Protein AF-X7F6I0-F1 (afdb_monomer)

InterPro domains:
  IPR001343 RTX calcium-binding nonapeptide repeat [PF00353] (698-726)
  IPR001343 RTX calcium-binding nonapeptide repeat [PF00353] (835-868)
  IPR001343 RTX calcium-binding nonapeptide repeat [PF00353] (920-945)
  IPR011049 Serralysin-like metalloprotease, C-terminal [G3DSA:2.150.10.10] (605-791)
  IPR011049 Serralysin-like metalloprotease, C-terminal [G3DSA:2.150.10.10] (809-880)
  IPR011049 Serralysin-like metalloprotease, C-terminal [G3DSA:2.150.10.10] (881-1020)
  IPR011049 Serralysin-like metalloprotease, C-terminal [SSF51120] (670-787)
  IPR011049 Serralysin-like metalloprotease, C-terminal [SSF51120] (826-880)
  IPR011049 Serralysin-like metalloprotease, C-terminal [SSF51120] (887-990)
  IPR013858 Peptidase M10 serralysin, C-terminal [PF08548] (898-983)
  IPR018511 Hemolysin-type calcium-binding conserved site [PS00330] (707-725)

Nearest PDB structures (foldseek):
  3a70-assembly1_A  TM=3.193E-01  e=3.757E-08  Pseudomonas sp. MIS38
  2z8z-assembly1_A  TM=3.116E-01  e=6.584E-08  Pseudomonas sp. MIS38
  2zvd-assembly1_C  TM=3.024E-01  e=1.154E-07  Pseudomonas sp. MIS38
  2ml3-assembly1_A  TM=5.170E-01  e=5.457E-04  Azotobacter vinelandii
  6sus-assembly1_A  TM=3.477E-01  e=3.007E-05  Bordetella pertussis Tohama I

pLDDT: mean 81.26, std 22.6, range [24.02, 98.81]

Radius of gyration: 35.74 Å; Cα contacts (8 Å, |Δi|>4): 2192; chains: 1; bounding box: 120×94×109 Å

Mean predicted aligned error: 19.44 Å

Structure (mmCIF, N/CA/C/O backbone):
data_AF-X7F6I0-F1
#
_entry.id   AF-X7F6I0-F1
#
loop_
_atom_site.group_PDB
_atom_site.id
_atom_site.type_symbol
_atom_site.label_atom_id
_atom_site.label_alt_id
_atom_site.label_comp_id
_atom_site.label_asym_id
_atom_site.label_entity_id
_atom_site.label_seq_id
_atom_site.pdbx_PDB_ins_code
_atom_site.Cartn_x
_atom_site.Cartn_y
_atom_site.Cartn_z
_atom_site.occupancy
_atom_site.B_iso_or_equiv
_atom_site.auth_seq_id
_atom_site.auth_comp_id
_atom_site.auth_asym_id
_atom_site.auth_atom_id
_atom_site.pdbx_PDB_model_num
ATOM 1 N N . MET A 1 1 ? 64.213 34.437 60.802 1.00 32.44 1 MET A N 1
ATOM 2 C CA . MET A 1 1 ? 64.222 35.560 59.837 1.00 32.44 1 MET A CA 1
ATOM 3 C C . MET A 1 1 ? 63.263 35.224 58.701 1.00 32.44 1 MET A C 1
ATOM 5 O O . MET A 1 1 ? 63.213 34.067 58.325 1.00 32.44 1 MET A O 1
ATOM 9 N N . SER A 1 2 ? 62.529 36.223 58.207 1.00 31.77 2 SER A N 1
ATOM 10 C CA . SER A 1 2 ? 62.005 36.369 56.831 1.00 31.77 2 SER A CA 1
ATOM 11 C C . SER A 1 2 ? 61.243 35.231 56.107 1.00 31.77 2 SER A C 1
ATOM 13 O O . SER A 1 2 ? 61.838 34.471 55.359 1.00 31.77 2 SER A O 1
ATOM 15 N N . ARG A 1 3 ? 59.903 35.338 56.196 1.00 33.06 3 ARG A N 1
ATOM 16 C CA . ARG A 1 3 ? 58.857 35.322 55.130 1.00 33.06 3 ARG A CA 1
ATOM 17 C C . ARG A 1 3 ? 58.487 34.040 54.305 1.00 33.06 3 ARG A C 1
ATOM 19 O O . ARG A 1 3 ? 59.362 33.233 54.022 1.00 33.06 3 ARG A O 1
ATOM 26 N N . PRO A 1 4 ? 57.183 33.870 53.926 1.00 53.91 4 PRO A N 1
ATOM 27 C CA . PRO A 1 4 ? 56.587 32.695 53.236 1.00 53.91 4 PRO A CA 1
ATOM 28 C C . PRO A 1 4 ? 56.161 33.050 51.770 1.00 53.91 4 PRO A C 1
ATOM 30 O O . PRO A 1 4 ? 56.668 34.051 51.270 1.00 53.91 4 PRO A O 1
ATOM 33 N N . ALA A 1 5 ? 55.269 32.388 51.001 1.00 33.53 5 ALA A N 1
ATOM 34 C CA . ALA A 1 5 ? 54.343 31.227 51.129 1.00 33.53 5 ALA A CA 1
ATOM 35 C C . ALA A 1 5 ? 53.994 30.680 49.702 1.00 33.53 5 ALA A C 1
ATOM 37 O O . ALA A 1 5 ? 54.429 31.280 48.725 1.00 33.53 5 ALA A O 1
ATOM 38 N N . GLY A 1 6 ? 53.199 29.616 49.476 1.00 29.81 6 GLY A N 1
ATOM 39 C CA . GLY A 1 6 ? 52.638 28.635 50.420 1.00 29.81 6 GLY A CA 1
ATOM 40 C C . GLY A 1 6 ? 51.454 27.778 49.909 1.00 29.81 6 GLY A C 1
ATOM 41 O O . GLY A 1 6 ? 50.373 27.897 50.466 1.00 29.81 6 GLY A O 1
ATOM 42 N N . GLY A 1 7 ? 51.687 26.853 48.966 1.00 27.94 7 GLY A N 1
ATOM 43 C CA . GLY A 1 7 ? 50.978 25.553 48.887 1.00 27.94 7 GLY A CA 1
ATOM 44 C C . GLY A 1 7 ? 49.649 25.427 48.092 1.00 27.94 7 GLY A C 1
ATOM 45 O O . GLY A 1 7 ? 49.034 26.445 47.789 1.00 27.94 7 GLY A O 1
ATOM 46 N N . PRO A 1 8 ? 49.230 24.189 47.713 1.00 50.00 8 PRO A N 1
ATOM 47 C CA . PRO A 1 8 ? 48.227 23.945 46.658 1.00 50.00 8 PRO A CA 1
ATOM 48 C C . PRO A 1 8 ? 47.088 22.956 47.051 1.00 50.00 8 PRO A C 1
ATOM 50 O O . PRO A 1 8 ? 46.967 22.577 48.213 1.00 50.00 8 PRO A O 1
ATOM 53 N N . ALA A 1 9 ? 46.370 22.463 46.025 1.00 28.22 9 ALA A N 1
ATOM 54 C CA . ALA A 1 9 ? 45.489 21.277 45.952 1.00 28.22 9 ALA A CA 1
ATOM 55 C C . ALA A 1 9 ? 43.956 21.489 46.028 1.00 28.22 9 ALA A C 1
ATOM 57 O O . ALA A 1 9 ? 43.405 21.974 47.009 1.00 28.22 9 ALA A O 1
ATOM 58 N N . ALA A 1 10 ? 43.297 21.021 44.961 1.00 29.64 10 ALA A N 1
ATOM 59 C CA . ALA A 1 10 ? 41.886 20.622 44.853 1.00 29.64 10 ALA A CA 1
ATOM 60 C C . ALA A 1 10 ? 41.808 19.071 45.047 1.00 29.64 10 ALA A C 1
ATOM 62 O O . ALA A 1 10 ? 42.888 18.468 45.109 1.00 29.64 10 ALA A O 1
ATOM 63 N N . PRO A 1 11 ? 40.641 18.378 45.113 1.00 42.97 11 PRO A N 1
ATOM 64 C CA . PRO A 1 11 ? 39.318 18.773 44.612 1.00 42.97 11 PRO A CA 1
ATOM 65 C C . PRO A 1 11 ? 38.130 18.533 45.569 1.00 42.97 11 PRO A C 1
ATOM 67 O O . PRO A 1 11 ? 38.259 17.923 46.627 1.00 42.97 11 PRO A O 1
ATOM 70 N N . GLY A 1 12 ? 36.947 18.966 45.127 1.00 24.12 12 GLY A N 1
ATOM 71 C CA . GLY A 1 12 ? 35.655 18.594 45.701 1.00 24.12 12 GLY A CA 1
ATOM 72 C C . GLY A 1 12 ? 34.608 19.679 45.473 1.00 24.12 12 GLY A C 1
ATOM 73 O O . GLY A 1 12 ? 34.785 20.794 45.951 1.00 24.12 12 GLY A O 1
ATOM 74 N N . HIS A 1 13 ? 33.521 19.346 44.780 1.00 31.00 13 HIS A N 1
ATOM 75 C CA . HIS A 1 13 ? 32.284 20.119 44.819 1.00 31.00 13 HIS A CA 1
ATOM 76 C C . HIS A 1 13 ? 31.118 19.165 45.055 1.00 31.00 13 HIS A C 1
ATOM 78 O O . HIS A 1 13 ? 31.003 18.139 44.387 1.00 31.00 13 HIS A O 1
ATOM 84 N N . ALA A 1 14 ? 30.309 19.516 46.046 1.00 27.75 14 ALA A N 1
ATOM 85 C CA . ALA A 1 14 ? 29.072 18.860 46.419 1.00 27.75 14 ALA A CA 1
ATOM 86 C C . ALA A 1 14 ? 27.948 19.904 46.399 1.00 27.75 14 ALA A C 1
ATOM 88 O O . ALA A 1 14 ? 28.215 21.086 46.615 1.00 27.75 14 ALA A O 1
ATOM 89 N N . ASP A 1 15 ? 26.741 19.418 46.129 1.00 25.48 15 ASP A N 1
ATOM 90 C CA . ASP A 1 15 ? 25.447 19.780 46.718 1.00 25.48 15 ASP A CA 1
ATOM 91 C C . ASP A 1 15 ? 25.129 21.247 47.086 1.00 25.48 15 ASP A C 1
ATOM 93 O O . ASP A 1 15 ? 25.693 21.819 48.014 1.00 25.48 15 ASP A O 1
ATOM 97 N N . ALA A 1 16 ? 24.082 21.742 46.412 1.00 26.72 16 ALA A N 1
ATOM 98 C CA . ALA A 1 16 ? 22.804 22.218 46.975 1.00 26.72 16 ALA A CA 1
ATOM 99 C C . ALA A 1 16 ? 22.703 23.440 47.931 1.00 26.72 16 ALA A C 1
ATOM 101 O O . ALA A 1 16 ? 23.538 23.691 48.793 1.00 26.72 16 ALA A O 1
ATOM 102 N N . ASP A 1 17 ? 21.536 24.097 47.806 1.00 26.17 17 ASP A N 1
ATOM 103 C CA . ASP A 1 17 ? 20.857 25.035 48.726 1.00 26.17 17 ASP A CA 1
ATOM 104 C C . ASP A 1 17 ? 21.530 26.410 48.984 1.00 26.17 17 ASP A C 1
ATOM 106 O O . ASP A 1 17 ? 22.634 26.521 49.506 1.00 26.17 17 ASP A O 1
ATOM 110 N N . SER A 1 18 ? 20.879 27.568 48.782 1.00 24.59 18 SER A N 1
ATOM 111 C CA . SER A 1 18 ? 19.651 28.011 49.480 1.00 24.59 18 SER A CA 1
ATOM 112 C C . SER A 1 18 ? 19.321 29.509 49.220 1.00 24.59 18 SER A C 1
ATOM 114 O O . SER A 1 18 ? 20.185 30.241 48.742 1.00 24.59 18 SER A O 1
ATOM 116 N N . PHE A 1 19 ? 18.116 29.936 49.668 1.00 25.41 19 PHE A N 1
ATOM 117 C CA . PHE A 1 19 ? 17.577 31.294 49.991 1.00 25.41 19 PHE A CA 1
ATOM 118 C C . PHE A 1 19 ? 16.423 31.814 49.084 1.00 25.41 19 PHE A C 1
ATOM 120 O O . PHE A 1 19 ? 16.569 31.773 47.869 1.00 25.41 19 PHE A O 1
ATOM 127 N N . PRO A 1 20 ? 15.369 32.480 49.634 1.00 39.75 20 PRO A N 1
ATOM 128 C CA . PRO A 1 20 ? 14.611 32.160 50.864 1.00 39.75 20 PRO A CA 1
ATOM 129 C C . PRO A 1 20 ? 13.059 32.325 50.790 1.00 39.75 20 PRO A C 1
ATOM 131 O O . PRO A 1 20 ? 12.485 32.759 49.801 1.00 39.75 20 PRO A O 1
ATOM 134 N N . GLU A 1 21 ? 12.403 32.001 51.914 1.00 26.83 21 GLU A N 1
ATOM 135 C CA . GLU A 1 21 ? 10.954 32.017 52.220 1.00 26.83 21 GLU A CA 1
ATOM 136 C C . GLU A 1 21 ? 10.230 33.387 52.172 1.00 26.83 21 GLU A C 1
ATOM 138 O O . GLU A 1 21 ? 10.812 34.389 52.585 1.00 26.83 21 GLU A O 1
ATOM 143 N N . VAL A 1 22 ? 8.896 33.368 51.953 1.00 25.27 22 VAL A N 1
ATOM 144 C CA . VAL A 1 22 ? 7.887 34.122 52.752 1.00 25.27 22 VAL A CA 1
ATOM 145 C C . VAL A 1 22 ? 6.570 33.309 52.889 1.00 25.27 22 VAL A C 1
ATOM 147 O O . VAL A 1 22 ? 5.986 32.891 51.901 1.00 25.27 22 VAL A O 1
ATOM 150 N N . PHE A 1 23 ? 6.122 33.103 54.139 1.00 27.45 23 PHE A N 1
ATOM 151 C CA . PHE A 1 23 ? 4.786 32.723 54.676 1.00 27.45 23 PHE A CA 1
ATOM 152 C C . PHE A 1 23 ? 3.554 32.756 53.722 1.00 27.45 23 PHE A C 1
ATOM 154 O O . PHE A 1 23 ? 3.395 33.716 52.986 1.00 27.45 23 PHE A O 1
ATOM 161 N N . GLY A 1 24 ? 2.530 31.882 53.781 1.00 24.34 24 GLY A N 1
ATOM 162 C CA . GLY A 1 24 ? 2.170 30.757 54.669 1.00 24.34 24 GLY A CA 1
ATOM 163 C C . GLY A 1 24 ? 0.643 30.715 54.953 1.00 24.34 24 GLY A C 1
ATOM 164 O O . GLY A 1 24 ? 0.003 31.750 54.853 1.00 24.34 24 GLY A O 1
ATOM 165 N N . VAL A 1 25 ? 0.058 29.564 55.349 1.00 26.41 25 VAL A N 1
ATOM 166 C CA . VAL A 1 25 ? -0.982 29.401 56.415 1.00 26.41 25 VAL A CA 1
ATOM 167 C C . VAL A 1 25 ? -1.374 27.914 56.601 1.00 26.41 25 VAL A C 1
ATOM 169 O O . VAL A 1 25 ? -1.422 27.116 55.678 1.00 26.41 25 VAL A O 1
ATOM 172 N N . ARG A 1 26 ? -1.609 27.553 57.866 1.00 25.61 26 ARG A N 1
ATOM 173 C CA . ARG A 1 26 ? -1.738 26.213 58.478 1.00 25.61 26 ARG A CA 1
ATOM 174 C C . ARG A 1 26 ? -2.988 25.401 58.089 1.00 25.61 26 ARG A C 1
ATOM 176 O O . ARG A 1 26 ? -4.065 25.979 57.972 1.00 25.61 26 ARG A O 1
ATOM 183 N N . PRO A 1 27 ? -2.916 24.072 58.302 1.00 32.28 27 PRO A N 1
ATOM 184 C CA . PRO A 1 27 ? -3.898 23.386 59.157 1.00 32.28 27 PRO A CA 1
ATOM 185 C C . PRO A 1 27 ? -3.274 22.764 60.431 1.00 32.28 27 PRO A C 1
ATOM 187 O O . PRO A 1 27 ? -2.068 22.550 60.527 1.00 32.28 27 PRO A O 1
ATOM 190 N N . ASN A 1 28 ? -4.105 22.498 61.447 1.00 29.30 28 ASN A N 1
ATOM 191 C CA . ASN A 1 28 ? -3.731 21.966 62.775 1.00 29.30 28 ASN A CA 1
ATOM 192 C C . ASN A 1 28 ? -4.463 20.608 63.011 1.00 29.30 28 ASN A C 1
ATOM 194 O O . ASN A 1 28 ? -5.434 20.339 62.306 1.00 29.30 28 ASN A O 1
ATOM 198 N N . PRO A 1 29 ? -4.034 19.708 63.926 1.00 48.22 29 PRO A N 1
ATOM 199 C CA . PRO A 1 29 ? -3.817 18.317 63.521 1.00 48.22 29 PRO A CA 1
ATOM 200 C C . PRO A 1 29 ? -4.423 17.269 64.473 1.00 48.22 29 PRO A C 1
ATOM 202 O O . PRO A 1 29 ? -4.898 17.583 65.563 1.00 48.22 29 PRO A O 1
ATOM 205 N N . SER A 1 30 ? -4.303 15.986 64.119 1.00 28.42 30 SER A N 1
ATOM 206 C CA . SER A 1 30 ? -4.058 14.851 65.039 1.00 28.42 30 SER A CA 1
ATOM 207 C C . SER A 1 30 ? -4.159 13.526 64.273 1.00 28.42 30 SER A C 1
ATOM 209 O O . SER A 1 30 ? -4.972 13.409 63.373 1.00 28.42 30 SER A O 1
ATOM 211 N N . ARG A 1 31 ? -3.450 12.439 64.587 1.00 30.58 31 ARG A N 1
ATOM 212 C CA . ARG A 1 31 ? -2.173 12.177 65.274 1.00 30.58 31 ARG A CA 1
ATOM 213 C C . ARG A 1 31 ? -1.990 10.648 65.213 1.00 30.58 31 ARG A C 1
ATOM 215 O O . ARG A 1 31 ? -2.919 9.917 65.529 1.00 30.58 31 ARG A O 1
ATOM 222 N N . SER A 1 32 ? -0.769 10.195 64.933 1.00 29.80 32 SER A N 1
ATOM 223 C CA . SER A 1 32 ? -0.195 8.914 65.392 1.00 29.80 32 SER A CA 1
ATOM 224 C C . SER A 1 32 ? -0.930 7.581 65.120 1.00 29.80 32 SER A C 1
ATOM 226 O O . SER A 1 32 ? -1.707 7.113 65.947 1.00 29.80 32 SER A O 1
ATOM 228 N N . GLY A 1 33 ? -0.383 6.820 64.170 1.00 27.09 33 GLY A N 1
ATOM 229 C CA . GLY A 1 33 ? 0.546 5.751 64.574 1.00 27.09 33 GLY A CA 1
ATOM 230 C C . GLY A 1 33 ? 0.117 4.298 64.284 1.00 27.09 33 GLY A C 1
ATOM 231 O O . GLY A 1 33 ? -1.068 3.981 64.332 1.00 27.09 33 GLY A O 1
ATOM 232 N N . PRO A 1 34 ? 1.070 3.387 63.989 1.00 36.34 34 PRO A N 1
ATOM 233 C CA . PRO A 1 34 ? 0.778 2.169 63.233 1.00 36.34 34 PRO A CA 1
ATOM 234 C C . PRO A 1 34 ? 0.662 0.900 64.090 1.00 36.34 34 PRO A C 1
ATOM 236 O O . PRO A 1 34 ? 1.333 0.763 65.117 1.00 36.34 34 PRO A O 1
ATOM 239 N N . ARG A 1 35 ? -0.084 -0.100 63.596 1.00 27.75 35 ARG A N 1
ATOM 240 C CA . ARG A 1 35 ? 0.108 -1.519 63.955 1.00 27.75 35 ARG A CA 1
ATOM 241 C C . ARG A 1 35 ? -0.138 -2.448 62.769 1.00 27.75 35 ARG A C 1
ATOM 243 O O . ARG A 1 35 ? -1.162 -2.361 62.103 1.00 27.75 35 ARG A O 1
ATOM 250 N N . SER A 1 36 ? 0.795 -3.374 62.577 1.00 30.58 36 SER A N 1
ATOM 251 C CA . SER A 1 36 ? 0.725 -4.466 61.609 1.00 30.58 36 SER A CA 1
ATOM 252 C C . SER A 1 36 ? -0.457 -5.408 61.856 1.00 30.58 36 SER A C 1
ATOM 254 O O . SER A 1 36 ? -0.824 -5.670 63.007 1.00 30.58 36 SER A O 1
ATOM 256 N N . ARG A 1 37 ? -0.985 -6.018 60.785 1.00 29.59 37 ARG A N 1
ATOM 257 C CA . ARG A 1 37 ? -1.721 -7.287 60.869 1.00 29.59 37 ARG A CA 1
ATOM 258 C C . ARG A 1 37 ? -1.610 -8.110 59.586 1.00 29.59 37 ARG A C 1
ATOM 260 O O . ARG A 1 37 ? -1.571 -7.577 58.489 1.00 29.59 37 ARG A O 1
ATOM 267 N N . ARG A 1 38 ? -1.518 -9.421 59.807 1.00 28.23 38 ARG A N 1
ATOM 268 C CA . ARG A 1 38 ? -1.330 -10.502 58.833 1.00 28.23 38 ARG A CA 1
ATOM 269 C C . ARG A 1 38 ? -2.385 -10.529 57.726 1.00 28.23 38 ARG A C 1
ATOM 271 O O . ARG A 1 38 ? -3.562 -10.311 58.002 1.00 28.23 38 ARG A O 1
ATOM 278 N N . SER A 1 39 ? -1.947 -10.965 56.551 1.00 28.78 39 SER A N 1
ATOM 279 C CA . SER A 1 39 ? -2.766 -11.388 55.417 1.00 28.78 39 SER A CA 1
ATOM 280 C C . SER A 1 39 ? -3.693 -12.563 55.767 1.00 28.78 39 SER A C 1
ATOM 282 O O . SER A 1 39 ? -3.303 -13.482 56.494 1.00 28.78 39 SER A O 1
ATOM 284 N N . LEU A 1 40 ? -4.895 -12.551 55.192 1.00 30.97 40 LEU A N 1
ATOM 285 C CA . LEU A 1 40 ? -5.809 -13.689 55.047 1.00 30.97 40 LEU A CA 1
ATOM 286 C C . LEU A 1 40 ? -6.327 -13.682 53.592 1.00 30.97 40 LEU A C 1
ATOM 288 O O . LEU A 1 40 ? -6.462 -12.594 53.032 1.00 30.97 40 LEU A O 1
ATOM 292 N N . PRO A 1 41 ? -6.566 -14.848 52.965 1.00 33.91 41 PRO A N 1
ATOM 293 C CA . PRO A 1 41 ? -6.870 -14.936 51.535 1.00 33.91 41 PRO A CA 1
ATOM 294 C C . PRO A 1 41 ? -8.326 -14.575 51.199 1.00 33.91 41 PRO A C 1
ATOM 296 O O . PRO A 1 41 ? -9.224 -14.723 52.031 1.00 33.91 41 PRO A O 1
ATOM 299 N N . ALA A 1 42 ? -8.548 -14.138 49.957 1.00 33.81 42 ALA A N 1
ATOM 300 C CA . ALA A 1 42 ? -9.869 -13.849 49.400 1.00 33.81 42 ALA A CA 1
ATOM 301 C C . ALA A 1 42 ? -10.653 -15.141 49.048 1.00 33.81 42 ALA A C 1
ATOM 303 O O . ALA A 1 42 ? -10.033 -16.167 48.757 1.00 33.81 42 ALA A O 1
ATOM 304 N N . PRO A 1 43 ? -12.001 -15.121 49.086 1.00 33.12 43 PRO A N 1
ATOM 305 C CA . PRO A 1 43 ? -12.836 -16.291 48.806 1.00 33.12 43 PRO A CA 1
ATOM 306 C C . PRO A 1 43 ? -13.092 -16.514 47.304 1.00 33.12 43 PRO A C 1
ATOM 308 O O . PRO A 1 43 ? -13.246 -15.566 46.539 1.00 33.12 43 PRO A O 1
ATOM 311 N N . SER A 1 44 ? -13.200 -17.783 46.905 1.00 32.59 44 SER A N 1
ATOM 312 C CA . SER A 1 44 ? -13.528 -18.224 45.539 1.00 32.59 44 SER A CA 1
ATOM 313 C C . SER A 1 44 ? -15.008 -17.997 45.164 1.00 32.59 44 SER A C 1
ATOM 315 O O . SER A 1 44 ? -15.865 -18.019 46.054 1.00 32.59 44 SER A O 1
ATOM 317 N N . PRO A 1 45 ? -15.341 -17.842 43.865 1.00 35.31 45 PRO A N 1
ATOM 318 C CA . PRO A 1 45 ? -16.723 -17.700 43.397 1.00 35.31 45 PRO A CA 1
ATOM 319 C C . PRO A 1 45 ? -17.524 -19.023 43.461 1.00 35.31 45 PRO A C 1
ATOM 321 O O . PRO A 1 45 ? -16.935 -20.107 43.426 1.00 35.31 45 PRO A O 1
ATOM 324 N N . PRO A 1 46 ? -18.870 -18.965 43.551 1.00 35.06 46 PRO A N 1
ATOM 325 C CA . PRO A 1 46 ? -19.738 -20.144 43.521 1.00 35.06 46 PRO A CA 1
ATOM 326 C C . PRO A 1 46 ? -19.927 -20.708 42.092 1.00 35.06 46 PRO A C 1
ATOM 328 O O . PRO A 1 46 ? -19.805 -19.963 41.121 1.00 35.06 46 PRO A O 1
ATOM 331 N N . PRO A 1 47 ? -20.245 -22.011 41.943 1.00 35.50 47 PRO A N 1
ATOM 332 C CA . PRO A 1 47 ? -20.245 -22.695 40.648 1.00 35.50 47 PRO A CA 1
ATOM 333 C C . PRO A 1 47 ? -21.501 -22.466 39.788 1.00 35.50 47 PRO A C 1
ATOM 335 O O . PRO A 1 47 ? -22.600 -22.221 40.287 1.00 35.50 47 PRO A O 1
ATOM 338 N N . VAL A 1 48 ? -21.306 -22.641 38.477 1.00 31.27 48 VAL A N 1
ATOM 339 C CA . VAL A 1 48 ? -22.300 -22.533 37.396 1.00 31.27 48 VAL A CA 1
ATOM 340 C C . VAL A 1 48 ? -23.443 -23.549 37.548 1.00 31.27 48 VAL A C 1
ATOM 342 O O . VAL A 1 48 ? -23.220 -24.717 37.869 1.00 31.27 48 VAL A O 1
ATOM 345 N N . ALA A 1 49 ? -24.678 -23.118 37.271 1.00 29.27 49 ALA A N 1
ATOM 346 C CA . ALA A 1 49 ? -25.855 -23.986 37.241 1.00 29.27 49 ALA A CA 1
ATOM 347 C C . ALA A 1 49 ? -26.048 -24.630 35.855 1.00 29.27 49 ALA A C 1
ATOM 349 O O . ALA A 1 49 ? -26.060 -23.941 34.838 1.00 29.27 49 ALA A O 1
ATOM 350 N N . ALA A 1 50 ? -26.240 -25.951 35.818 1.00 27.72 50 ALA A N 1
ATOM 351 C CA . ALA A 1 50 ? -26.408 -26.703 34.576 1.00 27.72 50 ALA A CA 1
ATOM 352 C C . ALA A 1 50 ? -27.784 -26.481 33.913 1.00 27.72 50 ALA A C 1
ATOM 354 O O . ALA A 1 50 ? -28.825 -26.548 34.572 1.00 27.72 50 ALA A O 1
ATOM 355 N N . VAL A 1 51 ? -27.786 -26.303 32.589 1.00 30.59 51 VAL A N 1
ATOM 356 C CA . VAL A 1 51 ? -28.997 -26.248 31.753 1.00 30.59 51 VAL A CA 1
ATOM 357 C C . VAL A 1 51 ? -29.473 -27.678 31.435 1.00 30.59 51 VAL A C 1
ATOM 359 O O . VAL A 1 51 ? -28.670 -28.490 30.975 1.00 30.59 51 VAL A O 1
ATOM 362 N N . PRO A 1 52 ? -30.756 -28.032 31.652 1.00 30.55 52 PRO A N 1
ATOM 363 C CA . PRO A 1 52 ? -31.266 -29.367 31.345 1.00 30.55 52 PRO A CA 1
ATOM 364 C C . PRO A 1 52 ? -31.624 -29.538 29.858 1.00 30.55 52 PRO A C 1
ATOM 366 O O . PRO A 1 52 ? -32.190 -28.646 29.225 1.00 30.55 52 PRO A O 1
ATOM 369 N N . ALA A 1 53 ? -31.352 -30.730 29.320 1.00 27.05 53 ALA A N 1
ATOM 370 C CA . ALA A 1 53 ? -31.615 -31.089 27.927 1.00 27.05 53 ALA A CA 1
ATOM 371 C C . ALA A 1 53 ? -33.113 -31.075 27.547 1.00 27.05 53 ALA A C 1
ATOM 373 O O . ALA A 1 53 ? -33.981 -31.470 28.331 1.00 27.05 53 ALA A O 1
ATOM 374 N N . ARG A 1 54 ? -33.413 -30.692 26.296 1.00 28.00 54 ARG A N 1
ATOM 375 C CA . ARG A 1 54 ? -34.754 -30.806 25.692 1.00 28.00 54 ARG A CA 1
ATOM 376 C C . ARG A 1 54 ? -35.008 -32.232 25.166 1.00 28.00 54 ARG A C 1
ATOM 378 O O . ARG A 1 54 ? -34.143 -32.766 24.477 1.00 28.00 54 ARG A O 1
ATOM 385 N N . PRO A 1 55 ? -36.194 -32.830 25.387 1.00 28.88 55 PRO A N 1
ATOM 386 C CA . PRO A 1 55 ? -36.616 -34.052 24.702 1.00 28.88 55 PRO A CA 1
ATOM 387 C C . PRO A 1 55 ? -37.335 -33.760 23.369 1.00 28.88 55 PRO A C 1
ATOM 389 O O . PRO A 1 55 ? -38.021 -32.748 23.222 1.00 28.88 55 PRO A O 1
ATOM 392 N N . HIS A 1 56 ? -37.222 -34.681 22.408 1.00 27.98 56 HIS A N 1
ATOM 393 C CA . HIS A 1 56 ? -37.874 -34.600 21.093 1.00 27.98 56 HIS A CA 1
ATOM 394 C C . HIS A 1 56 ? -39.339 -35.096 21.068 1.00 27.98 56 HIS A C 1
ATOM 396 O O . HIS A 1 56 ? -39.732 -35.976 21.832 1.00 27.98 56 HIS A O 1
ATOM 402 N N . SER A 1 57 ? -40.046 -34.661 20.011 1.00 27.95 57 SER A N 1
ATOM 403 C CA . SER A 1 57 ? -41.164 -35.323 19.295 1.00 27.95 57 SER A CA 1
ATOM 404 C C . SER A 1 57 ? -42.623 -35.164 19.784 1.00 27.95 57 SER A C 1
ATOM 406 O O . SER A 1 57 ? -42.942 -35.341 20.954 1.00 27.95 57 SER A O 1
ATOM 408 N N . GLY A 1 58 ? -43.535 -34.911 18.824 1.00 25.00 58 GLY A N 1
ATOM 409 C CA . GLY A 1 58 ? -44.999 -35.060 18.972 1.00 25.00 58 GLY A CA 1
ATOM 410 C C . GLY A 1 58 ? -45.843 -33.923 18.345 1.00 25.00 58 GLY A C 1
ATOM 411 O O . GLY A 1 58 ? -45.745 -32.794 18.816 1.00 25.00 58 GLY A O 1
ATOM 412 N N . PRO A 1 59 ? -46.684 -34.163 17.311 1.00 32.62 59 PRO A N 1
ATOM 413 C CA . PRO A 1 59 ? -47.352 -33.092 16.552 1.00 32.62 59 PRO A CA 1
ATOM 414 C C . PRO A 1 59 ? -48.781 -32.756 17.029 1.00 32.62 59 PRO A C 1
ATOM 416 O O . PRO A 1 59 ? -49.553 -33.647 17.380 1.00 32.62 59 PRO A O 1
ATOM 419 N N . ILE A 1 60 ? -49.187 -31.479 16.928 1.00 28.00 60 ILE A N 1
ATOM 420 C CA . ILE A 1 60 ? -50.584 -31.018 17.103 1.00 28.00 60 ILE A CA 1
ATOM 421 C C . ILE A 1 60 ? -50.995 -30.080 15.946 1.00 28.00 60 ILE A C 1
ATOM 423 O O . ILE A 1 60 ? -50.162 -29.446 15.303 1.00 28.00 60 ILE A O 1
ATOM 427 N N . ALA A 1 61 ? -52.289 -30.081 15.609 1.00 26.52 61 ALA A N 1
ATOM 428 C CA . ALA A 1 61 ? -52.809 -29.724 14.289 1.00 26.52 61 ALA A CA 1
ATOM 429 C C . ALA A 1 61 ? -53.163 -28.238 14.033 1.00 26.52 61 ALA A C 1
ATOM 431 O O . ALA A 1 61 ? -53.476 -27.454 14.924 1.00 26.52 61 ALA A O 1
ATOM 432 N N . ARG A 1 62 ? -53.203 -27.922 12.731 1.00 28.64 62 ARG A N 1
ATOM 433 C CA . ARG A 1 62 ? -53.519 -26.641 12.066 1.00 28.64 62 ARG A CA 1
ATOM 434 C C . ARG A 1 62 ? -54.784 -25.900 12.546 1.00 28.64 62 ARG A C 1
ATOM 436 O O . ARG A 1 62 ? -55.877 -26.451 12.437 1.00 28.64 62 ARG A O 1
ATOM 443 N N . ARG A 1 63 ? -54.648 -24.587 12.786 1.00 25.75 63 ARG A N 1
ATOM 444 C CA . ARG A 1 63 ? -55.532 -23.451 12.385 1.00 25.75 63 ARG A CA 1
ATOM 445 C C . ARG A 1 63 ? -54.656 -22.182 12.440 1.00 25.75 63 ARG A C 1
ATOM 447 O O . ARG A 1 63 ? -53.940 -22.037 13.412 1.00 25.75 63 ARG A O 1
ATOM 454 N N . GLY A 1 64 ? -54.616 -21.237 11.504 1.00 25.19 64 GLY A N 1
ATOM 455 C CA . GLY A 1 64 ? -55.344 -20.971 10.262 1.00 25.19 64 GLY A CA 1
ATOM 456 C C . GLY A 1 64 ? -54.572 -19.902 9.457 1.00 25.19 64 GLY A C 1
ATOM 457 O O . GLY A 1 64 ? -53.636 -19.301 9.977 1.00 25.19 64 GLY A O 1
ATOM 458 N N . ARG A 1 65 ? -54.905 -19.701 8.175 1.00 27.17 65 ARG A N 1
ATOM 459 C CA . ARG A 1 65 ? -54.150 -18.798 7.283 1.00 27.17 65 ARG A CA 1
ATOM 460 C C . ARG A 1 65 ? -54.379 -17.319 7.611 1.00 27.17 65 ARG A C 1
ATOM 462 O O . ARG A 1 65 ? -55.524 -16.879 7.624 1.00 27.17 65 ARG A O 1
ATOM 469 N N . VAL A 1 66 ? -53.289 -16.559 7.673 1.00 26.09 66 VAL A N 1
ATOM 470 C CA . VAL A 1 66 ? -53.239 -15.155 7.243 1.00 26.09 66 VAL A CA 1
ATOM 471 C C . VAL A 1 66 ? -52.165 -15.091 6.161 1.00 26.09 66 VAL A C 1
ATOM 473 O O . VAL A 1 66 ? -51.046 -15.547 6.389 1.00 26.09 66 VAL A O 1
ATOM 476 N N . SER A 1 67 ? -52.506 -14.615 4.964 1.00 28.45 67 SER A N 1
ATOM 477 C CA . SER A 1 67 ? -51.532 -14.489 3.877 1.00 28.45 67 SER A CA 1
ATOM 478 C C . SER A 1 67 ? -50.649 -13.266 4.120 1.00 28.45 67 SER A C 1
ATOM 480 O O . SER A 1 67 ? -51.069 -12.150 3.826 1.00 28.45 67 SER A O 1
ATOM 482 N N . ARG A 1 68 ? -49.427 -13.470 4.621 1.00 26.22 68 ARG A N 1
ATOM 483 C CA . ARG A 1 68 ? -48.311 -12.575 4.283 1.00 26.22 68 ARG A CA 1
ATOM 484 C C . ARG A 1 68 ? -47.761 -13.010 2.927 1.00 26.22 68 ARG A C 1
ATOM 486 O O . ARG A 1 68 ? -47.789 -14.202 2.609 1.00 26.22 68 ARG A O 1
ATOM 493 N N . MET A 1 69 ? -47.320 -12.048 2.123 1.00 26.42 69 MET A N 1
ATOM 494 C CA . MET A 1 69 ? -46.566 -12.353 0.910 1.00 26.42 69 MET A CA 1
ATOM 495 C C . MET A 1 69 ? -45.297 -13.108 1.315 1.00 26.42 69 MET A C 1
ATOM 497 O O . MET A 1 69 ? -44.721 -12.825 2.365 1.00 26.42 69 MET A O 1
ATOM 501 N N . LYS A 1 70 ? -44.904 -14.103 0.516 1.00 24.02 70 LYS A N 1
ATOM 502 C CA . LYS A 1 70 ? -43.557 -14.655 0.616 1.00 24.02 70 LYS A CA 1
ATOM 503 C C . LYS A 1 70 ? -42.616 -13.615 0.020 1.00 24.02 70 LYS A C 1
ATOM 505 O O . LYS A 1 70 ? -42.425 -13.606 -1.191 1.00 24.02 70 LYS A O 1
ATOM 510 N N . GLU A 1 71 ? -42.039 -12.782 0.871 1.00 28.92 71 GLU A N 1
ATOM 511 C CA . GLU A 1 71 ? -40.614 -12.522 0.714 1.00 28.92 71 GLU A CA 1
ATOM 512 C C . GLU A 1 71 ? -39.929 -13.888 0.820 1.00 28.92 71 GLU A C 1
ATOM 514 O O . GLU A 1 71 ? -40.192 -14.670 1.744 1.00 28.92 71 GLU A O 1
ATOM 519 N N . THR A 1 72 ? -39.156 -14.239 -0.201 1.00 26.09 72 THR A N 1
ATOM 520 C CA . THR A 1 72 ? -38.164 -15.301 -0.070 1.00 26.09 72 THR A CA 1
ATOM 521 C C . THR A 1 72 ? -37.193 -14.812 1.006 1.00 26.09 72 THR A C 1
ATOM 523 O O . THR A 1 72 ? -36.747 -13.671 0.889 1.00 26.09 72 THR A O 1
ATOM 526 N N . PRO A 1 73 ? -36.888 -15.586 2.065 1.00 26.67 73 PRO A N 1
ATOM 527 C CA . PRO A 1 73 ? -35.733 -15.237 2.887 1.00 26.67 73 PRO A CA 1
ATOM 528 C C . PRO A 1 73 ? -34.493 -15.193 1.976 1.00 26.67 73 PRO A C 1
ATOM 530 O O . PRO A 1 73 ? -34.497 -15.911 0.964 1.00 26.67 73 PRO A O 1
ATOM 533 N N . PRO A 1 74 ? -33.462 -14.397 2.313 1.00 33.31 74 PRO A N 1
ATOM 534 C CA . PRO A 1 74 ? -32.169 -14.513 1.655 1.00 33.31 74 PRO A CA 1
ATOM 535 C C . PRO A 1 74 ? -31.757 -15.986 1.613 1.00 33.31 74 PRO A C 1
ATOM 537 O O . PRO A 1 74 ? -32.007 -16.739 2.564 1.00 33.31 74 PRO A O 1
ATOM 540 N N . VAL A 1 75 ? -31.194 -16.412 0.485 1.00 32.78 75 VAL A N 1
ATOM 541 C CA . VAL A 1 75 ? -30.468 -17.683 0.455 1.00 32.78 75 VAL A CA 1
ATOM 542 C C . VAL A 1 75 ? -29.299 -17.501 1.424 1.00 32.78 75 VAL A C 1
ATOM 544 O O . VAL A 1 75 ? -28.654 -16.460 1.327 1.00 32.78 75 VAL A O 1
ATOM 547 N N . PRO A 1 76 ? -29.055 -18.423 2.375 1.00 33.47 76 PRO A N 1
ATOM 548 C CA . PRO A 1 76 ? -27.883 -18.329 3.229 1.00 33.47 76 PRO A CA 1
ATOM 549 C C . PRO A 1 76 ? -26.642 -18.243 2.354 1.00 33.47 76 PRO A C 1
ATOM 551 O O . PRO A 1 76 ? -26.390 -19.135 1.539 1.00 33.47 76 PRO A O 1
ATOM 554 N N . THR A 1 77 ? -25.928 -17.143 2.510 1.00 45.16 77 THR A N 1
ATOM 555 C CA . THR A 1 77 ? -24.602 -16.940 1.968 1.00 45.16 77 THR A CA 1
ATOM 556 C C . THR A 1 77 ? -23.684 -17.941 2.666 1.00 45.16 77 THR A C 1
ATOM 558 O O . THR A 1 77 ? -23.514 -17.986 3.877 1.00 45.16 77 THR A O 1
ATOM 561 N N . THR A 1 78 ? -23.248 -18.898 1.861 1.00 47.97 78 THR A N 1
ATOM 562 C CA . THR A 1 78 ? -22.055 -19.723 2.046 1.00 47.97 78 THR A CA 1
ATOM 563 C C . THR A 1 78 ? -20.900 -18.868 2.607 1.00 47.97 78 THR A C 1
ATOM 565 O O . THR A 1 78 ? -20.381 -18.042 1.862 1.00 47.97 78 THR A O 1
ATOM 568 N N . THR A 1 79 ? -20.436 -19.046 3.847 1.00 50.06 79 THR A N 1
ATOM 569 C CA . THR A 1 79 ? -20.231 -20.327 4.547 1.00 50.06 79 THR A CA 1
ATOM 570 C C . THR A 1 79 ? -20.725 -20.358 6.008 1.00 50.06 79 THR A C 1
ATOM 572 O O . THR A 1 79 ? -20.263 -19.611 6.862 1.00 50.06 79 THR A O 1
ATOM 575 N N . ASP A 1 80 ? -21.526 -21.376 6.367 1.00 55.09 80 ASP A N 1
ATOM 576 C CA . ASP A 1 80 ? -21.870 -21.736 7.769 1.00 55.09 80 ASP A CA 1
ATOM 577 C C . ASP A 1 80 ? -20.643 -22.200 8.613 1.00 55.09 80 ASP A C 1
ATOM 579 O O . ASP A 1 80 ? -20.794 -22.709 9.731 1.00 55.09 80 ASP A O 1
ATOM 583 N N . ARG A 1 81 ? -19.422 -22.118 8.068 1.00 70.81 81 ARG A N 1
ATOM 584 C CA . ARG A 1 81 ? -18.172 -22.604 8.668 1.00 70.81 81 ARG A CA 1
ATOM 585 C C . ARG A 1 81 ? -17.036 -21.601 8.439 1.00 70.81 81 ARG A C 1
ATOM 587 O O . ARG A 1 81 ? -16.974 -21.037 7.346 1.00 70.81 81 ARG A O 1
ATOM 594 N N . PRO A 1 82 ? -16.121 -21.441 9.412 1.00 87.50 82 PRO A N 1
ATOM 595 C CA . PRO A 1 82 ? -14.900 -20.674 9.218 1.00 87.50 82 PRO A CA 1
ATOM 596 C C . PRO A 1 82 ? -14.018 -21.269 8.122 1.00 87.50 82 PRO A C 1
ATOM 598 O O . PRO A 1 82 ? -13.804 -22.480 8.099 1.00 87.50 82 PRO A O 1
ATOM 601 N N . GLY A 1 83 ? -13.468 -20.403 7.280 1.00 92.75 83 GLY A N 1
ATOM 602 C CA . GLY A 1 83 ? -12.392 -20.697 6.343 1.00 92.75 83 GLY A CA 1
ATOM 603 C C . GLY A 1 83 ? -11.246 -19.695 6.478 1.00 92.75 83 GLY A C 1
ATOM 604 O O . GLY A 1 83 ? -11.382 -18.642 7.109 1.00 92.75 83 GLY A O 1
ATOM 605 N N . LEU A 1 84 ? -10.115 -20.015 5.855 1.00 95.44 84 LEU A N 1
ATOM 606 C CA . LEU A 1 84 ? -8.947 -19.139 5.770 1.00 95.44 84 LEU A CA 1
ATOM 607 C C . LEU A 1 84 ? -8.548 -18.935 4.307 1.00 95.44 84 LEU A C 1
ATOM 609 O O . LEU A 1 84 ? -8.510 -19.893 3.534 1.00 95.44 84 LEU A O 1
ATOM 613 N N . ALA A 1 85 ? -8.249 -17.690 3.961 1.00 96.69 85 ALA A N 1
ATOM 614 C CA . ALA A 1 85 ? -7.708 -17.262 2.685 1.00 96.69 85 ALA A CA 1
ATOM 615 C C . ALA A 1 85 ? -6.279 -16.723 2.850 1.00 96.69 85 ALA A C 1
ATOM 617 O O . ALA A 1 85 ? -5.870 -16.340 3.952 1.00 96.69 85 ALA A O 1
ATOM 618 N N . PHE A 1 86 ? -5.540 -16.675 1.745 1.00 97.31 86 PHE A N 1
ATOM 619 C CA . PHE A 1 86 ? -4.295 -15.916 1.646 1.00 97.31 86 PHE A CA 1
ATOM 620 C C . PHE A 1 86 ? -4.458 -14.793 0.626 1.00 97.31 86 PHE A C 1
ATOM 622 O O . PHE A 1 86 ? -4.910 -15.044 -0.495 1.00 97.31 86 PHE A O 1
ATOM 629 N N . GLY A 1 87 ? -4.030 -13.580 0.981 1.00 97.12 87 GLY A N 1
ATOM 630 C CA . GLY A 1 87 ? -3.579 -12.643 -0.037 1.00 97.12 87 GLY A CA 1
ATOM 631 C C . GLY A 1 87 ? -2.270 -13.165 -0.617 1.00 97.12 87 GLY A C 1
ATOM 632 O O . GLY A 1 87 ? -1.486 -13.806 0.088 1.00 97.12 87 GLY A O 1
ATOM 633 N N . LEU A 1 88 ? -2.069 -12.969 -1.914 1.00 96.06 88 LEU A N 1
ATOM 634 C CA . LEU A 1 88 ? -0.859 -13.423 -2.591 1.00 96.06 88 LEU A CA 1
ATOM 635 C C . LEU A 1 88 ? 0.123 -12.267 -2.717 1.00 96.06 88 LEU A C 1
ATOM 637 O O . LEU A 1 88 ? -0.194 -11.269 -3.360 1.00 96.06 88 LEU A O 1
ATOM 641 N N . ASN A 1 89 ? 1.314 -12.431 -2.142 1.00 95.00 89 ASN A N 1
ATOM 642 C CA . ASN A 1 89 ? 2.377 -11.432 -2.172 1.00 95.00 89 ASN A CA 1
ATOM 643 C C . ASN A 1 89 ? 2.687 -10.971 -3.610 1.00 95.00 89 ASN A C 1
ATOM 645 O O . ASN A 1 89 ? 2.713 -11.778 -4.550 1.00 95.00 89 ASN A O 1
ATOM 649 N N . GLY A 1 90 ? 2.965 -9.674 -3.759 1.00 93.00 90 GLY A N 1
ATOM 650 C CA . GLY A 1 90 ? 3.249 -9.018 -5.032 1.00 93.00 90 GLY A CA 1
ATOM 651 C C . GLY A 1 90 ? 4.341 -9.693 -5.870 1.00 93.00 90 GLY A C 1
ATOM 652 O O . GLY A 1 90 ? 5.309 -10.282 -5.372 1.00 93.00 90 GLY A O 1
ATOM 653 N N . ILE A 1 91 ? 4.177 -9.602 -7.191 1.00 94.88 91 ILE A N 1
ATOM 654 C CA . ILE A 1 91 ? 5.050 -10.258 -8.166 1.00 94.88 91 ILE A CA 1
ATOM 655 C C . ILE A 1 91 ? 6.300 -9.399 -8.405 1.00 94.88 91 ILE A C 1
ATOM 657 O O . ILE A 1 91 ? 6.267 -8.423 -9.152 1.00 94.88 91 ILE A O 1
ATOM 661 N N . SER A 1 92 ? 7.420 -9.794 -7.796 1.00 93.38 92 SER A N 1
ATOM 662 C CA . SER A 1 92 ? 8.710 -9.106 -7.930 1.00 93.38 92 SER A CA 1
ATOM 663 C C . SER A 1 92 ? 9.902 -10.067 -7.991 1.00 93.38 92 SER A C 1
ATOM 665 O O . SER A 1 92 ? 9.835 -11.211 -7.532 1.00 93.38 92 SER A O 1
ATOM 667 N N . ASP A 1 93 ? 11.029 -9.598 -8.527 1.00 92.81 93 ASP A N 1
ATOM 668 C CA . ASP A 1 93 ? 12.266 -10.375 -8.674 1.00 92.81 93 ASP A CA 1
ATOM 669 C C . ASP A 1 93 ? 13.023 -10.584 -7.352 1.00 92.81 93 ASP A C 1
ATOM 671 O O . ASP A 1 93 ? 13.921 -11.428 -7.288 1.00 92.81 93 ASP A O 1
ATOM 675 N N . TRP A 1 94 ? 12.632 -9.857 -6.300 1.00 89.88 94 TRP A N 1
ATOM 676 C CA . TRP A 1 94 ? 13.094 -10.047 -4.922 1.00 89.88 94 TRP A CA 1
ATOM 677 C C . TRP A 1 94 ? 12.139 -10.887 -4.064 1.00 89.88 94 TRP A C 1
ATOM 679 O O . TRP A 1 94 ? 12.470 -11.210 -2.923 1.00 89.88 94 TRP A O 1
ATOM 689 N N . SER A 1 95 ? 10.967 -11.281 -4.579 1.00 93.69 95 SER A N 1
ATOM 690 C CA . SER A 1 95 ? 9.985 -12.035 -3.793 1.00 93.69 95 SER A CA 1
ATOM 691 C C . SER A 1 95 ? 10.487 -13.453 -3.461 1.00 93.69 95 SER A C 1
ATOM 693 O O . SER A 1 95 ? 10.699 -14.260 -4.377 1.00 93.69 95 SER A O 1
ATOM 695 N N . PRO A 1 96 ? 10.625 -13.819 -2.167 1.00 94.50 96 PRO A N 1
ATOM 696 C CA . PRO A 1 96 ? 11.040 -15.153 -1.738 1.00 94.50 96 PRO A CA 1
ATOM 697 C C . PRO A 1 96 ? 9.888 -16.175 -1.755 1.00 94.50 96 PRO A C 1
ATOM 699 O O . PRO A 1 96 ? 10.060 -17.286 -1.243 1.00 94.50 96 PRO A O 1
ATOM 702 N N . ALA A 1 97 ? 8.730 -15.814 -2.322 1.00 95.19 97 ALA A N 1
ATOM 703 C CA . ALA A 1 97 ? 7.638 -16.732 -2.637 1.00 95.19 97 ALA A CA 1
ATOM 704 C C . ALA A 1 97 ? 7.905 -17.513 -3.939 1.00 95.19 97 ALA A C 1
ATOM 706 O O . ALA A 1 97 ? 7.587 -18.696 -4.017 1.00 95.19 97 ALA A O 1
ATOM 707 N N . GLN A 1 98 ? 8.529 -16.873 -4.943 1.00 94.81 98 GLN A N 1
ATOM 708 C CA . GLN A 1 98 ? 8.860 -17.462 -6.254 1.00 94.81 98 GLN A CA 1
ATOM 709 C C . GLN A 1 98 ? 7.703 -18.314 -6.847 1.00 94.81 98 GLN A C 1
ATOM 711 O O . GLN A 1 98 ? 7.879 -19.519 -7.065 1.00 94.81 98 GLN A O 1
ATOM 716 N N . PRO A 1 99 ? 6.509 -17.730 -7.095 1.00 97.06 99 PRO A N 1
ATOM 717 C CA . PRO A 1 99 ? 5.287 -18.490 -7.391 1.00 97.06 99 PRO A CA 1
ATOM 718 C C . PRO A 1 99 ? 5.289 -19.204 -8.753 1.00 97.06 99 PRO A C 1
ATOM 720 O O . PRO A 1 99 ? 4.550 -20.169 -8.939 1.00 97.06 99 PRO A O 1
ATOM 723 N N . PHE A 1 100 ? 6.122 -18.781 -9.710 1.00 98.00 100 PHE A N 1
ATOM 724 C CA . PHE A 1 100 ? 6.159 -19.322 -11.076 1.00 98.00 100 PHE A CA 1
ATOM 725 C C . PHE A 1 100 ? 7.363 -20.247 -11.319 1.00 98.00 100 PHE A C 1
ATOM 727 O O . PHE A 1 100 ? 8.439 -20.050 -10.763 1.00 98.00 100 PHE A O 1
ATOM 734 N N . LEU A 1 101 ? 7.229 -21.224 -12.224 1.00 97.62 101 LEU A N 1
ATOM 735 C CA . LEU A 1 101 ? 8.370 -22.002 -12.735 1.00 97.62 101 LEU A CA 1
ATOM 736 C C . LEU A 1 101 ? 9.244 -21.187 -13.692 1.00 97.62 101 LEU A C 1
ATOM 738 O O . LEU A 1 101 ? 10.462 -21.364 -13.722 1.00 97.62 101 LEU A O 1
ATOM 742 N N . ASN A 1 102 ? 8.618 -20.315 -14.488 1.00 97.62 102 ASN A N 1
ATOM 743 C CA . ASN A 1 102 ? 9.321 -19.327 -15.293 1.00 97.62 102 ASN A CA 1
ATOM 744 C C . ASN A 1 102 ? 9.526 -18.058 -14.465 1.00 97.62 102 ASN A C 1
ATOM 746 O O . ASN A 1 102 ? 8.645 -17.203 -14.405 1.00 97.62 102 ASN A O 1
ATOM 750 N N . LEU A 1 103 ? 10.716 -17.916 -13.888 1.00 97.06 103 LEU A N 1
ATOM 751 C CA . LEU A 1 103 ? 11.087 -16.751 -13.087 1.00 97.06 103 LEU A CA 1
ATOM 752 C C . LEU A 1 103 ? 11.098 -15.459 -13.904 1.00 97.06 103 LEU A C 1
ATOM 754 O O . LEU A 1 103 ? 10.977 -14.381 -13.346 1.00 97.06 103 LEU A O 1
ATOM 758 N N . PHE A 1 104 ? 11.177 -15.537 -15.236 1.00 97.19 104 PHE A N 1
ATOM 759 C CA . PHE A 1 104 ? 11.089 -14.337 -16.066 1.00 97.19 104 PHE A CA 1
ATOM 760 C C . PHE A 1 104 ? 9.727 -13.626 -15.939 1.00 97.19 104 PHE A C 1
ATOM 762 O O . PHE A 1 104 ? 9.648 -12.426 -16.169 1.00 97.19 104 PHE A O 1
ATOM 769 N N . LYS A 1 105 ? 8.683 -14.325 -15.463 1.00 97.50 105 LYS A N 1
ATOM 770 C CA . LYS A 1 105 ? 7.386 -13.723 -15.124 1.00 97.50 105 LYS A CA 1
ATOM 771 C C . LYS A 1 105 ? 7.407 -12.838 -13.870 1.00 97.50 105 LYS A C 1
ATOM 773 O O . LYS A 1 105 ? 6.476 -12.064 -13.691 1.00 97.50 105 LYS A O 1
ATOM 778 N N . THR A 1 106 ? 8.440 -12.927 -13.027 1.00 96.19 106 THR A N 1
ATOM 779 C CA . THR A 1 106 ? 8.658 -12.019 -11.885 1.00 96.19 106 THR A CA 1
ATOM 780 C C . THR A 1 106 ? 9.680 -10.923 -12.197 1.00 96.19 106 THR A C 1
ATOM 782 O O . THR A 1 106 ? 10.106 -10.216 -11.291 1.00 96.19 106 THR A O 1
ATOM 785 N N . ALA A 1 107 ? 10.151 -10.817 -13.442 1.00 95.38 107 ALA A N 1
ATOM 786 C CA . ALA A 1 107 ? 11.269 -9.949 -13.780 1.00 95.38 107 ALA A CA 1
ATOM 787 C C . ALA A 1 107 ? 10.885 -8.460 -13.747 1.00 95.38 107 ALA A C 1
ATOM 789 O O . ALA A 1 107 ? 9.765 -8.096 -14.108 1.00 95.38 107 ALA A O 1
ATOM 790 N N . ARG A 1 108 ? 11.827 -7.581 -13.386 1.00 92.44 108 ARG A N 1
ATOM 791 C CA . ARG A 1 108 ? 11.617 -6.128 -13.510 1.00 92.44 108 ARG A CA 1
ATOM 792 C C . ARG A 1 108 ? 11.400 -5.733 -14.961 1.00 92.44 108 ARG A C 1
ATOM 794 O O . ARG A 1 108 ? 11.855 -6.403 -15.891 1.00 92.44 108 ARG A O 1
ATOM 801 N N . GLU A 1 109 ? 10.786 -4.578 -15.133 1.00 92.62 109 GLU A N 1
ATOM 802 C CA . GLU A 1 109 ? 10.702 -3.916 -16.422 1.00 92.62 109 GLU A CA 1
ATOM 803 C C . GLU A 1 109 ? 12.084 -3.690 -17.060 1.00 92.62 109 GLU A C 1
ATOM 805 O O . GLU A 1 109 ? 13.117 -3.630 -16.386 1.00 92.62 109 GLU A O 1
ATOM 810 N N . TRP A 1 110 ? 12.105 -3.580 -18.388 1.00 95.00 110 TRP A N 1
ATOM 811 C CA . TRP A 1 110 ? 13.324 -3.319 -19.146 1.00 95.00 110 TRP A CA 1
ATOM 812 C C . TRP A 1 110 ? 13.901 -1.930 -18.857 1.00 95.00 110 TRP A C 1
ATOM 814 O O . TRP A 1 110 ? 13.246 -0.913 -19.067 1.00 95.00 110 TRP A O 1
ATOM 824 N N . ILE A 1 111 ? 15.181 -1.890 -18.491 1.00 92.62 111 ILE A N 1
ATOM 825 C CA . ILE A 1 111 ? 15.947 -0.661 -18.276 1.00 92.62 111 ILE A CA 1
ATOM 826 C C . ILE A 1 111 ? 17.019 -0.554 -19.363 1.00 92.62 111 ILE A C 1
ATOM 828 O O . ILE A 1 111 ? 17.825 -1.463 -19.563 1.00 92.62 111 ILE A O 1
ATOM 832 N N . GLY A 1 112 ? 17.039 0.556 -20.098 1.00 91.06 112 GLY A N 1
ATOM 833 C CA . GLY A 1 112 ? 18.052 0.838 -21.111 1.00 91.06 112 GLY A CA 1
ATOM 834 C C . GLY A 1 112 ? 19.281 1.529 -20.524 1.00 91.06 112 GLY A C 1
ATOM 835 O O . GLY A 1 112 ? 19.182 2.415 -19.678 1.00 91.06 112 GLY A O 1
ATOM 836 N N . HIS A 1 113 ? 20.465 1.161 -21.006 1.00 88.00 113 HIS A N 1
ATOM 837 C CA . HIS A 1 113 ? 21.738 1.750 -20.587 1.00 88.00 113 HIS A CA 1
ATOM 838 C C . HIS A 1 113 ? 22.483 2.339 -21.784 1.00 88.00 113 HIS A C 1
ATOM 840 O O . HIS A 1 113 ? 22.653 1.677 -22.815 1.00 88.00 113 HIS A O 1
ATOM 846 N N . SER A 1 114 ? 22.985 3.564 -21.635 1.00 91.88 114 SER A N 1
ATOM 847 C CA . SER A 1 114 ? 23.910 4.173 -22.593 1.00 91.88 114 SER A CA 1
ATOM 848 C C . SER A 1 114 ? 25.353 3.739 -22.291 1.00 91.88 114 SER A C 1
ATOM 850 O O . SER A 1 114 ? 25.620 2.977 -21.361 1.00 91.88 114 SER A O 1
ATOM 852 N N . ALA A 1 115 ? 26.323 4.220 -23.071 1.00 82.94 115 ALA A N 1
ATOM 853 C CA . ALA A 1 115 ? 27.739 3.938 -22.814 1.00 82.94 115 ALA A CA 1
ATOM 854 C C . ALA A 1 115 ? 28.287 4.570 -21.512 1.00 82.94 115 ALA A C 1
ATOM 856 O O . ALA A 1 115 ? 29.377 4.188 -21.084 1.00 82.94 115 ALA A O 1
ATOM 857 N N . GLY A 1 116 ? 27.572 5.533 -20.913 1.00 82.06 116 GLY A N 1
ATOM 858 C CA . GLY A 1 116 ? 27.991 6.250 -19.700 1.00 82.06 116 GLY A CA 1
ATOM 859 C C . GLY A 1 116 ? 26.922 6.388 -18.611 1.00 82.06 116 GLY A C 1
ATOM 860 O O . GLY A 1 116 ? 27.266 6.787 -17.504 1.00 82.06 116 GLY A O 1
ATOM 861 N N . THR A 1 117 ? 25.666 6.034 -18.897 1.00 84.06 117 THR A N 1
ATOM 862 C CA . THR A 1 117 ? 24.516 6.260 -18.008 1.00 84.06 117 THR A CA 1
ATOM 863 C C . THR A 1 117 ? 23.743 4.957 -17.814 1.00 84.06 117 THR A C 1
ATOM 865 O O . THR A 1 117 ? 23.325 4.319 -18.787 1.00 84.06 117 THR A O 1
ATOM 868 N N . TRP A 1 118 ? 23.558 4.553 -16.558 1.00 83.88 118 TRP A N 1
ATOM 869 C CA . TRP A 1 118 ? 22.625 3.493 -16.173 1.00 83.88 118 TRP A CA 1
ATOM 870 C C . TRP A 1 118 ? 21.217 4.100 -16.049 1.00 83.88 118 TRP A C 1
ATOM 872 O O . TRP A 1 118 ? 21.119 5.243 -15.619 1.00 83.88 118 TRP A O 1
ATOM 882 N N . GLY A 1 119 ? 20.149 3.398 -16.449 1.00 84.12 119 GLY A N 1
ATOM 883 C CA . GLY A 1 119 ? 18.799 3.985 -16.441 1.00 84.12 119 GLY A CA 1
ATOM 884 C C . GLY A 1 119 ? 18.572 5.063 -17.509 1.00 84.12 119 GLY A C 1
ATOM 885 O O . GLY A 1 119 ? 17.742 5.940 -17.333 1.00 84.12 119 GLY A O 1
ATOM 886 N N . ALA A 1 120 ? 19.314 5.016 -18.619 1.00 83.75 120 ALA A N 1
ATOM 887 C CA . ALA A 1 120 ? 19.274 6.020 -19.687 1.00 83.75 120 ALA A CA 1
ATOM 888 C C . ALA A 1 120 ? 18.004 5.987 -20.561 1.00 83.75 120 ALA A C 1
ATOM 890 O O . ALA A 1 120 ? 17.854 6.838 -21.434 1.00 83.75 120 ALA A O 1
ATOM 891 N N . LEU A 1 121 ? 17.160 4.965 -20.404 1.00 83.00 121 LEU A N 1
ATOM 892 C CA . LEU A 1 121 ? 15.866 4.830 -21.072 1.00 83.00 121 LEU A CA 1
ATOM 893 C C . LEU A 1 121 ? 14.963 3.953 -20.191 1.00 83.00 121 LEU A C 1
ATOM 895 O O . LEU A 1 121 ? 15.328 2.805 -19.918 1.00 83.00 121 LEU A O 1
ATOM 899 N N . SER A 1 122 ? 13.826 4.479 -19.738 1.00 87.25 122 SER A N 1
ATOM 900 C CA . SER A 1 122 ? 12.840 3.724 -18.952 1.00 87.25 122 SER A CA 1
ATOM 901 C C . SER A 1 122 ? 12.002 2.791 -19.834 1.00 87.25 122 SER A C 1
ATOM 903 O O . SER A 1 122 ? 11.987 2.920 -21.062 1.00 87.25 122 SER A O 1
ATOM 905 N N . PHE A 1 123 ? 11.284 1.852 -19.216 1.00 85.94 123 PHE A N 1
ATOM 906 C CA . PHE A 1 123 ? 10.355 0.972 -19.926 1.00 85.94 123 PHE A CA 1
ATOM 907 C C . PHE A 1 123 ? 9.238 1.757 -20.617 1.00 85.94 123 PHE A C 1
ATOM 909 O O . PHE A 1 123 ? 8.994 1.574 -21.806 1.00 85.94 123 PHE A O 1
ATOM 916 N N . GLU A 1 124 ? 8.628 2.698 -19.902 1.00 82.50 124 GLU A N 1
ATOM 917 C CA . GLU A 1 124 ? 7.562 3.562 -20.408 1.00 82.50 124 GLU A CA 1
ATOM 918 C C . GLU A 1 124 ? 8.021 4.384 -21.635 1.00 82.50 124 GLU A C 1
ATOM 920 O O . GLU A 1 124 ? 7.307 4.505 -22.630 1.00 82.50 124 GLU A O 1
ATOM 925 N N . GLN A 1 125 ? 9.274 4.862 -21.640 1.00 84.94 125 GLN A N 1
ATOM 926 C CA . GLN A 1 125 ? 9.886 5.498 -22.814 1.00 84.94 125 GLN A CA 1
ATOM 927 C C . GLN A 1 125 ? 10.120 4.510 -23.977 1.00 84.94 125 GLN A C 1
ATOM 929 O O . GLN A 1 125 ? 10.070 4.913 -25.142 1.00 84.94 125 GLN A O 1
ATOM 934 N N . MET A 1 126 ? 10.365 3.221 -23.706 1.00 89.25 126 MET A N 1
ATOM 935 C CA . MET A 1 126 ? 10.429 2.181 -24.747 1.00 89.25 126 MET A CA 1
ATOM 936 C C . MET A 1 126 ? 9.048 1.869 -25.334 1.00 89.25 126 MET A C 1
ATOM 938 O O . MET A 1 126 ? 8.927 1.706 -26.551 1.00 89.25 126 MET A O 1
ATOM 942 N N . GLU A 1 127 ? 8.018 1.823 -24.493 1.00 86.31 127 GLU A N 1
ATOM 943 C CA . GLU A 1 127 ? 6.621 1.609 -24.875 1.00 86.31 127 GLU A CA 1
ATOM 944 C C . GLU A 1 127 ? 6.118 2.773 -25.745 1.00 86.31 127 GLU A C 1
ATOM 946 O O . GLU A 1 127 ? 5.797 2.568 -26.919 1.00 86.31 127 GLU A O 1
ATOM 951 N N . ARG A 1 128 ? 6.229 4.019 -25.255 1.00 83.94 128 ARG A N 1
ATOM 952 C CA . ARG A 1 128 ? 5.936 5.251 -26.017 1.00 83.94 128 ARG A CA 1
ATOM 953 C C . ARG A 1 128 ? 6.772 5.382 -27.298 1.00 83.94 128 ARG A C 1
ATOM 955 O O . ARG A 1 128 ? 6.286 5.878 -28.310 1.00 83.94 128 ARG A O 1
ATOM 962 N N . GLY A 1 129 ? 8.015 4.895 -27.294 1.00 88.56 129 GLY A N 1
ATOM 963 C CA . GLY A 1 129 ? 8.894 4.856 -28.469 1.00 88.56 129 GLY A CA 1
ATOM 964 C C . GLY A 1 129 ? 8.562 3.767 -29.503 1.00 88.56 129 GLY A C 1
ATOM 965 O O . GLY A 1 129 ? 9.281 3.636 -30.506 1.00 88.56 129 GLY A O 1
ATOM 966 N N . GLY A 1 130 ? 7.534 2.942 -29.266 1.00 93.69 130 GLY A N 1
ATOM 967 C CA . GLY A 1 130 ? 7.184 1.801 -30.113 1.00 93.69 130 GLY A CA 1
ATOM 968 C C . GLY A 1 130 ? 8.361 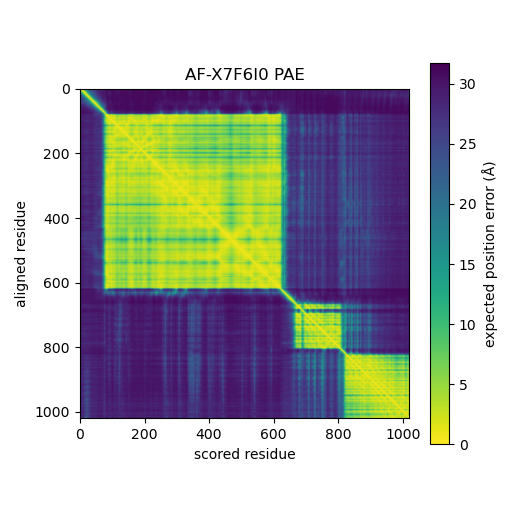0.841 -30.296 1.00 93.69 130 GLY A C 1
ATOM 969 O O . GLY A 1 130 ? 8.636 0.396 -31.415 1.00 93.69 130 GLY A O 1
ATOM 970 N N . LEU A 1 131 ? 9.156 0.632 -29.242 1.00 95.69 131 LEU A N 1
ATOM 971 C CA . LEU A 1 131 ? 10.328 -0.253 -29.225 1.00 95.69 131 LEU A CA 1
ATOM 972 C C . LEU A 1 131 ? 9.974 -1.671 -28.766 1.00 95.69 131 LEU A C 1
ATOM 974 O O . LEU A 1 131 ? 10.735 -2.599 -29.055 1.00 95.69 131 LEU A O 1
ATOM 978 N N . LEU A 1 132 ? 8.826 -1.838 -28.116 1.00 95.75 132 LEU A N 1
ATOM 979 C CA . LEU A 1 132 ? 8.309 -3.105 -27.611 1.00 95.75 132 LEU A CA 1
ATOM 980 C C . LEU A 1 132 ? 7.264 -3.707 -28.569 1.00 95.75 132 LEU A C 1
ATOM 982 O O . LEU A 1 132 ? 6.677 -2.989 -29.381 1.00 95.75 132 LEU A O 1
ATOM 986 N N . ASP A 1 133 ? 7.067 -5.023 -28.508 1.00 94.81 133 ASP A N 1
ATOM 987 C CA . ASP A 1 133 ? 5.891 -5.687 -29.077 1.00 94.81 133 ASP A CA 1
ATOM 988 C C . ASP A 1 133 ? 4.721 -5.699 -28.072 1.00 94.81 133 ASP A C 1
ATOM 990 O O . ASP A 1 133 ? 4.835 -5.174 -26.965 1.00 94.81 133 ASP A O 1
ATOM 994 N N . ALA A 1 134 ? 3.586 -6.293 -28.456 1.00 91.75 134 ALA A N 1
ATOM 995 C CA . ALA A 1 134 ? 2.393 -6.371 -27.604 1.00 91.75 134 ALA A CA 1
ATOM 996 C C . ALA A 1 134 ? 2.594 -7.204 -26.319 1.00 91.75 134 ALA A C 1
ATOM 998 O O . ALA A 1 134 ? 1.807 -7.088 -25.385 1.00 91.75 134 ALA A O 1
ATOM 999 N N . ASP A 1 135 ? 3.651 -8.020 -26.260 1.00 93.50 135 ASP A N 1
ATOM 1000 C CA . ASP A 1 135 ? 4.020 -8.821 -25.095 1.00 93.50 135 ASP A CA 1
ATOM 1001 C C . ASP A 1 135 ? 5.131 -8.150 -24.260 1.00 93.50 135 ASP A C 1
ATOM 1003 O O . ASP A 1 135 ? 5.587 -8.721 -23.269 1.00 93.50 135 ASP A O 1
ATOM 1007 N N . GLY A 1 136 ? 5.569 -6.940 -24.629 1.00 94.62 136 GLY A N 1
ATOM 1008 C CA . GLY A 1 136 ? 6.607 -6.166 -23.943 1.00 94.62 136 GLY A CA 1
ATOM 1009 C C . GLY A 1 136 ? 8.051 -6.584 -24.267 1.00 94.62 136 GLY A C 1
ATOM 1010 O O . GLY A 1 136 ? 8.979 -6.204 -23.548 1.00 94.62 136 GLY A O 1
ATOM 1011 N N . TYR A 1 137 ? 8.289 -7.358 -25.331 1.00 97.19 137 TYR A N 1
ATOM 1012 C CA . TYR A 1 137 ? 9.635 -7.740 -25.772 1.00 97.19 137 TYR A CA 1
ATOM 1013 C C . TYR A 1 137 ? 10.274 -6.698 -26.698 1.00 97.19 137 TYR A C 1
ATOM 1015 O O . TYR A 1 137 ? 9.639 -6.116 -27.574 1.00 97.19 137 TYR A O 1
ATOM 1023 N N . LEU A 1 138 ? 11.585 -6.485 -26.541 1.00 97.25 138 LEU A N 1
ATOM 1024 C CA . LEU A 1 138 ? 12.332 -5.484 -27.304 1.00 97.25 138 LEU A CA 1
ATOM 1025 C C . LEU A 1 138 ? 12.509 -5.885 -28.784 1.00 97.25 138 LEU A C 1
ATOM 1027 O O . LEU A 1 138 ? 13.306 -6.767 -29.127 1.00 97.25 138 LEU A O 1
ATOM 1031 N N . THR A 1 139 ? 11.836 -5.154 -29.676 1.00 97.06 139 THR A N 1
ATOM 1032 C CA . THR A 1 139 ? 11.825 -5.400 -31.132 1.00 97.06 139 THR A CA 1
ATOM 1033 C C . THR A 1 139 ? 13.122 -5.008 -31.840 1.00 97.06 139 THR A C 1
ATOM 1035 O O . THR A 1 139 ? 13.495 -5.620 -32.839 1.00 97.06 139 THR A O 1
ATOM 1038 N N . ARG A 1 140 ? 13.824 -3.979 -31.348 1.00 95.12 140 ARG A N 1
ATOM 1039 C CA . ARG A 1 140 ? 15.078 -3.449 -31.919 1.00 95.12 140 ARG A CA 1
ATOM 1040 C C . ARG A 1 140 ? 15.905 -2.748 -30.844 1.00 95.12 140 ARG A C 1
ATOM 1042 O O . ARG A 1 140 ? 15.345 -2.171 -29.919 1.00 95.12 140 ARG A O 1
ATOM 1049 N N . MET A 1 141 ? 17.231 -2.728 -30.990 1.00 95.94 141 MET A N 1
ATOM 1050 C CA . MET A 1 141 ? 18.077 -1.908 -30.110 1.00 95.94 141 MET A CA 1
ATOM 1051 C C . MET A 1 141 ? 17.822 -0.406 -30.361 1.00 95.94 141 MET A C 1
ATOM 1053 O O . MET A 1 141 ? 17.931 0.021 -31.516 1.00 95.94 141 MET A O 1
ATOM 1057 N N . PRO A 1 142 ? 17.526 0.408 -29.327 1.00 90.81 142 PRO A N 1
ATOM 1058 C CA . PRO A 1 142 ? 17.362 1.854 -29.481 1.00 90.81 142 PRO A CA 1
ATOM 1059 C C . PRO A 1 142 ? 18.683 2.552 -29.848 1.00 90.81 142 PRO A C 1
ATOM 1061 O O . PRO A 1 142 ? 19.774 2.081 -29.519 1.00 90.81 142 PRO A O 1
ATOM 1064 N N . GLN A 1 143 ? 18.606 3.713 -30.503 1.00 88.00 143 GLN A N 1
ATOM 1065 C CA . GLN A 1 143 ? 19.796 4.512 -30.808 1.00 88.00 143 GLN A CA 1
ATOM 1066 C C . GLN A 1 143 ? 20.441 5.040 -29.514 1.00 88.00 143 GLN A C 1
ATOM 1068 O O . GLN A 1 143 ? 19.756 5.538 -28.632 1.00 88.00 143 GLN A O 1
ATOM 1073 N N . GLY A 1 144 ? 21.769 4.934 -29.395 1.00 89.56 144 GLY A N 1
ATOM 1074 C CA . GLY A 1 144 ? 22.523 5.386 -28.212 1.00 89.56 144 GLY A CA 1
ATOM 1075 C C . GLY A 1 144 ? 22.521 4.409 -27.025 1.00 89.56 144 GLY A C 1
ATOM 1076 O O . GLY A 1 144 ? 23.405 4.494 -26.171 1.00 89.56 144 GLY A O 1
ATOM 1077 N N . ILE A 1 145 ? 21.605 3.439 -27.012 1.00 96.19 145 ILE A N 1
ATOM 1078 C CA . ILE A 1 145 ? 21.510 2.394 -25.990 1.00 96.19 145 ILE A CA 1
ATOM 1079 C C . ILE A 1 145 ? 22.419 1.216 -26.358 1.00 96.19 145 ILE A C 1
ATOM 1081 O O . ILE A 1 145 ? 22.331 0.643 -27.444 1.00 96.19 145 ILE A O 1
ATOM 1085 N N . VAL A 1 146 ? 23.327 0.859 -25.447 1.00 93.94 146 VAL A N 1
ATOM 1086 C CA . VAL A 1 146 ? 24.319 -0.217 -25.641 1.00 93.94 146 VAL A CA 1
ATOM 1087 C C . VAL A 1 146 ? 23.870 -1.550 -25.047 1.00 93.94 146 VAL A C 1
ATOM 1089 O O . VAL A 1 146 ? 24.425 -2.595 -25.390 1.00 93.94 146 VAL A O 1
ATOM 1092 N N . ALA A 1 147 ? 22.890 -1.521 -24.144 1.00 93.88 147 ALA A N 1
ATOM 1093 C CA . ALA A 1 147 ? 22.243 -2.697 -23.585 1.00 93.88 147 ALA A CA 1
ATOM 1094 C C . ALA A 1 147 ? 20.871 -2.344 -23.005 1.00 93.88 147 ALA A C 1
ATOM 1096 O O . ALA A 1 147 ? 20.667 -1.216 -22.565 1.00 93.88 147 ALA A O 1
ATOM 1097 N N . VAL A 1 148 ? 19.988 -3.332 -22.951 1.00 96.88 148 VAL A N 1
ATOM 1098 C CA . VAL A 1 148 ? 18.724 -3.289 -22.211 1.00 96.88 148 VAL A CA 1
ATOM 1099 C C . VAL A 1 148 ? 18.725 -4.463 -21.231 1.00 96.88 148 VAL A C 1
ATOM 1101 O O . VAL A 1 148 ? 19.127 -5.565 -21.603 1.00 96.88 148 VAL A O 1
ATOM 1104 N N . GLU A 1 149 ? 18.370 -4.230 -19.974 1.00 94.25 149 GLU A N 1
ATOM 1105 C CA . GLU A 1 149 ? 18.550 -5.175 -18.866 1.00 94.25 149 GLU A CA 1
ATOM 1106 C C . GLU A 1 149 ? 17.267 -5.313 -18.041 1.00 94.25 149 GLU A C 1
ATOM 1108 O O . GLU A 1 149 ? 16.487 -4.372 -17.936 1.00 94.25 149 GLU A O 1
ATOM 1113 N N . SER A 1 150 ? 17.044 -6.498 -17.477 1.00 95.69 150 SER A N 1
ATOM 1114 C CA . SER A 1 150 ? 15.942 -6.792 -16.559 1.00 95.69 150 SER A CA 1
ATOM 1115 C C . SER A 1 150 ? 16.440 -7.732 -15.455 1.00 95.69 150 SER A C 1
ATOM 1117 O O . SER A 1 150 ? 17.203 -8.668 -15.724 1.00 95.69 150 SER A O 1
ATOM 1119 N N . PHE A 1 151 ? 16.053 -7.458 -14.209 1.00 95.19 151 PHE A N 1
ATOM 1120 C CA . PHE A 1 151 ? 16.445 -8.217 -13.015 1.00 95.19 151 PHE A CA 1
ATOM 1121 C C . PHE A 1 151 ? 15.415 -9.311 -12.720 1.00 95.19 151 PHE A C 1
ATOM 1123 O O . PHE A 1 151 ? 14.228 -9.093 -12.939 1.00 95.19 151 PHE A O 1
ATOM 1130 N N . VAL A 1 152 ? 15.864 -10.493 -12.277 1.00 93.94 152 VAL A N 1
ATOM 1131 C CA . VAL A 1 152 ? 14.997 -11.692 -12.177 1.00 93.94 152 VAL A CA 1
ATOM 1132 C C . VAL A 1 152 ? 15.163 -12.488 -10.876 1.00 93.94 152 VAL A C 1
ATOM 1134 O O . VAL A 1 152 ? 14.238 -13.171 -10.453 1.00 93.94 152 VAL A O 1
ATOM 1137 N N . LEU A 1 153 ? 16.332 -12.409 -10.237 1.00 92.12 153 LEU A N 1
ATOM 1138 C CA . LEU A 1 153 ? 16.571 -12.936 -8.890 1.00 92.12 153 LEU A CA 1
ATOM 1139 C C . LEU A 1 153 ? 17.426 -11.917 -8.144 1.00 92.12 153 LEU A C 1
ATOM 1141 O O . LEU A 1 153 ? 18.634 -11.854 -8.386 1.00 92.12 153 LEU A O 1
ATOM 1145 N N . THR A 1 154 ? 16.826 -11.112 -7.276 1.00 90.75 154 THR A N 1
ATOM 1146 C CA . THR A 1 154 ? 17.525 -10.124 -6.444 1.00 90.75 154 THR A CA 1
ATOM 1147 C C . THR A 1 154 ? 17.378 -10.464 -4.966 1.00 90.75 154 THR A C 1
ATOM 1149 O O . THR A 1 154 ? 16.343 -10.940 -4.523 1.00 90.75 154 THR A O 1
ATOM 1152 N N . GLU A 1 155 ? 18.463 -10.296 -4.210 1.00 87.31 155 GLU A N 1
ATOM 1153 C CA . GLU A 1 155 ? 18.482 -10.275 -2.735 1.00 87.31 155 GLU A CA 1
ATOM 1154 C C . GLU A 1 155 ? 17.891 -11.502 -2.006 1.00 87.31 155 GLU A C 1
ATOM 1156 O O . GLU A 1 155 ? 17.677 -11.463 -0.797 1.00 87.31 155 GLU A O 1
ATOM 1161 N N . MET A 1 156 ? 17.735 -12.637 -2.704 1.00 92.75 156 MET A N 1
ATOM 1162 C CA . MET A 1 156 ? 17.251 -13.900 -2.129 1.00 92.75 156 MET A CA 1
ATOM 1163 C C . MET A 1 156 ? 17.984 -14.246 -0.815 1.00 92.75 156 MET A C 1
ATOM 1165 O O . MET A 1 156 ? 19.230 -14.240 -0.809 1.00 92.75 156 MET A O 1
ATOM 1169 N N . PRO A 1 157 ? 17.253 -14.586 0.271 1.00 93.56 157 PRO A N 1
ATOM 1170 C CA . PRO A 1 157 ? 17.839 -14.911 1.570 1.00 93.56 157 PRO A CA 1
ATOM 1171 C C . PRO A 1 157 ? 18.929 -15.979 1.464 1.00 93.56 157 PRO A C 1
ATOM 1173 O O . PRO A 1 157 ? 18.795 -16.949 0.720 1.00 93.56 157 PRO A O 1
ATOM 1176 N N . ALA A 1 158 ? 20.031 -15.806 2.196 1.00 93.50 158 ALA A N 1
ATOM 1177 C CA . ALA A 1 158 ? 21.197 -16.691 2.095 1.00 93.50 158 ALA A CA 1
ATOM 1178 C C . ALA A 1 158 ? 20.918 -18.146 2.537 1.00 93.50 158 ALA A C 1
ATOM 1180 O O . ALA A 1 158 ? 21.697 -19.040 2.216 1.00 93.50 158 ALA A O 1
ATOM 1181 N N . ASP A 1 159 ? 19.825 -18.356 3.268 1.00 93.25 159 ASP A N 1
ATOM 1182 C CA . ASP A 1 159 ? 19.252 -19.612 3.754 1.00 93.25 159 ASP A CA 1
ATOM 1183 C C . ASP A 1 159 ? 18.055 -20.118 2.918 1.00 93.25 159 ASP A C 1
ATOM 1185 O O . ASP A 1 159 ? 17.516 -21.188 3.198 1.00 93.25 159 ASP A O 1
ATOM 1189 N N . ALA A 1 160 ? 17.676 -19.423 1.838 1.00 93.50 160 ALA A N 1
ATOM 1190 C CA . ALA A 1 160 ? 16.706 -19.901 0.850 1.00 93.50 160 ALA A CA 1
ATOM 1191 C C . ALA A 1 160 ? 17.342 -20.924 -0.118 1.00 93.50 160 ALA A C 1
ATOM 1193 O O . ALA A 1 160 ? 17.413 -20.701 -1.334 1.00 93.50 160 ALA A O 1
ATOM 1194 N N . ASP A 1 161 ? 17.817 -22.051 0.425 1.00 92.31 161 ASP A N 1
ATOM 1195 C CA . ASP A 1 161 ? 18.509 -23.139 -0.286 1.00 92.31 161 ASP A CA 1
ATOM 1196 C C . ASP A 1 161 ? 17.743 -23.631 -1.531 1.00 92.31 161 ASP A C 1
ATOM 1198 O O . ASP A 1 161 ? 18.359 -24.008 -2.532 1.00 92.31 161 ASP A O 1
ATOM 1202 N N . TYR A 1 162 ? 16.406 -23.571 -1.532 1.00 93.75 162 TYR A N 1
ATOM 1203 C CA . TYR A 1 162 ? 15.567 -23.927 -2.683 1.00 93.75 162 TYR A CA 1
ATOM 1204 C C . TYR A 1 162 ? 15.872 -23.122 -3.961 1.00 93.75 162 TYR A C 1
ATOM 1206 O O . TYR A 1 162 ? 15.689 -23.645 -5.069 1.00 93.75 162 TYR A O 1
ATOM 1214 N N . THR A 1 163 ? 16.363 -21.884 -3.822 1.00 94.25 163 THR A N 1
ATOM 1215 C CA . THR A 1 163 ? 16.782 -21.011 -4.936 1.00 94.25 163 THR A CA 1
ATOM 1216 C C . THR A 1 163 ? 18.156 -21.395 -5.491 1.00 94.25 163 THR A C 1
ATOM 1218 O O . THR A 1 163 ? 18.482 -21.085 -6.635 1.00 94.25 163 THR A O 1
ATOM 1221 N N . ALA A 1 164 ? 18.988 -22.108 -4.728 1.00 95.38 164 ALA A N 1
ATOM 1222 C CA . ALA A 1 164 ? 20.308 -22.511 -5.188 1.00 95.38 164 ALA A CA 1
ATOM 1223 C C . ALA A 1 164 ? 20.211 -23.596 -6.274 1.00 95.38 164 ALA A C 1
ATOM 1225 O O . ALA A 1 164 ? 19.419 -24.542 -6.194 1.00 95.38 164 ALA A O 1
ATOM 1226 N N . GLY A 1 165 ? 21.062 -23.505 -7.298 1.00 96.31 165 GLY A N 1
ATOM 1227 C CA . GLY A 1 165 ? 21.178 -24.555 -8.307 1.00 96.31 165 GLY A CA 1
ATOM 1228 C C . GLY A 1 165 ? 21.523 -24.060 -9.704 1.00 96.31 165 GLY A C 1
ATOM 1229 O O . GLY A 1 165 ? 22.067 -22.975 -9.900 1.00 96.31 165 GLY A O 1
ATOM 1230 N N . ARG A 1 166 ? 21.224 -24.907 -10.693 1.00 98.00 166 ARG A N 1
ATOM 1231 C CA . ARG A 1 166 ? 21.465 -24.625 -12.108 1.00 98.00 166 ARG A CA 1
ATOM 1232 C C . ARG A 1 166 ? 20.189 -24.141 -12.780 1.00 98.00 166 ARG A C 1
ATOM 1234 O O . ARG A 1 166 ? 19.146 -24.773 -12.651 1.00 98.00 166 ARG A O 1
ATOM 1241 N N . TYR A 1 167 ? 20.311 -23.069 -13.546 1.00 98.25 167 TYR A N 1
ATOM 1242 C CA . TYR A 1 167 ? 19.229 -22.426 -14.275 1.00 98.25 167 TYR A CA 1
ATOM 1243 C C . TYR A 1 167 ? 19.410 -22.559 -15.784 1.00 98.25 167 TYR A C 1
ATOM 1245 O O . TYR A 1 167 ? 20.532 -22.621 -16.300 1.00 98.25 167 TYR A O 1
ATOM 1253 N N . ARG A 1 168 ? 18.279 -22.579 -16.489 1.00 97.81 168 ARG A N 1
ATOM 1254 C CA . ARG A 1 168 ? 18.140 -22.711 -17.936 1.00 97.81 168 ARG A CA 1
ATOM 1255 C C . ARG A 1 168 ? 17.294 -21.551 -18.454 1.00 97.81 168 ARG A C 1
ATOM 1257 O O . ARG A 1 168 ? 16.084 -21.540 -18.254 1.00 97.81 168 ARG A O 1
ATOM 1264 N N . LEU A 1 169 ? 17.931 -20.623 -19.163 1.00 98.38 169 LEU A N 1
ATOM 1265 C CA . LEU A 1 169 ? 17.240 -19.612 -19.956 1.00 98.38 169 LEU A CA 1
ATOM 1266 C C . LEU A 1 169 ? 17.042 -20.134 -21.388 1.00 98.38 169 LEU A C 1
ATOM 1268 O O . LEU A 1 169 ? 17.994 -20.610 -22.014 1.00 98.38 169 LEU A O 1
ATOM 1272 N N . THR A 1 170 ? 15.826 -20.027 -21.911 1.00 98.00 170 THR A N 1
ATOM 1273 C CA . THR A 1 170 ? 15.472 -20.249 -23.324 1.00 98.00 170 THR A CA 1
ATOM 1274 C C . THR A 1 170 ? 14.857 -18.995 -23.928 1.00 98.00 170 THR A C 1
ATOM 1276 O O . THR A 1 170 ? 14.272 -18.204 -23.197 1.00 98.00 170 THR A O 1
ATOM 1279 N N . TYR A 1 171 ? 15.017 -18.812 -25.237 1.00 97.81 171 TYR A N 1
ATOM 1280 C CA . TYR A 1 171 ? 14.466 -17.684 -25.988 1.00 97.81 171 TYR A CA 1
ATOM 1281 C C . TYR A 1 171 ? 14.309 -18.045 -27.468 1.00 97.81 171 TYR A C 1
ATOM 1283 O O . TYR A 1 171 ? 15.071 -18.866 -27.990 1.00 97.81 171 TYR A O 1
ATOM 1291 N N . ASP A 1 172 ? 13.376 -17.373 -28.136 1.00 97.56 172 ASP A N 1
ATOM 1292 C CA . ASP A 1 172 ? 13.256 -17.343 -29.592 1.00 97.56 172 ASP A CA 1
ATOM 1293 C C . ASP A 1 172 ? 13.894 -16.066 -30.164 1.00 97.56 172 ASP A C 1
ATOM 1295 O O . ASP A 1 172 ? 14.080 -15.072 -29.460 1.00 97.56 172 ASP A O 1
ATOM 1299 N N . GLY A 1 173 ? 14.192 -16.083 -31.464 1.00 96.56 173 GLY A N 1
ATOM 1300 C CA . GLY A 1 173 ? 14.636 -14.913 -32.223 1.00 96.56 173 GLY A CA 1
ATOM 1301 C C . GLY A 1 173 ? 16.149 -14.684 -32.294 1.00 96.56 173 GLY A C 1
ATOM 1302 O O . GLY A 1 173 ? 16.961 -15.311 -31.606 1.00 96.56 173 GLY A O 1
ATOM 1303 N N . ALA A 1 174 ? 16.542 -13.762 -33.171 1.00 95.62 174 ALA A N 1
ATOM 1304 C CA . ALA A 1 174 ? 17.927 -13.427 -33.459 1.00 95.62 174 ALA A CA 1
ATOM 1305 C C . ALA A 1 174 ? 18.422 -12.274 -32.572 1.00 95.62 174 ALA A C 1
ATOM 1307 O O . ALA A 1 174 ? 17.957 -11.139 -32.662 1.00 95.62 174 ALA A O 1
ATOM 1308 N N . GLY A 1 175 ? 19.445 -12.532 -31.756 1.00 95.06 175 GLY A N 1
ATOM 1309 C CA . GLY A 1 175 ? 20.016 -11.506 -30.888 1.00 95.06 175 GLY A CA 1
ATOM 1310 C C . GLY A 1 175 ? 21.184 -11.987 -30.033 1.00 95.06 175 GLY A C 1
ATOM 1311 O O . GLY A 1 175 ? 21.821 -13.003 -30.323 1.00 95.06 175 GLY A O 1
ATOM 1312 N N . ARG A 1 176 ? 21.486 -11.236 -28.971 1.00 95.81 176 ARG A N 1
ATOM 1313 C CA . ARG A 1 176 ? 22.475 -11.593 -27.951 1.00 95.81 176 ARG A CA 1
ATOM 1314 C C . ARG A 1 176 ? 21.943 -11.277 -26.561 1.00 95.81 176 ARG A C 1
ATOM 1316 O O . ARG A 1 176 ? 21.732 -10.111 -26.235 1.00 95.81 176 ARG A O 1
ATOM 1323 N N . ILE A 1 177 ? 21.834 -12.331 -25.757 1.00 97.50 177 ILE A N 1
ATOM 1324 C CA . ILE A 1 177 ? 21.551 -12.275 -24.325 1.00 97.50 177 ILE A CA 1
ATOM 1325 C C . ILE A 1 177 ? 22.825 -12.633 -23.550 1.00 97.50 177 ILE A C 1
ATOM 1327 O O . ILE A 1 177 ? 23.508 -13.622 -23.844 1.00 97.50 177 ILE A O 1
ATOM 1331 N N . ASP A 1 178 ? 23.120 -11.831 -22.537 1.00 95.50 178 ASP A N 1
ATOM 1332 C CA . ASP A 1 178 ? 24.122 -12.078 -21.514 1.00 95.50 178 ASP A CA 1
ATOM 1333 C C . ASP A 1 178 ? 23.444 -12.223 -20.142 1.00 95.50 178 ASP A C 1
ATOM 1335 O O . ASP A 1 178 ? 22.410 -11.616 -19.881 1.00 95.50 178 ASP A O 1
ATOM 1339 N N . ILE A 1 179 ? 24.019 -13.062 -19.277 1.00 97.06 179 ILE A N 1
ATOM 1340 C CA . ILE A 1 179 ? 23.568 -13.248 -17.891 1.00 97.06 179 ILE A CA 1
ATOM 1341 C C . ILE A 1 179 ? 24.574 -12.565 -16.973 1.00 97.06 179 ILE A C 1
ATOM 1343 O O . ILE A 1 179 ? 25.771 -12.864 -17.057 1.00 97.06 179 ILE A O 1
ATOM 1347 N N . LEU A 1 180 ? 24.089 -11.689 -16.097 1.00 94.38 180 LEU A N 1
ATOM 1348 C CA . LEU A 1 180 ? 24.859 -11.118 -14.992 1.00 94.38 180 LEU A CA 1
ATOM 1349 C C . LEU A 1 180 ? 24.584 -11.896 -13.696 1.00 94.38 180 LEU A C 1
ATOM 1351 O O . LEU A 1 180 ? 23.556 -12.557 -13.574 1.00 94.38 180 LEU A O 1
ATOM 1355 N N . GLY A 1 181 ? 25.527 -11.872 -12.750 1.00 92.69 181 GLY A N 1
ATOM 1356 C CA . GLY A 1 181 ? 25.436 -12.588 -11.465 1.00 92.69 181 GLY A CA 1
ATOM 1357 C C . GLY A 1 181 ? 25.635 -14.108 -11.529 1.00 92.69 181 GLY A C 1
ATOM 1358 O O . GLY A 1 181 ? 26.279 -14.688 -10.657 1.00 92.69 181 GLY A O 1
ATOM 1359 N N . GLY A 1 182 ? 25.148 -14.761 -12.586 1.00 93.19 182 GLY A N 1
ATOM 1360 C CA . GLY A 1 182 ? 25.283 -16.204 -12.788 1.00 93.19 182 GLY A CA 1
ATOM 1361 C C . GLY A 1 182 ? 26.727 -16.678 -13.011 1.00 93.19 182 GLY A C 1
ATOM 1362 O O . GLY A 1 182 ? 27.517 -16.053 -13.721 1.00 93.19 182 GLY A O 1
ATOM 1363 N N . THR A 1 183 ? 27.063 -17.844 -12.458 1.00 96.25 183 THR A N 1
ATOM 1364 C CA . THR A 1 183 ? 28.375 -18.498 -12.622 1.00 96.25 183 THR A CA 1
ATOM 1365 C C . THR A 1 183 ? 28.309 -19.676 -13.606 1.00 96.25 183 THR A C 1
ATOM 1367 O O . THR A 1 183 ? 27.236 -20.058 -14.067 1.00 96.25 183 THR A O 1
ATOM 1370 N N . ASN A 1 184 ? 29.462 -20.247 -13.992 1.00 96.69 184 ASN A N 1
ATOM 1371 C CA . ASN A 1 184 ? 29.559 -21.424 -14.881 1.00 96.69 184 ASN A CA 1
ATOM 1372 C C . ASN A 1 184 ? 28.724 -21.330 -16.181 1.00 96.69 184 ASN A C 1
ATOM 1374 O O . ASN A 1 184 ? 28.175 -22.330 -16.665 1.00 96.69 184 ASN A O 1
ATOM 1378 N N . VAL A 1 185 ? 28.632 -20.116 -16.739 1.00 97.31 185 VAL A N 1
ATOM 1379 C CA . VAL A 1 185 ? 27.718 -19.791 -17.839 1.00 97.31 185 VAL A CA 1
ATOM 1380 C C . VAL A 1 185 ? 28.100 -20.534 -19.122 1.00 97.31 185 VAL A C 1
ATOM 1382 O O . VAL A 1 185 ? 29.185 -20.341 -19.674 1.00 97.31 185 VAL A O 1
ATOM 1385 N N . THR A 1 186 ? 27.184 -21.346 -19.647 1.00 97.06 186 THR A N 1
ATOM 1386 C CA . THR A 1 186 ? 27.309 -22.033 -20.938 1.00 97.06 186 THR A CA 1
ATOM 1387 C C . THR A 1 186 ? 26.220 -21.568 -21.899 1.00 97.06 186 THR A C 1
ATOM 1389 O O . THR A 1 186 ? 25.079 -21.345 -21.504 1.00 97.06 186 THR A O 1
ATOM 1392 N N . ARG A 1 187 ? 26.577 -21.387 -23.176 1.00 95.69 187 ARG A N 1
ATOM 1393 C CA . ARG A 1 187 ? 25.675 -20.892 -24.227 1.00 95.69 187 ARG A CA 1
ATOM 1394 C C . ARG A 1 187 ? 25.606 -21.886 -25.385 1.00 95.69 187 ARG A C 1
ATOM 1396 O O . ARG A 1 187 ? 26.621 -22.463 -25.778 1.00 95.69 187 ARG A O 1
ATOM 1403 N N . SER A 1 188 ? 24.413 -22.048 -25.930 1.00 93.44 188 SER A N 1
ATOM 1404 C CA . SER A 1 188 ? 24.087 -22.762 -27.165 1.00 93.44 188 SER A CA 1
ATOM 1405 C C . SER A 1 188 ? 22.984 -21.991 -27.895 1.00 93.44 188 SER A C 1
ATOM 1407 O O . SER A 1 188 ? 22.441 -21.035 -27.347 1.00 93.44 188 SER A O 1
ATOM 1409 N N . ASP A 1 189 ? 22.654 -22.392 -29.118 1.00 88.25 189 ASP A N 1
ATOM 1410 C CA . ASP A 1 189 ? 21.597 -21.737 -29.894 1.00 88.25 189 ASP A CA 1
ATOM 1411 C C . ASP A 1 189 ? 20.255 -21.745 -29.129 1.00 88.25 189 ASP A C 1
ATOM 1413 O O . ASP A 1 189 ? 19.887 -22.776 -28.554 1.00 88.25 189 ASP A O 1
ATOM 1417 N N . GLY A 1 190 ? 19.595 -20.584 -29.032 1.00 92.75 190 GLY A N 1
ATOM 1418 C CA . GLY A 1 190 ? 18.355 -20.364 -28.262 1.00 92.75 190 GLY A CA 1
ATOM 1419 C C . GLY A 1 190 ? 18.403 -20.692 -26.757 1.00 92.75 190 GLY A C 1
ATOM 1420 O O . GLY A 1 190 ? 17.351 -20.844 -26.132 1.00 92.75 190 GLY A O 1
ATOM 1421 N N . LYS A 1 191 ? 19.587 -20.906 -26.150 1.00 96.31 191 LYS A N 1
ATOM 1422 C CA . LYS A 1 191 ? 19.680 -21.445 -24.777 1.00 96.31 191 LYS A CA 1
ATOM 1423 C C . LYS A 1 191 ? 20.947 -21.056 -24.018 1.00 96.31 191 LYS A C 1
ATOM 1425 O O . LYS A 1 191 ? 22.066 -21.320 -24.465 1.00 96.31 191 LYS A O 1
ATOM 1430 N N . ILE A 1 192 ? 20.770 -20.550 -22.801 1.00 98.19 192 ILE A N 1
ATOM 1431 C CA . ILE A 1 192 ? 21.841 -20.241 -21.846 1.00 98.19 192 ILE A CA 1
ATOM 1432 C C . ILE A 1 192 ? 21.621 -21.056 -20.569 1.00 98.19 192 ILE A C 1
ATOM 1434 O O . ILE A 1 192 ? 20.488 -21.302 -20.166 1.00 98.19 192 ILE A O 1
ATOM 1438 N N . ARG A 1 193 ? 22.700 -21.493 -19.921 1.00 98.38 193 ARG A N 1
ATOM 1439 C CA . ARG A 1 193 ? 22.656 -22.082 -18.579 1.00 98.38 193 ARG A CA 1
ATOM 1440 C C . ARG A 1 193 ? 23.701 -21.460 -17.678 1.00 98.38 193 ARG A C 1
ATOM 1442 O O . ARG A 1 193 ? 24.807 -21.206 -18.144 1.00 98.38 193 ARG A O 1
ATOM 1449 N N . PHE A 1 194 ? 23.386 -21.301 -16.404 1.00 98.31 194 PHE A N 1
ATOM 1450 C CA . PHE A 1 194 ? 24.289 -20.781 -15.377 1.00 98.31 194 PHE A CA 1
ATOM 1451 C C . PHE A 1 194 ? 23.961 -21.408 -14.021 1.00 98.31 194 PHE A C 1
ATOM 1453 O O . PHE A 1 194 ? 22.878 -21.961 -13.849 1.00 98.31 194 PHE A O 1
ATOM 1460 N N . ASP A 1 195 ? 24.891 -21.327 -13.075 1.00 97.94 195 ASP A N 1
ATOM 1461 C CA . ASP A 1 195 ? 24.676 -21.746 -11.690 1.00 97.94 195 ASP A CA 1
ATOM 1462 C C . ASP A 1 195 ? 24.519 -20.500 -10.799 1.00 97.94 195 ASP A C 1
ATOM 1464 O O . ASP A 1 195 ? 25.278 -19.532 -10.943 1.00 97.94 195 ASP A O 1
ATOM 1468 N N . TYR A 1 196 ? 23.544 -20.533 -9.891 1.00 96.44 196 TYR A N 1
ATOM 1469 C CA . TYR A 1 196 ? 23.220 -19.489 -8.915 1.00 96.44 196 TYR A CA 1
ATOM 1470 C C . TYR A 1 196 ? 23.265 -20.051 -7.488 1.00 96.44 196 TYR A C 1
ATOM 1472 O O . TYR A 1 196 ? 23.032 -21.239 -7.244 1.00 96.44 196 TYR A O 1
ATOM 1480 N N . THR A 1 197 ? 23.589 -19.186 -6.536 1.00 95.12 197 THR A N 1
ATOM 1481 C CA . THR A 1 197 ? 23.566 -19.461 -5.099 1.00 95.12 197 THR A CA 1
ATOM 1482 C C . THR A 1 197 ? 23.167 -18.157 -4.412 1.00 95.12 197 THR A C 1
ATOM 1484 O O . THR A 1 197 ? 23.789 -17.135 -4.721 1.00 95.12 197 THR A O 1
ATOM 1487 N N . PRO A 1 198 ? 22.150 -18.156 -3.534 1.00 94.25 198 PRO A N 1
ATOM 1488 C CA . PRO A 1 198 ? 21.725 -16.949 -2.843 1.00 94.25 198 PRO A CA 1
ATOM 1489 C C . PRO A 1 198 ? 22.811 -16.465 -1.876 1.00 94.25 198 PRO A C 1
ATOM 1491 O O . PRO A 1 198 ? 23.630 -17.241 -1.380 1.00 94.25 198 PRO A O 1
ATOM 1494 N N . THR A 1 199 ? 22.831 -15.159 -1.614 1.00 91.38 199 THR A N 1
ATOM 1495 C CA . THR A 1 199 ? 23.800 -14.533 -0.694 1.00 91.38 199 THR A CA 1
ATOM 1496 C C . THR A 1 199 ? 23.179 -13.467 0.210 1.00 91.38 199 THR A C 1
ATOM 1498 O O . THR A 1 199 ? 23.923 -12.785 0.912 1.00 91.38 199 THR A O 1
ATOM 1501 N N . GLY A 1 200 ? 21.856 -13.262 0.156 1.00 87.81 200 GLY A N 1
ATOM 1502 C CA . GLY A 1 200 ? 21.162 -12.128 0.784 1.00 87.81 200 GLY A CA 1
ATOM 1503 C C . GLY A 1 200 ? 21.413 -10.764 0.124 1.00 87.81 200 GLY A C 1
ATOM 1504 O O . GLY A 1 200 ? 20.972 -9.753 0.644 1.00 87.81 200 GLY A O 1
ATOM 1505 N N . SER A 1 201 ? 22.175 -10.710 -0.975 1.00 86.19 201 SER A N 1
ATOM 1506 C CA . SER A 1 201 ? 22.538 -9.462 -1.685 1.00 86.19 201 SER A CA 1
ATOM 1507 C C . SER A 1 201 ? 22.963 -9.680 -3.146 1.00 86.19 201 SER A C 1
ATOM 1509 O O . SER A 1 201 ? 23.469 -8.781 -3.817 1.00 86.19 201 SER A O 1
ATOM 1511 N N . GLY A 1 202 ? 22.823 -10.910 -3.646 1.00 81.94 202 GLY A N 1
ATOM 1512 C CA . GLY A 1 202 ? 23.194 -11.279 -5.005 1.00 81.94 202 GLY A CA 1
ATOM 1513 C C . GLY A 1 202 ? 22.064 -10.963 -5.976 1.00 81.94 202 GLY A C 1
ATOM 1514 O O . GLY A 1 202 ? 20.910 -11.269 -5.690 1.00 81.94 202 GLY A O 1
ATOM 1515 N N . LEU A 1 203 ? 22.410 -10.410 -7.139 1.00 91.56 203 LEU A N 1
ATOM 1516 C CA . LEU A 1 203 ? 21.474 -10.146 -8.231 1.00 91.56 203 LEU A CA 1
ATOM 1517 C C . LEU A 1 203 ? 21.773 -11.018 -9.452 1.00 91.56 203 LEU A C 1
ATOM 1519 O O . LEU A 1 203 ? 22.936 -11.290 -9.753 1.00 91.56 203 LEU A O 1
ATOM 1523 N N . VAL A 1 204 ? 20.732 -11.412 -10.180 1.00 93.88 204 VAL A N 1
ATOM 1524 C CA . VAL A 1 204 ? 20.797 -11.994 -11.526 1.00 93.88 204 VAL A CA 1
ATOM 1525 C C . VAL A 1 204 ? 19.980 -11.119 -12.463 1.00 93.88 204 VAL A C 1
ATOM 1527 O O . VAL A 1 204 ? 18.805 -10.854 -12.206 1.00 93.88 204 VAL A O 1
ATOM 1530 N N . ALA A 1 205 ? 20.599 -10.725 -13.573 1.00 95.75 205 ALA A N 1
ATOM 1531 C CA . ALA A 1 205 ? 19.955 -9.933 -14.610 1.00 95.75 205 ALA A CA 1
ATOM 1532 C C . ALA A 1 205 ? 20.153 -10.550 -16.000 1.00 95.75 205 ALA A C 1
ATOM 1534 O O . ALA A 1 205 ? 21.203 -11.132 -16.309 1.00 95.75 205 ALA A O 1
ATOM 1535 N N . VAL A 1 206 ? 19.128 -10.407 -16.836 1.00 97.06 206 VAL A N 1
ATOM 1536 C CA . VAL A 1 206 ? 19.098 -10.789 -18.249 1.00 97.06 206 VAL A CA 1
ATOM 1537 C C . VAL A 1 206 ? 19.354 -9.532 -19.069 1.00 97.06 206 VAL A C 1
ATOM 1539 O O . VAL A 1 206 ? 18.560 -8.595 -19.054 1.00 97.06 206 VAL A O 1
ATOM 1542 N N . ARG A 1 207 ? 20.477 -9.508 -19.789 1.00 97.19 207 ARG A N 1
ATOM 1543 C CA . ARG A 1 207 ? 20.959 -8.332 -20.518 1.00 97.19 207 ARG A CA 1
ATOM 1544 C C . ARG A 1 207 ? 20.958 -8.574 -22.023 1.00 97.19 207 ARG A C 1
ATOM 1546 O O . ARG A 1 207 ? 21.761 -9.355 -22.537 1.00 97.19 207 ARG A O 1
ATOM 1553 N N . ILE A 1 208 ? 20.101 -7.865 -22.744 1.00 97.94 208 ILE A N 1
ATOM 1554 C CA . ILE A 1 208 ? 20.058 -7.832 -24.206 1.00 97.94 208 ILE A CA 1
ATOM 1555 C C . ILE A 1 208 ? 21.081 -6.809 -24.716 1.00 97.94 208 ILE A C 1
ATOM 1557 O O . ILE A 1 208 ? 21.078 -5.646 -24.319 1.00 97.94 208 ILE A O 1
ATOM 1561 N N . THR A 1 209 ? 21.965 -7.233 -25.621 1.00 96.81 209 THR A N 1
ATOM 1562 C CA . THR A 1 209 ? 22.934 -6.350 -26.312 1.00 96.81 209 THR A CA 1
ATOM 1563 C C . THR A 1 209 ? 22.758 -6.326 -27.833 1.00 96.81 209 THR A C 1
ATOM 1565 O O . THR A 1 209 ? 23.422 -5.557 -28.527 1.00 96.81 209 THR A O 1
ATOM 1568 N N . ALA A 1 210 ? 21.866 -7.164 -28.366 1.00 96.50 210 ALA A N 1
ATOM 1569 C CA . ALA A 1 210 ? 21.377 -7.117 -29.740 1.00 96.50 210 ALA A CA 1
ATOM 1570 C C . ALA A 1 210 ? 20.035 -7.857 -29.834 1.00 96.50 210 ALA A C 1
ATOM 1572 O O . ALA A 1 210 ? 19.893 -8.921 -29.237 1.00 96.50 210 ALA A O 1
ATOM 1573 N N . THR A 1 211 ? 19.100 -7.346 -30.630 1.00 97.19 211 THR A N 1
ATOM 1574 C CA . THR A 1 211 ? 17.815 -7.978 -30.977 1.00 97.19 211 THR A CA 1
ATOM 1575 C C . THR A 1 211 ? 17.448 -7.552 -32.406 1.00 97.19 211 THR A C 1
ATOM 1577 O O . THR A 1 211 ? 17.766 -6.423 -32.787 1.00 97.19 211 THR A O 1
ATOM 1580 N N . ASP A 1 212 ? 16.939 -8.486 -33.218 1.00 96.44 212 ASP A N 1
ATOM 1581 C CA . ASP A 1 212 ? 16.757 -8.393 -34.682 1.00 96.44 212 ASP A CA 1
ATOM 1582 C C . ASP A 1 212 ? 17.859 -7.597 -35.426 1.00 96.44 212 ASP A C 1
ATOM 1584 O O . ASP A 1 212 ? 17.589 -6.617 -36.128 1.00 96.44 212 ASP A O 1
ATOM 1588 N N . PRO A 1 213 ? 19.143 -8.001 -35.330 1.00 94.12 213 PRO A N 1
ATOM 1589 C CA . PRO A 1 213 ? 20.255 -7.262 -35.938 1.00 94.12 213 PRO A CA 1
ATOM 1590 C C . PRO A 1 213 ? 20.223 -7.234 -37.479 1.00 94.12 213 PRO A C 1
ATOM 1592 O O . PRO A 1 213 ? 21.088 -6.610 -38.096 1.00 94.12 213 PRO A O 1
ATOM 1595 N N . ALA A 1 214 ? 19.274 -7.937 -38.105 1.00 93.62 214 ALA A N 1
ATOM 1596 C CA . ALA A 1 214 ? 19.078 -7.992 -39.548 1.00 93.62 214 ALA A CA 1
ATOM 1597 C C . ALA A 1 214 ? 17.857 -7.185 -40.041 1.00 93.62 214 ALA A C 1
ATOM 1599 O O . ALA A 1 214 ? 17.699 -7.057 -41.257 1.00 93.62 214 ALA A O 1
ATOM 1600 N N . GLY A 1 215 ? 17.018 -6.637 -39.149 1.00 91.50 215 GLY A N 1
ATOM 1601 C CA . GLY A 1 215 ? 15.797 -5.907 -39.523 1.00 91.50 215 GLY A CA 1
ATOM 1602 C C . GLY A 1 215 ? 14.761 -6.793 -40.226 1.00 91.50 215 GLY A C 1
ATOM 1603 O O . GLY A 1 215 ? 14.154 -6.386 -41.215 1.00 91.50 215 GLY A O 1
ATOM 1604 N N . THR A 1 216 ? 14.636 -8.040 -39.776 1.00 94.19 216 THR A N 1
ATOM 1605 C CA . THR A 1 216 ? 13.787 -9.094 -40.351 1.00 94.19 216 THR A CA 1
ATOM 1606 C C . THR A 1 216 ? 12.452 -9.287 -39.631 1.00 94.19 216 THR A C 1
ATOM 1608 O O . THR A 1 216 ? 11.599 -10.016 -40.136 1.00 94.19 216 THR A O 1
ATOM 1611 N N . GLY A 1 217 ? 12.274 -8.660 -38.468 1.00 92.62 217 GLY A N 1
ATOM 1612 C CA . GLY A 1 217 ? 11.190 -8.903 -37.518 1.00 92.62 217 GLY A CA 1
ATOM 1613 C C . GLY A 1 217 ? 11.486 -10.015 -36.503 1.00 92.62 217 GLY A C 1
ATOM 1614 O O . GLY A 1 217 ? 10.737 -10.150 -35.538 1.00 92.62 217 GLY A O 1
ATOM 1615 N N . ASP A 1 218 ? 12.565 -10.791 -36.671 1.00 96.12 218 ASP A N 1
ATOM 1616 C CA . ASP A 1 218 ? 12.906 -11.918 -35.789 1.00 96.12 218 ASP A CA 1
ATOM 1617 C C . ASP A 1 218 ? 13.676 -11.469 -34.535 1.00 96.12 218 ASP A C 1
ATOM 1619 O O . ASP A 1 218 ? 14.841 -11.805 -34.318 1.00 96.12 218 ASP A O 1
ATOM 1623 N N . HIS A 1 219 ? 13.010 -10.661 -33.718 1.00 97.50 219 HIS A N 1
ATOM 1624 C CA . HIS A 1 219 ? 13.522 -10.107 -32.468 1.00 97.50 219 HIS A CA 1
ATOM 1625 C C . HIS A 1 219 ? 13.447 -11.114 -31.309 1.00 97.50 219 HIS A C 1
ATOM 1627 O O . HIS A 1 219 ? 12.694 -12.087 -31.362 1.00 97.50 219 HIS A O 1
ATOM 1633 N N . LEU A 1 220 ? 14.243 -10.891 -30.263 1.00 98.06 220 LEU A N 1
ATOM 1634 C CA . LEU A 1 220 ? 14.272 -11.735 -29.067 1.00 98.06 220 LEU A CA 1
ATOM 1635 C C . LEU A 1 220 ? 12.934 -11.691 -28.324 1.00 98.06 220 LEU A C 1
ATOM 1637 O O . LEU A 1 220 ? 12.501 -10.617 -27.919 1.00 98.06 220 LEU A O 1
ATOM 1641 N N . ARG A 1 221 ? 12.326 -12.859 -28.113 1.00 97.38 221 ARG A N 1
ATOM 1642 C CA . ARG A 1 221 ? 11.014 -13.032 -27.465 1.00 97.38 221 ARG A CA 1
ATOM 1643 C C . ARG A 1 221 ? 10.899 -14.414 -26.817 1.00 97.38 221 ARG A C 1
ATOM 1645 O O . ARG A 1 221 ? 11.828 -15.219 -26.924 1.00 97.38 221 ARG A O 1
ATOM 1652 N N . ASN A 1 222 ? 9.776 -14.696 -26.153 1.00 96.06 222 ASN A N 1
ATOM 1653 C CA . ASN A 1 222 ? 9.532 -15.962 -25.442 1.00 96.06 222 ASN A CA 1
ATOM 1654 C C . ASN A 1 222 ? 10.668 -16.319 -24.463 1.00 96.06 222 ASN A C 1
ATOM 1656 O O . ASN A 1 222 ? 11.121 -17.466 -24.392 1.00 96.06 222 ASN A O 1
ATOM 1660 N N . ILE A 1 223 ? 11.176 -15.315 -23.740 1.00 97.94 223 ILE A N 1
ATOM 1661 C CA . ILE A 1 223 ? 12.265 -15.513 -22.784 1.00 97.94 223 ILE A CA 1
ATOM 1662 C C . ILE A 1 223 ? 11.695 -16.235 -21.561 1.00 97.94 223 ILE A C 1
ATOM 1664 O O . ILE A 1 223 ? 10.803 -15.734 -20.880 1.00 97.94 223 ILE A O 1
ATOM 1668 N N . ALA A 1 224 ? 12.227 -17.420 -21.275 1.00 97.75 224 ALA A N 1
ATOM 1669 C CA . ALA A 1 224 ? 11.864 -18.195 -20.097 1.00 97.75 224 ALA A CA 1
ATOM 1670 C C . ALA A 1 224 ? 13.111 -18.565 -19.297 1.00 97.75 224 ALA A C 1
ATOM 1672 O O . ALA A 1 224 ? 14.030 -19.181 -19.841 1.00 97.75 224 ALA A O 1
ATOM 1673 N N . LEU A 1 225 ? 13.136 -18.214 -18.011 1.00 98.12 225 LEU A N 1
ATOM 1674 C CA . LEU A 1 225 ? 14.190 -18.559 -17.060 1.00 98.12 225 LEU A CA 1
ATOM 1675 C C . LEU A 1 225 ? 13.647 -19.578 -16.057 1.00 98.12 225 LEU A C 1
ATOM 1677 O O . LEU A 1 225 ? 12.839 -19.239 -15.202 1.00 98.12 225 LEU A O 1
ATOM 1681 N N . VAL A 1 226 ? 14.107 -20.824 -16.153 1.00 98.19 226 VAL A N 1
ATOM 1682 C CA . VAL A 1 226 ? 13.577 -21.947 -15.365 1.00 98.19 226 VAL A CA 1
ATOM 1683 C C . VAL A 1 226 ? 14.723 -22.666 -14.659 1.00 98.19 226 VAL A C 1
ATOM 1685 O O . VAL A 1 226 ? 15.786 -22.880 -15.251 1.00 98.19 226 VAL A O 1
ATOM 1688 N N . LYS A 1 227 ? 14.525 -23.071 -13.403 1.00 97.00 227 LYS A N 1
ATOM 1689 C CA . LYS A 1 227 ? 15.472 -23.936 -12.681 1.00 97.00 227 LYS A CA 1
ATOM 1690 C C . LYS A 1 227 ? 15.535 -25.317 -13.363 1.00 97.00 227 LYS A C 1
ATOM 1692 O O . LYS A 1 227 ? 14.524 -25.825 -13.839 1.00 97.00 227 LYS A O 1
ATOM 1697 N N . GLU A 1 228 ? 16.717 -25.913 -13.529 1.00 95.75 228 GLU A N 1
ATOM 1698 C CA . GLU A 1 228 ? 16.898 -27.081 -14.421 1.00 95.75 228 GLU A CA 1
ATOM 1699 C C . GLU A 1 228 ? 16.179 -28.353 -13.913 1.00 95.75 228 GLU A C 1
ATOM 1701 O O . GLU A 1 228 ? 15.843 -29.226 -14.711 1.00 95.75 228 GLU A O 1
ATOM 1706 N N . ASP A 1 229 ? 15.896 -28.449 -12.613 1.00 94.38 229 ASP A N 1
ATOM 1707 C CA . ASP A 1 229 ? 15.029 -29.471 -12.004 1.00 94.38 229 ASP A CA 1
ATOM 1708 C C . ASP A 1 229 ? 13.544 -29.270 -12.371 1.00 94.38 229 ASP A C 1
ATOM 1710 O O . ASP A 1 229 ? 12.853 -30.232 -12.707 1.00 94.38 229 ASP A O 1
ATOM 1714 N N . HIS A 1 230 ? 13.075 -28.023 -12.406 1.00 95.44 230 HIS A N 1
ATOM 1715 C CA . HIS A 1 230 ? 11.719 -27.633 -12.814 1.00 95.44 230 HIS A CA 1
ATOM 1716 C C . HIS A 1 230 ? 11.502 -27.609 -14.339 1.00 95.44 230 HIS A C 1
ATOM 1718 O O . HIS A 1 230 ? 10.363 -27.599 -14.812 1.00 95.44 230 HIS A O 1
ATOM 1724 N N . ALA A 1 231 ? 12.580 -27.654 -15.126 1.00 94.31 231 ALA A N 1
AT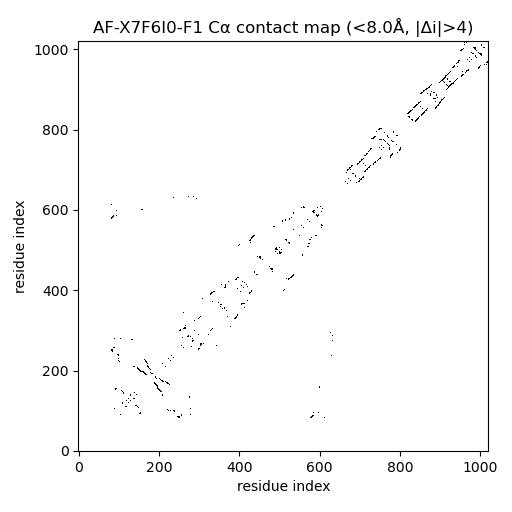OM 1725 C CA . ALA A 1 231 ? 12.552 -27.556 -16.585 1.00 94.31 231 ALA A CA 1
ATOM 1726 C C . ALA A 1 231 ? 11.580 -28.536 -17.265 1.00 94.31 231 ALA A C 1
ATOM 1728 O O . ALA A 1 231 ? 10.922 -28.160 -18.230 1.00 94.31 231 ALA A O 1
ATOM 1729 N N . ALA A 1 232 ? 11.470 -29.773 -16.771 1.00 95.25 232 ALA A N 1
ATOM 1730 C CA . ALA A 1 232 ? 10.586 -30.783 -17.358 1.00 95.25 232 ALA A CA 1
ATOM 1731 C C . ALA A 1 232 ? 9.093 -30.526 -17.081 1.00 95.25 232 ALA A C 1
ATOM 1733 O O . ALA A 1 232 ? 8.263 -30.873 -17.916 1.00 95.25 232 ALA A O 1
ATOM 1734 N N . ALA A 1 233 ? 8.756 -29.919 -15.937 1.00 94.69 233 ALA A N 1
ATOM 1735 C CA . ALA A 1 233 ? 7.382 -29.546 -15.599 1.00 94.69 233 ALA A CA 1
ATOM 1736 C C . ALA A 1 233 ? 6.938 -28.321 -16.413 1.00 94.69 233 ALA A C 1
ATOM 1738 O O . ALA A 1 233 ? 5.876 -28.343 -17.031 1.00 94.69 233 ALA A O 1
ATOM 1739 N N . HIS A 1 234 ? 7.802 -27.307 -16.511 1.00 96.38 234 HIS A N 1
ATOM 1740 C CA . HIS A 1 234 ? 7.587 -26.149 -17.381 1.00 96.38 234 HIS A CA 1
ATOM 1741 C C . HIS A 1 234 ? 7.432 -26.556 -18.858 1.00 96.38 234 HIS A C 1
ATOM 1743 O O . HIS A 1 234 ? 6.500 -26.123 -19.527 1.00 96.38 234 HIS A O 1
ATOM 1749 N N . ASP A 1 235 ? 8.297 -27.441 -19.373 1.00 94.81 235 ASP A N 1
ATOM 1750 C CA . ASP A 1 235 ? 8.200 -27.952 -20.753 1.00 94.81 235 ASP A CA 1
ATOM 1751 C C . ASP A 1 235 ? 6.924 -28.791 -21.003 1.00 94.81 235 ASP A C 1
ATOM 1753 O O . ASP A 1 235 ? 6.574 -29.045 -22.156 1.00 94.81 235 ASP A O 1
ATOM 1757 N N . ALA A 1 236 ? 6.226 -29.215 -19.941 1.00 94.69 236 ALA A N 1
ATOM 1758 C CA . ALA A 1 236 ? 4.924 -29.880 -19.989 1.00 94.69 236 ALA A CA 1
ATOM 1759 C C . ALA A 1 236 ? 3.729 -28.923 -19.771 1.00 94.69 236 ALA A C 1
ATOM 1761 O O . ALA A 1 236 ? 2.589 -29.385 -19.763 1.00 94.69 236 ALA A O 1
ATOM 1762 N N . GLY A 1 237 ? 3.973 -27.616 -19.617 1.00 93.94 237 GLY A N 1
ATOM 1763 C CA . GLY A 1 237 ? 2.942 -26.585 -19.452 1.00 93.94 237 GLY A CA 1
ATOM 1764 C C . GLY A 1 237 ? 2.594 -26.218 -18.006 1.00 93.94 237 GLY A C 1
ATOM 1765 O O . GLY A 1 237 ? 1.649 -25.465 -17.802 1.00 93.94 237 GLY A O 1
ATOM 1766 N N . ALA A 1 238 ? 3.323 -26.713 -16.998 1.00 95.94 238 ALA A N 1
ATOM 1767 C CA . ALA A 1 238 ? 3.104 -26.280 -15.617 1.00 95.94 238 ALA A CA 1
ATOM 1768 C C . ALA A 1 238 ? 3.547 -24.817 -15.417 1.00 95.94 238 ALA A C 1
ATOM 1770 O O . ALA A 1 238 ? 4.638 -24.428 -15.841 1.00 95.94 238 ALA A O 1
ATOM 1771 N N . ILE A 1 239 ? 2.704 -24.025 -14.749 1.00 97.31 239 ILE A N 1
ATOM 1772 C CA . ILE A 1 239 ? 2.924 -22.587 -14.522 1.00 97.31 239 ILE A CA 1
ATOM 1773 C C . ILE A 1 239 ? 3.574 -22.339 -13.157 1.00 97.31 239 ILE A C 1
ATOM 1775 O O . ILE A 1 239 ? 4.566 -21.613 -13.074 1.00 97.31 239 ILE A O 1
ATOM 1779 N N . PHE A 1 240 ? 3.030 -22.948 -12.101 1.00 98.31 240 PHE A N 1
ATOM 1780 C CA . PHE A 1 240 ? 3.350 -22.615 -10.712 1.00 98.31 240 PHE A CA 1
ATOM 1781 C C . PHE A 1 240 ? 4.429 -23.504 -10.090 1.00 98.31 240 PHE A C 1
ATOM 1783 O O . PHE A 1 240 ? 4.593 -24.675 -10.441 1.00 98.31 240 PHE A O 1
ATOM 1790 N N . ASN A 1 241 ? 5.160 -22.929 -9.141 1.00 97.00 241 ASN A N 1
ATOM 1791 C CA . ASN A 1 241 ? 6.172 -23.597 -8.337 1.00 97.00 241 ASN A CA 1
ATOM 1792 C C . ASN A 1 241 ? 5.510 -24.561 -7.333 1.00 97.00 241 ASN A C 1
ATOM 1794 O O . ASN A 1 241 ? 4.811 -24.088 -6.438 1.00 97.00 241 ASN A O 1
ATOM 1798 N N . PRO A 1 242 ? 5.738 -25.889 -7.423 1.00 94.81 242 PRO A N 1
ATOM 1799 C CA . PRO A 1 242 ? 5.070 -26.857 -6.552 1.00 94.81 242 PRO A CA 1
ATOM 1800 C C . PRO A 1 242 ? 5.362 -26.611 -5.069 1.00 94.81 242 PRO A C 1
ATOM 1802 O O . PRO A 1 242 ? 4.472 -26.774 -4.248 1.00 94.81 242 PRO A O 1
ATOM 1805 N N . ARG A 1 243 ? 6.563 -26.122 -4.730 1.00 94.38 243 ARG A N 1
ATOM 1806 C CA . ARG A 1 243 ? 6.924 -25.813 -3.341 1.00 94.38 243 ARG A CA 1
ATOM 1807 C C . ARG A 1 243 ? 6.161 -24.609 -2.773 1.00 94.38 243 ARG A C 1
ATOM 1809 O O . ARG A 1 243 ? 5.954 -24.524 -1.571 1.00 94.38 243 ARG A O 1
ATOM 1816 N N . TRP A 1 244 ? 5.770 -23.663 -3.623 1.00 97.44 244 TRP A N 1
ATOM 1817 C CA . TRP A 1 244 ? 4.927 -22.542 -3.205 1.00 97.44 244 TRP A CA 1
ATOM 1818 C C . TRP A 1 244 ? 3.456 -22.967 -3.107 1.00 97.44 244 TRP A C 1
ATOM 1820 O O . TRP A 1 244 ? 2.769 -22.558 -2.176 1.00 97.44 244 TRP A O 1
ATOM 1830 N N . LEU A 1 245 ? 2.996 -23.864 -3.991 1.00 97.31 245 LEU A N 1
ATOM 1831 C CA . LEU A 1 245 ? 1.652 -24.445 -3.897 1.00 97.31 245 LEU A CA 1
ATOM 1832 C C . LEU A 1 245 ? 1.424 -25.171 -2.562 1.00 97.31 245 LEU A C 1
ATOM 1834 O O . LEU A 1 245 ? 0.388 -24.938 -1.955 1.00 97.31 245 LEU A O 1
ATOM 1838 N N . GLU A 1 246 ? 2.399 -25.933 -2.051 1.00 94.75 246 GLU A N 1
ATOM 1839 C CA . GLU A 1 246 ? 2.339 -26.591 -0.723 1.00 94.75 246 GLU A CA 1
ATOM 1840 C C . GLU A 1 246 ? 1.977 -25.623 0.436 1.00 94.75 246 GLU A C 1
ATOM 1842 O O . GLU A 1 246 ? 1.413 -26.038 1.449 1.00 94.75 246 GLU A O 1
ATOM 1847 N N . VAL A 1 247 ? 2.262 -24.319 0.299 1.00 95.69 247 VAL A N 1
ATOM 1848 C CA . VAL A 1 247 ? 1.913 -23.291 1.300 1.00 95.69 247 VAL A CA 1
ATOM 1849 C C . VAL A 1 247 ? 0.423 -22.932 1.245 1.00 95.69 247 VAL A C 1
ATOM 1851 O O . VAL A 1 247 ? -0.209 -22.780 2.293 1.00 95.69 247 VAL A O 1
ATOM 1854 N N . ILE A 1 248 ? -0.133 -22.793 0.037 1.00 95.75 248 ILE A N 1
ATOM 1855 C CA . ILE A 1 248 ? -1.462 -22.206 -0.214 1.00 95.75 248 ILE A CA 1
ATOM 1856 C C . ILE A 1 248 ? -2.538 -23.211 -0.643 1.00 95.75 248 ILE A C 1
ATOM 1858 O O . ILE A 1 248 ? -3.712 -22.850 -0.667 1.00 95.75 248 ILE A O 1
ATOM 1862 N N . GLU A 1 249 ? -2.182 -24.451 -0.987 1.00 93.25 249 GLU A N 1
ATOM 1863 C CA . GLU A 1 249 ? -3.095 -25.397 -1.646 1.00 93.25 249 GLU A CA 1
ATOM 1864 C C . GLU A 1 249 ? -4.325 -25.763 -0.809 1.00 93.25 249 GLU A C 1
ATOM 1866 O O . GLU A 1 249 ? -5.364 -26.063 -1.383 1.00 93.25 249 GLU A O 1
ATOM 1871 N N . ASP A 1 250 ? -4.250 -25.668 0.521 1.00 92.94 250 ASP A N 1
ATOM 1872 C CA . ASP A 1 250 ? -5.370 -25.923 1.438 1.00 92.94 250 ASP A CA 1
ATOM 1873 C C . ASP A 1 250 ? -6.268 -24.695 1.699 1.00 92.94 250 ASP A C 1
ATOM 1875 O O . ASP A 1 250 ? -7.297 -24.809 2.374 1.00 92.94 250 ASP A O 1
ATOM 1879 N N . ALA A 1 251 ? -5.911 -23.514 1.182 1.00 94.44 251 ALA A N 1
ATOM 1880 C CA . ALA A 1 251 ? -6.644 -22.274 1.427 1.00 94.44 251 ALA A CA 1
ATOM 1881 C C . ALA A 1 251 ? -8.037 -22.285 0.781 1.00 94.44 251 ALA A C 1
ATOM 1883 O O . ALA A 1 251 ? -8.226 -22.732 -0.355 1.00 94.44 251 ALA A O 1
ATOM 1884 N N . HIS A 1 252 ? -9.027 -21.767 1.510 1.00 95.12 252 HIS A N 1
ATOM 1885 C CA . HIS A 1 252 ? -10.427 -21.710 1.077 1.00 95.12 252 HIS A CA 1
ATOM 1886 C C . HIS A 1 252 ? -10.596 -20.752 -0.091 1.00 95.12 252 HIS A C 1
ATOM 1888 O O . HIS A 1 252 ? -11.279 -21.085 -1.052 1.00 95.12 252 HIS A O 1
ATOM 1894 N N . ALA A 1 253 ? -9.918 -19.607 -0.019 1.00 96.25 253 ALA A N 1
ATOM 1895 C CA . ALA A 1 253 ? -9.884 -18.618 -1.077 1.00 96.25 253 ALA A CA 1
ATOM 1896 C C . ALA A 1 253 ? -8.477 -18.028 -1.250 1.00 96.25 253 ALA A C 1
ATOM 1898 O O . ALA A 1 253 ? -7.642 -18.123 -0.347 1.00 96.25 253 ALA A O 1
ATOM 1899 N N . LEU A 1 254 ? -8.227 -17.408 -2.401 1.00 98.25 254 LEU A N 1
ATOM 1900 C CA . LEU A 1 254 ? -6.995 -16.671 -2.701 1.00 98.25 254 LEU A CA 1
ATOM 1901 C C . LEU A 1 254 ? -7.367 -15.245 -3.121 1.00 98.25 254 LEU A C 1
ATOM 1903 O O . LEU A 1 254 ? -8.103 -15.074 -4.094 1.00 98.25 254 LEU A O 1
ATOM 1907 N N . ARG A 1 255 ? -6.886 -14.226 -2.396 1.00 98.19 255 ARG A N 1
ATOM 1908 C CA . ARG A 1 255 ? -7.125 -12.808 -2.713 1.00 98.19 255 ARG A CA 1
ATOM 1909 C C . ARG A 1 255 ? -6.004 -12.277 -3.598 1.00 98.19 255 ARG A C 1
ATOM 1911 O O . ARG A 1 255 ? -4.836 -12.276 -3.216 1.00 98.19 255 ARG A O 1
ATOM 1918 N N . PHE A 1 256 ? -6.376 -11.800 -4.780 1.00 98.38 256 PHE A N 1
ATOM 1919 C CA . PHE A 1 256 ? -5.447 -11.419 -5.843 1.00 98.38 256 PHE A CA 1
ATOM 1920 C C . PHE A 1 256 ? -5.098 -9.919 -5.873 1.00 98.38 256 PHE A C 1
ATOM 1922 O O . PHE A 1 256 ? -4.566 -9.460 -6.872 1.00 98.38 256 PHE A O 1
ATOM 1929 N N . MET A 1 257 ? -5.369 -9.147 -4.814 1.00 97.19 257 MET A N 1
ATOM 1930 C CA . MET A 1 257 ? -5.242 -7.675 -4.800 1.00 97.19 257 MET A CA 1
ATOM 1931 C C . MET A 1 257 ? -3.885 -7.147 -5.323 1.00 97.19 257 MET A C 1
ATOM 1933 O O . MET A 1 257 ? -3.877 -6.361 -6.277 1.00 97.19 257 MET A O 1
ATOM 1937 N N . ASP A 1 258 ? -2.761 -7.636 -4.779 1.00 94.88 258 ASP A N 1
ATOM 1938 C CA . ASP A 1 258 ? -1.404 -7.275 -5.235 1.00 94.88 258 ASP A CA 1
ATOM 1939 C C . ASP A 1 258 ? -1.086 -7.857 -6.619 1.00 94.88 258 ASP A C 1
ATOM 1941 O O . ASP A 1 258 ? -0.455 -7.214 -7.456 1.00 94.88 258 ASP A O 1
ATOM 1945 N N . TRP A 1 259 ? -1.549 -9.082 -6.896 1.00 97.50 259 TRP A N 1
ATOM 1946 C CA . TRP A 1 259 ? -1.399 -9.705 -8.213 1.00 97.50 259 TRP A CA 1
ATOM 1947 C C . TRP A 1 259 ? -2.163 -8.944 -9.296 1.00 97.50 259 TRP A C 1
ATOM 1949 O O . TRP A 1 259 ? -1.744 -8.971 -10.441 1.00 97.50 259 TRP A O 1
ATOM 1959 N N . MET A 1 260 ? -3.248 -8.249 -8.968 1.00 96.38 260 MET A N 1
ATOM 1960 C CA . MET A 1 260 ? -4.001 -7.404 -9.895 1.00 96.38 260 MET A CA 1
ATOM 1961 C C . MET A 1 260 ? -3.456 -5.973 -9.981 1.00 96.38 260 MET A C 1
ATOM 1963 O O . MET A 1 260 ? -3.943 -5.222 -10.818 1.00 96.38 260 MET A O 1
ATOM 1967 N N . GLN A 1 261 ? -2.464 -5.604 -9.154 1.00 93.19 261 GLN A N 1
ATOM 1968 C CA . GLN A 1 261 ? -1.973 -4.227 -8.995 1.00 93.19 261 GLN A CA 1
ATOM 1969 C C . GLN A 1 261 ? -3.134 -3.234 -8.800 1.00 93.19 261 GLN A C 1
ATOM 1971 O O . GLN A 1 261 ? -3.291 -2.278 -9.553 1.00 93.19 261 GLN A O 1
ATOM 1976 N N . THR A 1 262 ? -4.003 -3.517 -7.820 1.00 89.94 262 THR A N 1
ATOM 1977 C CA . THR A 1 262 ? -5.286 -2.799 -7.650 1.00 89.94 262 THR A CA 1
ATOM 1978 C C . THR A 1 262 ? -5.118 -1.370 -7.114 1.00 89.94 262 THR A C 1
ATOM 1980 O O . THR A 1 262 ? -5.902 -0.489 -7.459 1.00 89.94 262 THR A O 1
ATOM 1983 N N . ASN A 1 263 ? -4.136 -1.139 -6.237 1.00 83.75 263 ASN A N 1
ATOM 1984 C CA . ASN A 1 263 ? -3.900 0.178 -5.638 1.00 83.75 263 ASN A CA 1
ATOM 1985 C C . ASN A 1 263 ? -3.254 1.120 -6.657 1.00 83.75 263 ASN A C 1
ATOM 1987 O O . ASN A 1 263 ? -2.230 0.758 -7.231 1.00 83.75 263 ASN A O 1
ATOM 1991 N N . ASN A 1 264 ? -3.814 2.322 -6.826 1.00 80.00 264 ASN A N 1
ATOM 1992 C CA . ASN A 1 264 ? -3.368 3.326 -7.803 1.00 80.00 264 ASN A CA 1
ATOM 1993 C C . ASN A 1 264 ? -3.282 2.743 -9.235 1.00 80.00 264 ASN A C 1
ATOM 1995 O O . ASN A 1 264 ? -2.301 2.936 -9.950 1.00 80.00 264 ASN A O 1
ATOM 1999 N N . SER A 1 265 ? -4.277 1.930 -9.606 1.00 82.38 265 SER A N 1
ATOM 2000 C CA . SER A 1 265 ? -4.323 1.219 -10.887 1.00 82.38 265 SER A CA 1
ATOM 2001 C C . SER A 1 265 ? -4.931 2.090 -11.984 1.00 82.38 265 SER A C 1
ATOM 2003 O O . SER A 1 265 ? -6.102 2.452 -11.891 1.00 82.38 265 SER A O 1
ATOM 2005 N N . ASP A 1 266 ? -4.182 2.325 -13.061 1.00 77.62 266 ASP A N 1
ATOM 2006 C CA . ASP A 1 266 ? -4.622 3.021 -14.280 1.00 77.62 266 ASP A CA 1
ATOM 2007 C C . ASP A 1 266 ? -5.405 2.113 -15.260 1.00 77.62 266 ASP A C 1
ATOM 2009 O O . ASP A 1 266 ? -5.798 2.525 -16.358 1.00 77.62 266 ASP A O 1
ATOM 2013 N N . LEU A 1 267 ? -5.647 0.850 -14.883 1.00 83.38 267 LEU A N 1
ATOM 2014 C CA . LEU A 1 267 ? -6.242 -0.167 -15.749 1.00 83.38 267 LEU A CA 1
ATOM 2015 C C . LEU A 1 267 ? -7.763 0.010 -15.921 1.00 83.38 267 LEU A C 1
ATOM 2017 O O . LEU A 1 267 ? -8.569 -0.593 -15.209 1.00 83.38 267 LEU A O 1
ATOM 2021 N N . ALA A 1 268 ? -8.150 0.776 -16.943 1.00 84.25 268 ALA A N 1
ATOM 2022 C CA . ALA A 1 268 ? -9.551 1.054 -17.270 1.00 84.25 268 ALA A CA 1
ATOM 2023 C C . ALA A 1 268 ? -10.202 0.073 -18.273 1.00 84.25 268 ALA A C 1
ATOM 2025 O O . ALA A 1 268 ? -11.375 -0.285 -18.114 1.00 84.25 268 ALA A O 1
ATOM 2026 N N . HIS A 1 269 ? -9.484 -0.360 -19.321 1.00 90.25 269 HIS A N 1
ATOM 2027 C CA . HIS A 1 269 ? -10.066 -1.089 -20.465 1.00 90.25 269 HIS A CA 1
ATOM 2028 C C . HIS A 1 269 ? -9.533 -2.529 -20.618 1.00 90.25 269 HIS A C 1
ATOM 2030 O O . HIS A 1 269 ? -8.444 -2.884 -20.168 1.00 90.25 269 HIS A O 1
ATOM 2036 N N . TRP A 1 270 ? -10.325 -3.413 -21.239 1.00 93.69 270 TRP A N 1
ATOM 2037 C CA . TRP A 1 270 ? -10.033 -4.859 -21.319 1.00 93.69 270 TRP A CA 1
ATOM 2038 C C . TRP A 1 270 ? -8.833 -5.201 -22.217 1.00 93.69 270 TRP A C 1
ATOM 2040 O O . TRP A 1 270 ? -8.138 -6.202 -22.005 1.00 93.69 270 TRP A O 1
ATOM 2050 N N . GLU A 1 271 ? -8.621 -4.388 -23.245 1.00 89.38 271 GLU A N 1
ATOM 2051 C CA . GLU A 1 271 ? -7.493 -4.447 -24.169 1.00 89.38 271 GLU A CA 1
ATOM 2052 C C . GLU A 1 271 ? -6.143 -4.133 -23.509 1.00 89.38 271 GLU A C 1
ATOM 2054 O O . GLU A 1 271 ? -5.144 -4.709 -23.935 1.00 89.38 271 GLU A O 1
ATOM 2059 N N . ASP A 1 272 ? -6.128 -3.314 -22.455 1.00 87.25 272 ASP A N 1
ATOM 2060 C CA . ASP A 1 272 ? -4.904 -2.815 -21.810 1.00 87.25 272 ASP A CA 1
ATOM 2061 C C . ASP A 1 272 ? -4.361 -3.771 -20.724 1.00 87.25 272 ASP A C 1
ATOM 2063 O O . ASP A 1 272 ? -3.245 -3.614 -20.230 1.00 87.25 272 ASP A O 1
ATOM 2067 N N . ARG A 1 273 ? -5.136 -4.802 -20.353 1.00 91.88 273 ARG A N 1
ATOM 2068 C CA . ARG A 1 273 ? -4.779 -5.748 -19.281 1.00 91.88 273 ARG A CA 1
ATOM 2069 C C . ARG A 1 273 ? -3.542 -6.610 -19.635 1.00 91.88 273 ARG A C 1
ATOM 2071 O O . ARG A 1 273 ? -3.389 -7.020 -20.791 1.00 91.88 273 ARG A O 1
ATOM 2078 N N . PRO A 1 274 ? -2.741 -7.042 -18.641 1.00 91.56 274 PRO A N 1
ATOM 2079 C CA . PRO A 1 274 ? -1.713 -8.069 -18.828 1.00 91.56 274 PRO A CA 1
ATOM 2080 C C . PRO A 1 274 ? -2.275 -9.379 -19.401 1.00 91.56 274 PRO A C 1
ATOM 2082 O O . PRO A 1 274 ? -3.356 -9.830 -19.020 1.00 91.56 274 PRO A O 1
ATOM 2085 N N . THR A 1 275 ? -1.517 -10.042 -20.277 1.00 94.62 275 THR A N 1
ATOM 2086 C CA . THR A 1 275 ? -1.907 -11.321 -20.898 1.00 94.62 275 THR A CA 1
ATOM 2087 C C . THR A 1 275 ? -0.900 -12.430 -20.588 1.00 94.62 275 THR A C 1
ATOM 2089 O O . THR A 1 275 ? 0.232 -12.175 -20.177 1.00 94.62 275 THR A O 1
ATOM 2092 N N . ALA A 1 276 ? -1.282 -13.697 -20.780 1.00 93.06 276 ALA A N 1
ATOM 2093 C CA . ALA A 1 276 ? -0.403 -14.838 -20.491 1.00 93.06 276 ALA A CA 1
ATOM 2094 C C . ALA A 1 276 ? 0.942 -14.803 -21.257 1.00 93.06 276 ALA A C 1
ATOM 2096 O O . ALA A 1 276 ? 1.934 -15.389 -20.807 1.00 93.06 276 ALA A O 1
ATOM 2097 N N . SER A 1 277 ? 1.007 -14.109 -22.396 1.00 93.81 277 SER A N 1
ATOM 2098 C CA . SER A 1 277 ? 2.217 -13.940 -23.204 1.00 93.81 277 SER A CA 1
ATOM 2099 C C . SER A 1 277 ? 3.117 -12.779 -22.753 1.00 93.81 277 SER A C 1
ATOM 2101 O O . SER A 1 277 ? 4.334 -12.901 -22.922 1.00 93.81 277 SER A O 1
ATOM 2103 N N . SER A 1 278 ? 2.582 -11.755 -22.066 1.00 94.56 278 SER A N 1
ATOM 2104 C CA . SER A 1 278 ? 3.336 -10.616 -21.502 1.00 94.56 278 SER A CA 1
ATOM 2105 C C . SER A 1 278 ? 4.603 -11.074 -20.767 1.00 94.56 278 SER A C 1
ATOM 2107 O O . SER A 1 278 ? 4.546 -11.991 -19.945 1.00 94.56 278 SER A O 1
ATOM 2109 N N . PHE A 1 279 ? 5.769 -10.497 -21.077 1.00 94.94 279 PHE A N 1
ATOM 2110 C CA . PHE A 1 279 ? 7.068 -11.045 -20.654 1.00 94.94 279 PHE A CA 1
ATOM 2111 C C . PHE A 1 279 ? 7.227 -11.153 -19.130 1.00 94.94 279 PHE A C 1
ATOM 2113 O O . PHE A 1 279 ? 7.807 -12.129 -18.656 1.00 94.94 279 PHE A O 1
ATOM 2120 N N . THR A 1 280 ? 6.660 -10.193 -18.396 1.00 95.81 280 THR A N 1
ATOM 2121 C CA . THR A 1 280 ? 6.580 -10.136 -16.934 1.00 95.81 280 THR A CA 1
ATOM 2122 C C . THR A 1 280 ? 5.139 -9.893 -16.483 1.00 95.81 280 THR A C 1
ATOM 2124 O O . THR A 1 280 ? 4.321 -9.393 -17.256 1.00 95.81 280 THR A O 1
ATOM 2127 N N . TYR A 1 281 ? 4.846 -10.232 -15.229 1.00 96.25 281 TYR A N 1
ATOM 2128 C CA . TYR A 1 281 ? 3.597 -9.925 -14.530 1.00 96.25 281 TYR A CA 1
ATOM 2129 C C . TYR A 1 281 ? 3.802 -8.894 -13.403 1.00 96.25 281 TYR A C 1
ATOM 2131 O O . TYR A 1 281 ? 2.950 -8.758 -12.529 1.00 96.25 281 TYR A O 1
ATOM 2139 N N . SER A 1 282 ? 4.915 -8.143 -13.405 1.00 90.69 282 SER A N 1
ATOM 2140 C CA . SER A 1 282 ? 5.143 -7.052 -12.440 1.00 90.69 282 SER A CA 1
ATOM 2141 C C . SER A 1 282 ? 4.102 -5.928 -12.548 1.00 90.69 282 SER A C 1
ATOM 2143 O O . SER A 1 282 ? 3.773 -5.319 -11.537 1.00 90.69 282 SER A O 1
ATOM 2145 N N . ARG A 1 283 ? 3.531 -5.700 -13.743 1.00 86.00 283 ARG A N 1
ATOM 2146 C CA . ARG A 1 283 ? 2.374 -4.808 -13.986 1.00 86.00 283 ARG A CA 1
ATOM 2147 C C . ARG A 1 283 ? 1.011 -5.502 -13.808 1.00 86.00 283 ARG A C 1
ATOM 2149 O O . ARG A 1 283 ? 0.011 -5.055 -14.354 1.00 86.00 283 ARG A O 1
ATOM 2156 N N . GLY A 1 284 ? 0.980 -6.632 -13.105 1.00 93.75 284 GLY A N 1
ATOM 2157 C CA . GLY A 1 284 ? -0.222 -7.421 -12.854 1.00 93.75 284 GLY A CA 1
ATOM 2158 C C . GLY A 1 284 ? -0.221 -8.793 -13.538 1.00 93.75 284 GLY A C 1
ATOM 2159 O O . GLY A 1 284 ? 0.348 -9.007 -14.613 1.00 93.75 284 GLY A O 1
ATOM 2160 N N . ALA A 1 285 ? -0.883 -9.743 -12.888 1.00 96.69 285 ALA A N 1
ATOM 2161 C CA . ALA A 1 285 ? -1.116 -11.100 -13.332 1.00 96.69 285 ALA A CA 1
ATOM 2162 C C . ALA A 1 285 ? -2.346 -11.160 -14.259 1.00 96.69 285 ALA A C 1
ATOM 2164 O O . ALA A 1 285 ? -3.404 -10.621 -13.927 1.00 96.69 285 ALA A O 1
ATOM 2165 N N . PRO A 1 286 ? -2.265 -11.879 -15.390 1.00 97.69 286 PRO A N 1
ATOM 2166 C CA . PRO A 1 286 ? -3.414 -12.109 -16.259 1.00 97.69 286 PRO A CA 1
ATOM 2167 C C . PRO A 1 286 ? -4.517 -12.898 -15.542 1.00 97.69 286 PRO A C 1
ATOM 2169 O O . PRO A 1 286 ? -4.233 -13.827 -14.777 1.00 97.69 286 PRO A O 1
ATOM 2172 N N . VAL A 1 287 ? -5.785 -12.609 -15.846 1.00 98.44 287 VAL A N 1
ATOM 2173 C CA . VAL A 1 287 ? -6.932 -13.362 -15.297 1.00 98.44 287 VAL A CA 1
ATOM 2174 C C . VAL A 1 287 ? -6.882 -14.844 -15.675 1.00 98.44 287 VAL A C 1
ATOM 2176 O O . VAL A 1 287 ? -7.260 -15.706 -14.884 1.00 98.44 287 VAL A O 1
ATOM 2179 N N . GLU A 1 288 ? -6.302 -15.151 -16.834 1.00 98.12 288 GLU A N 1
ATOM 2180 C CA . GLU A 1 288 ? -6.006 -16.499 -17.308 1.00 98.12 288 GLU A CA 1
ATOM 2181 C C . GLU A 1 288 ? -5.083 -17.264 -16.338 1.00 98.12 288 GLU A C 1
ATOM 2183 O O . GLU A 1 288 ? -5.242 -18.468 -16.145 1.00 98.12 288 GLU A O 1
ATOM 2188 N N . VAL A 1 289 ? -4.138 -16.570 -15.692 1.00 98.62 289 VAL A N 1
ATOM 2189 C CA . VAL A 1 289 ? -3.203 -17.143 -14.709 1.00 98.62 289 VAL A CA 1
ATOM 2190 C C . VAL A 1 289 ? -3.862 -17.255 -13.334 1.00 98.62 289 VAL A C 1
ATOM 2192 O O . VAL A 1 289 ? -3.727 -18.288 -12.683 1.00 98.62 289 VAL A O 1
ATOM 2195 N N . MET A 1 290 ? -4.616 -16.241 -12.904 1.00 98.75 290 MET A N 1
ATOM 2196 C CA . MET A 1 290 ? -5.314 -16.259 -11.610 1.00 98.75 290 MET A CA 1
ATOM 2197 C C . MET A 1 290 ? -6.376 -17.369 -11.540 1.00 98.75 290 MET A C 1
ATOM 2199 O O . MET A 1 290 ? -6.428 -18.117 -10.564 1.00 98.75 290 MET A O 1
ATOM 2203 N N . VAL A 1 291 ? -7.167 -17.551 -12.605 1.00 98.75 291 VAL A N 1
ATOM 2204 C CA . VAL A 1 291 ? -8.138 -18.656 -12.703 1.00 98.75 291 VAL A CA 1
ATOM 2205 C C . VAL A 1 291 ? -7.436 -20.014 -12.805 1.00 98.75 291 VAL A C 1
ATOM 2207 O O . VAL A 1 291 ? -7.890 -20.978 -12.190 1.00 98.75 291 VAL A O 1
ATOM 2210 N N . ALA A 1 292 ? -6.305 -20.111 -13.515 1.00 98.31 292 ALA A N 1
ATOM 2211 C CA . ALA A 1 292 ? -5.521 -21.347 -13.551 1.00 98.31 292 ALA A CA 1
ATOM 2212 C C . ALA A 1 292 ? -4.986 -21.743 -12.163 1.00 98.31 292 ALA A C 1
ATOM 2214 O O . ALA A 1 292 ? -4.973 -22.933 -11.850 1.00 98.31 292 ALA A O 1
ATOM 2215 N N . LEU A 1 293 ? -4.596 -20.774 -11.324 1.00 98.50 293 LEU A N 1
ATOM 2216 C CA . LEU A 1 293 ? -4.199 -21.038 -9.939 1.00 98.50 293 LEU A CA 1
ATOM 2217 C C . LEU A 1 293 ? -5.377 -21.551 -9.107 1.00 98.50 293 LEU A C 1
ATOM 2219 O O . LEU A 1 293 ? -5.266 -22.615 -8.508 1.00 98.50 293 LEU A O 1
ATOM 2223 N N . ALA A 1 294 ? -6.501 -20.828 -9.121 1.00 98.12 294 ALA A N 1
ATOM 2224 C CA . ALA A 1 294 ? -7.713 -21.186 -8.381 1.00 98.12 294 ALA A CA 1
ATOM 2225 C C . ALA A 1 294 ? -8.207 -22.602 -8.727 1.00 98.12 294 ALA A C 1
ATOM 2227 O O . ALA A 1 294 ? -8.456 -23.412 -7.836 1.00 98.12 294 ALA A O 1
ATOM 2228 N N . ASN A 1 295 ? -8.241 -22.941 -10.021 1.00 97.56 295 ASN A N 1
ATOM 2229 C CA . ASN A 1 295 ? -8.572 -24.284 -10.503 1.00 97.56 295 ASN A CA 1
ATOM 2230 C C . ASN A 1 295 ? -7.550 -25.348 -10.059 1.00 97.56 295 ASN A C 1
ATOM 2232 O O . ASN A 1 295 ? -7.922 -26.499 -9.844 1.00 97.56 295 ASN A O 1
ATOM 2236 N N . GLN A 1 296 ? -6.262 -24.999 -9.950 1.00 96.06 296 GLN A N 1
ATOM 2237 C CA . GLN A 1 296 ? -5.214 -25.940 -9.551 1.00 96.06 296 GLN A CA 1
ATOM 2238 C C . GLN A 1 296 ? -5.192 -26.196 -8.035 1.00 96.06 296 GLN A C 1
ATOM 2240 O O . GLN A 1 296 ? -4.923 -27.324 -7.628 1.00 96.06 296 GLN A O 1
ATOM 2245 N N . THR A 1 297 ? -5.475 -25.191 -7.201 1.00 95.31 297 THR A N 1
ATOM 2246 C CA . THR A 1 297 ? -5.556 -25.352 -5.737 1.00 95.31 297 THR A CA 1
ATOM 2247 C C . THR A 1 297 ? -6.946 -25.772 -5.258 1.00 95.31 297 THR A C 1
ATOM 2249 O O . THR A 1 297 ? -7.086 -26.224 -4.121 1.00 95.31 297 THR A O 1
ATOM 2252 N N . GLY A 1 298 ? -7.987 -25.618 -6.083 1.00 93.44 298 GLY A N 1
ATOM 2253 C CA . GLY A 1 298 ? -9.384 -25.790 -5.673 1.00 93.44 298 GLY A CA 1
ATOM 2254 C C . GLY A 1 298 ? -9.864 -24.692 -4.716 1.00 93.44 298 GLY A C 1
ATOM 2255 O O . GLY A 1 298 ? -10.682 -24.965 -3.840 1.00 93.44 298 GLY A O 1
ATOM 2256 N N . SER A 1 299 ? -9.295 -23.487 -4.808 1.00 94.88 299 SER A N 1
ATOM 2257 C CA . SER A 1 299 ? -9.588 -22.355 -3.917 1.00 94.88 299 SER A CA 1
ATOM 2258 C C . SER A 1 299 ? -10.477 -21.327 -4.612 1.00 94.88 299 SER A C 1
ATOM 2260 O O . SER A 1 299 ? -10.228 -20.983 -5.766 1.00 94.88 299 SER A O 1
ATOM 2262 N N . ASP A 1 300 ? -11.457 -20.778 -3.899 1.00 96.62 300 ASP A N 1
ATOM 2263 C CA . ASP A 1 300 ? -12.325 -19.711 -4.405 1.00 96.62 300 ASP A CA 1
ATOM 2264 C C . ASP A 1 300 ? -11.491 -18.445 -4.718 1.00 96.62 300 ASP A C 1
ATOM 2266 O O . ASP A 1 300 ? -10.787 -17.927 -3.846 1.00 96.62 300 ASP A O 1
ATOM 2270 N N . PRO A 1 301 ? -11.495 -17.910 -5.951 1.00 98.44 301 PRO A N 1
ATOM 2271 C CA . PRO A 1 301 ? -10.723 -16.713 -6.257 1.00 98.44 301 PRO A CA 1
ATOM 2272 C C . PRO A 1 301 ? -11.437 -15.455 -5.752 1.00 98.44 301 PRO A C 1
ATOM 2274 O O . PRO A 1 301 ? -12.626 -15.265 -6.014 1.00 98.44 301 PRO A O 1
ATOM 2277 N N . TRP A 1 302 ? -10.700 -14.560 -5.096 1.00 98.62 302 TRP A N 1
ATOM 2278 C CA . TRP A 1 302 ? -11.155 -13.223 -4.715 1.00 98.62 302 TRP A CA 1
ATOM 2279 C C . TRP A 1 302 ? -10.424 -12.176 -5.550 1.00 98.62 302 TRP A C 1
ATOM 2281 O O . TRP A 1 302 ? -9.232 -11.919 -5.376 1.00 98.62 302 TRP A O 1
ATOM 2291 N N . PHE A 1 303 ? -11.175 -11.583 -6.475 1.00 98.81 303 PHE A N 1
ATOM 2292 C CA . PHE A 1 303 ? -10.718 -10.552 -7.395 1.00 98.81 303 PHE A CA 1
ATOM 2293 C C . PHE A 1 303 ? -11.057 -9.157 -6.875 1.00 98.81 303 PHE A C 1
ATOM 2295 O O . PHE A 1 303 ? -12.182 -8.904 -6.436 1.00 98.81 303 PHE A O 1
ATOM 2302 N N . ASN A 1 304 ? -10.093 -8.253 -7.003 1.00 98.06 304 ASN A N 1
ATOM 2303 C CA . ASN A 1 304 ? -10.230 -6.834 -6.725 1.00 98.06 304 ASN A CA 1
ATOM 2304 C C . ASN A 1 304 ? -10.249 -6.093 -8.062 1.00 98.06 304 ASN A C 1
ATOM 2306 O O . ASN A 1 304 ? -9.227 -5.951 -8.723 1.00 98.06 304 ASN A O 1
ATOM 2310 N N . ILE A 1 305 ? -11.435 -5.692 -8.508 1.00 98.31 305 ILE A N 1
ATOM 2311 C CA . ILE A 1 305 ? -11.609 -4.989 -9.782 1.00 98.31 305 ILE A CA 1
ATOM 2312 C C . ILE A 1 305 ? -10.988 -3.583 -9.664 1.00 98.31 305 ILE A C 1
ATOM 2314 O O . ILE A 1 305 ? -11.340 -2.894 -8.707 1.00 98.31 305 ILE A O 1
ATOM 2318 N N . PRO A 1 306 ? -10.116 -3.132 -10.591 1.00 95.44 306 PRO A N 1
ATOM 2319 C CA . PRO A 1 306 ? -9.538 -1.782 -10.561 1.00 95.44 306 PRO A CA 1
ATOM 2320 C C . PRO A 1 306 ? -10.596 -0.675 -10.440 1.00 95.44 306 PRO A C 1
ATOM 2322 O O . PRO A 1 306 ? -11.732 -0.856 -10.881 1.00 95.44 306 PRO A O 1
ATOM 2325 N N . HIS A 1 307 ? -10.238 0.468 -9.845 1.00 93.44 307 HIS A N 1
ATOM 2326 C CA . HIS A 1 307 ? -11.181 1.578 -9.634 1.00 93.44 307 HIS A CA 1
ATOM 2327 C C . HIS A 1 307 ? -11.748 2.104 -10.964 1.00 93.44 307 HIS A C 1
ATOM 2329 O O . HIS A 1 307 ? -12.966 2.160 -11.150 1.00 93.44 307 HIS A O 1
ATOM 2335 N N . ASP A 1 308 ? -10.853 2.348 -11.920 1.00 87.25 308 ASP A N 1
ATOM 2336 C CA . ASP A 1 308 ? -11.159 2.914 -13.236 1.00 87.25 308 ASP A CA 1
ATOM 2337 C C . ASP A 1 308 ? -11.742 1.901 -14.232 1.00 87.25 308 ASP A C 1
ATOM 2339 O O . ASP A 1 308 ? -12.091 2.257 -15.361 1.00 87.25 308 ASP A O 1
ATOM 2343 N N . ALA A 1 309 ? -11.878 0.632 -13.829 1.00 93.38 309 ALA A N 1
ATOM 2344 C CA . ALA A 1 309 ? -12.368 -0.436 -14.687 1.00 93.38 309 ALA A CA 1
ATOM 2345 C C . ALA A 1 309 ? -13.765 -0.117 -15.240 1.00 93.38 309 ALA A C 1
ATOM 2347 O O . ALA A 1 309 ? -14.757 -0.003 -14.506 1.00 93.38 309 ALA A O 1
ATOM 2348 N N . ASP A 1 310 ? -13.865 -0.027 -16.565 1.00 92.94 310 ASP A N 1
ATOM 2349 C CA . ASP A 1 310 ? -15.124 0.299 -17.215 1.00 92.94 310 ASP A CA 1
ATOM 2350 C C . ASP A 1 310 ? -16.111 -0.887 -17.243 1.00 92.94 310 ASP A C 1
ATOM 2352 O O . ASP A 1 310 ? -15.798 -2.060 -17.003 1.00 92.94 310 ASP A O 1
ATOM 2356 N N . ASP A 1 311 ? -17.360 -0.577 -17.585 1.00 97.38 311 ASP A N 1
ATOM 2357 C CA . ASP A 1 311 ? -18.436 -1.554 -17.731 1.00 97.38 311 ASP A CA 1
ATOM 2358 C C . ASP A 1 311 ? -18.106 -2.711 -18.696 1.00 97.38 311 ASP A C 1
ATOM 2360 O O . ASP A 1 311 ? -18.714 -3.782 -18.599 1.00 97.38 311 ASP A O 1
ATOM 2364 N N . ALA A 1 312 ? -17.231 -2.503 -19.685 1.00 96.81 312 ALA A N 1
ATOM 2365 C CA . ALA A 1 312 ? -16.803 -3.519 -20.640 1.00 96.81 312 ALA A CA 1
ATOM 2366 C C . ALA A 1 312 ? -15.698 -4.409 -20.055 1.00 96.81 312 ALA A C 1
ATOM 2368 O O . ALA A 1 312 ? -15.832 -5.631 -20.169 1.00 96.81 312 ALA A O 1
ATOM 2369 N N . TYR A 1 313 ? -14.705 -3.841 -19.361 1.00 98.06 313 TYR A N 1
ATOM 2370 C CA . TYR A 1 313 ? -13.704 -4.570 -18.577 1.00 98.06 313 TYR A CA 1
ATOM 2371 C C . TYR A 1 313 ? -14.382 -5.509 -17.582 1.00 98.06 313 TYR A C 1
ATOM 2373 O O . TYR A 1 313 ? -14.197 -6.725 -17.659 1.00 98.06 313 TYR A O 1
ATOM 2381 N N . ILE A 1 314 ? -15.247 -4.974 -16.711 1.00 98.62 314 ILE A N 1
ATOM 2382 C CA . ILE A 1 314 ? -15.934 -5.741 -15.658 1.00 98.62 314 ILE A CA 1
ATOM 2383 C C . ILE A 1 314 ? -16.704 -6.917 -16.268 1.00 98.62 314 ILE A C 1
ATOM 2385 O O . ILE A 1 314 ? -16.644 -8.050 -15.784 1.00 98.62 314 ILE A O 1
ATOM 2389 N N . ARG A 1 315 ? -17.416 -6.668 -17.373 1.00 98.62 315 ARG A N 1
ATOM 2390 C CA . ARG A 1 315 ? -18.217 -7.683 -18.063 1.00 98.62 315 ARG A CA 1
ATOM 2391 C C . ARG A 1 315 ? -17.358 -8.742 -18.748 1.00 98.62 315 ARG A C 1
ATOM 2393 O O . ARG A 1 315 ? -17.732 -9.914 -18.702 1.00 98.62 315 ARG A O 1
ATOM 2400 N N . ALA A 1 316 ? -16.250 -8.360 -19.379 1.00 98.62 316 ALA A N 1
ATOM 2401 C CA . ALA A 1 316 ? -15.332 -9.281 -20.043 1.00 98.62 316 ALA A CA 1
ATOM 2402 C C . ALA A 1 316 ? -14.593 -10.159 -19.022 1.00 98.62 316 ALA A C 1
ATOM 2404 O O . ALA A 1 316 ? -14.620 -11.384 -19.150 1.00 98.62 316 ALA A O 1
ATOM 2405 N N . PHE A 1 317 ? -14.064 -9.554 -17.955 1.00 98.81 317 PHE A N 1
ATOM 2406 C CA . PHE A 1 317 ? -13.412 -10.238 -16.840 1.00 98.81 317 PHE A CA 1
ATOM 2407 C C . PHE A 1 317 ? -14.354 -11.255 -16.187 1.00 98.81 317 PHE A C 1
ATOM 2409 O O . PHE A 1 317 ? -14.056 -12.448 -16.141 1.00 98.81 317 PHE A O 1
ATOM 2416 N N . ALA A 1 318 ? -15.542 -10.819 -15.759 1.00 98.81 318 ALA A N 1
ATOM 2417 C CA . ALA A 1 318 ? -16.517 -11.703 -15.125 1.00 98.81 318 ALA A CA 1
ATOM 2418 C C . ALA A 1 318 ? -17.009 -12.821 -16.062 1.00 98.81 318 ALA A C 1
ATOM 2420 O O . ALA A 1 318 ? -17.284 -13.928 -15.600 1.00 98.81 318 ALA A O 1
ATOM 2421 N N . THR A 1 319 ? -17.111 -12.550 -17.370 1.00 98.69 319 THR A N 1
ATOM 2422 C CA . THR A 1 319 ? -17.469 -13.560 -18.382 1.00 98.69 319 THR A CA 1
ATOM 2423 C C . THR A 1 319 ? -16.374 -14.611 -18.515 1.00 98.69 319 THR A C 1
ATOM 2425 O O . THR A 1 319 ? -16.686 -15.800 -18.490 1.00 98.69 319 THR A O 1
ATOM 2428 N N . TYR A 1 320 ? -15.107 -14.189 -18.596 1.00 98.62 320 TYR A N 1
ATOM 2429 C CA . TYR A 1 320 ? -13.966 -15.100 -18.630 1.00 98.62 320 TYR A CA 1
ATOM 2430 C C . TYR A 1 320 ? -13.953 -16.004 -17.393 1.00 98.62 320 TYR A C 1
ATOM 2432 O O . TYR A 1 320 ? -13.952 -17.225 -17.540 1.00 98.62 320 TYR A O 1
ATOM 2440 N N . VAL A 1 321 ? -14.033 -15.424 -16.188 1.00 98.75 321 VAL A N 1
ATOM 2441 C CA . VAL A 1 321 ? -14.061 -16.179 -14.923 1.00 98.75 321 VAL A CA 1
ATOM 2442 C C . VAL A 1 321 ? -15.219 -17.182 -14.906 1.00 98.75 321 VAL A C 1
ATOM 2444 O O . VAL A 1 321 ? -14.985 -18.366 -14.697 1.00 98.75 321 VAL A O 1
ATOM 2447 N N . ARG A 1 322 ? -16.455 -16.761 -15.207 1.00 98.31 322 ARG A N 1
ATOM 2448 C CA . ARG A 1 322 ? -17.635 -17.649 -15.220 1.00 98.31 322 ARG A CA 1
ATOM 2449 C C . ARG A 1 322 ? -17.452 -18.876 -16.123 1.00 98.31 322 ARG A C 1
ATOM 2451 O O . ARG A 1 322 ? -17.913 -19.964 -15.770 1.00 98.31 322 ARG A O 1
ATOM 2458 N N . ASP A 1 323 ? -16.832 -18.681 -17.286 1.00 98.00 323 ASP A N 1
ATOM 2459 C CA . ASP A 1 323 ? -16.715 -19.691 -18.343 1.00 98.00 323 ASP A CA 1
ATOM 2460 C C . ASP A 1 323 ? -15.470 -20.590 -18.209 1.00 98.00 323 ASP A C 1
ATOM 2462 O O . ASP A 1 323 ? -15.401 -21.617 -18.885 1.00 98.00 323 ASP A O 1
ATOM 2466 N N . THR A 1 324 ? -14.500 -20.228 -17.357 1.00 98.12 324 THR A N 1
ATOM 2467 C CA . THR A 1 324 ? -13.200 -20.928 -17.229 1.00 98.12 324 THR A CA 1
ATOM 2468 C C . THR A 1 324 ? -12.832 -21.363 -15.810 1.00 98.12 324 THR A C 1
ATOM 2470 O O . THR A 1 324 ? -12.040 -22.297 -15.657 1.00 98.12 324 THR A O 1
ATOM 2473 N N . LEU A 1 325 ? -13.408 -20.741 -14.779 1.00 98.19 325 LEU A N 1
ATOM 2474 C CA . LEU A 1 325 ? -13.320 -21.220 -13.403 1.00 98.19 325 LEU A CA 1
ATOM 2475 C C . LEU A 1 325 ? -14.063 -22.554 -13.282 1.00 98.19 325 LEU A C 1
ATOM 2477 O O . LEU A 1 325 ? -15.122 -22.736 -13.896 1.00 98.19 325 LEU A O 1
ATOM 2481 N N . ASP A 1 326 ? -13.522 -23.460 -12.474 1.00 95.56 326 ASP A N 1
ATOM 2482 C CA . ASP A 1 326 ? -14.129 -24.747 -12.149 1.00 95.56 326 ASP A CA 1
ATOM 2483 C C . ASP A 1 326 ? -15.599 -24.563 -11.694 1.00 95.56 326 ASP A C 1
ATOM 2485 O O . ASP A 1 326 ? -15.901 -23.623 -10.944 1.00 95.56 326 ASP A O 1
ATOM 2489 N N . PRO A 1 327 ? -16.552 -25.378 -12.191 1.00 92.81 327 PRO A N 1
ATOM 2490 C CA . PRO A 1 327 ? -17.965 -25.269 -11.832 1.00 92.81 327 PRO A CA 1
ATOM 2491 C C . PRO A 1 327 ? -18.252 -25.377 -10.329 1.00 92.81 327 PRO A C 1
ATOM 2493 O O . PRO A 1 327 ? -19.244 -24.789 -9.896 1.00 92.81 327 PRO A O 1
ATOM 2496 N N . ASP A 1 328 ? -17.411 -26.075 -9.564 1.00 90.31 328 ASP A N 1
ATOM 2497 C CA . ASP A 1 328 ? -17.604 -26.296 -8.128 1.00 90.31 328 ASP A CA 1
ATOM 2498 C C . ASP A 1 328 ? -17.015 -25.154 -7.266 1.00 90.31 328 ASP A C 1
ATOM 2500 O O . ASP A 1 328 ? -17.321 -25.064 -6.076 1.00 90.31 328 ASP A O 1
ATOM 2504 N N . LEU A 1 329 ? -16.239 -24.241 -7.871 1.00 93.38 329 LEU A N 1
ATOM 2505 C CA . LEU A 1 329 ? -15.680 -23.041 -7.233 1.00 93.38 329 LEU A CA 1
ATOM 2506 C C . LEU A 1 329 ? -16.552 -21.793 -7.430 1.00 93.38 329 LEU A C 1
ATOM 2508 O O . LEU A 1 329 ? -17.378 -21.689 -8.349 1.00 93.38 329 LEU A O 1
ATOM 2512 N N . ARG A 1 330 ? -16.333 -20.809 -6.555 1.00 94.94 330 ARG A N 1
ATOM 2513 C CA . ARG A 1 330 ? -17.143 -19.599 -6.411 1.00 94.94 330 ARG A CA 1
ATOM 2514 C C . ARG A 1 330 ? -16.257 -18.360 -6.498 1.00 94.94 330 ARG A C 1
ATOM 2516 O O . ARG A 1 330 ? -15.292 -18.212 -5.761 1.00 94.94 330 ARG A O 1
ATOM 2523 N N . ALA A 1 331 ? -16.592 -17.445 -7.400 1.00 98.06 331 ALA A N 1
ATOM 2524 C CA . ALA A 1 331 ? -15.809 -16.233 -7.606 1.00 98.06 331 ALA A CA 1
ATOM 2525 C C . ALA A 1 331 ? -16.268 -15.110 -6.667 1.00 98.06 331 ALA A C 1
ATOM 2527 O O . ALA A 1 331 ? -17.415 -14.659 -6.746 1.00 98.06 331 ALA A O 1
ATOM 2528 N N . HIS A 1 332 ? -15.361 -14.642 -5.813 1.00 98.31 332 HIS A N 1
ATOM 2529 C CA . HIS A 1 332 ? -15.521 -13.441 -5.003 1.00 98.31 332 HIS A CA 1
ATOM 2530 C C . HIS A 1 332 ? -15.090 -12.211 -5.817 1.00 98.31 332 HIS A C 1
ATOM 2532 O O . HIS A 1 332 ? -14.004 -12.187 -6.397 1.00 98.31 332 HIS A O 1
ATOM 2538 N N . PHE A 1 333 ? -15.935 -11.181 -5.847 1.00 98.75 333 PHE A N 1
ATOM 2539 C CA . PHE A 1 333 ? -15.656 -9.907 -6.509 1.00 98.75 333 PHE A CA 1
ATOM 2540 C C . PHE A 1 333 ? -15.813 -8.743 -5.534 1.00 98.75 333 PHE A C 1
ATOM 2542 O O . PHE A 1 333 ? -16.893 -8.526 -4.980 1.00 98.75 333 PHE A O 1
ATOM 2549 N N . GLU A 1 334 ? -14.743 -7.973 -5.385 1.00 98.50 334 GLU A N 1
ATOM 2550 C CA . GLU A 1 334 ? -14.671 -6.711 -4.654 1.00 98.50 334 GLU A CA 1
ATOM 2551 C C . GLU A 1 334 ? -14.383 -5.585 -5.660 1.00 98.50 334 GLU A C 1
ATOM 2553 O O . GLU A 1 334 ? -13.598 -5.768 -6.593 1.00 98.50 334 GLU A O 1
ATOM 2558 N N . PHE A 1 335 ? -15.037 -4.432 -5.505 1.00 98.50 335 PHE A N 1
ATOM 2559 C CA . PHE A 1 335 ? -14.701 -3.244 -6.291 1.00 98.50 335 PHE A CA 1
ATOM 2560 C C . PHE A 1 335 ? -13.569 -2.490 -5.590 1.00 98.50 335 PHE A C 1
ATOM 2562 O O . PHE A 1 335 ? -13.699 -2.171 -4.408 1.00 98.50 335 PHE A O 1
ATOM 2569 N N . SER A 1 336 ? -12.501 -2.181 -6.326 1.00 96.56 336 SER A N 1
ATOM 2570 C CA . SER A 1 336 ? -11.307 -1.470 -5.865 1.00 96.56 336 SER A CA 1
ATOM 2571 C C . SER A 1 336 ? -10.651 -2.115 -4.624 1.00 96.56 336 SER A C 1
ATOM 2573 O O . SER A 1 336 ? -10.795 -3.318 -4.375 1.00 96.56 336 SER A O 1
ATOM 2575 N N . ASN A 1 337 ? -9.880 -1.330 -3.874 1.00 94.12 337 ASN A N 1
ATOM 2576 C CA . ASN A 1 337 ? -9.299 -1.669 -2.578 1.00 94.12 337 ASN A CA 1
ATOM 2577 C C . ASN A 1 337 ? -9.233 -0.395 -1.717 1.00 94.12 337 ASN A C 1
ATOM 2579 O O . ASN A 1 337 ? -8.907 0.671 -2.228 1.00 94.12 337 ASN A O 1
ATOM 2583 N N . GLU A 1 338 ? -9.562 -0.492 -0.428 1.00 88.44 338 GLU A N 1
ATOM 2584 C CA . GLU A 1 338 ? -9.426 0.593 0.565 1.00 88.44 338 GLU A CA 1
ATOM 2585 C C . GLU A 1 338 ? -9.839 2.011 0.110 1.00 88.44 338 GLU A C 1
ATOM 2587 O O . GLU A 1 338 ? -9.161 2.990 0.397 1.00 88.44 338 GLU A O 1
ATOM 2592 N N . VAL A 1 339 ? -11.000 2.168 -0.534 1.00 88.50 339 VAL A N 1
ATOM 2593 C CA . VAL A 1 339 ? -11.517 3.485 -0.991 1.00 88.50 339 VAL A CA 1
ATOM 2594 C C . VAL A 1 339 ? -11.812 4.461 0.174 1.00 88.50 339 VAL A C 1
ATOM 2596 O O . VAL A 1 339 ? -12.098 5.638 -0.020 1.00 88.50 339 VAL A O 1
ATOM 2599 N N . TRP A 1 340 ? -11.688 3.997 1.419 1.00 85.31 340 TRP A N 1
ATOM 2600 C CA . TRP A 1 340 ? -11.693 4.822 2.627 1.00 85.31 340 TRP A CA 1
ATOM 2601 C C . TRP A 1 340 ? -10.343 5.511 2.926 1.00 85.31 340 TRP A C 1
ATOM 2603 O O . TRP A 1 340 ? -10.294 6.384 3.795 1.00 85.31 340 TRP A O 1
ATOM 2613 N N . ASN A 1 341 ? -9.257 5.114 2.254 1.00 77.62 341 ASN A N 1
ATOM 2614 C CA . ASN A 1 341 ? -7.871 5.452 2.575 1.00 77.62 341 ASN A CA 1
ATOM 2615 C C . ASN A 1 341 ? -7.285 6.461 1.567 1.00 77.62 341 ASN A C 1
ATOM 2617 O O . ASN A 1 341 ? -6.776 6.084 0.515 1.00 77.62 341 ASN A O 1
ATOM 2621 N N . PHE A 1 342 ? -7.309 7.754 1.911 1.00 73.44 342 PHE A N 1
ATOM 2622 C CA . PHE A 1 342 ? -6.823 8.862 1.064 1.00 73.44 342 PHE A CA 1
ATOM 2623 C C . PHE A 1 342 ? -5.311 8.846 0.745 1.00 73.44 342 PHE A C 1
ATOM 2625 O O . PHE A 1 342 ? -4.834 9.674 -0.039 1.00 73.44 342 PHE A O 1
ATOM 2632 N N . MET A 1 343 ? -4.547 7.900 1.304 1.00 60.44 343 MET A N 1
ATOM 2633 C CA . MET A 1 343 ? -3.193 7.594 0.834 1.00 60.44 343 MET A CA 1
ATOM 2634 C C . MET A 1 343 ? -3.194 7.086 -0.617 1.00 60.44 343 MET A C 1
ATOM 2636 O O . MET A 1 343 ? -2.240 7.357 -1.343 1.00 60.44 343 MET A O 1
ATOM 2640 N N . PHE A 1 344 ? -4.259 6.398 -1.039 1.00 68.19 344 PHE A N 1
ATOM 2641 C CA . PHE A 1 344 ? -4.417 5.885 -2.396 1.00 68.19 344 PHE A CA 1
ATOM 2642 C C . PHE A 1 344 ? -5.213 6.834 -3.297 1.00 68.19 344 PHE A C 1
ATOM 2644 O O . PHE A 1 344 ? -6.092 7.570 -2.838 1.00 68.19 344 PHE A O 1
ATOM 2651 N N . GLU A 1 345 ? -4.921 6.770 -4.593 1.00 70.50 345 GLU A N 1
ATOM 2652 C CA . GLU A 1 345 ? -5.546 7.573 -5.648 1.00 70.50 345 GLU A CA 1
ATOM 2653 C C . GLU A 1 345 ? -7.051 7.293 -5.730 1.00 70.50 345 GLU A C 1
ATOM 2655 O O . GLU A 1 345 ? -7.845 8.214 -5.546 1.00 70.50 345 GLU A O 1
ATOM 2660 N N . GLN A 1 346 ? -7.449 6.012 -5.741 1.00 85.38 346 GLN A N 1
ATOM 2661 C CA . GLN A 1 346 ? -8.855 5.589 -5.832 1.00 85.38 346 GLN A CA 1
ATOM 2662 C C . GLN A 1 346 ? -9.802 6.187 -4.766 1.00 85.38 346 GLN A C 1
ATOM 2664 O O . GLN A 1 346 ? -11.014 6.258 -4.969 1.00 85.38 346 GLN A O 1
ATOM 2669 N N . ALA A 1 347 ? -9.287 6.601 -3.602 1.00 76.44 347 ALA A N 1
ATOM 2670 C CA . ALA A 1 347 ? -10.081 7.266 -2.565 1.00 76.44 347 ALA A CA 1
ATOM 2671 C C . ALA A 1 347 ? -10.316 8.757 -2.879 1.00 76.44 347 ALA A C 1
ATOM 2673 O O . ALA A 1 347 ? -11.375 9.304 -2.559 1.00 76.44 347 ALA A O 1
ATOM 2674 N N . ARG A 1 348 ? -9.342 9.401 -3.533 1.00 80.50 348 ARG A N 1
ATOM 2675 C CA . ARG A 1 348 ? -9.409 10.778 -4.044 1.00 80.50 348 ARG A CA 1
ATOM 2676 C C . ARG A 1 348 ? -10.313 10.837 -5.272 1.00 80.50 348 ARG A C 1
ATOM 2678 O O . ARG A 1 348 ? -11.192 11.696 -5.320 1.00 80.50 348 ARG A O 1
ATOM 2685 N N . ASP A 1 349 ? -10.190 9.867 -6.175 1.00 77.00 349 ASP A N 1
ATOM 2686 C CA . ASP A 1 349 ? -11.035 9.739 -7.368 1.00 77.00 349 ASP A CA 1
ATOM 2687 C C . ASP A 1 349 ? -12.496 9.529 -6.976 1.00 77.00 349 ASP A C 1
ATOM 2689 O O . ASP A 1 349 ? -13.359 10.315 -7.360 1.00 77.00 349 ASP A O 1
ATOM 2693 N N . SER A 1 350 ? -12.774 8.589 -6.066 1.00 83.06 350 SER A N 1
ATOM 2694 C CA . SER A 1 350 ? -14.120 8.389 -5.510 1.00 83.06 350 SER A CA 1
ATOM 2695 C C . SER A 1 350 ? -14.678 9.651 -4.828 1.00 83.06 350 SER A C 1
ATOM 2697 O O . SER A 1 350 ? -15.895 9.839 -4.774 1.00 83.06 350 SER A O 1
ATOM 2699 N N . ALA A 1 351 ? -13.828 10.547 -4.307 1.00 76.44 351 ALA A N 1
ATOM 2700 C CA . ALA A 1 351 ? -14.252 11.841 -3.766 1.00 76.44 351 ALA A CA 1
ATOM 2701 C C . ALA A 1 351 ? -14.542 12.886 -4.860 1.00 76.44 351 ALA A C 1
ATOM 2703 O O . ALA A 1 351 ? -15.500 13.655 -4.725 1.00 76.44 351 ALA A O 1
ATOM 2704 N N . ALA A 1 352 ? -13.771 12.902 -5.949 1.00 75.75 352 ALA A N 1
ATOM 2705 C CA . ALA A 1 352 ? -14.039 13.720 -7.129 1.00 75.75 352 ALA A CA 1
ATOM 2706 C C . ALA A 1 352 ? -15.334 13.270 -7.833 1.00 75.75 352 ALA A C 1
ATOM 2708 O O . ALA A 1 352 ? -16.246 14.080 -8.030 1.00 75.75 352 ALA A O 1
ATOM 2709 N N . ASP A 1 353 ? -15.477 11.970 -8.093 1.00 78.62 353 ASP A N 1
ATOM 2710 C CA . ASP A 1 353 ? -16.669 11.358 -8.683 1.00 78.62 353 ASP A CA 1
ATOM 2711 C C . ASP A 1 353 ? -17.917 11.590 -7.827 1.00 78.62 353 ASP A C 1
ATOM 2713 O O . ASP A 1 353 ? -18.972 11.928 -8.366 1.00 78.62 353 ASP A O 1
ATOM 2717 N N . ALA A 1 354 ? -17.814 11.536 -6.493 1.00 83.06 354 ALA A N 1
ATOM 2718 C CA . ALA A 1 354 ? -18.926 11.881 -5.607 1.00 83.06 354 ALA A CA 1
ATOM 2719 C C . ALA A 1 354 ? -19.437 13.317 -5.832 1.00 83.06 354 ALA A C 1
ATOM 2721 O O . ALA A 1 354 ? -20.651 13.553 -5.859 1.00 83.06 354 ALA A O 1
ATOM 2722 N N . ARG A 1 355 ? -18.529 14.289 -6.014 1.00 82.88 355 ARG A N 1
ATOM 2723 C CA . ARG A 1 355 ? -18.891 15.692 -6.293 1.00 82.88 355 ARG A CA 1
ATOM 2724 C C . ARG A 1 355 ? -19.603 15.806 -7.642 1.00 82.88 355 ARG A C 1
ATOM 2726 O O . ARG A 1 355 ? -20.619 16.499 -7.723 1.00 82.88 355 ARG A O 1
ATOM 2733 N N . VAL A 1 356 ? -19.133 15.082 -8.662 1.00 81.31 356 VAL A N 1
ATOM 2734 C CA . VAL A 1 356 ? -19.744 15.029 -10.003 1.00 81.31 356 VAL A CA 1
ATOM 2735 C C . VAL A 1 356 ? -21.117 14.346 -9.969 1.00 81.31 356 VAL A C 1
ATOM 2737 O O . VAL A 1 356 ? -22.107 14.937 -10.410 1.00 81.31 356 VAL A O 1
ATOM 2740 N N . ARG A 1 357 ? -21.224 13.133 -9.410 1.00 89.38 357 ARG A N 1
ATOM 2741 C CA . ARG A 1 357 ? -22.467 12.345 -9.376 1.00 89.38 357 ARG A CA 1
ATOM 2742 C C . ARG A 1 357 ? -23.542 13.005 -8.522 1.00 89.38 357 ARG A C 1
ATOM 2744 O O . ARG A 1 357 ? -24.712 13.010 -8.913 1.00 89.38 357 ARG A O 1
ATOM 2751 N N . PHE A 1 358 ? -23.191 13.526 -7.346 1.00 87.56 358 PHE A N 1
ATOM 2752 C CA . PHE A 1 358 ? -24.167 14.070 -6.394 1.00 87.56 358 PHE A CA 1
ATOM 2753 C C . PHE A 1 358 ? -24.356 15.591 -6.499 1.00 87.56 358 PHE A C 1
ATOM 2755 O O . PHE A 1 358 ? -25.307 16.117 -5.910 1.00 87.56 358 PHE A O 1
ATOM 2762 N N . GLY A 1 359 ? -23.512 16.290 -7.269 1.00 75.06 359 GLY A N 1
ATOM 2763 C CA . GLY A 1 359 ? -23.621 17.723 -7.567 1.00 75.06 359 GLY A CA 1
ATOM 2764 C C . GLY A 1 359 ? -23.366 18.647 -6.372 1.00 75.06 359 GLY A C 1
ATOM 2765 O O . GLY A 1 359 ? -23.866 19.773 -6.356 1.00 75.06 359 GLY A O 1
ATOM 2766 N N . ARG A 1 360 ? -22.685 18.146 -5.335 1.00 75.25 360 ARG A N 1
ATOM 2767 C CA . ARG A 1 360 ? -22.324 18.848 -4.090 1.00 75.25 360 ARG A CA 1
ATOM 2768 C C . ARG A 1 360 ? -21.358 17.997 -3.270 1.00 75.25 360 ARG A C 1
ATOM 2770 O O . ARG A 1 360 ? -21.404 16.772 -3.363 1.00 75.25 360 ARG A O 1
ATOM 2777 N N . ASP A 1 361 ? -20.601 18.632 -2.381 1.00 79.00 361 ASP A N 1
ATOM 2778 C CA . ASP A 1 361 ? -19.957 17.909 -1.285 1.00 79.00 361 ASP A CA 1
ATOM 2779 C C . ASP A 1 361 ? -21.005 17.443 -0.249 1.00 79.00 361 ASP A C 1
ATOM 2781 O O . ASP A 1 361 ? -22.014 18.112 0.014 1.00 79.00 361 ASP A O 1
ATOM 2785 N N . LEU A 1 362 ? -20.777 16.257 0.308 1.00 71.31 362 LEU A N 1
ATOM 2786 C CA . LEU A 1 362 ? -21.596 15.591 1.319 1.00 71.31 362 LEU A CA 1
ATOM 2787 C C . LEU A 1 362 ? -20.846 15.386 2.646 1.00 71.31 362 LEU A C 1
ATOM 2789 O O . LEU A 1 362 ? -21.492 15.100 3.652 1.00 71.31 362 LEU A O 1
ATOM 2793 N N . GLY A 1 363 ? -19.515 15.513 2.672 1.00 79.38 363 GLY A N 1
ATOM 2794 C CA . GLY A 1 363 ? -18.673 15.208 3.836 1.00 79.38 363 GLY A CA 1
ATOM 2795 C C . GLY A 1 363 ? -18.495 13.712 4.149 1.00 79.38 363 GLY A C 1
ATOM 2796 O O . GLY A 1 363 ? -17.643 13.369 4.960 1.00 79.38 363 GLY A O 1
ATOM 2797 N N . ASP A 1 364 ? -19.262 12.828 3.505 1.00 83.56 364 ASP A N 1
ATOM 2798 C CA . ASP A 1 364 ? -19.077 11.365 3.448 1.00 83.56 364 ASP A CA 1
ATOM 2799 C C . ASP A 1 364 ? -19.207 10.820 2.005 1.00 83.56 364 ASP A C 1
ATOM 2801 O O . ASP A 1 364 ? -19.325 9.612 1.779 1.00 83.56 364 ASP A O 1
ATOM 2805 N N . GLY A 1 365 ? -19.225 11.727 1.018 1.00 82.88 365 GLY A N 1
ATOM 2806 C CA . GLY A 1 365 ? -19.660 11.450 -0.352 1.00 82.88 365 GLY A CA 1
ATOM 2807 C C . GLY A 1 365 ? -18.834 10.388 -1.068 1.00 82.88 365 GLY A C 1
ATOM 2808 O O . GLY A 1 365 ? -19.412 9.582 -1.793 1.00 82.88 365 GLY A O 1
ATOM 2809 N N . TRP A 1 366 ? -17.524 10.327 -0.815 1.00 92.38 366 TRP A N 1
ATOM 2810 C CA . TRP A 1 366 ? -16.626 9.359 -1.452 1.00 92.38 366 TRP A CA 1
ATOM 2811 C C . TRP A 1 366 ? -16.992 7.908 -1.114 1.00 92.38 366 TRP A C 1
ATOM 2813 O O . TRP A 1 366 ? -16.949 7.052 -1.994 1.00 92.38 366 TRP A O 1
ATOM 2823 N N . MET A 1 367 ? -17.460 7.629 0.111 1.00 95.69 367 MET A N 1
ATOM 2824 C CA . MET A 1 367 ? -17.956 6.296 0.479 1.00 95.69 367 MET A CA 1
ATOM 2825 C C . MET A 1 367 ? -19.348 6.011 -0.098 1.00 95.69 367 MET A C 1
ATOM 2827 O O . MET A 1 367 ? -19.669 4.854 -0.370 1.00 95.69 367 MET A O 1
ATOM 2831 N N . GLN A 1 368 ? -20.181 7.038 -0.307 1.00 97.81 368 GLN A N 1
ATOM 2832 C CA . GLN A 1 368 ? -21.460 6.864 -1.008 1.00 97.81 368 GLN A CA 1
ATOM 2833 C C . GLN A 1 368 ? -21.248 6.570 -2.502 1.00 97.81 368 GLN A C 1
ATOM 2835 O O . GLN A 1 368 ? -21.984 5.761 -3.067 1.00 97.81 368 GLN A O 1
ATOM 2840 N N . GLU A 1 369 ? -20.236 7.182 -3.124 1.00 96.94 369 GLU A N 1
ATOM 2841 C CA . GLU A 1 369 ? -19.818 6.903 -4.503 1.00 96.94 369 GLU A CA 1
ATOM 2842 C C . GLU A 1 369 ? -19.219 5.503 -4.637 1.00 96.94 369 GLU A C 1
ATOM 2844 O O . GLU A 1 369 ? -19.648 4.737 -5.498 1.00 96.94 369 GLU A O 1
ATOM 2849 N N . TYR A 1 370 ? -18.338 5.111 -3.712 1.00 98.12 370 TYR A N 1
ATOM 2850 C CA . TYR A 1 370 ? -17.838 3.741 -3.611 1.00 98.12 370 TYR A CA 1
ATOM 2851 C C . TYR A 1 370 ? -18.988 2.721 -3.575 1.00 98.12 370 TYR A C 1
ATOM 2853 O O . TYR A 1 370 ? -19.034 1.791 -4.384 1.00 98.12 370 TYR A O 1
ATOM 2861 N N . GLY A 1 371 ? -19.979 2.939 -2.701 1.00 98.44 371 GLY A N 1
ATOM 2862 C CA . GLY A 1 371 ? -21.187 2.114 -2.635 1.00 98.44 371 GLY A CA 1
ATOM 2863 C C . GLY A 1 371 ? -22.005 2.114 -3.935 1.00 98.44 371 GLY A C 1
ATOM 2864 O O . GLY A 1 371 ? -22.584 1.083 -4.296 1.00 98.44 371 GLY A O 1
ATOM 2865 N N . ALA A 1 372 ? -22.036 3.231 -4.669 1.00 98.44 372 ALA A N 1
ATOM 2866 C CA . ALA A 1 372 ? -22.711 3.359 -5.961 1.00 98.44 372 ALA A CA 1
ATOM 2867 C C . ALA A 1 372 ? -21.992 2.584 -7.082 1.00 98.44 372 ALA A C 1
ATOM 2869 O O . ALA A 1 372 ? -22.618 1.723 -7.707 1.00 98.44 372 ALA A O 1
ATOM 2870 N N . ARG A 1 373 ? -20.687 2.806 -7.300 1.00 98.25 373 ARG A N 1
ATOM 2871 C CA . ARG A 1 373 ? -19.880 2.085 -8.308 1.00 98.25 373 ARG A CA 1
ATOM 2872 C C . ARG A 1 373 ? -19.816 0.587 -8.021 1.00 98.25 373 ARG A C 1
ATOM 2874 O O . ARG A 1 373 ? -20.064 -0.221 -8.917 1.00 98.25 373 ARG A O 1
ATOM 2881 N N . ALA A 1 374 ? -19.621 0.193 -6.762 1.00 98.69 374 ALA A N 1
ATOM 2882 C CA . ALA A 1 374 ? -19.656 -1.214 -6.370 1.00 98.69 374 ALA A CA 1
ATOM 2883 C C . ALA A 1 374 ? -21.040 -1.851 -6.642 1.00 98.69 374 ALA A C 1
ATOM 2885 O O . ALA A 1 374 ? -21.125 -3.006 -7.067 1.00 98.69 374 ALA A O 1
ATOM 2886 N N . SER A 1 375 ? -22.139 -1.103 -6.470 1.00 98.69 375 SER A N 1
ATOM 2887 C CA . SER A 1 375 ? -23.496 -1.562 -6.823 1.00 98.69 375 SER A CA 1
ATOM 2888 C C . SER A 1 375 ? -23.728 -1.699 -8.330 1.00 98.69 375 SER A C 1
ATOM 2890 O O . SER A 1 375 ? -24.534 -2.534 -8.756 1.00 98.69 375 SER A O 1
ATOM 2892 N N . GLU A 1 376 ? -23.043 -0.890 -9.137 1.00 98.44 376 GLU A N 1
ATOM 2893 C CA . GLU A 1 376 ? -23.067 -0.947 -10.601 1.00 98.44 376 GLU A CA 1
ATOM 2894 C C . GLU A 1 376 ? -22.287 -2.175 -11.096 1.00 98.44 376 GLU A C 1
ATOM 2896 O O . GLU A 1 376 ? -22.847 -2.982 -11.844 1.00 98.44 376 GLU A O 1
ATOM 2901 N N . MET A 1 377 ? -21.086 -2.423 -10.554 1.00 98.69 377 MET A N 1
ATOM 2902 C CA . MET A 1 377 ? -20.345 -3.679 -10.738 1.00 98.69 377 MET A CA 1
ATOM 2903 C C . MET A 1 377 ? -21.207 -4.895 -10.361 1.00 98.69 377 MET A C 1
ATOM 2905 O O . MET A 1 377 ? -21.374 -5.814 -11.165 1.00 98.69 377 MET A O 1
ATOM 2909 N N . ALA A 1 378 ? -21.830 -4.889 -9.177 1.00 98.75 378 ALA A N 1
ATOM 2910 C CA . ALA A 1 378 ? -22.706 -5.967 -8.717 1.00 98.75 378 ALA A CA 1
ATOM 2911 C C . ALA A 1 378 ? -23.869 -6.255 -9.688 1.00 98.75 378 ALA A C 1
ATOM 2913 O O . ALA A 1 378 ? -24.228 -7.414 -9.895 1.00 98.75 378 ALA A O 1
ATOM 2914 N N . ALA A 1 379 ? -24.433 -5.227 -10.333 1.00 98.56 379 ALA A N 1
ATOM 2915 C CA . ALA A 1 379 ? -25.483 -5.395 -11.338 1.00 98.56 379 ALA A CA 1
ATOM 2916 C C . ALA A 1 379 ? -24.970 -6.012 -12.657 1.00 98.56 379 ALA A C 1
ATOM 2918 O O . ALA A 1 379 ? -25.708 -6.761 -13.305 1.00 98.56 379 ALA A O 1
ATOM 2919 N N . ILE A 1 380 ? -23.720 -5.738 -13.050 1.00 98.81 380 ILE A N 1
ATOM 2920 C CA . ILE A 1 380 ? -23.061 -6.406 -14.185 1.00 98.81 380 ILE A CA 1
ATOM 2921 C C . ILE A 1 380 ? -22.819 -7.882 -13.850 1.00 98.81 380 ILE A C 1
ATOM 2923 O O . ILE A 1 380 ? -23.140 -8.751 -14.664 1.00 98.81 380 ILE A O 1
ATOM 2927 N N . LEU A 1 381 ? -22.331 -8.178 -12.642 1.00 98.81 381 LEU A N 1
ATOM 2928 C CA . LEU A 1 381 ? -22.096 -9.542 -12.161 1.00 98.81 381 LEU A CA 1
ATOM 2929 C C . LEU A 1 381 ? -23.394 -10.365 -12.119 1.00 98.81 381 LEU A C 1
ATOM 2931 O O . LEU A 1 381 ? -23.426 -11.461 -12.678 1.00 98.81 381 LEU A O 1
ATOM 2935 N N . ASP A 1 382 ? -24.489 -9.811 -11.578 1.00 98.44 382 ASP A N 1
ATOM 2936 C CA . ASP A 1 382 ? -25.824 -10.439 -11.590 1.00 98.44 382 ASP A CA 1
ATOM 2937 C C . ASP A 1 382 ? -26.282 -10.817 -13.018 1.00 98.44 382 ASP A C 1
ATOM 2939 O O . ASP A 1 382 ? -26.933 -11.845 -13.226 1.00 98.44 382 ASP A O 1
ATOM 2943 N N . ALA A 1 383 ? -25.957 -9.985 -14.017 1.00 98.56 383 ALA A N 1
ATOM 2944 C CA . ALA A 1 383 ? -26.310 -10.219 -15.416 1.00 98.56 383 ALA A CA 1
ATOM 2945 C C . ALA A 1 383 ? -25.406 -11.267 -16.092 1.00 98.56 383 ALA A C 1
ATOM 2947 O O . ALA A 1 383 ? -25.894 -12.078 -16.883 1.00 98.56 383 ALA A O 1
ATOM 2948 N N . VAL A 1 384 ? -24.107 -11.278 -15.778 1.00 98.75 384 VAL A N 1
ATOM 2949 C CA . VAL A 1 384 ? -23.137 -12.262 -16.290 1.00 98.75 384 VAL A CA 1
ATOM 2950 C C . VAL A 1 384 ? -23.398 -13.652 -15.701 1.00 98.75 384 VAL A C 1
ATOM 2952 O O . VAL A 1 384 ? -23.410 -14.632 -16.448 1.00 98.75 384 VAL A O 1
ATOM 2955 N N . TYR A 1 385 ? -23.676 -13.745 -14.400 1.00 98.19 385 TYR A N 1
ATOM 2956 C CA . TYR A 1 385 ? -23.966 -14.987 -13.669 1.00 98.19 385 TYR A CA 1
ATOM 2957 C C . TYR A 1 385 ? -25.466 -15.339 -13.643 1.00 98.19 385 TYR A C 1
ATOM 2959 O O . TYR A 1 385 ? -25.927 -16.092 -12.783 1.00 98.19 385 TYR A O 1
ATOM 2967 N N . ALA A 1 386 ? -26.263 -14.831 -14.589 1.00 97.56 386 ALA A N 1
ATOM 2968 C CA . ALA A 1 386 ? -27.703 -15.075 -14.637 1.00 97.56 386 ALA A CA 1
ATOM 2969 C C . ALA A 1 386 ? -28.038 -16.583 -14.712 1.00 97.56 386 ALA A C 1
ATOM 2971 O O . ALA A 1 386 ? -27.885 -17.231 -15.748 1.00 97.56 386 ALA A O 1
ATOM 2972 N N . GLY A 1 387 ? -28.536 -17.139 -13.601 1.00 95.62 387 GLY A N 1
ATOM 2973 C CA . GLY A 1 387 ? -28.834 -18.571 -13.449 1.00 95.62 387 GLY A CA 1
ATOM 2974 C C . GLY A 1 387 ? -27.702 -19.430 -12.864 1.00 95.62 387 GLY A C 1
ATOM 2975 O O . GLY A 1 387 ? -27.890 -20.638 -12.771 1.00 95.62 387 GLY A O 1
ATOM 2976 N N . GLN A 1 388 ? -26.582 -18.819 -12.462 1.00 95.56 388 GLN A N 1
ATOM 2977 C CA . GLN A 1 388 ? -25.412 -19.420 -11.795 1.00 95.56 388 GLN A CA 1
ATOM 2978 C C . GLN A 1 388 ? -24.982 -18.591 -10.562 1.00 95.56 388 GLN A C 1
ATOM 2980 O O . GLN A 1 388 ? -23.797 -18.458 -10.266 1.00 95.56 388 GLN A O 1
ATOM 2985 N N . GLY A 1 389 ? -25.935 -17.948 -9.874 1.00 90.38 389 GLY A N 1
ATOM 2986 C CA . GLY A 1 389 ? -25.644 -17.050 -8.744 1.00 90.38 389 GLY A CA 1
ATOM 2987 C C . GLY A 1 389 ? -25.087 -17.755 -7.499 1.00 90.38 389 GLY A C 1
ATOM 2988 O O . GLY A 1 389 ? -24.571 -17.102 -6.606 1.00 90.38 389 GLY A O 1
ATOM 2989 N N . ASP A 1 390 ? -25.163 -19.082 -7.450 1.00 90.19 390 ASP A N 1
ATOM 2990 C CA . ASP A 1 390 ? -24.484 -19.942 -6.482 1.00 90.19 390 ASP A CA 1
ATOM 2991 C C . ASP A 1 390 ? -22.952 -19.936 -6.638 1.00 90.19 390 ASP A C 1
ATOM 2993 O O . ASP A 1 390 ? -22.247 -20.101 -5.642 1.00 90.19 390 ASP A O 1
ATOM 2997 N N . ARG A 1 391 ? -22.436 -19.649 -7.842 1.00 94.44 391 ARG A N 1
ATOM 2998 C CA . ARG A 1 391 ? -20.998 -19.536 -8.161 1.00 94.44 391 ARG A CA 1
ATOM 2999 C C . ARG A 1 391 ? -20.420 -18.121 -7.985 1.00 94.44 391 ARG A C 1
ATOM 3001 O O . ARG A 1 391 ? -19.303 -17.858 -8.424 1.00 94.44 391 ARG A O 1
ATOM 3008 N N . LEU A 1 392 ? -21.179 -17.203 -7.388 1.00 97.00 392 LEU A N 1
ATOM 3009 C CA . LEU A 1 392 ? -20.822 -15.791 -7.230 1.00 97.00 392 LEU A CA 1
ATOM 3010 C C . LEU A 1 392 ? -20.866 -15.381 -5.750 1.00 97.00 392 LEU A C 1
ATOM 3012 O O . LEU A 1 392 ? -21.784 -15.765 -5.026 1.00 97.00 392 LEU A O 1
ATOM 3016 N N . VAL A 1 393 ? -19.902 -14.564 -5.327 1.00 97.25 393 VAL A N 1
ATOM 3017 C CA . VAL A 1 393 ? -19.942 -13.764 -4.095 1.00 97.25 393 VAL A CA 1
ATOM 3018 C C . VAL A 1 393 ? -19.606 -12.324 -4.453 1.00 97.25 393 VAL A C 1
ATOM 3020 O O . VAL A 1 393 ? -18.578 -12.052 -5.071 1.00 97.25 393 VAL A O 1
ATOM 3023 N N . LYS A 1 394 ? -20.459 -11.385 -4.056 1.00 98.38 394 LYS A N 1
ATOM 3024 C CA . LYS A 1 394 ? -20.181 -9.950 -4.148 1.00 98.38 394 LYS A CA 1
ATOM 3025 C C . LYS A 1 394 ? -19.777 -9.434 -2.773 1.00 98.38 394 LYS A C 1
ATOM 3027 O O . LYS A 1 394 ? -20.556 -9.535 -1.821 1.00 98.38 394 LYS A O 1
ATOM 3032 N N . THR A 1 395 ? -18.593 -8.840 -2.698 1.00 98.06 395 THR A N 1
ATOM 3033 C CA . THR A 1 395 ? -17.972 -8.327 -1.472 1.00 98.06 395 THR A CA 1
ATOM 3034 C C . THR A 1 395 ? -17.903 -6.798 -1.499 1.00 98.06 395 THR A C 1
ATOM 3036 O O . THR A 1 395 ? -17.607 -6.209 -2.538 1.00 98.06 395 THR A O 1
ATOM 3039 N N . ILE A 1 396 ? -18.153 -6.150 -0.358 1.00 98.00 396 ILE A N 1
ATOM 3040 C CA . ILE A 1 396 ? -17.954 -4.703 -0.152 1.00 98.00 396 ILE A CA 1
ATOM 3041 C C . ILE A 1 396 ? -17.174 -4.459 1.149 1.00 98.00 396 ILE A C 1
ATOM 3043 O O . ILE A 1 396 ? -17.471 -5.100 2.160 1.00 98.00 396 ILE A O 1
ATOM 3047 N N . ALA A 1 397 ? -16.178 -3.567 1.134 1.00 95.81 397 ALA A N 1
ATOM 3048 C CA . ALA A 1 397 ? -15.170 -3.443 2.196 1.00 95.81 397 ALA A CA 1
ATOM 3049 C C . ALA A 1 397 ? -15.150 -2.067 2.887 1.00 95.81 397 ALA A C 1
ATOM 3051 O O . ALA A 1 397 ? -15.443 -1.049 2.267 1.00 95.81 397 ALA A O 1
ATOM 3052 N N . THR A 1 398 ? -14.772 -2.020 4.170 1.00 94.00 398 THR A N 1
ATOM 3053 C CA . THR A 1 398 ? -14.636 -0.773 4.952 1.00 94.00 398 THR A CA 1
ATOM 3054 C C . THR A 1 398 ? -13.459 -0.812 5.933 1.00 94.00 398 THR A C 1
ATOM 3056 O O . THR A 1 398 ? -12.913 -1.875 6.228 1.00 94.00 398 THR A O 1
ATOM 3059 N N . HIS A 1 399 ? -13.137 0.336 6.532 1.00 87.88 399 HIS A N 1
ATOM 3060 C CA . HIS A 1 399 ? -12.159 0.428 7.610 1.00 87.88 399 HIS A CA 1
ATOM 3061 C C . HIS A 1 399 ? -12.687 -0.114 8.950 1.00 87.88 399 HIS A C 1
ATOM 3063 O O . HIS A 1 399 ? -13.658 0.396 9.515 1.00 87.88 399 HIS A O 1
ATOM 3069 N N . THR A 1 400 ? -11.978 -1.081 9.534 1.00 86.56 400 THR A N 1
ATOM 3070 C CA . THR A 1 400 ? -12.335 -1.693 10.828 1.00 86.56 400 THR A CA 1
ATOM 3071 C C . THR A 1 400 ? -12.357 -0.702 11.982 1.00 86.56 400 THR A C 1
ATOM 3073 O O . THR A 1 400 ? -13.270 -0.746 12.810 1.00 86.56 400 THR A O 1
ATOM 3076 N N . GLY A 1 401 ? -11.369 0.196 12.033 1.00 82.31 401 GLY A N 1
ATOM 3077 C CA . GLY A 1 401 ? -11.183 1.162 13.116 1.00 82.31 401 GLY A CA 1
ATOM 3078 C C . GLY A 1 401 ? -12.076 2.403 13.037 1.00 82.31 401 GLY A C 1
ATOM 3079 O O . GLY A 1 401 ? -11.944 3.280 13.887 1.00 82.31 401 GLY A O 1
ATOM 3080 N N . TRP A 1 402 ? -12.987 2.504 12.058 1.00 83.19 402 TRP A N 1
ATOM 3081 C CA . TRP A 1 402 ? -13.904 3.647 11.916 1.00 83.19 402 TRP A CA 1
ATOM 3082 C C . TRP A 1 402 ? -15.391 3.231 11.982 1.00 83.19 402 TRP A C 1
ATOM 3084 O O . TRP A 1 402 ? -16.103 3.299 10.978 1.00 83.19 402 TRP A O 1
ATOM 3094 N N . PRO A 1 403 ? -15.903 2.841 13.170 1.00 85.75 403 PRO A N 1
ATOM 3095 C CA . PRO A 1 403 ? -17.316 2.518 13.373 1.00 85.75 403 PRO A CA 1
ATOM 3096 C C . PRO A 1 403 ? -18.271 3.610 12.868 1.00 85.75 403 PRO A C 1
ATOM 3098 O O . PRO A 1 403 ? -18.233 4.750 13.337 1.00 85.75 403 PRO A O 1
ATOM 3101 N N . GLY A 1 404 ? -19.175 3.243 11.962 1.00 88.81 404 GLY A N 1
ATOM 3102 C CA . GLY A 1 404 ? -20.181 4.107 11.350 1.00 88.81 404 GLY A CA 1
ATOM 3103 C C . GLY A 1 404 ? -19.866 4.511 9.909 1.00 88.81 404 GLY A C 1
ATOM 3104 O O . GLY A 1 404 ? -20.795 4.895 9.199 1.00 88.81 404 GLY A O 1
ATOM 3105 N N . LEU A 1 405 ? -18.611 4.396 9.450 1.00 90.62 405 LEU A N 1
ATOM 3106 C CA . LEU A 1 405 ? -18.233 4.682 8.058 1.00 90.62 405 LEU A CA 1
ATOM 3107 C C . LEU A 1 405 ? -18.941 3.738 7.075 1.00 90.62 405 LEU A C 1
ATOM 3109 O O . LEU A 1 405 ? -19.313 4.129 5.969 1.00 90.62 405 LEU A O 1
ATOM 3113 N N . GLU A 1 406 ? -19.184 2.498 7.499 1.00 93.50 406 GLU A N 1
ATOM 3114 C CA . GLU A 1 406 ? -19.848 1.483 6.689 1.00 93.50 406 GLU A CA 1
ATOM 3115 C C . GLU A 1 406 ? -21.284 1.859 6.305 1.00 93.50 406 GLU A C 1
ATOM 3117 O O . GLU A 1 406 ? -21.773 1.423 5.265 1.00 93.50 406 GLU A O 1
ATOM 3122 N N . ALA A 1 407 ? -21.961 2.701 7.094 1.00 94.06 407 ALA A N 1
ATOM 3123 C CA . ALA A 1 407 ? -23.308 3.159 6.770 1.00 94.06 407 ALA A CA 1
ATOM 3124 C C . ALA A 1 407 ? -23.332 3.993 5.478 1.00 94.06 407 ALA A C 1
ATOM 3126 O O . ALA A 1 407 ? -24.255 3.845 4.676 1.00 94.06 407 ALA A O 1
ATOM 3127 N N . SER A 1 408 ? -22.303 4.810 5.238 1.00 95.12 408 SER A N 1
ATOM 3128 C CA . SER A 1 408 ? -22.193 5.669 4.054 1.00 95.12 408 SER A CA 1
ATOM 3129 C C . SER A 1 408 ? -22.175 4.840 2.766 1.00 95.12 408 SER A C 1
ATOM 3131 O O . SER A 1 408 ? -22.932 5.130 1.842 1.00 95.12 408 SER A O 1
ATOM 3133 N N . MET A 1 409 ? -21.402 3.749 2.730 1.00 96.75 409 MET A N 1
ATOM 3134 C CA . MET A 1 409 ? -21.345 2.853 1.566 1.00 96.75 409 MET A CA 1
ATOM 3135 C C . MET A 1 409 ? -22.507 1.852 1.493 1.00 96.75 409 MET A C 1
ATOM 3137 O O . MET A 1 409 ? -22.947 1.517 0.399 1.00 96.75 409 MET A O 1
ATOM 3141 N N . LEU A 1 410 ? -23.017 1.355 2.628 1.00 98.12 410 LEU A N 1
ATOM 3142 C CA . LEU A 1 410 ? -24.061 0.323 2.650 1.00 98.12 410 LEU A CA 1
ATOM 3143 C C . LEU A 1 410 ? -25.452 0.911 2.386 1.00 98.12 410 LEU A C 1
ATOM 3145 O O . LEU A 1 410 ? -26.265 0.271 1.713 1.00 98.12 410 LEU A O 1
ATOM 3149 N N . GLU A 1 411 ? -25.733 2.113 2.897 1.00 97.62 411 GLU A N 1
ATOM 3150 C CA . GLU A 1 411 ? -27.016 2.807 2.728 1.00 97.62 411 GLU A CA 1
ATOM 3151 C C . GLU A 1 411 ? -27.006 3.800 1.554 1.00 97.62 411 GLU A C 1
ATOM 3153 O O . GLU A 1 411 ? -28.041 3.945 0.901 1.00 97.62 411 GLU A O 1
ATOM 3158 N N . ALA A 1 412 ? -25.867 4.457 1.281 1.00 97.44 412 ALA A N 1
ATOM 3159 C CA . ALA A 1 412 ? -25.639 5.445 0.212 1.00 97.44 412 ALA A CA 1
ATOM 3160 C C . ALA A 1 412 ? -26.855 6.357 -0.080 1.00 97.44 412 ALA A C 1
ATOM 3162 O O . ALA A 1 412 ? -27.425 6.326 -1.180 1.00 97.44 412 ALA A O 1
ATOM 3163 N N . PRO A 1 413 ? -27.315 7.164 0.898 1.00 97.56 413 PRO A N 1
ATOM 3164 C CA . PRO A 1 413 ? -28.573 7.905 0.800 1.00 97.56 413 PRO A CA 1
ATOM 3165 C C . PRO A 1 413 ? -28.663 8.870 -0.395 1.00 97.56 413 PRO A C 1
ATOM 3167 O O . PRO A 1 413 ? -29.771 9.112 -0.878 1.00 97.56 413 PRO A O 1
ATOM 3170 N N . ALA A 1 414 ? -27.550 9.407 -0.904 1.00 95.88 414 ALA A N 1
ATOM 3171 C CA . ALA A 1 414 ? -27.531 10.239 -2.108 1.00 95.88 414 ALA A CA 1
ATOM 3172 C C . ALA A 1 414 ? -27.802 9.422 -3.387 1.00 95.88 414 ALA A C 1
ATOM 3174 O O . ALA A 1 414 ? -28.624 9.830 -4.209 1.00 95.88 414 ALA A O 1
ATOM 3175 N N . TYR A 1 415 ? -27.212 8.231 -3.508 1.00 97.44 415 TYR A N 1
ATOM 3176 C CA . TYR A 1 415 ? -27.476 7.284 -4.599 1.00 97.44 415 TYR A CA 1
ATOM 3177 C C . TYR A 1 415 ? -28.920 6.750 -4.550 1.00 97.44 415 TYR A C 1
ATOM 3179 O O . TYR A 1 415 ? -29.630 6.718 -5.559 1.00 97.44 415 TYR A O 1
ATOM 3187 N N . VAL A 1 416 ? -29.432 6.444 -3.353 1.00 98.06 416 VAL A N 1
ATOM 3188 C CA . VAL A 1 416 ? -30.846 6.074 -3.157 1.00 98.06 416 VAL A CA 1
ATOM 3189 C C . VAL A 1 416 ? -31.790 7.230 -3.517 1.00 98.06 416 VAL A C 1
ATOM 3191 O O . VAL A 1 416 ? -32.845 7.002 -4.113 1.00 98.06 416 VAL A O 1
ATOM 3194 N N . ALA A 1 417 ? -31.417 8.484 -3.235 1.00 97.00 417 ALA A N 1
ATOM 3195 C CA . ALA A 1 417 ? -32.201 9.659 -3.626 1.00 97.00 417 ALA A CA 1
ATOM 3196 C C . ALA A 1 417 ? -32.279 9.863 -5.154 1.00 97.00 417 ALA A C 1
ATOM 3198 O O . ALA A 1 417 ? -33.258 10.441 -5.631 1.00 97.00 417 ALA A O 1
ATOM 3199 N N . GLN A 1 418 ? -31.316 9.341 -5.922 1.00 96.25 418 GLN A N 1
ATOM 3200 C CA . GLN A 1 418 ? -31.362 9.285 -7.391 1.00 96.25 418 GLN A CA 1
ATOM 3201 C C . GLN A 1 418 ? -32.301 8.180 -7.926 1.00 96.25 418 GLN A C 1
ATOM 3203 O O . GLN A 1 418 ? -32.575 8.125 -9.122 1.00 96.25 418 GLN A O 1
ATOM 3208 N N . GLY A 1 419 ? -32.865 7.341 -7.047 1.00 96.75 419 GLY A N 1
ATOM 3209 C CA . GLY A 1 419 ? -33.845 6.301 -7.384 1.00 96.75 419 GLY A CA 1
ATOM 3210 C C . GLY A 1 419 ? -33.283 4.878 -7.424 1.00 96.75 419 GLY A C 1
ATOM 3211 O O . GLY A 1 419 ? -34.001 3.958 -7.823 1.00 96.75 419 GLY A O 1
ATOM 3212 N N . HIS A 1 420 ? -32.030 4.687 -7.010 1.00 97.50 420 HIS A N 1
ATOM 3213 C CA . HIS A 1 420 ? -31.379 3.381 -6.936 1.00 97.50 420 HIS A CA 1
ATOM 3214 C C . HIS A 1 420 ? -31.747 2.639 -5.637 1.00 97.50 420 HIS A C 1
ATOM 3216 O O . HIS A 1 420 ? -32.309 3.209 -4.699 1.00 97.50 420 HIS A O 1
ATOM 3222 N N . ALA A 1 421 ? -31.465 1.335 -5.585 1.00 97.06 421 ALA A N 1
ATOM 3223 C CA . ALA A 1 421 ? -31.574 0.559 -4.349 1.00 97.06 421 ALA A CA 1
ATOM 3224 C C . ALA A 1 421 ? -30.334 0.787 -3.467 1.00 97.06 421 ALA A C 1
ATOM 3226 O O . ALA A 1 421 ? -29.250 1.023 -3.995 1.00 97.06 421 ALA A O 1
ATOM 3227 N N . ALA A 1 422 ? -30.490 0.683 -2.143 1.00 98.12 422 ALA A N 1
ATOM 3228 C CA . ALA A 1 422 ? -29.367 0.797 -1.213 1.00 98.12 422 ALA A CA 1
ATOM 3229 C C . ALA A 1 422 ? -28.319 -0.302 -1.497 1.00 98.12 422 ALA A C 1
ATOM 3231 O O . ALA A 1 422 ? -28.725 -1.463 -1.660 1.00 98.12 422 ALA A O 1
ATOM 3232 N N . PRO A 1 423 ? -27.011 0.018 -1.551 1.00 98.38 423 PRO A N 1
ATOM 3233 C CA . PRO A 1 423 ? -25.967 -0.923 -1.958 1.00 98.38 423 PRO A CA 1
ATOM 3234 C C . PRO A 1 423 ? -26.009 -2.269 -1.242 1.00 98.38 423 PRO A C 1
ATOM 3236 O O . PRO A 1 423 ? -25.976 -3.305 -1.904 1.00 98.38 423 PRO A O 1
ATOM 3239 N N . HIS A 1 424 ? -26.231 -2.278 0.078 1.00 97.62 424 HIS A N 1
ATOM 3240 C CA . HIS A 1 424 ? -26.307 -3.498 0.895 1.00 97.62 424 HIS A CA 1
ATOM 3241 C C . HIS A 1 424 ? -27.328 -4.547 0.401 1.00 97.62 424 HIS A C 1
ATOM 3243 O O . HIS A 1 424 ? -27.304 -5.687 0.847 1.00 97.62 424 HIS A O 1
ATOM 3249 N N . THR A 1 425 ? -28.264 -4.181 -0.484 1.00 97.38 425 THR A N 1
ATOM 3250 C CA . THR A 1 425 ? -29.248 -5.108 -1.075 1.00 97.38 425 THR A CA 1
ATOM 3251 C C . THR A 1 425 ? -28.696 -5.962 -2.222 1.00 97.38 425 THR A C 1
ATOM 3253 O O . THR A 1 425 ? -29.415 -6.832 -2.719 1.00 97.38 425 THR A O 1
ATOM 3256 N N . ARG A 1 426 ? -27.455 -5.711 -2.664 1.00 96.50 426 ARG A N 1
ATOM 3257 C CA . ARG A 1 426 ? -26.800 -6.394 -3.794 1.00 96.50 426 ARG A CA 1
ATOM 3258 C C . ARG A 1 426 ? -25.606 -7.269 -3.418 1.00 96.50 426 ARG A C 1
ATOM 3260 O O . ARG A 1 426 ? -25.192 -8.053 -4.272 1.00 96.50 426 ARG A O 1
ATOM 3267 N N . PHE A 1 427 ? -25.068 -7.124 -2.211 1.00 98.06 427 PHE A N 1
ATOM 3268 C CA . PHE A 1 427 ? -23.877 -7.837 -1.748 1.00 98.06 427 PHE A CA 1
ATOM 3269 C C . PHE A 1 427 ? -24.233 -9.089 -0.952 1.00 98.06 427 PHE A C 1
ATOM 3271 O O . PHE A 1 427 ? -25.344 -9.218 -0.442 1.00 98.06 427 PHE A O 1
ATOM 3278 N N . ASP A 1 428 ? -23.259 -9.987 -0.868 1.00 96.94 428 ASP A N 1
ATOM 3279 C CA . ASP A 1 428 ? -23.331 -11.250 -0.138 1.00 96.94 428 ASP A CA 1
ATOM 3280 C C . ASP A 1 428 ? -22.412 -11.200 1.099 1.00 96.94 428 ASP A C 1
ATOM 3282 O O . ASP A 1 428 ? -22.769 -11.695 2.166 1.00 96.94 428 ASP A O 1
ATOM 3286 N N . ALA A 1 429 ? -21.258 -10.528 0.979 1.00 96.69 429 ALA A N 1
ATOM 3287 C CA . ALA A 1 429 ? -20.250 -10.403 2.028 1.00 96.69 429 ALA A CA 1
ATOM 3288 C C . ALA A 1 429 ? -19.883 -8.939 2.335 1.00 96.69 429 ALA A C 1
ATOM 3290 O O . ALA A 1 429 ? -19.806 -8.084 1.448 1.00 96.69 429 ALA A O 1
ATOM 3291 N N . TYR A 1 430 ? -19.612 -8.675 3.610 1.00 97.06 430 TYR A N 1
ATOM 3292 C CA . TYR A 1 430 ? -19.121 -7.417 4.164 1.00 97.06 430 TYR A CA 1
ATOM 3293 C C . TYR A 1 430 ? -17.722 -7.637 4.744 1.00 97.06 430 TYR A C 1
ATOM 3295 O O . TYR A 1 430 ? -17.540 -8.463 5.643 1.00 97.06 430 TYR A O 1
ATOM 3303 N N . ALA A 1 431 ? -16.740 -6.917 4.205 1.00 97.19 431 ALA A N 1
ATOM 3304 C CA . ALA A 1 431 ? -15.331 -7.124 4.490 1.00 97.19 431 ALA A CA 1
ATOM 3305 C C . ALA A 1 431 ? -14.735 -6.043 5.400 1.00 97.19 431 ALA A C 1
ATOM 3307 O O . ALA A 1 431 ? -15.003 -4.849 5.252 1.00 97.19 431 ALA A O 1
ATOM 3308 N N . VAL A 1 432 ? -13.880 -6.483 6.322 1.00 96.38 432 VAL A N 1
ATOM 3309 C CA . VAL A 1 432 ? -13.150 -5.640 7.282 1.00 96.38 432 VAL A CA 1
ATOM 3310 C C . VAL A 1 432 ? -11.675 -6.069 7.362 1.00 96.38 432 VAL A C 1
ATOM 3312 O O . VAL A 1 432 ? -11.328 -7.162 6.913 1.00 96.38 432 VAL A O 1
ATOM 3315 N N . THR A 1 433 ? -10.795 -5.252 7.941 1.00 93.06 433 THR A N 1
ATOM 3316 C CA . THR A 1 433 ? -9.442 -5.678 8.357 1.00 93.06 433 THR A CA 1
ATOM 3317 C C . THR A 1 433 ? -9.428 -6.293 9.764 1.00 93.06 433 THR A C 1
ATOM 3319 O O . THR A 1 433 ? -10.352 -6.106 10.560 1.00 93.06 433 THR A O 1
ATOM 3322 N N . GLY A 1 434 ? -8.354 -7.000 10.108 1.00 88.19 434 GLY A N 1
ATOM 3323 C CA . GLY A 1 434 ? -8.100 -7.578 11.429 1.00 88.19 434 GLY A CA 1
ATOM 3324 C C . GLY A 1 434 ? -6.653 -7.406 11.874 1.00 88.19 434 GLY A C 1
ATOM 3325 O O . GLY A 1 434 ? -6.024 -8.372 12.306 1.00 88.19 434 GLY A O 1
ATOM 3326 N N . TYR A 1 435 ? -6.115 -6.195 11.722 1.00 92.56 435 TYR A N 1
ATOM 3327 C CA . TYR A 1 435 ? -4.760 -5.859 12.151 1.00 92.56 435 TYR A CA 1
ATOM 3328 C C . TYR A 1 435 ? -4.674 -5.575 13.659 1.00 92.56 435 TYR A C 1
ATOM 3330 O O . TYR A 1 435 ? -5.513 -4.867 14.216 1.00 92.56 435 TYR A O 1
ATOM 3338 N N . PHE A 1 436 ? -3.620 -6.069 14.316 1.00 95.19 436 PHE A N 1
ATOM 3339 C CA . PHE A 1 436 ? -3.279 -5.731 15.707 1.00 95.19 436 PHE A CA 1
ATOM 3340 C C . PHE A 1 436 ? -1.810 -5.300 15.852 1.00 95.19 436 PHE A C 1
ATOM 3342 O O . PHE A 1 436 ? -0.960 -5.620 15.025 1.00 95.19 436 PHE A O 1
ATOM 3349 N N . GLY A 1 437 ? -1.489 -4.567 16.918 1.00 93.19 437 GLY A N 1
ATOM 3350 C CA . GLY A 1 437 ? -0.120 -4.196 17.292 1.00 93.19 437 GLY A CA 1
ATOM 3351 C C . GLY A 1 437 ? 0.443 -2.897 16.713 1.00 93.19 437 GLY A C 1
ATOM 3352 O O . GLY A 1 437 ? 1.496 -2.465 17.180 1.00 93.19 437 GLY A O 1
ATOM 3353 N N . GLY A 1 438 ? -0.265 -2.226 15.796 1.00 90.06 438 GLY A N 1
ATOM 3354 C CA . GLY A 1 438 ? 0.148 -0.940 15.206 1.00 90.06 438 GLY A CA 1
ATOM 3355 C C . GLY A 1 438 ? 0.643 0.120 16.212 1.00 90.06 438 GLY A C 1
ATOM 3356 O O . GLY A 1 438 ? 1.719 0.681 16.000 1.00 90.06 438 GLY A O 1
ATOM 3357 N N . PRO A 1 439 ? -0.040 0.349 17.355 1.00 93.12 439 PRO A N 1
ATOM 3358 C CA . PRO A 1 439 ? 0.408 1.292 18.383 1.00 93.12 439 PRO A CA 1
ATOM 3359 C C . PRO A 1 439 ? 1.800 1.025 18.972 1.00 93.12 439 PRO A C 1
ATOM 3361 O O . PRO A 1 439 ? 2.414 1.968 19.466 1.00 93.12 439 PRO A O 1
ATOM 3364 N N . LEU A 1 440 ? 2.348 -0.200 18.903 1.00 94.38 440 LEU A N 1
ATOM 3365 C CA . LEU A 1 440 ? 3.742 -0.456 19.310 1.00 94.38 440 LEU A CA 1
ATOM 3366 C C . LEU A 1 440 ? 4.748 0.340 18.463 1.00 94.38 440 LEU A C 1
ATOM 3368 O O . LEU A 1 440 ? 5.797 0.729 18.974 1.00 94.38 440 LEU A O 1
ATOM 3372 N N . GLY A 1 441 ? 4.416 0.594 17.195 1.00 88.62 441 GLY A N 1
ATOM 3373 C CA . GLY A 1 441 ? 5.211 1.376 16.251 1.00 88.62 441 GLY A CA 1
ATOM 3374 C C . GLY A 1 441 ? 5.097 2.890 16.390 1.00 88.62 441 GLY A C 1
ATOM 3375 O O . GLY A 1 441 ? 5.904 3.602 15.797 1.00 88.62 441 GLY A O 1
ATOM 3376 N N . SER A 1 442 ? 4.105 3.372 17.144 1.00 90.31 442 SER A N 1
ATOM 3377 C CA . SER A 1 442 ? 3.752 4.790 17.262 1.00 90.31 442 SER A CA 1
ATOM 3378 C C . SER A 1 442 ? 3.454 5.184 18.715 1.00 90.31 442 SER A C 1
ATOM 3380 O O . SER A 1 442 ? 4.374 5.506 19.463 1.00 90.31 442 SER A O 1
ATOM 3382 N N . ALA A 1 443 ? 2.194 5.133 19.154 1.00 89.94 443 ALA A N 1
ATOM 3383 C CA . ALA A 1 443 ? 1.748 5.667 20.446 1.00 89.94 443 ALA A CA 1
ATOM 3384 C C . ALA A 1 443 ? 2.422 5.023 21.680 1.00 89.94 443 ALA A C 1
ATOM 3386 O O . ALA A 1 443 ? 2.516 5.649 22.733 1.00 89.94 443 ALA A O 1
ATOM 3387 N N . LYS A 1 444 ? 2.913 3.783 21.560 1.00 93.19 444 LYS A N 1
ATOM 3388 C CA . LYS A 1 444 ? 3.563 3.008 22.635 1.00 93.19 444 LYS A CA 1
ATOM 3389 C C . LYS A 1 444 ? 5.077 2.855 22.439 1.00 93.19 444 LYS A C 1
ATOM 3391 O O . LYS A 1 444 ? 5.723 2.105 23.175 1.00 93.19 444 LYS A O 1
ATOM 3396 N N . LEU A 1 445 ? 5.658 3.571 21.475 1.00 93.75 445 LEU A N 1
ATOM 3397 C CA . LEU A 1 445 ? 7.047 3.406 21.044 1.00 93.75 445 LEU A CA 1
ATOM 3398 C C . LEU A 1 445 ? 8.073 3.597 22.178 1.00 93.75 445 LEU A C 1
ATOM 3400 O O . LEU A 1 445 ? 9.037 2.836 22.278 1.00 93.75 445 LEU A O 1
ATOM 3404 N N . ASP A 1 446 ? 7.852 4.557 23.078 1.00 95.00 446 ASP A N 1
ATOM 3405 C CA . ASP A 1 446 ? 8.731 4.788 24.234 1.00 95.00 446 ASP A CA 1
ATOM 3406 C C . ASP A 1 446 ? 8.709 3.631 25.244 1.00 95.00 446 ASP A C 1
ATOM 3408 O O . ASP A 1 446 ? 9.748 3.281 25.815 1.00 95.00 446 ASP A O 1
ATOM 3412 N N . ALA A 1 447 ? 7.554 2.983 25.431 1.00 96.94 447 ALA A N 1
ATOM 3413 C CA . ALA A 1 447 ? 7.452 1.794 26.271 1.00 96.94 447 ALA A CA 1
ATOM 3414 C C . ALA A 1 447 ? 8.253 0.635 25.658 1.00 96.94 447 ALA A C 1
ATOM 3416 O O . ALA A 1 447 ? 9.062 0.019 26.353 1.00 96.94 447 ALA A O 1
ATOM 3417 N N . VAL A 1 448 ? 8.119 0.414 24.344 1.00 97.94 448 VAL A N 1
ATOM 3418 C CA . VAL A 1 448 ? 8.888 -0.592 23.589 1.00 97.94 448 VAL A CA 1
ATOM 3419 C C . VAL A 1 448 ? 10.398 -0.346 23.704 1.00 97.94 448 VAL A C 1
ATOM 3421 O O . VAL A 1 448 ? 11.148 -1.265 24.045 1.00 97.94 448 VAL A O 1
ATOM 3424 N N . ARG A 1 449 ? 10.856 0.899 23.509 1.00 97.75 449 ARG A N 1
ATOM 3425 C CA . ARG A 1 449 ? 12.265 1.300 23.698 1.00 97.75 449 ARG A CA 1
ATOM 3426 C C . ARG A 1 449 ? 12.752 1.004 25.123 1.00 97.75 449 ARG A C 1
ATOM 3428 O O . ARG A 1 449 ? 13.856 0.483 25.303 1.00 97.75 449 ARG A O 1
ATOM 3435 N N . GLY A 1 450 ? 11.917 1.270 26.129 1.00 98.25 450 GLY A N 1
ATOM 3436 C CA . GLY A 1 450 ? 12.173 0.918 27.527 1.00 98.25 450 GLY A CA 1
ATOM 3437 C C . GLY A 1 450 ? 12.339 -0.589 27.752 1.00 98.25 450 GLY A C 1
ATOM 3438 O O . GLY A 1 450 ? 13.306 -1.009 28.390 1.00 98.25 450 GLY A O 1
ATOM 3439 N N . TRP A 1 451 ? 11.452 -1.411 27.185 1.00 98.62 451 TRP A N 1
ATOM 3440 C CA . TRP A 1 451 ? 11.500 -2.873 27.311 1.00 98.62 451 TRP A CA 1
ATOM 3441 C C . TRP A 1 451 ? 12.740 -3.475 26.641 1.00 98.62 451 TRP A C 1
ATOM 3443 O O . TRP A 1 451 ? 13.396 -4.340 27.225 1.00 98.62 451 TRP A O 1
ATOM 3453 N N . ILE A 1 452 ? 13.115 -2.985 25.454 1.00 98.50 452 ILE A N 1
ATOM 3454 C CA . ILE A 1 452 ? 14.352 -3.381 24.760 1.00 98.50 452 ILE A CA 1
ATOM 3455 C C . ILE A 1 452 ? 15.579 -3.071 25.634 1.00 98.50 452 ILE A C 1
ATOM 3457 O O . ILE A 1 452 ? 16.457 -3.923 25.805 1.00 98.50 452 ILE A O 1
ATOM 3461 N N . ALA A 1 453 ? 15.633 -1.879 26.238 1.00 98.12 453 ALA A N 1
ATOM 3462 C CA . ALA A 1 453 ? 16.732 -1.481 27.116 1.00 98.12 453 ALA A CA 1
ATOM 3463 C C . ALA A 1 453 ? 16.807 -2.331 28.402 1.00 98.12 453 ALA A C 1
ATOM 3465 O O . ALA A 1 453 ? 17.902 -2.739 28.808 1.00 98.12 453 ALA A O 1
ATOM 3466 N N . GLU A 1 454 ? 15.664 -2.644 29.025 1.00 98.19 454 GLU A N 1
ATOM 3467 C CA . GLU A 1 454 ? 15.583 -3.556 30.174 1.00 98.19 454 GLU A CA 1
ATOM 3468 C C . GLU A 1 454 ? 16.079 -4.963 29.805 1.00 98.19 454 GLU A C 1
ATOM 3470 O O . GLU A 1 454 ? 16.915 -5.538 30.510 1.00 98.19 454 GLU A O 1
ATOM 3475 N N . SER A 1 455 ? 15.636 -5.484 28.662 1.00 98.50 455 SER A N 1
ATOM 3476 C CA . SER A 1 455 ? 16.005 -6.805 28.157 1.00 98.50 455 SER A CA 1
ATOM 3477 C C . SER A 1 455 ? 17.510 -6.927 27.876 1.00 98.50 455 SER A C 1
ATOM 3479 O O . SER A 1 455 ? 18.172 -7.843 28.374 1.00 98.50 455 SER A O 1
ATOM 3481 N N . ALA A 1 456 ? 18.111 -5.941 27.202 1.00 97.12 456 ALA A N 1
ATOM 3482 C CA . ALA A 1 456 ? 19.556 -5.900 26.961 1.00 97.12 456 ALA A CA 1
ATOM 3483 C C . ALA A 1 456 ? 20.383 -5.818 28.267 1.00 97.12 456 ALA A C 1
ATOM 3485 O O . ALA A 1 456 ? 21.472 -6.408 28.379 1.00 97.12 456 ALA A O 1
ATOM 3486 N N . ALA A 1 457 ? 19.867 -5.121 29.287 1.00 97.88 457 ALA A N 1
ATOM 3487 C CA . ALA A 1 457 ? 20.476 -5.069 30.614 1.00 97.88 457 ALA A CA 1
ATOM 3488 C C . ALA A 1 457 ? 20.372 -6.420 31.351 1.00 97.88 457 ALA A C 1
ATOM 3490 O O . ALA A 1 457 ? 21.363 -6.868 31.945 1.00 97.88 457 ALA A O 1
ATOM 3491 N N . ALA A 1 458 ? 19.222 -7.097 31.267 1.00 98.06 458 ALA A N 1
ATOM 3492 C CA . ALA A 1 458 ? 18.993 -8.423 31.836 1.00 98.06 458 ALA A CA 1
ATOM 3493 C C . ALA A 1 458 ? 19.918 -9.482 31.208 1.00 98.06 458 ALA A C 1
ATOM 3495 O O . ALA A 1 458 ? 20.646 -10.165 31.937 1.00 98.06 458 ALA A O 1
ATOM 3496 N N . ALA A 1 459 ? 20.003 -9.537 29.874 1.00 97.69 459 ALA A N 1
ATOM 3497 C CA . ALA A 1 459 ? 20.924 -10.412 29.142 1.00 97.69 459 ALA A CA 1
ATOM 3498 C C . ALA A 1 459 ? 22.391 -10.171 29.548 1.00 97.69 459 ALA A C 1
ATOM 3500 O O . ALA A 1 459 ? 23.152 -11.108 29.814 1.00 97.69 459 ALA A O 1
ATOM 3501 N N . THR A 1 460 ? 22.786 -8.902 29.707 1.00 97.75 460 THR A N 1
ATOM 3502 C CA . THR A 1 460 ? 24.127 -8.525 30.186 1.00 97.75 460 THR A CA 1
ATOM 3503 C C . THR A 1 460 ? 24.401 -8.992 31.617 1.00 97.75 460 THR A C 1
ATOM 3505 O O . THR A 1 460 ? 25.524 -9.414 31.919 1.00 97.75 460 THR A O 1
ATOM 3508 N N . ALA A 1 461 ? 23.412 -8.939 32.510 1.00 97.62 461 ALA A N 1
ATOM 3509 C CA . ALA A 1 461 ? 23.539 -9.458 33.869 1.00 97.62 461 ALA A CA 1
ATOM 3510 C C . ALA A 1 461 ? 23.642 -10.995 33.886 1.00 97.62 461 ALA A C 1
ATOM 3512 O O . ALA A 1 461 ? 24.514 -11.535 34.573 1.00 97.62 461 ALA A O 1
ATOM 3513 N N . ALA A 1 462 ? 22.828 -11.688 33.085 1.00 97.56 462 ALA A N 1
ATOM 3514 C CA . ALA A 1 462 ? 22.832 -13.144 32.961 1.00 97.56 462 ALA A CA 1
ATOM 3515 C C . ALA A 1 462 ? 24.163 -13.679 32.402 1.00 97.56 462 ALA A C 1
ATOM 3517 O O . ALA A 1 462 ? 24.786 -14.543 33.024 1.00 97.56 462 ALA A O 1
ATOM 3518 N N . ALA A 1 463 ? 24.676 -13.098 31.311 1.00 97.56 463 ALA A N 1
ATOM 3519 C CA . ALA A 1 463 ? 25.969 -13.471 30.729 1.00 97.56 463 ALA A CA 1
ATOM 3520 C C . ALA A 1 463 ? 27.130 -13.320 31.731 1.00 97.56 463 ALA A C 1
ATOM 3522 O O . ALA A 1 463 ? 28.013 -14.177 31.819 1.00 97.56 463 ALA A O 1
ATOM 3523 N N . ARG A 1 464 ? 27.114 -12.244 32.536 1.00 97.00 464 ARG A N 1
ATOM 3524 C CA . ARG A 1 464 ? 28.093 -12.013 33.614 1.00 97.00 464 ARG A CA 1
ATOM 3525 C C . ARG A 1 464 ? 27.965 -13.039 34.739 1.00 97.00 464 ARG A C 1
ATOM 3527 O O . ARG A 1 464 ? 28.989 -13.519 35.219 1.00 97.00 464 ARG A O 1
ATOM 3534 N N . ALA A 1 465 ? 26.745 -13.388 35.148 1.00 97.19 465 ALA A N 1
ATOM 3535 C CA . ALA A 1 465 ? 26.499 -14.396 36.182 1.00 97.19 465 ALA A CA 1
ATOM 3536 C C . ALA A 1 465 ? 26.970 -15.800 35.757 1.00 97.19 465 ALA A C 1
ATOM 3538 O O . ALA A 1 465 ? 27.471 -16.556 36.587 1.00 97.19 465 ALA A O 1
ATOM 3539 N N . GLN A 1 466 ? 26.877 -16.115 34.462 1.00 97.12 466 GLN A N 1
ATOM 3540 C CA . GLN A 1 466 ? 27.405 -17.345 33.862 1.00 97.12 466 GLN A CA 1
ATOM 3541 C C . GLN A 1 466 ? 28.926 -17.313 33.602 1.00 97.12 466 GLN A C 1
ATOM 3543 O O . GLN A 1 466 ? 29.518 -18.340 33.278 1.00 97.12 466 GLN A O 1
ATOM 3548 N N . GLY A 1 467 ? 29.584 -16.158 33.759 1.00 97.06 467 GLY A N 1
ATOM 3549 C CA . GLY A 1 467 ? 31.023 -16.000 33.518 1.00 97.06 467 GLY A CA 1
ATOM 3550 C C . GLY A 1 467 ? 31.430 -15.994 32.038 1.00 97.06 467 GLY A C 1
ATOM 3551 O O . GLY A 1 467 ? 32.597 -16.242 31.728 1.00 97.06 467 GLY A O 1
ATOM 3552 N N . LEU A 1 468 ? 30.494 -15.719 31.123 1.00 96.94 468 LEU A N 1
ATOM 3553 C CA . LEU A 1 468 ? 30.749 -15.688 29.681 1.00 96.94 468 LEU A CA 1
ATOM 3554 C C . LEU A 1 468 ? 31.639 -14.495 29.295 1.00 96.94 468 LEU A C 1
ATOM 3556 O O . LEU A 1 468 ? 31.539 -13.403 29.860 1.00 96.94 468 LEU A O 1
ATOM 3560 N N . SER A 1 469 ? 32.512 -14.689 28.303 1.00 95.25 469 SER A N 1
ATOM 3561 C CA . SER A 1 469 ? 33.414 -13.646 27.793 1.00 95.25 469 SER A CA 1
ATOM 3562 C C . SER A 1 469 ? 33.792 -13.863 26.323 1.00 95.25 469 SER A C 1
ATOM 3564 O O . SER A 1 469 ? 33.695 -14.980 25.811 1.00 95.25 469 SER A O 1
ATOM 3566 N N . GLY A 1 470 ? 34.209 -12.785 25.646 1.00 95.44 470 GLY A N 1
ATOM 3567 C CA . GLY A 1 470 ? 34.483 -12.779 24.202 1.00 95.44 470 GLY A CA 1
ATOM 3568 C C . GLY A 1 470 ? 33.286 -13.268 23.383 1.00 95.44 470 GLY A C 1
ATOM 3569 O O . GLY A 1 470 ? 32.147 -13.116 23.815 1.00 95.44 470 GLY A O 1
ATOM 3570 N N . ALA A 1 471 ? 33.555 -13.957 22.272 1.00 96.19 471 ALA A N 1
ATOM 3571 C CA . ALA A 1 471 ? 32.529 -14.461 21.356 1.00 96.19 471 ALA A CA 1
ATOM 3572 C C . ALA A 1 471 ? 31.404 -15.277 22.031 1.00 96.19 471 ALA A C 1
ATOM 3574 O O . ALA A 1 471 ? 30.268 -15.224 21.578 1.00 96.19 471 ALA A O 1
ATOM 3575 N N . ALA A 1 472 ? 31.679 -15.989 23.132 1.00 95.69 472 ALA A N 1
ATOM 3576 C CA . ALA A 1 472 ? 30.648 -16.726 23.872 1.00 95.69 472 ALA A CA 1
ATOM 3577 C C . ALA A 1 472 ? 29.690 -15.806 24.654 1.00 95.69 472 ALA A C 1
ATOM 3579 O O . ALA A 1 472 ? 28.526 -16.144 24.837 1.00 95.69 472 ALA A O 1
ATOM 3580 N N . ARG A 1 473 ? 30.164 -14.639 25.112 1.00 96.25 473 ARG A N 1
ATOM 3581 C CA . ARG A 1 473 ? 29.292 -13.582 25.644 1.00 96.25 473 ARG A CA 1
ATOM 3582 C C . ARG A 1 473 ? 28.541 -12.897 24.513 1.00 96.25 473 ARG A C 1
ATOM 3584 O O . ARG A 1 473 ? 27.358 -12.643 24.668 1.00 96.25 473 ARG A O 1
ATOM 3591 N N . ASP A 1 474 ? 29.223 -12.581 23.420 1.00 96.38 474 ASP A N 1
ATOM 3592 C CA . ASP A 1 474 ? 28.638 -11.780 22.346 1.00 96.38 474 ASP A CA 1
ATOM 3593 C C . ASP A 1 474 ? 27.517 -12.561 21.629 1.00 96.38 474 ASP A C 1
ATOM 3595 O O . ASP A 1 474 ? 26.446 -12.005 21.410 1.00 96.38 474 ASP A O 1
ATOM 3599 N N . ALA A 1 475 ? 27.695 -13.872 21.413 1.00 96.31 475 ALA A N 1
ATOM 3600 C CA . ALA A 1 475 ? 26.636 -14.776 20.952 1.00 96.31 475 ALA A CA 1
ATOM 3601 C C . ALA A 1 475 ? 25.446 -14.836 21.928 1.00 96.31 475 ALA A C 1
ATOM 3603 O O . ALA A 1 475 ? 24.312 -14.630 21.512 1.00 96.31 475 ALA A O 1
ATOM 3604 N N . TYR A 1 476 ? 25.702 -15.018 23.231 1.00 96.88 476 TYR A N 1
ATOM 3605 C CA . TYR A 1 476 ? 24.646 -15.030 24.252 1.00 96.88 476 TYR A CA 1
ATOM 3606 C C . TYR A 1 476 ? 23.856 -13.711 24.295 1.00 96.88 476 TYR A C 1
ATOM 3608 O O . TYR A 1 476 ? 22.652 -13.714 24.520 1.00 96.88 476 TYR A O 1
ATOM 3616 N N . LEU A 1 477 ? 24.513 -12.565 24.085 1.00 96.69 477 LEU A N 1
ATOM 3617 C CA . LEU A 1 477 ? 23.824 -11.275 24.023 1.00 96.69 477 LEU A CA 1
ATOM 3618 C C . LEU A 1 477 ? 23.019 -11.104 22.733 1.00 96.69 477 LEU A C 1
ATOM 3620 O O . LEU A 1 477 ? 21.952 -10.508 22.792 1.00 96.69 477 LEU A O 1
ATOM 3624 N N . ALA A 1 478 ? 23.493 -11.615 21.595 1.00 93.88 478 ALA A N 1
ATOM 3625 C CA . ALA A 1 478 ? 22.727 -11.595 20.349 1.00 93.88 478 ALA A CA 1
ATOM 3626 C C . ALA A 1 478 ? 21.467 -12.477 20.429 1.00 93.88 478 ALA A C 1
ATOM 3628 O O . ALA A 1 478 ? 20.419 -12.070 19.938 1.00 93.88 478 ALA A O 1
ATOM 3629 N N . GLU A 1 479 ? 21.569 -13.635 21.089 1.00 95.38 479 GLU A N 1
ATOM 3630 C CA . GLU A 1 479 ? 20.470 -14.579 21.329 1.00 95.38 479 GLU A CA 1
ATOM 3631 C C . GLU A 1 479 ? 19.440 -14.018 22.324 1.00 95.38 479 GLU A C 1
ATOM 3633 O O . GLU A 1 479 ? 18.256 -13.963 22.013 1.00 95.38 479 GLU A O 1
ATOM 3638 N N . HIS A 1 480 ? 19.891 -13.518 23.482 1.00 96.75 480 HIS A N 1
ATOM 3639 C CA . HIS A 1 480 ? 19.011 -13.154 24.602 1.00 96.75 480 HIS A CA 1
ATOM 3640 C C . HIS A 1 480 ? 18.661 -11.660 24.721 1.00 96.75 480 HIS A C 1
ATOM 3642 O O . HIS A 1 480 ? 18.065 -11.242 25.717 1.00 96.75 480 HIS A O 1
ATOM 3648 N N . ARG A 1 481 ? 19.047 -10.799 23.764 1.00 96.19 481 ARG A N 1
ATOM 3649 C CA . ARG A 1 481 ? 18.810 -9.339 23.877 1.00 96.19 481 ARG A CA 1
ATOM 3650 C C . ARG A 1 481 ? 17.335 -8.954 23.981 1.00 96.19 481 ARG A C 1
ATOM 3652 O O . ARG A 1 481 ? 17.056 -7.897 24.542 1.00 96.19 481 ARG A O 1
ATOM 3659 N N . PHE A 1 482 ? 16.408 -9.785 23.505 1.00 98.38 482 PHE A N 1
ATOM 3660 C CA . PHE A 1 482 ? 14.983 -9.450 23.419 1.00 98.38 482 PHE A CA 1
ATOM 3661 C C . PHE A 1 482 ? 14.051 -10.270 24.326 1.00 98.38 482 PHE A C 1
ATOM 3663 O O . PHE A 1 482 ? 12.884 -9.912 24.406 1.00 98.38 482 PHE A O 1
ATOM 3670 N N . ASP A 1 483 ? 14.536 -11.269 25.076 1.00 98.06 483 ASP A N 1
ATOM 3671 C CA . ASP A 1 483 ? 13.716 -12.153 25.931 1.00 98.06 483 ASP A CA 1
ATOM 3672 C C . ASP A 1 483 ? 12.658 -11.409 26.773 1.00 98.06 483 ASP A C 1
ATOM 3674 O O . ASP A 1 483 ? 11.465 -11.703 26.699 1.00 98.06 483 ASP A O 1
ATOM 3678 N N . VAL A 1 484 ? 13.080 -10.405 27.554 1.00 98.31 484 VAL A N 1
ATOM 3679 C CA . VAL A 1 484 ? 12.178 -9.654 28.449 1.00 98.31 484 VAL A CA 1
ATOM 3680 C C . VAL A 1 484 ? 11.258 -8.728 27.650 1.00 98.31 484 VAL A C 1
ATOM 3682 O O . VAL A 1 484 ? 10.100 -8.543 28.019 1.00 98.31 484 VAL A O 1
ATOM 3685 N N . ALA A 1 485 ? 11.757 -8.165 26.547 1.00 98.69 485 ALA A N 1
ATOM 3686 C CA . ALA A 1 485 ? 10.982 -7.282 25.683 1.00 98.69 485 ALA A CA 1
ATOM 3687 C C . ALA A 1 485 ? 9.858 -8.038 24.962 1.00 98.69 485 ALA A C 1
ATOM 3689 O O . ALA A 1 485 ? 8.739 -7.537 24.886 1.00 98.69 485 ALA A O 1
ATOM 3690 N N . THR A 1 486 ? 10.123 -9.268 24.520 1.00 98.69 486 THR A N 1
ATOM 3691 C CA . THR A 1 486 ? 9.141 -10.175 23.918 1.00 98.69 486 THR A CA 1
ATOM 3692 C C . THR A 1 486 ? 8.074 -10.586 24.940 1.00 98.69 486 THR A C 1
ATOM 3694 O O . THR A 1 486 ? 6.886 -10.435 24.667 1.00 98.69 486 THR A O 1
ATOM 3697 N N . ASP A 1 487 ? 8.456 -10.983 26.160 1.00 98.31 487 ASP A N 1
ATOM 3698 C CA . ASP A 1 487 ? 7.512 -11.316 27.249 1.00 98.31 487 ASP A CA 1
ATOM 3699 C C . ASP A 1 487 ? 6.609 -10.140 27.685 1.00 98.31 487 ASP A C 1
ATOM 3701 O O . ASP A 1 487 ? 5.531 -10.343 28.261 1.00 98.31 487 ASP A O 1
ATOM 3705 N N . LEU A 1 488 ? 7.059 -8.898 27.484 1.00 98.69 488 LEU A N 1
ATOM 3706 C CA . LEU A 1 488 ? 6.272 -7.684 27.716 1.00 98.69 488 LEU A CA 1
ATOM 3707 C C . LEU A 1 488 ? 5.363 -7.398 26.514 1.00 98.69 488 LEU A C 1
ATOM 3709 O O . LEU A 1 488 ? 4.149 -7.309 26.688 1.00 98.69 488 LEU A O 1
ATOM 3713 N N . ALA A 1 489 ? 5.915 -7.359 25.301 1.00 98.75 489 ALA A N 1
ATOM 3714 C CA . ALA A 1 489 ? 5.162 -7.067 24.087 1.00 98.75 489 ALA A CA 1
ATOM 3715 C C . ALA A 1 489 ? 4.053 -8.094 23.801 1.00 98.75 489 ALA A C 1
ATOM 3717 O O . ALA A 1 489 ? 2.954 -7.697 23.442 1.00 98.75 489 ALA A O 1
ATOM 3718 N N . ILE A 1 490 ? 4.269 -9.393 24.036 1.00 98.69 490 ILE A N 1
ATOM 3719 C CA . ILE A 1 490 ? 3.225 -10.418 23.842 1.00 98.69 490 ILE A CA 1
ATOM 3720 C C . ILE A 1 490 ? 2.052 -10.248 24.822 1.00 98.69 490 ILE A C 1
ATOM 3722 O O . ILE A 1 490 ? 0.909 -10.526 24.467 1.00 98.69 490 ILE A O 1
ATOM 3726 N N . ARG A 1 491 ? 2.296 -9.765 26.048 1.00 98.44 491 ARG A N 1
ATOM 3727 C CA . ARG A 1 491 ? 1.205 -9.428 26.981 1.00 98.44 491 ARG A CA 1
ATOM 3728 C C . ARG A 1 491 ? 0.492 -8.149 26.566 1.00 98.44 491 ARG A C 1
ATOM 3730 O O . ARG A 1 491 ? -0.730 -8.124 26.563 1.00 98.44 491 ARG A O 1
ATOM 3737 N N . GLU A 1 492 ? 1.242 -7.134 26.151 1.00 98.56 492 GLU A N 1
ATOM 3738 C CA . GLU A 1 492 ? 0.667 -5.894 25.633 1.00 98.56 492 GLU A CA 1
ATOM 3739 C C . GLU A 1 492 ? -0.233 -6.138 24.411 1.00 98.56 492 GLU A C 1
ATOM 3741 O O . GLU A 1 492 ? -1.362 -5.659 24.373 1.00 98.56 492 GLU A O 1
ATOM 3746 N N . LEU A 1 493 ? 0.228 -6.938 23.447 1.00 98.69 493 LEU A N 1
ATOM 3747 C CA . LEU A 1 493 ? -0.529 -7.304 22.248 1.00 98.69 493 LEU A CA 1
ATOM 3748 C C . LEU A 1 493 ? -1.763 -8.161 22.558 1.00 98.69 493 LEU A C 1
ATOM 3750 O O . LEU A 1 493 ? -2.713 -8.148 21.780 1.00 98.69 493 LEU A O 1
ATOM 3754 N N . ARG A 1 494 ? -1.786 -8.883 23.685 1.00 98.62 494 ARG A N 1
ATOM 3755 C CA . ARG A 1 494 ? -2.964 -9.643 24.118 1.00 98.62 494 ARG A CA 1
ATOM 3756 C C . ARG A 1 494 ? -4.047 -8.738 24.706 1.00 98.62 494 ARG A C 1
ATOM 3758 O O . ARG A 1 494 ? -5.200 -8.846 24.299 1.00 98.62 494 ARG A O 1
ATOM 3765 N N . ASP A 1 495 ? -3.699 -7.885 25.673 1.00 97.62 495 ASP A N 1
ATOM 3766 C CA . ASP A 1 495 ? -4.691 -7.174 26.500 1.00 97.62 495 ASP A CA 1
ATOM 3767 C C . ASP A 1 495 ? -4.302 -5.758 26.980 1.00 97.62 495 ASP A C 1
ATOM 3769 O O . ASP A 1 495 ? -5.027 -5.167 27.783 1.00 97.62 495 ASP A O 1
ATOM 3773 N N . GLY A 1 496 ? -3.168 -5.205 26.538 1.00 97.69 496 GLY A N 1
ATOM 3774 C CA . GLY A 1 496 ? -2.690 -3.884 26.969 1.00 97.69 496 GLY A CA 1
ATOM 3775 C C . GLY A 1 496 ? -2.250 -3.790 28.436 1.00 97.69 496 GLY A C 1
ATOM 3776 O O . GLY A 1 496 ? -2.056 -2.694 28.964 1.00 97.69 496 GLY A O 1
ATOM 3777 N N . SER A 1 497 ? -2.118 -4.913 29.151 1.00 97.50 497 SER A N 1
ATOM 3778 C CA . SER A 1 497 ? -1.880 -4.905 30.604 1.00 97.50 497 SER A CA 1
ATOM 3779 C C . SER A 1 497 ? -0.485 -4.446 31.040 1.00 97.50 497 SER A C 1
ATOM 3781 O O . SER A 1 497 ? -0.253 -4.310 32.247 1.00 97.50 497 SER A O 1
ATOM 3783 N N . VAL A 1 498 ? 0.454 -4.214 30.113 1.00 97.81 498 VAL A N 1
ATOM 3784 C CA . VAL A 1 498 ? 1.811 -3.754 30.446 1.00 97.81 498 VAL A CA 1
ATOM 3785 C C . VAL A 1 498 ? 1.867 -2.232 30.516 1.00 97.81 498 VAL A C 1
ATOM 3787 O O . VAL A 1 498 ? 2.451 -1.701 31.463 1.00 97.81 498 VAL A O 1
ATOM 3790 N N . THR A 1 499 ? 1.239 -1.530 29.571 1.00 96.94 499 THR A N 1
ATOM 3791 C CA . THR A 1 499 ? 1.097 -0.063 29.614 1.00 96.94 499 THR A CA 1
ATOM 3792 C C . THR A 1 499 ? -0.130 0.391 30.410 1.00 96.94 499 THR A C 1
ATOM 3794 O O . THR A 1 499 ? -0.109 1.462 31.017 1.00 96.94 499 THR A O 1
ATOM 3797 N N . GLY A 1 500 ? -1.181 -0.434 30.457 1.00 95.31 500 GLY A N 1
ATOM 3798 C CA . GLY A 1 500 ? -2.506 -0.069 30.963 1.00 95.31 500 GLY A CA 1
ATOM 3799 C C . GLY A 1 500 ? -3.441 0.516 29.896 1.00 95.31 500 GLY A C 1
ATOM 3800 O O . GLY A 1 500 ? -4.550 0.921 30.244 1.00 95.31 500 GLY A O 1
ATOM 3801 N N . ASP A 1 501 ? -3.013 0.551 28.633 1.00 94.50 501 ASP A N 1
ATOM 3802 C CA . ASP A 1 501 ? -3.789 0.983 27.472 1.00 94.50 501 ASP A CA 1
ATOM 3803 C C . ASP A 1 501 ? -4.078 -0.227 26.553 1.00 94.50 501 ASP A C 1
ATOM 3805 O O . ASP A 1 501 ? -3.135 -0.821 26.030 1.00 94.50 501 ASP A O 1
ATOM 3809 N N . PRO A 1 502 ? -5.346 -0.611 26.311 1.00 92.19 502 PRO A N 1
ATOM 3810 C CA . PRO A 1 502 ? -5.693 -1.737 25.443 1.00 92.19 502 PRO A CA 1
ATOM 3811 C C . PRO A 1 502 ? -5.483 -1.474 23.942 1.00 92.19 502 PRO A C 1
ATOM 3813 O O . PRO A 1 502 ? -5.658 -2.416 23.166 1.00 92.19 502 PRO A O 1
ATOM 3816 N N . SER A 1 503 ? -5.107 -0.259 23.518 1.00 90.56 503 SER A N 1
ATOM 3817 C CA . SER A 1 503 ? -5.053 0.095 22.095 1.00 90.56 503 SER A CA 1
ATOM 3818 C C . SER A 1 503 ? -4.162 -0.843 21.264 1.00 90.56 503 SER A C 1
ATOM 3820 O O . SER A 1 503 ? -3.016 -1.151 21.622 1.00 90.56 503 SER A O 1
ATOM 3822 N N . GLY A 1 504 ? -4.705 -1.334 20.151 1.00 90.88 504 GLY A N 1
ATOM 3823 C CA . GLY A 1 504 ? -4.055 -2.277 19.245 1.00 90.88 504 GLY A CA 1
ATOM 3824 C C . GLY A 1 504 ? -3.822 -3.677 19.819 1.00 90.88 504 GLY A C 1
ATOM 3825 O O . GLY A 1 504 ? -3.009 -4.413 19.262 1.00 90.88 504 GLY A O 1
ATOM 3826 N N . SER A 1 505 ? -4.481 -4.051 20.918 1.00 97.62 505 SER A N 1
ATOM 3827 C CA . SER A 1 505 ? -4.446 -5.419 21.451 1.00 97.62 505 SER A CA 1
ATOM 3828 C C . SER A 1 505 ? -5.547 -6.305 20.855 1.00 97.62 505 SER A C 1
ATOM 3830 O O . SER A 1 505 ? -6.571 -5.812 20.378 1.00 97.62 505 SER A O 1
ATOM 3832 N N . LEU A 1 506 ? -5.381 -7.629 20.936 1.00 98.44 506 LEU A N 1
ATOM 3833 C CA . LEU A 1 506 ? -6.424 -8.587 20.553 1.00 98.44 506 LEU A CA 1
ATOM 3834 C C . LEU A 1 506 ? -7.724 -8.373 21.344 1.00 98.44 506 LEU A C 1
ATOM 3836 O O . LEU A 1 506 ? -8.807 -8.500 20.780 1.00 98.44 506 LEU A O 1
ATOM 3840 N N . ALA A 1 507 ? -7.638 -7.993 22.624 1.00 97.62 507 ALA A N 1
ATOM 3841 C CA . ALA A 1 507 ? -8.813 -7.698 23.442 1.00 97.62 507 ALA A CA 1
ATOM 3842 C C . ALA A 1 507 ? -9.681 -6.562 22.859 1.00 97.62 507 ALA A C 1
ATOM 3844 O O . ALA A 1 507 ? -10.900 -6.712 22.786 1.00 97.62 507 ALA A O 1
ATOM 3845 N N . GLU A 1 508 ? -9.070 -5.464 22.402 1.00 95.69 508 GLU A N 1
ATOM 3846 C CA . GLU A 1 508 ? -9.773 -4.363 21.719 1.00 95.69 508 GLU A CA 1
ATOM 3847 C C . GLU A 1 508 ? -10.276 -4.788 20.329 1.00 95.69 508 GLU A C 1
ATOM 3849 O O . GLU A 1 508 ? -11.416 -4.495 19.943 1.00 95.69 508 GLU A O 1
ATOM 3854 N N . LEU A 1 509 ? -9.458 -5.537 19.585 1.00 96.00 509 LEU A N 1
ATOM 3855 C CA . LEU A 1 509 ? -9.828 -6.035 18.264 1.00 96.00 509 LEU A CA 1
ATOM 3856 C C . LEU A 1 509 ? -11.074 -6.936 18.326 1.00 96.00 509 LEU A C 1
ATOM 3858 O O . LEU A 1 509 ? -11.949 -6.824 17.471 1.00 96.00 509 LEU A O 1
ATOM 3862 N N . PHE A 1 510 ? -11.232 -7.754 19.371 1.00 97.62 510 PHE A N 1
ATOM 3863 C CA . PHE A 1 510 ? -12.427 -8.584 19.568 1.00 97.62 510 PHE A CA 1
ATOM 3864 C C . PHE A 1 510 ? -13.689 -7.773 19.909 1.00 97.62 510 PHE A C 1
ATOM 3866 O O . PHE A 1 510 ? -14.784 -8.144 19.475 1.00 97.62 510 PHE A O 1
ATOM 3873 N N . GLU A 1 511 ? -13.577 -6.647 20.626 1.00 95.44 511 GLU A N 1
ATOM 3874 C CA . GLU A 1 511 ? -14.711 -5.719 20.795 1.00 95.44 511 GLU A CA 1
ATOM 3875 C C . GLU A 1 511 ? -15.135 -5.108 19.449 1.00 95.44 511 GLU A C 1
ATOM 3877 O O . GLU A 1 511 ? -16.332 -4.938 19.179 1.00 95.44 511 GLU A O 1
ATOM 3882 N N . THR A 1 512 ? -14.157 -4.864 18.574 1.00 93.75 512 THR A N 1
ATOM 3883 C CA . THR A 1 512 ? -14.350 -4.307 17.231 1.00 93.75 512 THR A CA 1
ATOM 3884 C C . THR A 1 512 ? -14.928 -5.343 16.257 1.00 93.75 512 THR A C 1
ATOM 3886 O O . THR A 1 512 ? -15.895 -5.048 15.553 1.00 93.75 512 THR A O 1
ATOM 3889 N N . PHE A 1 513 ? -14.475 -6.600 16.292 1.00 96.00 513 PHE A N 1
ATOM 3890 C CA . PHE A 1 513 ? -15.129 -7.712 15.586 1.00 96.00 513 PHE A CA 1
ATOM 3891 C C . PHE A 1 513 ? -16.586 -7.873 16.032 1.00 96.00 513 PHE A C 1
ATOM 3893 O O . PHE A 1 513 ? -17.482 -8.001 15.199 1.00 96.00 513 PHE A O 1
ATOM 3900 N N . ALA A 1 514 ? -16.865 -7.780 17.337 1.00 96.31 514 ALA A N 1
ATOM 3901 C CA . ALA A 1 514 ? -18.233 -7.838 17.844 1.00 96.31 514 ALA A CA 1
ATOM 3902 C C . ALA A 1 514 ? -19.101 -6.657 17.365 1.00 96.31 514 ALA A C 1
ATOM 3904 O O . ALA A 1 514 ? -20.323 -6.801 17.292 1.00 96.31 514 ALA A O 1
ATOM 3905 N N . TYR A 1 515 ? -18.517 -5.492 17.053 1.00 97.19 515 TYR A N 1
ATOM 3906 C CA . TYR A 1 515 ? -19.220 -4.396 16.377 1.00 97.19 515 TYR A CA 1
ATOM 3907 C C . TYR A 1 515 ? -19.588 -4.771 14.942 1.00 97.19 515 TYR A C 1
ATOM 3909 O O . TYR A 1 515 ? -20.773 -4.739 14.599 1.00 97.19 515 TYR A O 1
ATOM 3917 N N . HIS A 1 516 ? -18.610 -5.194 14.144 1.00 97.06 516 HIS A N 1
ATOM 3918 C CA . HIS A 1 516 ? -18.802 -5.518 12.728 1.00 97.06 516 HIS A CA 1
ATOM 3919 C C . HIS A 1 516 ? -19.708 -6.733 12.506 1.00 97.06 516 HIS A C 1
ATOM 3921 O O . HIS A 1 516 ? -20.545 -6.708 11.608 1.00 97.06 516 HIS A O 1
ATOM 3927 N N . ALA A 1 517 ? -19.695 -7.718 13.406 1.00 96.38 517 ALA A N 1
ATOM 3928 C CA . ALA A 1 517 ? -20.665 -8.816 13.412 1.00 96.38 517 ALA A CA 1
ATOM 3929 C C . ALA A 1 517 ? -22.125 -8.329 13.535 1.00 96.38 517 ALA A C 1
ATOM 3931 O O . ALA A 1 517 ? -23.022 -8.875 12.896 1.00 96.38 517 ALA A O 1
ATOM 3932 N N . ARG A 1 518 ? -22.382 -7.254 14.299 1.00 97.62 518 ARG A N 1
ATOM 3933 C CA . ARG A 1 518 ? -23.724 -6.642 14.411 1.00 97.62 518 ARG A CA 1
ATOM 3934 C C . ARG A 1 518 ? -24.101 -5.787 13.199 1.00 97.62 518 ARG A C 1
ATOM 3936 O O . ARG A 1 518 ? -25.288 -5.535 12.998 1.00 97.62 518 ARG A O 1
ATOM 3943 N N . VAL A 1 519 ? -23.125 -5.305 12.427 1.00 97.12 519 VAL A N 1
ATOM 3944 C CA . VAL A 1 519 ? -23.360 -4.667 11.120 1.00 97.12 519 VAL A CA 1
ATOM 3945 C C . VAL A 1 519 ? -23.761 -5.744 10.113 1.00 97.12 519 VAL A C 1
ATOM 3947 O O . VAL A 1 519 ? -24.836 -5.648 9.523 1.00 97.12 519 VAL A O 1
ATOM 3950 N N . ALA A 1 520 ? -22.956 -6.801 9.995 1.00 96.56 520 ALA A N 1
ATOM 3951 C CA . ALA A 1 520 ? -23.207 -7.949 9.130 1.00 96.56 520 ALA A CA 1
ATOM 3952 C C . ALA A 1 520 ? -24.599 -8.569 9.392 1.00 96.56 520 ALA A C 1
ATOM 3954 O O . ALA A 1 520 ? -25.428 -8.639 8.483 1.00 96.56 520 ALA A O 1
ATOM 3955 N N . GLU A 1 521 ? -24.933 -8.864 10.659 1.00 96.19 521 GLU A N 1
ATOM 3956 C CA . GLU A 1 521 ? -26.260 -9.368 11.063 1.00 96.19 521 GLU A CA 1
ATOM 3957 C C . GLU A 1 521 ? -27.405 -8.398 10.703 1.00 96.19 521 GLU A C 1
ATOM 3959 O O . GLU A 1 521 ? -28.493 -8.837 10.323 1.00 96.19 521 GLU A O 1
ATOM 3964 N N . ARG A 1 522 ? -27.188 -7.076 10.798 1.00 96.88 522 ARG A N 1
ATOM 3965 C CA . ARG A 1 522 ? -28.216 -6.064 10.485 1.00 96.88 522 ARG A CA 1
ATOM 3966 C C . ARG A 1 522 ? -28.599 -6.078 9.008 1.00 96.88 522 ARG A C 1
ATOM 3968 O O . ARG A 1 522 ? -29.785 -5.936 8.706 1.00 96.88 522 ARG A O 1
ATOM 3975 N N . TYR A 1 523 ? -27.618 -6.197 8.117 1.00 96.44 523 TYR A N 1
ATOM 3976 C CA . TYR A 1 523 ? -27.841 -6.147 6.669 1.00 96.44 523 TYR A CA 1
ATOM 3977 C C . TYR A 1 523 ? -28.025 -7.534 6.035 1.00 96.44 523 TYR A C 1
ATOM 3979 O O . TYR A 1 523 ? -28.529 -7.613 4.917 1.00 96.44 523 TYR A O 1
ATOM 3987 N N . GLY A 1 524 ? -27.732 -8.613 6.771 1.00 95.00 524 GLY A N 1
ATOM 3988 C CA . GLY A 1 524 ? -27.848 -9.992 6.292 1.00 95.00 524 GLY A CA 1
ATOM 3989 C C . GLY A 1 524 ? -26.697 -10.391 5.371 1.00 95.00 524 GLY A C 1
ATOM 3990 O O . GLY A 1 524 ? -26.942 -11.077 4.385 1.00 95.00 524 GLY A O 1
ATOM 3991 N N . LEU A 1 525 ? -25.490 -9.913 5.686 1.00 96.00 525 LEU A N 1
ATOM 3992 C CA . LEU A 1 525 ? -24.247 -10.152 4.952 1.00 96.00 525 LEU A CA 1
ATOM 3993 C C . LEU A 1 525 ? -23.332 -11.071 5.768 1.00 96.00 525 LEU A C 1
ATOM 3995 O O . LEU A 1 525 ? -23.372 -11.033 7.001 1.00 96.00 525 LEU A O 1
ATOM 3999 N N . ASP A 1 526 ? -22.471 -11.831 5.101 1.00 95.12 526 ASP A N 1
ATOM 4000 C CA . ASP A 1 526 ? -21.394 -12.570 5.764 1.00 95.12 526 ASP A CA 1
ATOM 4001 C C . ASP A 1 526 ? -20.303 -11.610 6.254 1.00 95.12 526 ASP A C 1
ATOM 4003 O O . ASP A 1 526 ? -19.925 -10.682 5.538 1.00 95.12 526 ASP A O 1
ATOM 4007 N N . LEU A 1 527 ? -19.762 -11.837 7.455 1.00 96.19 527 LEU A N 1
ATOM 4008 C CA . LEU A 1 527 ? -18.602 -11.092 7.948 1.00 96.19 527 LEU A CA 1
ATOM 4009 C C . LEU A 1 527 ? -17.314 -11.779 7.474 1.00 96.19 527 LEU A C 1
ATOM 4011 O O . LEU A 1 527 ? -16.923 -12.815 8.017 1.00 96.19 527 LEU A O 1
ATOM 4015 N N . VAL A 1 528 ? -16.641 -11.183 6.492 1.00 96.94 528 VAL A N 1
ATOM 4016 C CA . VAL A 1 528 ? -15.349 -11.654 5.969 1.00 96.94 528 VAL A CA 1
ATOM 4017 C C . VAL A 1 528 ? -14.228 -10.682 6.335 1.00 96.94 528 VAL A C 1
ATOM 4019 O O . VAL A 1 528 ? -14.470 -9.517 6.650 1.00 96.94 528 VAL A O 1
ATOM 4022 N N . MET A 1 529 ? -12.986 -11.149 6.300 1.00 95.31 529 MET A N 1
ATOM 4023 C CA . MET A 1 529 ? -11.808 -10.311 6.492 1.00 95.31 529 MET A CA 1
ATOM 4024 C C . MET A 1 529 ? -11.041 -10.210 5.182 1.00 95.31 529 MET A C 1
ATOM 4026 O O . MET A 1 529 ? -10.680 -11.248 4.629 1.00 95.31 529 MET A O 1
ATOM 4030 N N . TYR A 1 530 ? -10.791 -8.993 4.692 1.00 95.50 530 TYR A N 1
ATOM 4031 C CA . TYR A 1 530 ? -9.988 -8.794 3.480 1.00 95.50 530 TYR A CA 1
ATOM 4032 C C . TYR A 1 530 ? -8.486 -8.765 3.782 1.00 95.50 530 TYR A C 1
ATOM 4034 O O . TYR A 1 530 ? -7.703 -9.242 2.964 1.00 95.50 530 TYR A O 1
ATOM 4042 N N . GLU A 1 531 ? -8.085 -8.319 4.978 1.00 91.50 531 GLU A N 1
ATOM 4043 C CA . GLU A 1 531 ? -6.691 -8.329 5.444 1.00 91.50 531 GLU A CA 1
ATOM 4044 C C . GLU A 1 531 ? -6.586 -8.516 6.962 1.00 91.50 531 GLU A C 1
ATOM 4046 O O . GLU A 1 531 ? -7.159 -7.744 7.729 1.00 91.50 531 GLU A O 1
ATOM 4051 N N . GLY A 1 532 ? -5.849 -9.530 7.414 1.00 92.25 532 GLY A N 1
ATOM 4052 C CA . GLY A 1 532 ? -5.721 -9.883 8.828 1.00 92.25 532 GLY A CA 1
ATOM 4053 C C . GLY A 1 532 ? -4.308 -10.267 9.246 1.00 92.25 532 GLY A C 1
ATOM 4054 O O . GLY A 1 532 ? -3.582 -10.936 8.503 1.00 92.25 532 GLY A O 1
ATOM 4055 N N . GLY A 1 533 ? -3.937 -9.894 10.476 1.00 94.06 533 GLY A N 1
ATOM 4056 C CA . GLY A 1 533 ? -2.675 -10.298 11.092 1.00 94.06 533 GLY A CA 1
ATOM 4057 C C . GLY A 1 533 ? -2.020 -9.235 11.975 1.00 94.06 533 GLY A C 1
ATOM 4058 O O . GLY A 1 533 ? -2.659 -8.353 12.539 1.00 94.06 533 GLY A O 1
ATOM 4059 N N . THR A 1 534 ? -0.704 -9.343 12.113 1.00 93.44 534 THR A N 1
ATOM 4060 C CA . THR A 1 534 ? 0.143 -8.392 12.843 1.00 93.44 534 THR A CA 1
ATOM 4061 C C . THR A 1 534 ? 0.467 -7.157 12.001 1.00 93.44 534 THR A C 1
ATOM 4063 O O . THR A 1 534 ? 0.836 -7.275 10.836 1.00 93.44 534 THR A O 1
ATOM 4066 N N . HIS A 1 535 ? 0.398 -5.983 12.623 1.00 91.19 535 HIS A N 1
ATOM 4067 C CA . HIS A 1 535 ? 0.907 -4.703 12.125 1.00 91.19 535 HIS A CA 1
ATOM 4068 C C . HIS A 1 535 ? 2.021 -4.179 13.061 1.00 91.19 535 HIS A C 1
ATOM 4070 O O . HIS A 1 535 ? 2.163 -2.984 13.322 1.00 91.19 535 HIS A O 1
ATOM 4076 N N . VAL A 1 536 ? 2.812 -5.096 13.629 1.00 94.94 536 VAL A N 1
ATOM 4077 C CA . VAL A 1 536 ? 3.980 -4.775 14.461 1.00 94.94 536 VAL A CA 1
ATOM 4078 C C . VAL A 1 536 ? 5.145 -4.363 13.555 1.00 94.94 536 VAL A C 1
ATOM 4080 O O . VAL A 1 536 ? 5.928 -5.193 13.088 1.00 94.94 536 VAL A O 1
ATOM 4083 N N . VAL A 1 537 ? 5.224 -3.059 13.310 1.00 91.44 537 VAL A N 1
ATOM 4084 C CA . VAL A 1 537 ? 6.233 -2.345 12.517 1.00 91.44 537 VAL A CA 1
ATOM 4085 C C . VAL A 1 537 ? 6.426 -0.955 13.129 1.00 91.44 537 VAL A C 1
ATOM 4087 O O . VAL A 1 537 ? 5.549 -0.482 13.845 1.00 91.44 537 VAL A O 1
ATOM 4090 N N . ALA A 1 538 ? 7.559 -0.298 12.887 1.00 81.69 538 ALA A N 1
ATOM 4091 C CA . ALA A 1 538 ? 7.754 1.103 13.259 1.00 81.69 538 ALA A CA 1
ATOM 4092 C C . ALA A 1 538 ? 7.038 2.048 12.274 1.00 81.69 538 ALA A C 1
ATOM 4094 O O . ALA A 1 538 ? 6.812 1.675 11.128 1.00 81.69 538 ALA A O 1
ATOM 4095 N N . LEU A 1 539 ? 6.706 3.272 12.698 1.00 77.38 539 LEU A N 1
ATOM 4096 C CA . LEU A 1 539 ? 6.077 4.289 11.843 1.00 77.38 539 LEU A CA 1
ATOM 4097 C C . LEU A 1 539 ? 6.853 5.617 11.888 1.00 77.38 539 LEU A C 1
ATOM 4099 O O . LEU A 1 539 ? 7.529 5.914 12.876 1.00 77.38 539 LEU A O 1
ATOM 4103 N N . GLY A 1 540 ? 6.768 6.407 10.811 1.00 78.12 540 GLY A N 1
ATOM 4104 C CA . GLY A 1 540 ? 7.550 7.641 10.640 1.00 78.12 540 GLY A CA 1
ATOM 4105 C C . GLY A 1 540 ? 9.063 7.395 10.729 1.00 78.12 540 GLY A C 1
ATOM 4106 O O . GLY A 1 540 ? 9.539 6.308 10.400 1.00 78.12 540 GLY A O 1
ATOM 4107 N N . ASP A 1 541 ? 9.821 8.364 11.249 1.00 77.38 541 ASP A N 1
ATOM 4108 C CA . ASP A 1 541 ? 11.285 8.284 11.432 1.00 77.38 541 ASP A CA 1
ATOM 4109 C C . ASP A 1 541 ? 11.775 7.003 12.131 1.00 77.38 541 ASP A C 1
ATOM 4111 O O . ASP A 1 541 ? 12.906 6.552 11.911 1.00 77.38 541 ASP A O 1
ATOM 4115 N N . ALA A 1 542 ? 10.936 6.390 12.974 1.00 79.06 542 ALA A N 1
ATOM 4116 C CA . ALA A 1 542 ? 11.290 5.204 13.740 1.00 79.06 542 ALA A CA 1
ATOM 4117 C C . ALA A 1 542 ? 11.594 3.974 12.861 1.00 79.06 542 ALA A C 1
ATOM 4119 O O . ALA A 1 542 ? 12.298 3.079 13.332 1.00 79.06 542 ALA A O 1
ATOM 4120 N N . VAL A 1 543 ? 11.159 3.936 11.591 1.00 77.19 543 VAL A N 1
ATOM 4121 C CA . VAL A 1 543 ? 11.545 2.877 10.628 1.00 77.19 543 VAL A CA 1
ATOM 4122 C C . VAL A 1 543 ? 13.053 2.813 10.390 1.00 77.19 543 VAL A C 1
ATOM 4124 O O . VAL A 1 543 ? 13.580 1.768 10.025 1.00 77.19 543 VAL A O 1
ATOM 4127 N N . ASN A 1 544 ? 13.778 3.910 10.620 1.00 87.19 544 ASN A N 1
ATOM 4128 C CA . ASN A 1 544 ? 15.228 3.960 10.441 1.00 87.19 544 ASN A CA 1
ATOM 4129 C C . ASN A 1 544 ? 16.002 3.562 11.719 1.00 87.19 544 ASN A C 1
ATOM 4131 O O . ASN A 1 544 ? 17.234 3.521 11.714 1.00 87.19 544 ASN A O 1
ATOM 4135 N N . ASP A 1 545 ? 15.309 3.211 12.812 1.00 90.94 545 ASP A N 1
ATOM 4136 C CA . ASP A 1 545 ? 15.923 2.615 14.000 1.00 90.94 545 ASP A CA 1
ATOM 4137 C C . ASP A 1 545 ? 16.149 1.109 13.784 1.00 90.94 545 ASP A C 1
ATOM 4139 O O . ASP A 1 545 ? 15.242 0.276 13.893 1.00 90.94 545 ASP A O 1
ATOM 4143 N N . ALA A 1 546 ? 17.398 0.744 13.494 1.00 93.06 546 ALA A N 1
ATOM 4144 C CA . ALA A 1 546 ? 17.792 -0.645 13.270 1.00 93.06 546 ALA A CA 1
ATOM 4145 C C . ALA A 1 546 ? 17.593 -1.549 14.504 1.00 93.06 546 ALA A C 1
ATOM 4147 O O . ALA A 1 546 ? 17.352 -2.742 14.347 1.00 93.06 546 ALA A O 1
ATOM 4148 N N . THR A 1 547 ? 17.661 -1.017 15.733 1.00 94.00 547 THR A N 1
ATOM 4149 C CA . THR A 1 547 ? 17.457 -1.833 16.949 1.00 94.00 547 THR A CA 1
ATOM 4150 C C . THR A 1 547 ? 15.978 -2.137 17.164 1.00 94.00 547 THR A C 1
ATOM 4152 O O . THR A 1 547 ? 15.626 -3.237 17.589 1.00 94.00 547 THR A O 1
ATOM 4155 N N . LEU A 1 548 ? 15.116 -1.170 16.852 1.00 95.06 548 LEU A N 1
ATOM 4156 C CA . LEU A 1 548 ? 13.669 -1.343 16.857 1.00 95.06 548 LEU A CA 1
ATOM 4157 C C . LEU A 1 548 ? 13.213 -2.294 15.743 1.00 95.06 548 LEU A C 1
ATOM 4159 O O . LEU A 1 548 ? 12.421 -3.196 16.003 1.00 95.06 548 LEU A O 1
ATOM 4163 N N . THR A 1 549 ? 13.766 -2.140 14.537 1.00 94.31 549 THR A N 1
ATOM 4164 C CA . THR A 1 549 ? 13.520 -3.043 13.402 1.00 94.31 549 THR A CA 1
ATOM 4165 C C . THR A 1 549 ? 13.923 -4.476 13.754 1.00 94.31 549 THR A C 1
ATOM 4167 O O . THR A 1 549 ? 13.095 -5.378 13.661 1.00 94.31 549 THR A O 1
ATOM 4170 N N . ASP A 1 550 ? 15.141 -4.683 14.270 1.00 95.88 550 ASP A N 1
ATOM 4171 C CA . ASP A 1 550 ? 15.607 -5.981 14.782 1.00 95.88 550 ASP A CA 1
ATOM 4172 C C . ASP A 1 550 ? 14.631 -6.596 15.804 1.00 95.88 550 ASP A C 1
ATOM 4174 O O . ASP A 1 550 ? 14.394 -7.807 15.787 1.00 95.88 550 ASP A O 1
ATOM 4178 N N . PHE A 1 551 ? 14.075 -5.779 16.709 1.00 98.12 551 PHE A N 1
ATOM 4179 C CA . PHE A 1 551 ? 13.120 -6.239 17.717 1.00 98.12 551 PHE A CA 1
ATOM 4180 C C . PHE A 1 551 ? 11.769 -6.623 17.110 1.00 98.12 551 PHE A C 1
ATOM 4182 O O . PHE A 1 551 ? 11.249 -7.688 17.435 1.00 98.12 551 PHE A O 1
ATOM 4189 N N . PHE A 1 552 ? 11.198 -5.803 16.227 1.00 97.94 552 PHE A N 1
ATOM 4190 C CA . PHE A 1 552 ? 9.912 -6.106 15.598 1.00 97.94 552 PHE A CA 1
ATOM 4191 C C . PHE A 1 552 ? 9.997 -7.305 14.653 1.00 97.94 552 PHE A C 1
ATOM 4193 O O . PHE A 1 552 ? 9.102 -8.150 14.675 1.00 97.94 552 PHE A O 1
ATOM 4200 N N . VAL A 1 553 ? 11.096 -7.468 13.912 1.00 96.38 553 VAL A N 1
ATOM 4201 C CA . VAL A 1 553 ? 11.348 -8.695 13.142 1.00 96.38 553 VAL A CA 1
ATOM 4202 C C . VAL A 1 553 ? 11.427 -9.903 14.083 1.00 96.38 553 VAL A C 1
ATOM 4204 O O . VAL A 1 553 ? 10.720 -10.883 13.869 1.00 96.38 553 VAL A O 1
ATOM 4207 N N . HIS A 1 554 ? 12.195 -9.835 15.177 1.00 96.75 554 HIS A N 1
ATOM 4208 C CA . HIS A 1 554 ? 12.248 -10.917 16.173 1.00 96.75 554 HIS A CA 1
ATOM 4209 C C . HIS A 1 554 ? 10.868 -11.249 16.776 1.00 96.75 554 HIS A C 1
ATOM 4211 O O . HIS A 1 554 ? 10.508 -12.421 16.895 1.00 96.75 554 HIS A O 1
ATOM 4217 N N . LEU A 1 555 ? 10.088 -10.231 17.143 1.00 98.06 555 LEU A N 1
ATOM 4218 C CA . LEU A 1 555 ? 8.784 -10.377 17.786 1.00 98.06 555 LEU A CA 1
ATOM 4219 C C . LEU A 1 555 ? 7.764 -11.061 16.863 1.00 98.06 555 LEU A C 1
ATOM 4221 O O . LEU A 1 555 ? 7.077 -11.979 17.313 1.00 98.06 555 LEU A O 1
ATOM 4225 N N . ASN A 1 556 ? 7.709 -10.684 15.581 1.00 96.94 556 ASN A N 1
ATOM 4226 C CA . ASN A 1 556 ? 6.773 -11.251 14.600 1.00 96.94 556 ASN A CA 1
ATOM 4227 C C . ASN A 1 556 ? 6.991 -12.749 14.309 1.00 96.94 556 ASN A C 1
ATOM 4229 O O . ASN A 1 556 ? 6.036 -13.437 13.954 1.00 96.94 556 ASN A O 1
ATOM 4233 N N . TYR A 1 557 ? 8.205 -13.272 14.512 1.00 95.94 557 TYR A N 1
ATOM 4234 C CA . TYR A 1 557 ? 8.520 -14.703 14.360 1.00 95.94 557 TYR A CA 1
ATOM 4235 C C . TYR A 1 557 ? 8.739 -15.425 15.703 1.00 95.94 557 TYR A C 1
ATOM 4237 O O . TYR A 1 557 ? 9.212 -16.561 15.741 1.00 95.94 557 TYR A O 1
ATOM 4245 N N . SER A 1 558 ? 8.388 -14.785 16.823 1.00 97.19 558 SER A N 1
ATOM 4246 C CA . SER A 1 558 ? 8.479 -15.389 18.154 1.00 97.19 558 SER A CA 1
ATOM 4247 C C . SER A 1 558 ? 7.384 -16.439 18.395 1.00 97.19 558 SER A C 1
ATOM 4249 O O . SER A 1 558 ? 6.274 -16.342 17.873 1.00 97.19 558 SER A O 1
ATOM 4251 N N . ALA A 1 559 ? 7.654 -17.414 19.270 1.00 97.69 559 ALA A N 1
ATOM 4252 C CA . ALA A 1 559 ? 6.656 -18.416 19.664 1.00 97.69 559 ALA A CA 1
ATOM 4253 C C . ALA A 1 559 ? 5.389 -17.789 20.281 1.00 97.69 559 ALA A C 1
ATOM 4255 O O . ALA A 1 559 ? 4.286 -18.285 20.071 1.00 97.69 559 ALA A O 1
ATOM 4256 N N . GLY A 1 560 ? 5.535 -16.668 21.000 1.00 98.06 560 GLY A N 1
ATOM 4257 C CA . GLY A 1 560 ? 4.400 -15.934 21.557 1.00 98.06 560 GLY A CA 1
ATOM 4258 C C . GLY A 1 560 ? 3.503 -15.307 20.487 1.00 98.06 560 GLY A C 1
ATOM 4259 O O . GLY A 1 560 ? 2.293 -15.256 20.686 1.00 98.06 560 GLY A O 1
ATOM 4260 N N . MET A 1 561 ? 4.063 -14.885 19.346 1.00 98.06 561 MET A N 1
ATOM 4261 C CA . MET A 1 561 ? 3.271 -14.389 18.215 1.00 98.06 561 MET A CA 1
ATOM 4262 C C . MET A 1 561 ? 2.442 -15.510 17.577 1.00 98.06 561 MET A C 1
ATOM 4264 O O . MET A 1 561 ? 1.297 -15.272 17.210 1.00 98.06 561 MET A O 1
ATOM 4268 N N . GLY A 1 562 ? 2.964 -16.743 17.536 1.00 98.12 562 GLY A N 1
ATOM 4269 C CA . GLY A 1 562 ? 2.182 -17.927 17.161 1.00 98.12 562 GLY A CA 1
ATOM 4270 C C . GLY A 1 562 ? 0.927 -18.090 18.023 1.00 98.12 562 GLY A C 1
ATOM 4271 O O . GLY A 1 562 ? -0.179 -18.147 17.495 1.00 98.12 562 GLY A O 1
ATOM 4272 N N . THR A 1 563 ? 1.070 -18.027 19.352 1.00 98.50 563 THR A N 1
ATOM 4273 C CA . THR A 1 563 ? -0.077 -18.075 20.281 1.00 98.50 563 THR A CA 1
ATOM 4274 C C . THR A 1 563 ? -1.049 -16.900 20.113 1.00 98.50 563 THR A C 1
ATOM 4276 O O . THR A 1 563 ? -2.253 -17.076 20.270 1.00 98.50 563 THR A O 1
ATOM 4279 N N . LEU A 1 564 ? -0.571 -15.700 19.762 1.00 98.69 564 LEU A N 1
ATOM 4280 C CA . LEU A 1 564 ? -1.463 -14.578 19.437 1.00 98.69 564 LEU A CA 1
ATOM 4281 C C . LEU A 1 564 ? -2.240 -14.815 18.131 1.00 98.69 564 LEU A C 1
ATOM 4283 O O . LEU A 1 564 ? -3.385 -14.391 18.034 1.00 98.69 564 LEU A O 1
ATOM 4287 N N . TYR A 1 565 ? -1.667 -15.519 17.151 1.00 98.38 565 TYR A N 1
ATOM 4288 C CA . TYR A 1 565 ? -2.386 -15.925 15.939 1.00 98.38 565 TYR A CA 1
ATOM 4289 C C . TYR A 1 565 ? -3.428 -17.022 16.213 1.00 98.38 565 TYR A C 1
ATOM 4291 O O . TYR A 1 565 ? -4.526 -16.945 15.665 1.00 98.38 565 TYR A O 1
ATOM 4299 N N . GLU A 1 566 ? -3.139 -17.986 17.097 1.00 98.56 566 GLU A N 1
ATOM 4300 C CA . GLU A 1 566 ? -4.142 -18.946 17.595 1.00 98.56 566 GLU A CA 1
ATOM 4301 C C . GLU A 1 566 ? -5.332 -18.198 18.230 1.00 98.56 566 GLU A C 1
ATOM 4303 O O . GLU A 1 566 ? -6.480 -18.400 17.835 1.00 98.56 566 GLU A O 1
ATOM 4308 N N . GLU A 1 567 ? -5.058 -17.264 19.149 1.00 98.56 567 GLU A N 1
ATOM 4309 C CA . GLU A 1 567 ? -6.081 -16.445 19.817 1.00 98.56 567 GLU A CA 1
ATOM 4310 C C . GLU A 1 567 ? -6.858 -15.542 18.843 1.00 98.56 567 GLU A C 1
ATOM 4312 O O . GLU A 1 567 ? -8.077 -15.423 18.965 1.00 98.56 567 GLU A O 1
ATOM 4317 N N . LEU A 1 568 ? -6.186 -14.928 17.861 1.00 98.44 568 LEU A N 1
ATOM 4318 C CA . LEU A 1 568 ? -6.805 -14.094 16.824 1.00 98.44 568 LEU A CA 1
ATOM 4319 C C . LEU A 1 568 ? -7.812 -14.888 15.983 1.00 98.44 568 LEU A C 1
ATOM 4321 O O . LEU A 1 568 ? -8.939 -14.431 15.774 1.00 98.44 568 LEU A O 1
ATOM 4325 N N . LEU A 1 569 ? -7.417 -16.077 15.524 1.00 98.00 569 LEU A N 1
ATOM 4326 C CA . LEU A 1 569 ? -8.252 -16.945 14.696 1.00 98.00 569 LEU A CA 1
ATOM 4327 C C . LEU A 1 569 ? -9.423 -17.529 15.504 1.00 98.00 569 LEU A C 1
ATOM 4329 O O . LEU A 1 569 ? -10.556 -17.523 15.023 1.00 98.00 569 LEU A O 1
ATOM 4333 N N . GLU A 1 570 ? -9.204 -17.945 16.758 1.00 97.19 570 GLU A N 1
ATOM 4334 C CA . GLU A 1 570 ? -10.295 -18.334 17.667 1.00 97.19 570 GLU A CA 1
ATOM 4335 C C . GLU A 1 570 ? -11.275 -17.175 17.925 1.00 97.19 570 GLU A C 1
ATOM 4337 O O . GLU A 1 570 ? -12.494 -17.374 17.907 1.00 97.19 570 GLU A O 1
ATOM 4342 N N . GLY A 1 571 ? -10.767 -15.956 18.130 1.00 97.06 571 GLY A N 1
ATOM 4343 C CA . GLY A 1 571 ? -11.569 -14.752 18.354 1.00 97.06 571 GLY A CA 1
ATOM 4344 C C . GLY A 1 571 ? -12.400 -14.340 17.137 1.00 97.06 571 GLY A C 1
ATOM 4345 O O . GLY A 1 571 ? -13.561 -13.953 17.289 1.00 97.06 571 GLY A O 1
ATOM 4346 N N . TRP A 1 572 ? -11.855 -14.494 15.928 1.00 96.88 572 TRP A N 1
ATOM 4347 C CA . TRP A 1 572 ? -12.580 -14.292 14.671 1.00 96.88 572 TRP A CA 1
ATOM 4348 C C . TRP A 1 572 ? -13.758 -15.265 14.522 1.00 96.88 572 TRP A C 1
ATOM 4350 O O . TRP A 1 572 ? -14.895 -14.844 14.288 1.00 96.88 572 TRP A O 1
ATOM 4360 N N . VAL A 1 573 ? -13.520 -16.559 14.765 1.00 95.50 573 VAL A N 1
ATOM 4361 C CA . VAL A 1 573 ? -14.577 -17.585 14.769 1.00 95.50 573 VAL A CA 1
ATOM 4362 C C . VAL A 1 573 ? -15.626 -17.299 15.846 1.00 95.50 573 VAL A C 1
ATOM 4364 O O . VAL A 1 573 ? -16.825 -17.419 15.595 1.00 95.50 573 VAL A O 1
ATOM 4367 N N . ALA A 1 574 ? -15.204 -16.871 17.039 1.00 95.81 574 ALA A N 1
ATOM 4368 C CA . ALA A 1 574 ? -16.109 -16.524 18.134 1.00 95.81 574 ALA A CA 1
ATOM 4369 C C . ALA A 1 574 ? -16.987 -15.293 17.837 1.00 95.81 574 ALA A C 1
ATOM 4371 O O . ALA A 1 574 ? -18.104 -15.210 18.356 1.00 95.81 574 ALA A O 1
ATOM 4372 N N . ALA A 1 575 ? -16.519 -14.365 16.997 1.00 94.31 575 ALA A N 1
ATOM 4373 C CA . ALA A 1 575 ? -17.302 -13.229 16.511 1.00 94.31 575 ALA A CA 1
ATOM 4374 C C . ALA A 1 575 ? -18.320 -13.606 15.415 1.00 94.31 575 ALA A C 1
ATOM 4376 O O . ALA A 1 575 ? -19.212 -12.810 15.125 1.00 94.31 575 ALA A O 1
ATOM 4377 N N . GLY A 1 576 ? -18.222 -14.810 14.841 1.00 92.81 576 GLY A N 1
ATOM 4378 C CA . GLY A 1 576 ? -19.050 -15.258 13.718 1.00 92.81 576 GLY A CA 1
ATOM 4379 C C . GLY A 1 576 ? -18.484 -14.896 12.342 1.00 92.81 576 GLY A C 1
ATOM 4380 O O . GLY A 1 576 ? -19.242 -14.870 11.377 1.00 92.81 576 GLY A O 1
ATOM 4381 N N . GLY A 1 577 ? -17.183 -14.606 12.248 1.00 94.25 577 GLY A N 1
ATOM 4382 C CA . GLY A 1 577 ? -16.510 -14.390 10.970 1.00 94.25 577 GLY A CA 1
ATOM 4383 C C . GLY A 1 577 ? -16.407 -15.677 10.144 1.00 94.25 577 GLY A C 1
ATOM 4384 O O . GLY A 1 577 ? -16.111 -16.747 10.683 1.00 94.25 577 GLY A O 1
ATOM 4385 N N . THR A 1 578 ? -16.661 -15.582 8.838 1.00 92.88 578 THR A N 1
ATOM 4386 C CA . THR A 1 578 ? -16.794 -16.741 7.935 1.00 92.88 578 THR A CA 1
ATOM 4387 C C . THR A 1 578 ? -15.526 -17.029 7.134 1.00 92.88 578 THR A C 1
ATOM 4389 O O . THR A 1 578 ? -15.193 -18.193 6.930 1.00 92.88 578 THR A O 1
ATOM 4392 N N . LEU A 1 579 ? -14.766 -16.000 6.745 1.00 95.25 579 LEU A N 1
ATOM 4393 C CA . LEU A 1 579 ? -13.511 -16.132 5.995 1.00 95.25 579 LEU A CA 1
ATOM 4394 C C . LEU A 1 579 ? -12.452 -15.167 6.542 1.00 95.25 579 LEU A C 1
ATOM 4396 O O . LEU A 1 579 ? -12.693 -13.963 6.587 1.00 95.25 579 LEU A O 1
ATOM 4400 N N . PHE A 1 580 ? -11.294 -15.683 6.963 1.00 97.06 580 PHE A N 1
ATOM 4401 C CA . PHE A 1 580 ? -10.153 -14.881 7.424 1.00 97.06 580 PHE A CA 1
ATOM 4402 C C . PHE A 1 580 ? -9.074 -14.814 6.337 1.00 97.06 580 PHE A C 1
ATOM 4404 O O . PHE A 1 580 ? -8.451 -15.838 6.065 1.00 97.06 580 PHE A O 1
ATOM 4411 N N . ASN A 1 581 ? -8.810 -13.652 5.734 1.00 97.31 581 ASN A N 1
ATOM 4412 C CA . ASN A 1 581 ? -7.675 -13.500 4.821 1.00 97.31 581 ASN A CA 1
ATOM 4413 C C . ASN A 1 581 ? -6.389 -13.124 5.576 1.00 97.31 581 ASN A C 1
ATOM 4415 O O . ASN A 1 581 ? -6.258 -12.006 6.072 1.00 97.31 581 ASN A O 1
ATOM 4419 N N . SER A 1 582 ? -5.421 -14.041 5.640 1.00 95.38 582 SER A N 1
ATOM 4420 C CA . SER A 1 582 ? -4.058 -13.723 6.083 1.00 95.38 582 SER A CA 1
ATOM 4421 C C . SER A 1 582 ? -3.398 -12.836 5.029 1.00 95.38 582 SER A C 1
ATOM 4423 O O . SER A 1 582 ? -3.336 -13.250 3.872 1.00 95.38 582 SER A O 1
ATOM 4425 N N . PHE A 1 583 ? -2.916 -11.649 5.423 1.00 92.56 583 PHE A N 1
ATOM 4426 C CA . PHE A 1 583 ? -2.542 -10.577 4.483 1.00 92.56 583 PHE A CA 1
ATOM 4427 C C . PHE A 1 583 ? -1.661 -11.048 3.316 1.00 92.56 583 PHE A C 1
ATOM 4429 O O . PHE A 1 583 ? -2.086 -10.914 2.175 1.00 92.56 583 PHE A O 1
ATOM 4436 N N . VAL A 1 584 ? -0.505 -11.666 3.595 1.00 92.44 584 VAL A N 1
ATOM 4437 C CA . VAL A 1 584 ? 0.293 -12.378 2.580 1.00 92.44 584 VAL A CA 1
ATOM 4438 C C . VAL A 1 584 ? 0.826 -13.714 3.105 1.00 92.44 584 VAL A C 1
ATOM 4440 O O . VAL A 1 584 ? 1.006 -13.917 4.312 1.00 92.44 584 VAL A O 1
ATOM 4443 N N . GLU A 1 585 ? 1.081 -14.649 2.196 1.00 93.88 585 GLU A N 1
ATOM 4444 C CA . GLU A 1 585 ? 1.502 -16.019 2.474 1.00 93.88 585 GLU A CA 1
ATOM 4445 C C . GLU A 1 585 ? 2.996 -16.117 2.832 1.00 93.88 585 GLU A C 1
ATOM 4447 O O . GLU A 1 585 ? 3.340 -16.575 3.931 1.00 93.88 585 GLU A O 1
ATOM 4452 N N . VAL A 1 586 ? 3.878 -15.619 1.953 1.00 96.38 586 VAL A N 1
ATOM 4453 C CA . VAL A 1 586 ? 5.348 -15.683 2.076 1.00 96.38 586 VAL A CA 1
ATOM 4454 C C . VAL A 1 586 ? 5.976 -14.354 1.660 1.00 96.38 586 VAL A C 1
ATOM 4456 O O . VAL A 1 586 ? 5.893 -13.953 0.500 1.00 96.38 586 VAL A O 1
ATOM 4459 N N . ALA A 1 587 ? 6.665 -13.687 2.587 1.00 94.25 587 ALA A N 1
ATOM 4460 C CA . ALA A 1 587 ? 7.336 -12.414 2.333 1.00 94.25 587 ALA A CA 1
ATOM 4461 C C . ALA A 1 587 ? 8.528 -12.213 3.277 1.00 94.25 587 ALA A C 1
ATOM 4463 O O . ALA A 1 587 ? 8.440 -12.477 4.477 1.00 94.25 587 ALA A O 1
ATOM 4464 N N . GLY A 1 588 ? 9.634 -11.698 2.736 1.00 91.62 588 GLY A N 1
ATOM 4465 C CA . GLY A 1 588 ? 10.805 -11.339 3.532 1.00 91.62 588 GLY A CA 1
ATOM 4466 C C . GLY A 1 588 ? 10.491 -10.192 4.507 1.00 91.62 588 GLY A C 1
ATOM 4467 O O . GLY A 1 588 ? 9.708 -9.302 4.170 1.00 91.62 588 GLY A O 1
ATOM 4468 N N . PRO A 1 589 ? 11.072 -10.184 5.719 1.00 92.06 589 PRO A N 1
ATOM 4469 C CA . PRO A 1 589 ? 10.896 -9.088 6.659 1.00 92.06 589 PRO A CA 1
ATOM 4470 C C . PRO A 1 589 ? 11.755 -7.883 6.260 1.00 92.06 589 PRO A C 1
ATOM 4472 O O . PRO A 1 589 ? 12.893 -8.042 5.819 1.00 92.06 589 PRO A O 1
ATOM 4475 N N . SER A 1 590 ? 11.245 -6.676 6.485 1.00 86.75 590 SER A N 1
ATOM 4476 C CA . SER A 1 590 ? 11.957 -5.420 6.236 1.00 86.75 590 SER A CA 1
ATOM 4477 C C . SER A 1 590 ? 11.676 -4.403 7.348 1.00 86.75 590 SER A C 1
ATOM 4479 O O . SER A 1 590 ? 10.902 -4.663 8.273 1.00 86.75 590 SER A O 1
ATOM 4481 N N . LYS A 1 591 ? 12.269 -3.205 7.254 1.00 83.19 591 LYS A N 1
ATOM 4482 C CA . LYS A 1 591 ? 11.910 -2.080 8.139 1.00 83.19 591 LYS A CA 1
ATOM 4483 C C . LYS A 1 591 ? 10.449 -1.625 7.984 1.00 83.19 591 LYS A C 1
ATOM 4485 O O . LYS A 1 591 ? 9.921 -0.970 8.875 1.00 83.19 591 LYS A O 1
ATOM 4490 N N . TRP A 1 592 ? 9.810 -2.012 6.877 1.00 82.44 592 TRP A N 1
ATOM 4491 C CA . TRP A 1 592 ? 8.415 -1.731 6.540 1.00 82.44 592 TRP A CA 1
ATOM 4492 C C . TRP A 1 592 ? 7.440 -2.830 6.985 1.00 82.44 592 TRP A C 1
ATOM 4494 O O . TRP A 1 592 ? 6.245 -2.697 6.750 1.00 82.44 592 TRP A O 1
ATOM 4504 N N . GLY A 1 593 ? 7.910 -3.903 7.633 1.00 87.69 593 GLY A N 1
ATOM 4505 C CA . GLY A 1 593 ? 7.034 -4.888 8.271 1.00 87.69 593 GLY A CA 1
ATOM 4506 C C . GLY A 1 593 ? 7.521 -6.331 8.187 1.00 87.69 593 GLY A C 1
ATOM 4507 O O . GLY A 1 593 ? 8.632 -6.646 7.764 1.00 87.69 593 GLY A O 1
ATOM 4508 N N . SER A 1 594 ? 6.677 -7.249 8.648 1.00 93.19 594 SER A N 1
ATOM 4509 C CA . SER A 1 594 ? 6.927 -8.696 8.627 1.00 93.19 594 SER A CA 1
ATOM 4510 C C . SER A 1 594 ? 5.624 -9.414 8.298 1.00 93.19 594 SER A C 1
ATOM 4512 O O . SER A 1 594 ? 5.017 -10.070 9.144 1.00 93.19 594 SER A O 1
ATOM 4514 N N . TRP A 1 595 ? 5.165 -9.219 7.066 1.00 92.94 595 TRP A N 1
ATOM 4515 C CA . TRP A 1 595 ? 3.809 -9.548 6.633 1.00 92.94 595 TRP A CA 1
ATOM 4516 C C . TRP A 1 595 ? 3.584 -11.051 6.426 1.00 92.94 595 TRP A C 1
ATOM 4518 O O . TRP A 1 595 ? 2.622 -11.602 6.957 1.00 92.94 595 TRP A O 1
ATOM 4528 N N . GLY A 1 596 ? 4.508 -11.728 5.738 1.00 92.75 596 GLY A N 1
ATOM 4529 C CA . GLY A 1 596 ? 4.373 -13.139 5.371 1.00 92.75 596 GLY A CA 1
ATOM 4530 C C . GLY A 1 596 ? 4.472 -14.097 6.550 1.00 92.75 596 GLY A C 1
ATOM 4531 O O . GLY A 1 596 ? 5.366 -13.984 7.391 1.00 92.75 596 GLY A O 1
ATOM 4532 N N . SER A 1 597 ? 3.575 -15.084 6.600 1.00 91.88 597 SER A N 1
ATOM 4533 C CA . SER A 1 597 ? 3.607 -16.135 7.627 1.00 91.88 597 SER A CA 1
ATOM 4534 C C . SER A 1 597 ? 4.961 -16.865 7.672 1.00 91.88 597 SER A C 1
ATOM 4536 O O . SER A 1 597 ? 5.453 -17.177 8.758 1.00 91.88 597 SER A O 1
ATOM 4538 N N . LEU A 1 598 ? 5.597 -17.020 6.506 1.00 95.81 598 LEU A N 1
ATOM 4539 C CA . LEU A 1 598 ? 6.971 -17.482 6.305 1.00 95.81 598 LEU A CA 1
ATOM 4540 C C . LEU A 1 598 ? 7.828 -16.367 5.686 1.00 95.81 598 LEU A C 1
ATOM 4542 O O . LEU A 1 598 ? 7.346 -15.599 4.848 1.00 95.81 598 LEU A O 1
ATOM 4546 N N . ARG A 1 599 ? 9.121 -16.327 6.027 1.00 95.31 599 ARG A N 1
ATOM 4547 C CA . ARG A 1 599 ? 10.104 -15.402 5.429 1.00 95.31 599 ARG A CA 1
ATOM 4548 C C . ARG A 1 599 ? 10.565 -15.853 4.039 1.00 95.31 599 ARG A C 1
ATOM 4550 O O . ARG A 1 599 ? 10.929 -15.024 3.211 1.00 95.31 599 ARG A O 1
ATOM 4557 N N . HIS A 1 600 ? 10.574 -17.165 3.799 1.00 95.81 600 HIS A N 1
ATOM 4558 C CA . HIS A 1 600 ? 10.917 -17.841 2.541 1.00 95.81 600 HIS A CA 1
ATOM 4559 C C . HIS A 1 600 ? 10.409 -19.297 2.583 1.00 95.81 600 HIS A C 1
ATOM 4561 O O . HIS A 1 600 ? 10.073 -19.801 3.649 1.00 95.81 600 HIS A O 1
ATOM 4567 N N . LEU A 1 601 ? 10.387 -20.013 1.451 1.00 96.06 601 LEU A N 1
ATOM 4568 C CA . LEU A 1 601 ? 9.840 -21.387 1.378 1.00 96.06 601 LEU A CA 1
ATOM 4569 C C . LEU A 1 601 ? 10.617 -22.467 2.171 1.00 96.06 601 LEU A C 1
ATOM 4571 O O . LEU A 1 601 ? 10.138 -23.593 2.275 1.00 96.06 601 LEU A O 1
ATOM 4575 N N . ASP A 1 602 ? 11.820 -22.161 2.673 1.00 94.31 602 ASP A N 1
ATOM 4576 C CA . ASP A 1 602 ? 12.640 -23.029 3.556 1.00 94.31 602 ASP A CA 1
ATOM 4577 C C . ASP A 1 602 ? 12.488 -22.667 5.053 1.00 94.31 602 ASP A C 1
ATOM 4579 O O . ASP A 1 602 ? 13.195 -23.219 5.892 1.00 94.31 602 ASP A O 1
ATOM 4583 N N . ASP A 1 603 ? 11.604 -21.724 5.391 1.00 94.81 603 ASP A N 1
ATOM 4584 C CA . ASP A 1 603 ? 11.403 -21.226 6.754 1.00 94.81 603 ASP A CA 1
ATOM 4585 C C . ASP A 1 603 ? 10.414 -22.088 7.567 1.00 94.81 603 ASP A C 1
ATOM 4587 O O . ASP A 1 603 ? 9.508 -22.709 7.015 1.00 94.81 603 ASP A O 1
ATOM 4591 N N . GLU A 1 604 ? 10.547 -22.064 8.894 1.00 93.94 604 GLU A N 1
ATOM 4592 C CA . GLU A 1 604 ? 9.619 -22.667 9.861 1.00 93.94 604 GLU A CA 1
ATOM 4593 C C . GLU A 1 604 ? 9.284 -21.606 10.925 1.00 93.94 604 GLU A C 1
ATOM 4595 O O . GLU A 1 604 ? 10.181 -21.096 11.605 1.00 93.94 604 GLU A O 1
ATOM 4600 N N . THR A 1 605 ? 8.004 -21.244 11.090 1.00 96.00 605 THR A N 1
ATOM 4601 C CA . THR A 1 605 ? 7.591 -20.205 12.052 1.00 96.00 605 THR A CA 1
ATOM 4602 C C . THR A 1 605 ? 6.351 -20.607 12.846 1.00 96.00 605 THR A C 1
ATOM 4604 O O . THR A 1 605 ? 5.386 -21.137 12.300 1.00 96.00 605 THR A O 1
ATOM 4607 N N . ALA A 1 606 ? 6.323 -20.244 14.133 1.00 96.94 606 ALA A N 1
ATOM 4608 C CA . ALA A 1 606 ? 5.173 -20.493 15.007 1.00 96.94 606 ALA A CA 1
ATOM 4609 C C . ALA A 1 606 ? 3.888 -19.772 14.544 1.00 96.94 606 ALA A C 1
ATOM 4611 O O . ALA A 1 606 ? 2.781 -20.188 14.880 1.00 96.94 606 ALA A O 1
ATOM 4612 N N . ARG A 1 607 ? 4.023 -18.688 13.765 1.00 94.94 607 ARG A N 1
ATOM 4613 C CA . ARG A 1 607 ? 2.894 -18.015 13.113 1.00 94.94 607 ARG A CA 1
ATOM 4614 C C . ARG A 1 607 ? 2.318 -18.873 11.987 1.00 94.94 607 ARG A C 1
ATOM 4616 O O . ARG A 1 607 ? 1.102 -18.996 11.890 1.00 94.94 607 ARG A O 1
ATOM 4623 N N . HIS A 1 608 ? 3.171 -19.464 11.151 1.00 96.50 608 HIS A N 1
ATOM 4624 C CA . HIS A 1 608 ? 2.720 -20.363 10.095 1.00 96.50 608 HIS A CA 1
ATOM 4625 C C . HIS A 1 608 ? 2.123 -21.654 10.676 1.00 96.50 608 HIS A C 1
ATOM 4627 O O . HIS A 1 608 ? 1.067 -22.080 10.2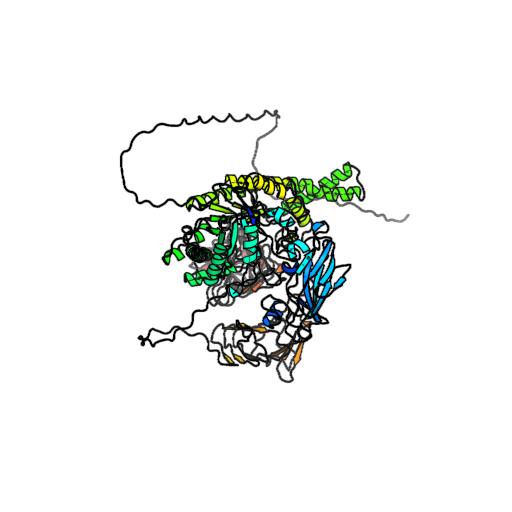15 1.00 96.50 608 HIS A O 1
ATOM 4633 N N . ASP A 1 609 ? 2.704 -22.203 11.750 1.00 97.50 609 A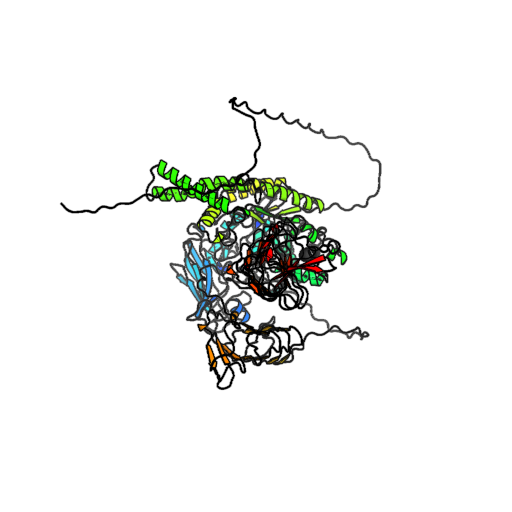SP A N 1
ATOM 4634 C CA . ASP A 1 609 ? 2.143 -23.351 12.481 1.00 97.50 609 ASP A CA 1
ATOM 4635 C C . ASP A 1 609 ? 0.695 -23.095 12.938 1.00 97.50 609 ASP A C 1
ATOM 4637 O O . ASP A 1 609 ? -0.172 -23.943 12.731 1.00 97.50 609 ASP A O 1
ATOM 4641 N N . ALA A 1 610 ? 0.406 -21.914 13.502 1.00 97.69 610 ALA A N 1
ATOM 4642 C CA . ALA A 1 610 ? -0.946 -21.531 13.921 1.00 97.69 610 ALA A CA 1
ATOM 4643 C C . ALA A 1 610 ? -1.932 -21.450 12.737 1.00 97.69 610 ALA A C 1
ATOM 4645 O O . ALA A 1 610 ? -3.065 -21.928 12.828 1.00 97.69 610 ALA A O 1
ATOM 4646 N N . VAL A 1 611 ? -1.492 -20.898 11.600 1.00 96.19 611 VAL A N 1
ATOM 4647 C CA . VAL A 1 611 ? -2.295 -20.808 10.366 1.00 96.19 611 VAL A CA 1
ATOM 4648 C C . VAL A 1 611 ? -2.568 -22.198 9.773 1.00 96.19 611 VAL A C 1
ATOM 4650 O O . VAL A 1 611 ? -3.708 -22.504 9.418 1.00 96.19 611 VAL A O 1
ATOM 4653 N N . ARG A 1 612 ? -1.559 -23.078 9.719 1.00 96.19 612 ARG A N 1
ATOM 4654 C CA . ARG A 1 612 ? -1.712 -24.471 9.263 1.00 96.19 612 ARG A CA 1
ATOM 4655 C C . ARG A 1 612 ? -2.613 -25.278 10.200 1.00 96.19 612 ARG A C 1
ATOM 4657 O O . ARG A 1 612 ? -3.498 -25.979 9.721 1.00 96.19 612 ARG A O 1
ATOM 4664 N N . ALA A 1 613 ? -2.470 -25.125 11.517 1.00 97.19 613 ALA A N 1
ATOM 4665 C CA . ALA A 1 613 ? -3.340 -25.776 12.498 1.00 97.19 613 ALA A CA 1
ATOM 4666 C C . ALA A 1 613 ? -4.811 -25.338 12.367 1.00 97.19 613 ALA A C 1
ATOM 4668 O O . ALA A 1 613 ? -5.716 -26.149 12.577 1.00 97.19 613 ALA A O 1
ATOM 4669 N N . PHE A 1 614 ? -5.067 -24.082 11.985 1.00 96.88 614 PHE A N 1
ATOM 4670 C CA . PHE A 1 614 ? -6.418 -23.602 11.699 1.00 96.88 614 PHE A CA 1
ATOM 4671 C C . PHE A 1 614 ? -7.016 -24.242 10.438 1.00 96.88 614 PHE A C 1
ATOM 4673 O O . PHE A 1 614 ? -8.176 -24.656 10.480 1.00 96.88 614 PHE A O 1
ATOM 4680 N N . LEU A 1 615 ? -6.234 -24.365 9.357 1.00 94.44 615 LEU A N 1
ATOM 4681 C CA . LEU A 1 615 ? -6.633 -25.063 8.125 1.00 94.44 615 LEU A CA 1
ATOM 4682 C C . LEU A 1 615 ? -6.915 -26.554 8.381 1.00 94.44 615 LEU A C 1
ATOM 4684 O O . LEU A 1 615 ? -7.955 -27.059 7.966 1.00 94.44 615 LEU A O 1
ATOM 4688 N N . ASP A 1 616 ? -6.057 -27.238 9.143 1.00 94.50 616 ASP A N 1
ATOM 4689 C CA . ASP A 1 616 ? -6.251 -28.644 9.534 1.00 94.50 616 ASP A CA 1
ATOM 4690 C C . ASP A 1 616 ? -7.517 -28.850 10.394 1.00 94.50 616 ASP A C 1
ATOM 4692 O O . ASP A 1 616 ? -8.167 -29.899 10.329 1.00 94.50 616 ASP A O 1
ATOM 4696 N N . ALA A 1 617 ? -7.877 -27.860 11.222 1.00 94.06 617 ALA A N 1
ATOM 4697 C CA . ALA A 1 617 ? -9.083 -27.878 12.053 1.00 94.06 617 ALA A CA 1
ATOM 4698 C C . ALA A 1 617 ? -10.367 -27.534 11.274 1.00 94.06 617 ALA A C 1
ATOM 4700 O O . ALA A 1 617 ? -11.452 -27.990 11.650 1.00 94.06 617 ALA A O 1
ATOM 4701 N N . HIS A 1 618 ? -10.241 -26.768 10.189 1.00 91.75 618 HIS A N 1
ATOM 4702 C CA . HIS A 1 618 ? -11.328 -26.330 9.316 1.00 91.75 618 HIS A CA 1
ATOM 4703 C C . HIS A 1 618 ? -11.023 -26.712 7.858 1.00 91.75 618 HIS A C 1
ATOM 4705 O O . HIS A 1 618 ? -10.815 -25.829 7.035 1.00 91.75 618 HIS A O 1
ATOM 4711 N N . PRO A 1 619 ? -10.961 -28.009 7.507 1.00 89.00 619 PRO A N 1
ATOM 4712 C CA . PRO A 1 619 ? -10.651 -28.416 6.143 1.00 89.00 619 PRO A CA 1
ATOM 4713 C C . PRO A 1 619 ? -11.789 -28.044 5.187 1.00 89.00 619 PRO A C 1
ATOM 4715 O O . PRO A 1 619 ? -12.971 -28.149 5.534 1.00 89.00 619 PRO A O 1
ATOM 4718 N N . ARG A 1 620 ? -11.423 -27.688 3.952 1.00 84.19 620 ARG A N 1
ATOM 4719 C CA . ARG A 1 620 ? -12.370 -27.432 2.857 1.00 84.19 620 ARG A CA 1
ATOM 4720 C C . ARG A 1 620 ? -13.240 -28.663 2.592 1.00 84.19 620 ARG A C 1
ATOM 4722 O O . ARG A 1 620 ? -12.739 -29.791 2.577 1.00 84.19 620 ARG A O 1
ATOM 4729 N N . ASP A 1 621 ? -14.528 -28.444 2.326 1.00 67.88 621 ASP A N 1
ATOM 4730 C CA . ASP A 1 621 ? -15.467 -29.500 1.924 1.00 67.88 621 ASP A CA 1
ATOM 4731 C C . ASP A 1 621 ? -15.151 -29.977 0.486 1.00 67.88 621 ASP A C 1
ATOM 4733 O O . ASP A 1 621 ? -15.802 -29.581 -0.475 1.00 67.88 621 ASP A O 1
ATOM 4737 N N . THR A 1 622 ? -14.142 -30.840 0.332 1.00 55.62 622 THR A N 1
ATOM 4738 C CA . THR A 1 622 ? -13.842 -31.525 -0.938 1.00 55.62 622 THR A CA 1
ATOM 4739 C C . THR A 1 622 ? -14.642 -32.829 -1.042 1.00 55.62 622 THR A C 1
ATOM 4741 O O . THR A 1 622 ? -14.448 -33.752 -0.245 1.00 55.62 622 THR A O 1
ATOM 4744 N N . GLU A 1 623 ? -15.539 -32.950 -2.029 1.00 43.78 623 GLU A N 1
ATOM 4745 C CA . GLU A 1 623 ? -16.103 -34.261 -2.388 1.00 43.78 623 GLU A CA 1
ATOM 4746 C C . GLU A 1 623 ? -15.019 -35.102 -3.094 1.00 43.78 623 GLU A C 1
ATOM 4748 O O . GLU A 1 623 ? -14.741 -34.930 -4.274 1.00 43.78 623 GLU A O 1
ATOM 4753 N N . ASP A 1 624 ? -14.416 -36.032 -2.344 1.00 35.44 624 ASP A N 1
ATOM 4754 C CA . ASP A 1 624 ? -13.470 -37.061 -2.813 1.00 35.44 624 ASP A CA 1
ATOM 4755 C C . ASP A 1 624 ? -12.136 -36.566 -3.434 1.00 35.44 624 ASP A C 1
ATOM 4757 O O . ASP A 1 624 ? -11.602 -37.167 -4.370 1.00 35.44 624 ASP A O 1
ATOM 4761 N N . GLY A 1 625 ? -11.506 -35.581 -2.782 1.00 38.38 625 GLY A N 1
ATOM 4762 C CA . GLY A 1 625 ? -10.078 -35.260 -2.932 1.00 38.38 625 GLY A CA 1
ATOM 4763 C C . GLY A 1 625 ? -9.736 -34.309 -4.081 1.00 38.38 625 GLY A C 1
ATOM 4764 O O . GLY A 1 625 ? -10.537 -34.089 -4.984 1.00 38.38 625 GLY A O 1
ATOM 4765 N N . ALA A 1 626 ? -8.527 -33.733 -4.035 1.00 37.53 626 ALA A N 1
ATOM 4766 C CA . ALA A 1 626 ? -8.037 -32.850 -5.092 1.00 37.53 626 ALA A CA 1
ATOM 4767 C C . ALA A 1 626 ? -8.146 -33.564 -6.453 1.00 37.53 626 ALA A C 1
ATOM 4769 O O . ALA A 1 626 ? -7.624 -34.680 -6.586 1.00 37.53 626 ALA A O 1
ATOM 4770 N N . PRO A 1 627 ? -8.844 -32.981 -7.445 1.00 37.38 627 PRO A N 1
ATOM 4771 C CA . PRO A 1 627 ? -9.021 -33.641 -8.722 1.00 37.38 627 PRO A CA 1
ATOM 4772 C C . PRO A 1 627 ? -7.651 -33.836 -9.379 1.00 37.38 627 PRO A C 1
ATOM 4774 O O . PRO A 1 627 ? -6.810 -32.939 -9.386 1.00 37.38 627 PRO A O 1
ATOM 4777 N N . ASP A 1 628 ? -7.435 -35.034 -9.930 1.00 37.69 628 ASP A N 1
ATOM 4778 C CA . ASP A 1 628 ? -6.220 -35.450 -10.650 1.00 37.69 628 ASP A CA 1
ATOM 4779 C C . ASP A 1 628 ? -6.201 -34.770 -12.042 1.00 37.69 628 ASP A C 1
ATOM 4781 O O . ASP A 1 628 ? -6.231 -35.409 -13.101 1.00 37.69 628 ASP A O 1
ATOM 4785 N N . THR A 1 629 ? -6.296 -33.437 -12.030 1.00 37.38 629 THR A N 1
ATOM 4786 C CA . THR A 1 629 ? -6.504 -32.573 -13.186 1.00 37.38 629 THR A CA 1
ATOM 4787 C C . THR A 1 629 ? -5.172 -32.423 -13.914 1.00 37.38 629 THR A C 1
ATOM 4789 O O . THR A 1 629 ? -4.208 -31.917 -13.335 1.00 37.38 629 THR A O 1
ATOM 4792 N N . PRO A 1 630 ? -5.064 -32.854 -15.186 1.00 32.66 630 PRO A N 1
ATOM 4793 C CA . PRO A 1 630 ? -3.851 -32.621 -15.958 1.00 32.66 630 PRO A CA 1
ATOM 4794 C C . PRO A 1 630 ? -3.602 -31.108 -16.083 1.00 32.66 630 PRO A C 1
ATOM 4796 O O . PRO A 1 630 ? -4.572 -30.348 -16.125 1.00 32.66 630 PRO A O 1
ATOM 4799 N N . PRO A 1 631 ? -2.334 -30.661 -16.172 1.00 35.28 631 PRO A N 1
ATOM 4800 C CA . PRO A 1 631 ? -1.993 -29.242 -16.160 1.00 35.28 631 PRO A CA 1
ATOM 4801 C C . PRO A 1 631 ? -2.810 -28.462 -17.191 1.00 35.28 631 PRO A C 1
ATOM 4803 O O . PRO A 1 631 ? -2.864 -28.837 -18.368 1.00 35.28 631 PRO A O 1
ATOM 4806 N N . VAL A 1 632 ? -3.442 -27.379 -16.731 1.00 38.69 632 VAL A N 1
ATOM 4807 C CA . VAL A 1 632 ? -4.212 -26.471 -17.582 1.00 38.69 632 VAL A CA 1
ATOM 4808 C C . VAL A 1 632 ? -3.244 -25.805 -18.553 1.00 38.69 632 VAL A C 1
ATOM 4810 O O . VAL A 1 632 ? -2.504 -24.892 -18.196 1.00 38.69 632 VAL A O 1
ATOM 4813 N N . VAL A 1 633 ? -3.242 -26.276 -19.800 1.00 39.41 633 VAL A N 1
ATOM 4814 C CA . VAL A 1 633 ? -2.538 -25.597 -20.886 1.00 39.41 633 VAL A CA 1
ATOM 4815 C C . VAL A 1 633 ? -3.325 -24.332 -21.203 1.00 39.41 633 VAL A C 1
ATOM 4817 O O . VAL A 1 633 ? -4.344 -24.390 -21.891 1.00 39.41 633 VAL A O 1
ATOM 4820 N N . VAL A 1 634 ? -2.854 -23.197 -20.689 1.00 42.94 634 VAL A N 1
ATOM 4821 C CA . VAL A 1 634 ? -3.332 -21.878 -21.107 1.00 42.94 634 VAL A CA 1
ATOM 4822 C C . VAL A 1 634 ? -2.953 -21.709 -22.578 1.00 42.94 634 VAL A C 1
ATOM 4824 O O . VAL A 1 634 ? -1.775 -21.584 -22.913 1.00 42.94 634 VAL A O 1
ATOM 4827 N N . ASP A 1 635 ? -3.945 -21.776 -23.468 1.00 33.41 635 ASP A N 1
ATOM 4828 C CA . ASP A 1 635 ? -3.754 -21.466 -24.885 1.00 33.41 635 ASP A CA 1
ATOM 4829 C C . ASP A 1 635 ? -3.477 -19.955 -25.001 1.00 33.41 635 ASP A C 1
ATOM 4831 O O . ASP A 1 635 ? -4.321 -19.161 -24.582 1.00 33.41 635 ASP A O 1
ATOM 4835 N N . PRO A 1 636 ? -2.319 -19.525 -25.536 1.00 33.59 636 PRO A N 1
ATOM 4836 C CA . PRO A 1 636 ? -1.982 -18.106 -25.654 1.00 33.59 636 PRO A CA 1
ATOM 4837 C C . PRO A 1 636 ? -2.817 -17.370 -26.718 1.00 33.59 636 PRO A C 1
ATOM 4839 O O . PRO A 1 636 ? -2.595 -16.187 -26.962 1.00 33.59 636 PRO A O 1
ATOM 4842 N N . THR A 1 637 ? -3.750 -18.050 -27.392 1.00 27.64 637 THR A N 1
ATOM 4843 C CA . THR A 1 637 ? -4.588 -17.462 -28.440 1.00 27.64 637 THR A CA 1
ATOM 4844 C C . THR A 1 637 ? -5.863 -16.843 -27.844 1.00 27.64 637 THR A C 1
ATOM 4846 O O . THR A 1 637 ? -6.752 -17.591 -27.429 1.00 27.64 637 THR A O 1
ATOM 4849 N N . PRO A 1 638 ? -6.038 -15.505 -27.843 1.00 28.77 638 PRO A N 1
ATOM 4850 C CA . PRO A 1 638 ? -7.288 -14.902 -27.393 1.00 28.77 638 PRO A CA 1
ATOM 4851 C C . PRO A 1 638 ? -8.455 -15.298 -28.319 1.00 28.77 638 PRO A C 1
ATOM 4853 O O . PRO A 1 638 ? -8.273 -15.390 -29.541 1.00 28.77 638 PRO A O 1
ATOM 4856 N N . PRO A 1 639 ? -9.675 -15.502 -27.785 1.00 27.58 639 PRO A N 1
ATOM 4857 C CA . PRO A 1 639 ? -10.851 -15.732 -28.614 1.00 27.58 639 PRO A CA 1
ATOM 4858 C C . PRO A 1 639 ? -11.114 -14.499 -29.485 1.00 27.58 639 PRO A C 1
ATOM 4860 O O . PRO A 1 639 ? -11.211 -13.377 -28.989 1.00 27.58 639 PRO A O 1
ATOM 4863 N N . ALA A 1 640 ? -11.227 -14.703 -30.798 1.00 30.67 640 ALA A N 1
ATOM 4864 C CA . ALA A 1 640 ? -11.434 -13.609 -31.738 1.00 30.67 640 ALA A CA 1
ATOM 4865 C C . ALA A 1 640 ? -12.768 -12.892 -31.466 1.00 30.67 640 ALA A C 1
ATOM 4867 O O . ALA A 1 640 ? -13.835 -13.500 -31.568 1.00 30.67 640 ALA A O 1
ATOM 4868 N N . ALA A 1 641 ? -12.707 -11.592 -31.172 1.00 31.62 641 ALA A N 1
ATOM 4869 C CA . ALA A 1 641 ? -13.893 -10.755 -31.062 1.00 31.62 641 ALA A CA 1
ATOM 4870 C C . ALA A 1 641 ? -14.605 -10.668 -32.426 1.00 31.62 641 ALA A C 1
ATOM 4872 O O . 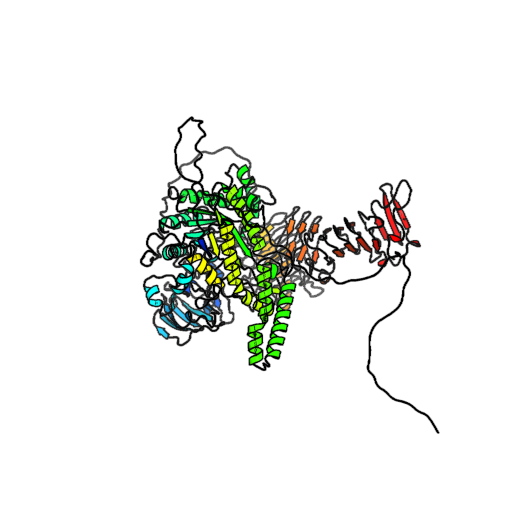ALA A 1 641 ? -14.081 -10.088 -33.381 1.00 31.62 641 ALA A O 1
ATOM 4873 N N . GLU A 1 642 ? -15.808 -11.242 -32.528 1.00 29.20 642 GLU A N 1
ATOM 4874 C CA . GLU A 1 642 ? -16.651 -11.090 -33.715 1.00 29.20 642 GLU A CA 1
ATOM 4875 C C . GLU A 1 642 ? -17.119 -9.632 -33.832 1.00 29.20 642 GLU A C 1
ATOM 4877 O O . GLU A 1 642 ? -17.988 -9.170 -33.093 1.00 29.20 642 GLU A O 1
ATOM 4882 N N . THR A 1 643 ? -16.543 -8.896 -34.782 1.00 26.84 643 THR A N 1
ATOM 4883 C CA . THR A 1 643 ? -16.942 -7.522 -35.107 1.00 26.84 643 THR A CA 1
ATOM 4884 C C . THR A 1 643 ? -18.224 -7.525 -35.952 1.00 26.84 643 THR A C 1
ATOM 4886 O O . THR A 1 643 ? -18.226 -8.098 -37.046 1.00 26.84 643 THR A O 1
ATOM 4889 N N . PRO A 1 644 ? -19.326 -6.880 -35.514 1.00 30.12 644 PRO A N 1
ATOM 4890 C CA . PRO A 1 644 ? -20.534 -6.770 -36.329 1.00 30.12 644 PRO A CA 1
ATOM 4891 C C . PRO A 1 644 ? -20.336 -5.792 -37.495 1.00 30.12 644 PRO A C 1
ATOM 4893 O O . PRO A 1 644 ? -19.834 -4.682 -37.323 1.00 30.12 644 PRO A O 1
ATOM 4896 N N . GLU A 1 645 ? -20.774 -6.189 -38.689 1.00 29.12 645 GLU A N 1
ATOM 4897 C CA . GLU A 1 645 ? -20.675 -5.390 -39.917 1.00 29.12 645 GLU A CA 1
ATOM 4898 C C . GLU A 1 645 ? -21.553 -4.110 -39.840 1.00 29.12 645 GLU A C 1
ATOM 4900 O O . GLU A 1 645 ? -22.719 -4.191 -39.435 1.00 29.12 645 GLU A O 1
ATOM 4905 N N . PRO A 1 646 ? -21.053 -2.916 -40.228 1.00 31.48 646 PRO A N 1
ATOM 4906 C CA . PRO A 1 646 ? -21.793 -1.665 -40.058 1.00 31.48 646 PRO A CA 1
ATOM 4907 C C . PRO A 1 646 ? -22.926 -1.508 -41.084 1.00 31.48 646 PRO A C 1
ATOM 4909 O O . PRO A 1 646 ? -22.702 -1.395 -42.292 1.00 31.48 646 PRO A O 1
ATOM 4912 N N . ALA A 1 647 ? -24.167 -1.419 -40.599 1.00 31.83 647 ALA A N 1
ATOM 4913 C CA . ALA A 1 647 ? -25.329 -1.110 -41.429 1.00 31.83 647 ALA A CA 1
ATOM 4914 C C . ALA A 1 647 ? -25.398 0.392 -41.777 1.00 31.83 647 ALA A C 1
ATOM 4916 O O . ALA A 1 647 ? -25.265 1.254 -40.910 1.00 31.83 647 ALA A O 1
ATOM 4917 N N . ALA A 1 648 ? -25.644 0.713 -43.051 1.00 33.25 648 ALA A N 1
ATOM 4918 C CA . ALA A 1 648 ? -25.679 2.096 -43.533 1.00 33.25 648 ALA A CA 1
ATOM 4919 C C . ALA A 1 648 ? -26.858 2.915 -42.945 1.00 33.25 648 ALA A C 1
ATOM 4921 O O . ALA A 1 648 ? -27.983 2.406 -42.891 1.00 33.25 648 ALA A O 1
ATOM 4922 N N . PRO A 1 649 ? -26.651 4.195 -42.571 1.00 31.67 649 PRO A N 1
ATOM 4923 C CA . PRO A 1 649 ? -27.688 5.019 -41.959 1.00 31.67 649 PRO A CA 1
ATOM 4924 C C . PRO A 1 649 ? -28.715 5.540 -42.977 1.00 31.67 649 PRO A C 1
ATOM 4926 O O . PRO A 1 649 ? -28.379 5.953 -44.088 1.00 31.67 649 PRO A O 1
ATOM 4929 N N . ALA A 1 650 ? -29.981 5.587 -42.556 1.00 31.72 650 ALA A N 1
ATOM 4930 C CA . ALA A 1 650 ? -31.048 6.336 -43.220 1.00 31.72 650 ALA A CA 1
ATOM 4931 C C . ALA A 1 650 ? -31.281 7.676 -42.485 1.00 31.72 650 ALA A C 1
ATOM 4933 O O . ALA A 1 650 ? -31.099 7.728 -41.268 1.00 31.72 650 ALA A O 1
ATOM 4934 N N . PRO A 1 651 ? -31.681 8.760 -43.177 1.00 33.75 651 PRO A N 1
ATOM 4935 C CA . PRO A 1 651 ? -31.756 10.089 -42.572 1.00 33.75 651 PRO A CA 1
ATOM 4936 C C . PRO A 1 651 ? -32.973 10.249 -41.648 1.00 33.75 651 PRO A C 1
ATOM 4938 O O . PRO A 1 651 ? -34.097 9.902 -42.021 1.00 33.75 651 PRO A O 1
ATOM 4941 N N . ALA A 1 652 ? -32.746 10.837 -40.472 1.00 30.47 652 ALA A N 1
ATOM 4942 C CA . ALA A 1 652 ? -33.771 11.249 -39.512 1.00 30.47 652 ALA A CA 1
ATOM 4943 C C . ALA A 1 652 ? -34.031 12.777 -39.595 1.00 30.47 652 ALA A C 1
ATOM 4945 O O . ALA A 1 652 ? -33.160 13.506 -40.071 1.00 30.47 652 ALA A O 1
ATOM 4946 N N . PRO A 1 653 ? -35.223 13.270 -39.200 1.00 30.73 653 PRO A N 1
ATOM 4947 C CA . PRO A 1 653 ? -35.619 14.672 -39.368 1.00 30.73 653 PRO A CA 1
ATOM 4948 C C . PRO A 1 653 ? -35.127 15.599 -38.240 1.00 30.73 653 PRO A C 1
ATOM 4950 O O . PRO A 1 653 ? -34.876 15.152 -37.124 1.00 30.73 653 PRO A O 1
ATOM 4953 N N . GLU A 1 654 ? -35.065 16.901 -38.534 1.00 38.62 654 GLU A N 1
ATOM 4954 C CA . GLU A 1 654 ? -34.686 17.975 -37.598 1.00 38.62 654 GLU A CA 1
ATOM 4955 C C . GLU A 1 654 ? -35.657 18.117 -36.401 1.00 38.62 654 GLU A C 1
ATOM 4957 O O . GLU A 1 654 ? -36.877 18.148 -36.607 1.00 38.62 654 GLU A O 1
ATOM 4962 N N . PRO A 1 655 ? -35.140 18.281 -35.168 1.00 28.92 655 PRO A N 1
ATOM 4963 C CA . PRO A 1 655 ? -35.871 18.832 -34.028 1.00 28.92 655 PRO A CA 1
ATOM 4964 C C . PRO A 1 655 ? -35.567 20.330 -33.788 1.00 28.92 655 PRO A C 1
ATOM 4966 O O . PRO A 1 655 ? -34.520 20.846 -34.170 1.00 28.92 655 PRO A O 1
ATOM 4969 N N . GLU A 1 656 ? -36.506 21.022 -33.137 1.00 30.98 656 GLU A N 1
ATOM 4970 C CA . GLU A 1 656 ? -36.431 22.447 -32.754 1.00 30.98 656 GLU A CA 1
ATOM 4971 C C . GLU A 1 656 ? -35.385 22.729 -31.642 1.00 30.98 656 GLU A C 1
ATOM 4973 O O . GLU A 1 656 ? -35.025 21.811 -30.900 1.00 30.98 656 GLU A O 1
ATOM 4978 N N . PRO A 1 657 ? -34.884 23.978 -31.501 1.00 29.53 657 PRO A N 1
ATOM 4979 C CA . PRO A 1 657 ? -33.687 24.268 -30.706 1.00 29.53 657 PRO A CA 1
ATOM 4980 C C . PRO A 1 657 ? -33.903 24.234 -29.185 1.00 29.53 657 PRO A C 1
ATOM 4982 O O . PRO A 1 657 ? -34.904 24.732 -28.663 1.00 29.53 657 PRO A O 1
ATOM 4985 N N . GLN A 1 658 ? -32.890 23.731 -28.477 1.00 27.06 658 GLN A N 1
ATOM 4986 C CA . GLN A 1 658 ? -32.670 23.920 -27.038 1.00 27.06 658 GLN A CA 1
ATOM 4987 C C . GLN A 1 658 ? -31.510 24.912 -26.810 1.00 27.06 658 GLN A C 1
ATOM 4989 O O . GLN A 1 658 ? -30.729 25.125 -27.739 1.00 27.06 658 GLN A O 1
ATOM 4994 N N . PRO A 1 659 ? -31.418 25.571 -25.635 1.00 28.73 659 PRO A N 1
ATOM 4995 C CA . PRO A 1 659 ? -30.333 26.513 -25.345 1.00 28.73 659 PRO A CA 1
ATOM 4996 C C . PRO A 1 659 ? -28.964 25.818 -25.314 1.00 28.73 659 PRO A C 1
ATOM 4998 O O . PRO A 1 659 ? -28.865 24.662 -24.906 1.00 28.73 659 PRO A O 1
ATOM 5001 N N . GLU A 1 660 ? -27.929 26.530 -25.761 1.00 27.97 660 GLU A N 1
ATOM 5002 C CA . GLU A 1 660 ? -26.566 26.003 -25.897 1.00 27.97 660 GLU A CA 1
ATOM 5003 C C . GLU A 1 660 ? -25.879 25.793 -24.532 1.00 27.97 660 GLU A C 1
ATOM 5005 O O . GLU A 1 660 ? -26.063 26.618 -23.634 1.00 27.97 660 GLU A O 1
ATOM 5010 N N . PRO A 1 661 ? -25.072 24.726 -24.371 1.00 29.97 661 PRO A N 1
ATOM 5011 C CA . PRO A 1 661 ? -24.054 24.646 -23.329 1.00 29.97 661 PRO A CA 1
ATOM 5012 C C . PRO A 1 661 ? -22.812 25.466 -23.722 1.00 29.97 661 PRO A C 1
ATOM 5014 O O . PRO A 1 661 ? -22.478 25.576 -24.904 1.00 29.97 661 PRO A O 1
ATOM 5017 N N . GLU A 1 662 ? -22.124 26.023 -22.727 1.00 31.73 662 GLU A N 1
ATOM 5018 C CA . GLU A 1 662 ? -20.889 26.796 -22.918 1.00 31.73 662 GLU A CA 1
ATOM 5019 C C . GLU A 1 662 ? -19.734 25.892 -23.398 1.00 31.73 662 GLU A C 1
ATOM 5021 O O . GLU A 1 662 ? -19.676 24.706 -23.071 1.00 31.73 662 GLU A O 1
ATOM 5026 N N . GLN A 1 663 ? -18.858 26.435 -24.250 1.00 29.61 663 GLN A N 1
ATOM 5027 C CA . GLN A 1 663 ? -17.888 25.666 -25.041 1.00 29.61 663 GLN A CA 1
ATOM 5028 C C . GLN A 1 663 ? -16.474 25.703 -24.437 1.00 29.61 663 GLN A C 1
ATOM 5030 O O . GLN A 1 663 ? -16.032 26.732 -23.930 1.00 29.61 663 GLN A O 1
ATOM 5035 N N . SER A 1 664 ? -15.756 24.582 -24.542 1.00 34.34 664 SER A N 1
ATOM 5036 C CA . SER A 1 664 ? -14.323 24.455 -24.226 1.00 34.34 664 SER A CA 1
ATOM 5037 C C . SER A 1 664 ? -13.437 25.259 -25.205 1.00 34.34 664 SER A C 1
ATOM 5039 O O . SER A 1 664 ? -13.876 25.501 -26.332 1.00 34.34 664 SER A O 1
ATOM 5041 N N . PRO A 1 665 ? -12.201 25.650 -24.823 1.00 38.09 665 PRO A N 1
ATOM 5042 C CA . PRO A 1 665 ? -11.318 26.467 -25.668 1.00 38.09 665 PRO A CA 1
ATOM 5043 C C . PRO A 1 665 ? -10.939 25.814 -27.015 1.00 38.09 665 PRO A C 1
ATOM 5045 O O . PRO A 1 665 ? -10.810 24.594 -27.136 1.00 38.09 665 PRO A O 1
ATOM 5048 N N . GLU A 1 666 ? -10.764 26.649 -28.047 1.00 39.09 666 GLU A N 1
ATOM 5049 C CA . GLU A 1 666 ? -10.533 26.242 -29.443 1.00 39.09 666 GLU A CA 1
ATOM 5050 C C . GLU A 1 666 ? -9.030 26.057 -29.757 1.00 39.09 666 GLU A C 1
ATOM 5052 O O . GLU A 1 666 ? -8.304 27.019 -30.008 1.00 39.09 666 GLU A O 1
ATOM 5057 N N . LEU A 1 667 ? -8.556 24.808 -29.832 1.00 44.66 667 LEU A N 1
ATOM 5058 C CA . LEU A 1 667 ? -7.202 24.495 -30.320 1.00 44.66 667 LEU A CA 1
ATOM 5059 C C . LEU A 1 667 ? -7.106 24.704 -31.846 1.00 44.66 667 LEU A C 1
ATOM 5061 O O . LEU A 1 667 ? -7.654 23.914 -32.621 1.00 44.66 667 LEU A O 1
ATOM 5065 N N . THR A 1 668 ? -6.387 25.741 -32.301 1.00 39.31 668 THR A N 1
ATOM 5066 C CA . THR A 1 668 ? -6.279 26.101 -33.734 1.00 39.31 668 THR A CA 1
ATOM 5067 C C . THR A 1 668 ? -4.836 26.219 -34.258 1.00 39.31 668 THR A C 1
ATOM 5069 O O . THR A 1 668 ? -4.405 27.253 -34.765 1.00 39.31 668 THR A O 1
ATOM 5072 N N . GLY A 1 669 ? -4.107 25.097 -34.260 1.00 57.22 669 GLY A N 1
ATOM 5073 C CA . GLY A 1 669 ? -2.743 24.995 -34.809 1.00 57.22 669 GLY A CA 1
ATOM 5074 C C . GLY A 1 669 ? -1.668 25.378 -33.789 1.00 57.22 669 GLY A C 1
ATOM 5075 O O . GLY A 1 669 ? -1.906 25.245 -32.597 1.00 57.22 669 GLY A O 1
ATOM 5076 N N . ASN A 1 670 ? -0.512 25.868 -34.255 1.00 68.75 670 ASN A N 1
ATOM 5077 C CA . ASN A 1 670 ? 0.631 26.285 -33.420 1.00 68.75 670 ASN A CA 1
ATOM 5078 C C . ASN A 1 670 ? 0.395 27.586 -32.613 1.00 68.75 670 ASN A C 1
ATOM 5080 O O . ASN A 1 670 ? 1.303 28.401 -32.440 1.00 68.75 670 ASN A O 1
ATOM 5084 N N . HIS A 1 671 ? -0.845 27.863 -32.219 1.00 81.44 671 HIS A N 1
ATOM 5085 C CA . HIS A 1 671 ? -1.197 29.039 -31.437 1.00 81.44 671 HIS A CA 1
ATOM 5086 C C . HIS A 1 671 ? -2.236 28.648 -30.397 1.00 81.44 671 HIS A C 1
ATOM 5088 O O . HIS A 1 671 ? -3.350 28.246 -30.743 1.00 81.44 671 HIS A O 1
ATOM 5094 N N . VAL A 1 672 ? -1.840 28.765 -29.140 1.00 77.31 672 VAL A N 1
ATOM 5095 C CA . VAL A 1 672 ? -2.643 28.476 -27.962 1.00 77.31 672 VAL A CA 1
ATOM 5096 C C . VAL A 1 672 ? -2.889 29.808 -27.278 1.00 77.31 672 VAL A C 1
ATOM 5098 O O . VAL A 1 672 ? -1.947 30.531 -26.972 1.00 77.31 672 VAL A O 1
ATOM 5101 N N . VAL A 1 673 ? -4.160 30.145 -27.100 1.00 80.88 673 VAL A N 1
ATOM 5102 C CA . VAL A 1 673 ? -4.581 31.347 -26.385 1.00 80.88 673 VAL A CA 1
ATOM 5103 C C . VAL A 1 673 ? -5.517 30.890 -25.279 1.00 80.88 673 VAL A C 1
ATOM 5105 O O . VAL A 1 673 ? -6.473 30.159 -25.567 1.00 80.88 673 VAL A O 1
ATOM 5108 N N . GLY A 1 674 ? -5.210 31.284 -24.051 1.00 68.81 674 GLY A N 1
ATOM 5109 C CA . GLY A 1 674 ? -6.050 31.082 -22.884 1.00 68.81 674 GLY A CA 1
ATOM 5110 C C . GLY A 1 674 ? -7.231 32.053 -22.852 1.00 68.81 674 GLY A C 1
ATOM 5111 O O . GLY A 1 674 ? -7.795 32.456 -23.882 1.00 68.81 674 GLY A O 1
ATOM 5112 N N . ARG A 1 675 ? -7.669 32.367 -21.644 1.00 69.81 675 ARG A N 1
ATOM 5113 C CA . ARG A 1 675 ? -8.862 33.130 -21.278 1.00 69.81 675 ARG A CA 1
ATOM 5114 C C . ARG A 1 675 ? -8.480 34.066 -20.129 1.00 69.81 675 ARG A C 1
ATOM 5116 O O . ARG A 1 675 ? -7.314 34.273 -19.865 1.00 69.81 675 ARG A O 1
ATOM 5123 N N . GLU A 1 676 ? -9.458 34.712 -19.503 1.00 67.81 676 GLU A N 1
ATOM 5124 C CA . GLU A 1 676 ? -9.167 35.521 -18.312 1.00 67.81 676 GLU A CA 1
ATOM 5125 C C . GLU A 1 676 ? -9.577 34.742 -17.057 1.00 67.81 676 GLU A C 1
ATOM 5127 O O . GLU A 1 676 ? -10.726 34.287 -16.963 1.00 67.81 676 GLU A O 1
ATOM 5132 N N . GLY A 1 677 ? -8.634 34.615 -16.121 1.00 46.44 677 GLY A N 1
ATOM 5133 C CA . GLY A 1 677 ? -8.625 33.686 -14.991 1.00 46.44 677 GLY A CA 1
ATOM 5134 C C . GLY A 1 677 ? -7.929 32.357 -15.325 1.00 46.44 677 GLY A C 1
ATOM 5135 O O . GLY A 1 677 ? -7.996 31.922 -16.471 1.00 46.44 677 GLY A O 1
ATOM 5136 N N . TYR A 1 678 ? -7.360 31.715 -14.292 1.00 49.56 678 TYR A N 1
ATOM 5137 C CA . TYR A 1 678 ? -6.557 30.476 -14.332 1.00 49.56 678 TYR A CA 1
ATOM 5138 C C . TYR A 1 678 ? -6.850 29.540 -15.518 1.00 49.56 678 TYR A C 1
ATOM 5140 O O . TYR A 1 678 ? -7.926 28.928 -15.610 1.00 49.56 678 TYR A O 1
ATOM 5148 N N . ASP A 1 679 ? -5.845 29.343 -16.365 1.00 52.81 679 ASP A N 1
ATOM 5149 C CA . ASP A 1 679 ? -5.774 28.298 -17.373 1.00 52.81 679 ASP A CA 1
ATOM 5150 C C . ASP A 1 679 ? -4.619 27.317 -17.093 1.00 52.81 679 ASP A C 1
ATOM 5152 O O . ASP A 1 679 ? -3.484 27.673 -16.787 1.00 52.81 679 ASP A O 1
ATOM 5156 N N . HIS A 1 680 ? -4.917 26.027 -17.272 1.00 63.50 680 HIS A N 1
ATOM 5157 C CA . HIS A 1 680 ? -3.935 24.946 -17.220 1.00 63.50 680 HIS A CA 1
ATOM 5158 C C . HIS A 1 680 ? -3.556 24.541 -18.649 1.00 63.50 680 HIS A C 1
ATOM 5160 O O . HIS A 1 680 ? -4.261 23.765 -19.308 1.00 63.50 680 HIS A O 1
ATOM 5166 N N . ILE A 1 681 ? -2.442 25.072 -19.145 1.00 68.25 681 ILE A N 1
ATOM 5167 C CA . ILE A 1 681 ? -1.940 24.858 -20.501 1.00 68.25 681 ILE A CA 1
ATOM 5168 C C . ILE A 1 681 ? -0.813 23.820 -20.473 1.00 68.25 681 ILE A C 1
ATOM 5170 O O . ILE A 1 681 ? 0.362 24.156 -20.386 1.00 68.25 681 ILE A O 1
ATOM 5174 N N . ASP A 1 682 ? -1.171 22.539 -20.592 1.00 72.75 682 ASP A N 1
ATOM 5175 C CA . ASP A 1 682 ? -0.205 21.445 -20.768 1.00 72.75 682 ASP A CA 1
ATOM 5176 C C . ASP A 1 682 ? -0.138 20.995 -22.241 1.00 72.75 682 ASP A C 1
ATOM 5178 O O . ASP A 1 682 ? -1.066 20.359 -22.766 1.00 72.75 682 ASP A O 1
ATOM 5182 N N . LEU A 1 683 ? 0.971 21.330 -22.913 1.00 66.75 683 LEU A N 1
ATOM 5183 C CA . LEU A 1 683 ? 1.287 20.882 -24.276 1.00 66.75 683 LEU A CA 1
ATOM 5184 C C . LEU A 1 683 ? 2.202 19.647 -24.321 1.00 66.75 683 LEU A C 1
ATOM 5186 O O . LEU A 1 683 ? 2.247 18.967 -25.353 1.00 66.75 683 LEU A O 1
ATOM 5190 N N . ALA A 1 684 ? 2.842 19.288 -23.205 1.00 56.50 684 ALA A N 1
ATOM 5191 C CA . ALA A 1 684 ? 3.580 18.035 -23.048 1.00 56.50 684 ALA A CA 1
ATOM 5192 C C . ALA A 1 684 ? 2.653 16.802 -23.057 1.00 56.50 684 ALA A C 1
ATOM 5194 O O . ALA A 1 684 ? 3.120 15.672 -23.243 1.00 56.50 684 ALA A O 1
ATOM 5195 N N . PHE A 1 685 ? 1.336 16.989 -22.902 1.00 46.53 685 PHE A N 1
ATOM 5196 C CA . PHE A 1 685 ? 0.370 15.894 -22.874 1.00 46.53 685 PHE A CA 1
ATOM 5197 C C . PHE A 1 685 ? 0.276 15.121 -24.204 1.00 46.53 685 PHE A C 1
ATOM 5199 O O . PHE A 1 685 ? -0.400 15.496 -25.173 1.00 46.53 685 PHE A O 1
ATOM 5206 N N . VAL A 1 686 ? 0.920 13.955 -24.213 1.00 39.75 686 VAL A N 1
ATOM 5207 C CA . VAL A 1 686 ? 0.851 12.951 -25.275 1.00 39.75 686 VAL A CA 1
ATOM 5208 C C . VAL A 1 686 ? -0.573 12.387 -25.350 1.00 39.75 686 VAL A C 1
ATOM 5210 O O . VAL A 1 686 ? -1.083 11.813 -24.392 1.00 39.75 686 VAL A O 1
ATOM 5213 N N . GLY A 1 687 ? -1.243 12.508 -26.501 1.00 33.25 687 GLY A N 1
ATOM 5214 C CA . GLY A 1 687 ? -2.555 11.874 -26.686 1.00 33.25 687 GLY A CA 1
ATOM 5215 C C . GLY A 1 687 ? -2.458 10.339 -26.695 1.00 33.25 687 GLY A C 1
ATOM 5216 O O . GLY A 1 687 ? -1.404 9.807 -27.040 1.00 33.25 687 GLY A O 1
ATOM 5217 N N . ARG A 1 688 ? -3.580 9.636 -26.434 1.00 35.44 688 ARG A N 1
ATOM 5218 C CA . ARG A 1 688 ? -3.764 8.153 -26.352 1.00 35.44 688 ARG A CA 1
ATOM 5219 C C . ARG A 1 688 ? -3.108 7.262 -27.445 1.00 35.44 688 ARG A C 1
ATOM 5221 O O . ARG A 1 688 ? -3.221 6.050 -27.365 1.00 35.44 688 ARG A O 1
ATOM 5228 N N . ASN A 1 689 ? -2.443 7.826 -28.458 1.00 29.05 689 ASN A N 1
ATOM 5229 C CA . ASN A 1 689 ? -1.740 7.128 -29.546 1.00 29.05 689 ASN A CA 1
ATOM 5230 C C . ASN A 1 689 ? -0.255 7.547 -29.719 1.00 29.05 689 ASN A C 1
ATOM 5232 O O . ASN A 1 689 ? 0.322 7.295 -30.778 1.00 29.05 689 ASN A O 1
ATOM 5236 N N . GLY A 1 690 ? 0.374 8.228 -28.753 1.00 36.12 690 GLY A N 1
ATOM 5237 C CA . GLY A 1 690 ? 1.796 8.601 -28.858 1.00 36.12 690 GLY A CA 1
ATOM 5238 C C . GLY A 1 690 ? 2.099 9.792 -29.782 1.00 36.12 690 GLY A C 1
ATOM 5239 O O . GLY A 1 690 ? 3.246 9.993 -30.175 1.00 36.12 690 GLY A O 1
ATOM 5240 N N . THR A 1 691 ? 1.089 10.584 -30.155 1.00 34.69 691 THR A N 1
ATOM 5241 C CA . THR A 1 691 ? 1.259 11.842 -30.906 1.00 34.69 691 THR A CA 1
ATOM 5242 C C . THR A 1 691 ? 1.082 13.052 -29.982 1.00 34.69 691 THR A C 1
ATOM 5244 O O . THR A 1 691 ? 0.070 13.089 -29.272 1.00 34.69 691 THR A O 1
ATOM 5247 N N . PRO A 1 692 ? 1.998 14.044 -30.012 1.00 41.25 692 PRO A N 1
ATOM 5248 C CA . PRO A 1 692 ? 1.812 15.325 -29.328 1.00 41.25 692 PRO A CA 1
ATOM 5249 C C . PRO A 1 692 ? 0.525 16.026 -29.779 1.00 41.25 692 PRO A C 1
ATOM 5251 O O . PRO A 1 692 ? 0.086 15.846 -30.921 1.00 41.25 692 PRO A O 1
ATOM 5254 N N . ARG A 1 693 ? -0.088 16.819 -28.891 1.00 46.47 693 ARG A N 1
ATOM 5255 C CA . ARG A 1 693 ? -1.283 17.618 -29.224 1.00 46.47 693 ARG A CA 1
ATOM 5256 C C . ARG A 1 693 ? -0.976 18.803 -30.145 1.00 46.47 693 ARG A C 1
ATOM 5258 O O . ARG A 1 693 ? -1.858 19.202 -30.905 1.00 46.47 693 ARG A O 1
ATOM 5265 N N . SER A 1 694 ? 0.248 19.317 -30.106 1.00 53.59 694 SER A N 1
ATOM 5266 C CA . SER A 1 694 ? 0.729 20.448 -30.901 1.00 53.59 694 SER A CA 1
ATOM 5267 C C . SER A 1 694 ? 1.946 20.063 -31.763 1.00 53.59 694 SER A C 1
ATOM 5269 O O . SER A 1 694 ? 2.252 18.876 -31.922 1.00 53.59 694 SER A O 1
ATOM 5271 N N . ALA A 1 695 ? 2.597 21.027 -32.420 1.00 55.66 695 ALA A N 1
ATOM 5272 C CA . ALA A 1 695 ? 3.695 20.750 -33.345 1.00 55.66 695 ALA A CA 1
ATOM 5273 C C . ALA A 1 695 ? 4.827 21.765 -33.176 1.00 55.66 695 ALA A C 1
ATOM 5275 O O . ALA A 1 695 ? 4.592 22.945 -33.365 1.00 55.66 695 ALA A O 1
ATOM 5276 N N . ALA A 1 696 ? 6.053 21.282 -32.957 1.00 64.75 696 ALA A N 1
ATOM 5277 C CA . ALA A 1 696 ? 7.269 22.062 -32.697 1.00 64.75 696 ALA A CA 1
ATOM 5278 C C . ALA A 1 696 ? 7.288 23.525 -33.180 1.00 64.75 696 ALA A C 1
ATOM 5280 O O . ALA A 1 696 ? 7.289 23.791 -34.392 1.00 64.75 696 ALA A O 1
ATOM 5281 N N . GLY A 1 697 ? 7.418 24.450 -32.225 1.00 69.81 697 GLY A N 1
ATOM 5282 C CA . GLY A 1 697 ? 7.353 25.888 -32.456 1.00 69.81 697 GLY A CA 1
ATOM 5283 C C . GLY A 1 697 ? 5.933 26.409 -32.290 1.00 69.81 697 GLY A C 1
ATOM 5284 O O . GLY A 1 697 ? 5.344 26.934 -33.244 1.00 69.81 697 GLY A O 1
ATOM 5285 N N . ASP A 1 698 ? 5.387 26.219 -31.097 1.00 84.44 698 ASP A N 1
ATOM 5286 C CA . ASP A 1 698 ? 4.109 26.746 -30.651 1.00 84.44 698 ASP A CA 1
ATOM 5287 C C . ASP A 1 698 ? 4.261 28.165 -30.085 1.00 84.44 698 ASP A C 1
ATOM 5289 O O . ASP A 1 698 ? 5.338 28.608 -29.676 1.00 84.44 698 ASP A O 1
ATOM 5293 N N . ARG A 1 699 ? 3.160 28.916 -30.093 1.00 87.25 699 ARG A N 1
ATOM 5294 C CA . ARG A 1 699 ? 3.048 30.185 -29.375 1.00 87.25 699 ARG A CA 1
ATOM 5295 C C . ARG A 1 699 ? 1.900 30.094 -28.379 1.00 87.25 699 ARG A C 1
ATOM 5297 O O . ARG A 1 699 ? 0.786 29.771 -28.790 1.00 87.25 699 ARG A O 1
ATOM 5304 N N . ILE A 1 700 ? 2.188 30.396 -27.121 1.00 88.75 700 ILE A N 1
ATOM 5305 C CA . ILE A 1 700 ? 1.269 30.343 -25.984 1.00 88.75 700 ILE A CA 1
ATOM 5306 C C . ILE A 1 700 ? 1.041 31.775 -25.487 1.00 88.75 700 ILE A C 1
ATOM 5308 O O . ILE A 1 700 ? 2.000 32.532 -25.357 1.00 88.75 700 ILE A O 1
ATOM 5312 N N . GLU A 1 701 ? -0.215 32.146 -25.255 1.00 89.81 701 GLU A N 1
ATOM 5313 C CA . GLU A 1 701 ? -0.641 33.400 -24.619 1.00 89.81 701 GLU A CA 1
ATOM 5314 C C . GLU A 1 701 ? -1.734 33.045 -23.600 1.00 89.81 701 GLU A C 1
ATOM 5316 O O . GLU A 1 701 ? -2.878 32.850 -24.012 1.00 89.81 701 GLU A O 1
ATOM 5321 N N . ALA A 1 702 ? -1.410 32.872 -22.315 1.00 79.06 702 ALA A N 1
ATOM 5322 C CA . ALA A 1 702 ? -2.389 32.412 -21.319 1.00 79.06 702 ALA A CA 1
ATOM 5323 C C . ALA A 1 702 ? -3.379 33.528 -20.911 1.00 79.06 702 ALA A C 1
ATOM 5325 O O . ALA A 1 702 ? -4.585 33.295 -20.959 1.00 79.06 702 ALA A O 1
ATOM 5326 N N . LEU A 1 703 ? -2.870 34.767 -20.837 1.00 83.94 703 LEU A N 1
ATOM 5327 C CA . LEU A 1 703 ? -3.505 36.099 -20.805 1.00 83.94 703 LEU A CA 1
ATOM 5328 C C . LEU A 1 703 ? -3.555 36.782 -19.435 1.00 83.94 703 LEU A C 1
ATOM 5330 O O . LEU A 1 703 ? -3.195 37.962 -19.385 1.00 83.94 703 LEU A O 1
ATOM 5334 N N . GLY A 1 704 ? -4.027 36.129 -18.375 1.00 66.81 704 GLY A N 1
ATOM 5335 C CA . GLY A 1 704 ? -4.021 36.737 -17.043 1.00 66.81 704 GLY A CA 1
ATOM 5336 C C . GLY A 1 704 ? -4.909 36.047 -16.011 1.00 66.81 704 GLY A C 1
ATOM 5337 O O . GLY A 1 704 ? -6.032 35.625 -16.312 1.00 66.81 704 GLY A O 1
ATOM 5338 N N . GLY A 1 705 ? -4.419 36.024 -14.776 1.00 58.69 705 GLY A N 1
ATOM 5339 C CA . GLY A 1 705 ? -4.678 34.971 -13.800 1.00 58.69 705 GLY A CA 1
ATOM 5340 C C . GLY A 1 705 ? -3.413 34.127 -13.608 1.00 58.69 705 GLY A C 1
ATOM 5341 O O . GLY A 1 705 ? -2.516 34.176 -14.435 1.00 58.69 705 GLY A O 1
ATOM 5342 N N . ASP A 1 706 ? -3.345 33.381 -12.506 1.00 67.56 706 ASP A N 1
ATOM 5343 C CA . ASP A 1 706 ? -2.139 32.641 -12.105 1.00 67.56 706 ASP A CA 1
ATOM 5344 C C . ASP A 1 706 ? -1.949 31.361 -12.955 1.00 67.56 706 ASP A C 1
ATOM 5346 O O . ASP A 1 706 ? -2.379 30.276 -12.556 1.00 67.56 706 ASP A O 1
ATOM 5350 N N . ASP A 1 707 ? -1.391 31.451 -14.165 1.00 64.62 707 ASP A N 1
ATOM 5351 C CA . ASP A 1 707 ? -1.533 30.387 -15.165 1.00 64.62 707 ASP A CA 1
ATOM 5352 C C . ASP A 1 707 ? -0.473 29.270 -15.038 1.00 64.62 707 ASP A C 1
ATOM 5354 O O . ASP A 1 707 ? 0.731 29.499 -14.898 1.00 64.62 707 ASP A O 1
ATOM 5358 N N . PHE A 1 708 ? -0.908 28.005 -15.149 1.00 67.19 708 PHE A N 1
ATOM 5359 C CA . PHE A 1 708 ? 0.005 26.858 -15.218 1.00 67.19 708 PHE A CA 1
ATOM 5360 C C . PHE A 1 708 ? 0.349 26.556 -16.675 1.00 67.19 708 PHE A C 1
ATOM 5362 O O . PHE A 1 708 ? -0.516 26.143 -17.452 1.00 67.19 708 PHE A O 1
ATOM 5369 N N . ILE A 1 709 ? 1.624 26.676 -17.044 1.00 79.38 709 ILE A N 1
ATOM 5370 C CA . ILE A 1 709 ? 2.086 26.437 -18.412 1.00 79.38 709 ILE A CA 1
ATOM 5371 C C . ILE A 1 709 ? 3.183 25.374 -18.425 1.00 79.38 709 ILE A C 1
ATOM 5373 O O . ILE A 1 709 ? 4.268 25.552 -17.867 1.00 79.38 709 ILE A O 1
ATOM 5377 N N . ARG A 1 710 ? 2.914 24.276 -19.137 1.00 82.81 710 ARG A N 1
ATOM 5378 C CA . ARG A 1 710 ? 3.902 23.260 -19.502 1.00 82.81 710 ARG A CA 1
ATOM 5379 C C . ARG A 1 710 ? 4.081 23.223 -21.015 1.00 82.81 710 ARG A C 1
ATOM 5381 O O . ARG A 1 710 ? 3.118 23.013 -21.759 1.00 82.81 710 ARG A O 1
ATOM 5388 N N . ASP A 1 711 ? 5.317 23.442 -21.445 1.00 74.00 711 ASP A N 1
ATOM 5389 C CA . ASP A 1 711 ? 5.699 23.565 -22.849 1.00 74.00 711 ASP A CA 1
ATOM 5390 C C . ASP A 1 711 ? 5.588 22.249 -23.638 1.00 74.00 711 ASP A C 1
ATOM 5392 O O . ASP A 1 711 ? 5.306 21.176 -23.098 1.00 74.00 711 ASP A O 1
ATOM 5396 N N . GLY A 1 712 ? 5.700 22.359 -24.964 1.00 71.31 712 GLY A N 1
ATOM 5397 C CA . GLY A 1 712 ? 5.562 21.237 -25.879 1.00 71.31 712 GLY A CA 1
ATOM 5398 C C . GLY A 1 712 ? 6.892 20.535 -26.151 1.00 71.31 712 GLY A C 1
ATOM 5399 O O . GLY A 1 712 ? 7.678 20.218 -25.266 1.00 71.31 712 GLY A O 1
ATOM 5400 N N . ALA A 1 713 ? 7.130 20.234 -27.426 1.00 72.62 713 ALA A N 1
ATOM 5401 C CA . ALA A 1 713 ? 8.429 19.768 -27.896 1.00 72.62 713 ALA A CA 1
ATOM 5402 C C . ALA A 1 713 ? 8.819 20.567 -29.137 1.00 72.62 713 ALA A C 1
ATOM 5404 O O . ALA A 1 713 ? 8.154 20.459 -30.173 1.00 72.62 713 ALA A O 1
ATOM 5405 N N . GLY A 1 714 ? 9.920 21.307 -29.062 1.00 78.81 714 GLY A N 1
ATOM 5406 C CA . GLY A 1 714 ? 10.353 22.291 -30.048 1.00 78.81 714 GLY A CA 1
ATOM 5407 C C . GLY A 1 714 ? 10.464 23.697 -29.442 1.00 78.81 714 GLY A C 1
ATOM 5408 O O . GLY A 1 714 ? 10.054 23.895 -28.315 1.00 78.81 714 GLY A O 1
ATOM 5409 N N . PRO A 1 715 ? 11.032 24.668 -30.185 1.00 84.94 715 PRO A N 1
ATOM 5410 C CA . PRO A 1 715 ? 11.345 26.000 -29.664 1.00 84.94 715 PRO A CA 1
ATOM 5411 C C . PRO A 1 715 ? 10.100 26.893 -29.588 1.00 84.94 715 PRO A C 1
ATOM 5413 O O . PRO A 1 715 ? 9.731 27.527 -30.587 1.00 84.94 715 PRO A O 1
ATOM 5416 N N . ASP A 1 716 ? 9.487 26.959 -28.415 1.00 88.31 716 ASP A N 1
ATOM 5417 C CA . ASP A 1 716 ? 8.195 27.601 -28.199 1.00 88.31 716 ASP A CA 1
ATOM 5418 C C . ASP A 1 716 ? 8.336 29.079 -27.766 1.00 88.31 716 ASP A C 1
ATOM 5420 O O . ASP A 1 716 ? 9.398 29.564 -27.366 1.00 88.31 716 ASP A O 1
ATOM 5424 N N . THR A 1 717 ? 7.270 29.868 -27.923 1.00 91.31 717 THR A N 1
ATOM 5425 C CA . THR A 1 717 ? 7.205 31.272 -27.468 1.00 91.31 717 THR A CA 1
ATOM 5426 C C . THR A 1 717 ? 6.022 31.448 -26.534 1.00 91.31 717 THR A C 1
ATOM 5428 O O . THR A 1 717 ? 4.878 31.321 -26.961 1.00 91.31 717 THR A O 1
ATOM 5431 N N . ILE A 1 718 ? 6.301 31.754 -25.276 1.00 92.75 718 ILE A N 1
ATOM 5432 C CA . ILE A 1 718 ? 5.360 31.666 -24.168 1.00 92.75 718 ILE A CA 1
ATOM 5433 C C . ILE A 1 718 ? 5.130 33.062 -23.586 1.00 92.75 718 ILE A C 1
ATOM 5435 O O . ILE A 1 718 ? 6.070 33.826 -23.374 1.00 92.75 718 ILE A O 1
ATOM 5439 N N . SER A 1 719 ? 3.866 33.377 -23.353 1.00 92.94 719 SER A N 1
ATOM 5440 C CA . SER A 1 719 ? 3.383 34.523 -22.598 1.00 92.94 719 SER A CA 1
ATOM 5441 C C . SER A 1 719 ? 2.442 33.955 -21.544 1.00 92.94 719 SER A C 1
ATOM 5443 O O . SER A 1 719 ? 1.503 33.239 -21.915 1.00 92.94 719 SER A O 1
ATOM 5445 N N . GLY A 1 720 ? 2.759 34.183 -20.270 1.00 82.31 720 GLY A N 1
ATOM 5446 C CA . GLY A 1 720 ? 1.855 33.883 -19.159 1.00 82.31 720 GLY A CA 1
ATOM 5447 C C . GLY A 1 720 ? 0.744 34.922 -19.180 1.00 82.31 720 GLY A C 1
ATOM 5448 O O . GLY A 1 720 ? -0.164 34.838 -20.013 1.00 82.31 720 GLY A O 1
ATOM 5449 N N . GLY A 1 721 ? 0.936 36.023 -18.469 1.00 83.19 721 GLY A N 1
ATOM 5450 C CA . GLY A 1 721 ? 0.334 37.291 -18.853 1.00 83.19 721 GLY A CA 1
ATOM 5451 C C . GLY A 1 721 ? 0.480 38.374 -17.804 1.00 83.19 721 GLY A C 1
ATOM 5452 O O . GLY A 1 721 ? 1.302 39.280 -17.944 1.00 83.19 721 GLY A O 1
ATOM 5453 N N . ALA A 1 722 ? -0.404 38.330 -16.820 1.00 73.62 722 ALA A N 1
ATOM 5454 C CA . ALA A 1 722 ? -0.401 39.183 -15.644 1.00 73.62 722 ALA A CA 1
ATOM 5455 C C . ALA A 1 722 ? -0.992 38.383 -14.481 1.00 73.62 722 ALA A C 1
ATOM 5457 O O . ALA A 1 722 ? -1.905 37.593 -14.714 1.00 73.62 722 ALA A O 1
ATOM 5458 N N . ASP A 1 723 ? -0.544 38.693 -13.263 1.00 76.12 723 ASP A N 1
ATOM 5459 C CA . ASP A 1 723 ? -0.683 37.854 -12.061 1.00 76.12 723 ASP A CA 1
ATOM 5460 C C . ASP A 1 723 ? 0.392 36.725 -12.049 1.00 76.12 723 ASP A C 1
ATOM 5462 O O . ASP A 1 723 ? 1.392 36.881 -12.747 1.00 76.12 723 ASP A O 1
ATOM 5466 N N . SER A 1 724 ? 0.314 35.705 -11.183 1.00 77.19 724 SER A N 1
ATOM 5467 C CA . SER A 1 724 ? 1.465 34.844 -10.819 1.00 77.19 724 SER A CA 1
ATOM 5468 C C . SER A 1 724 ? 1.572 33.539 -11.625 1.00 77.19 724 SER A C 1
ATOM 5470 O O . SER A 1 724 ? 0.929 32.540 -11.296 1.00 77.19 724 SER A O 1
ATOM 5472 N N . ASP A 1 725 ? 2.455 33.488 -12.624 1.00 72.31 725 ASP A N 1
ATOM 5473 C CA . ASP A 1 725 ? 2.528 32.373 -13.578 1.00 72.31 725 ASP A CA 1
ATOM 5474 C C . ASP A 1 725 ? 3.540 31.265 -13.203 1.00 72.31 725 ASP A C 1
ATOM 5476 O O . ASP A 1 725 ? 4.662 31.512 -12.742 1.00 72.31 725 ASP A O 1
ATOM 5480 N N . PHE A 1 726 ? 3.182 30.000 -13.472 1.00 73.25 726 PHE A N 1
ATOM 5481 C CA . PHE A 1 726 ? 4.038 28.826 -13.251 1.00 73.25 726 PHE A CA 1
ATOM 5482 C C . PHE A 1 726 ? 4.492 28.184 -14.567 1.00 73.25 726 PHE A C 1
ATOM 5484 O O . PHE A 1 726 ? 3.714 27.538 -15.273 1.00 73.25 726 PHE A O 1
ATOM 5491 N N . PHE A 1 727 ? 5.793 28.262 -14.856 1.00 84.75 727 PHE A N 1
ATOM 5492 C CA . PHE A 1 727 ? 6.387 27.733 -16.086 1.00 84.75 727 PHE A CA 1
ATOM 5493 C C . PHE A 1 727 ? 7.174 26.440 -15.826 1.00 84.75 727 PHE A C 1
ATOM 5495 O O . PHE A 1 727 ? 8.266 26.465 -15.251 1.00 84.75 727 PHE A O 1
ATOM 5502 N N . SER A 1 728 ? 6.652 25.303 -16.290 1.00 82.88 728 SER A N 1
ATOM 5503 C CA . SER A 1 728 ? 7.266 23.973 -16.161 1.00 82.88 728 SER A CA 1
ATOM 5504 C C . SER A 1 728 ? 7.786 23.477 -17.507 1.00 82.88 728 SER A C 1
ATOM 5506 O O . SER A 1 728 ? 7.060 23.508 -18.495 1.00 82.88 728 SER A O 1
ATOM 5508 N N . PHE A 1 729 ? 9.022 22.976 -17.550 1.00 75.31 729 PHE A N 1
ATOM 5509 C CA . PHE A 1 729 ? 9.674 22.603 -18.812 1.00 75.31 729 PHE A CA 1
ATOM 5510 C C . PHE A 1 729 ? 9.840 21.091 -18.974 1.00 75.31 729 PHE A C 1
ATOM 5512 O O . PHE A 1 729 ? 10.304 20.411 -18.050 1.00 75.31 729 PHE A O 1
ATOM 5519 N N . TRP A 1 730 ? 9.549 20.561 -20.164 1.00 67.19 730 TRP A N 1
ATOM 5520 C CA . TRP A 1 730 ? 9.891 19.195 -20.573 1.00 67.19 730 TRP A CA 1
ATOM 5521 C C . TRP A 1 730 ? 11.206 19.158 -21.375 1.00 67.19 730 TRP A C 1
ATOM 5523 O O . TRP A 1 730 ? 11.538 20.079 -22.108 1.00 67.19 730 TRP A O 1
ATOM 5533 N N . SER A 1 731 ? 12.019 18.101 -21.226 1.00 68.88 731 SER A N 1
ATOM 5534 C CA . SER A 1 731 ? 13.315 18.036 -21.930 1.00 68.88 731 SER A CA 1
ATOM 5535 C C . SER A 1 731 ? 13.111 17.624 -23.387 1.00 68.88 731 SER A C 1
ATOM 5537 O O . SER A 1 731 ? 12.731 16.482 -23.673 1.00 68.88 731 SER A O 1
ATOM 5539 N N . ASP A 1 732 ? 13.375 18.547 -24.310 1.00 67.00 732 ASP A N 1
ATOM 5540 C CA . ASP A 1 732 ? 13.123 18.374 -25.746 1.00 67.00 732 ASP A CA 1
ATOM 5541 C C . ASP A 1 732 ? 14.389 18.023 -26.565 1.00 67.00 732 ASP A C 1
ATOM 5543 O O . ASP A 1 732 ? 14.302 17.569 -27.712 1.00 67.00 732 ASP A O 1
ATOM 5547 N N . GLY A 1 733 ? 15.578 18.141 -25.959 1.00 62.56 733 GLY A N 1
ATOM 5548 C CA . GLY A 1 733 ? 16.862 17.828 -26.594 1.00 62.56 733 GLY A CA 1
ATOM 5549 C C . GLY A 1 733 ? 17.639 19.046 -27.102 1.00 62.56 733 GLY A C 1
ATOM 5550 O O . GLY A 1 733 ? 18.492 18.911 -27.992 1.00 62.56 733 GLY A O 1
ATOM 5551 N N . GLY A 1 734 ? 17.399 20.215 -26.517 1.00 66.19 734 GLY A N 1
ATOM 5552 C CA . GLY A 1 734 ? 18.205 21.412 -26.672 1.00 66.19 734 GLY A CA 1
ATOM 5553 C C . GLY A 1 734 ? 17.651 22.421 -27.668 1.00 66.19 734 GLY A C 1
ATOM 5554 O O . GLY A 1 734 ? 18.462 23.116 -28.302 1.00 66.19 734 GLY A O 1
ATOM 5555 N N . ALA A 1 735 ? 16.330 22.528 -27.827 1.00 79.19 735 ALA A N 1
ATOM 5556 C CA . ALA A 1 735 ? 15.702 23.702 -28.424 1.00 79.19 735 ALA A CA 1
ATOM 5557 C C . ALA A 1 735 ? 15.949 24.964 -27.572 1.00 79.19 735 ALA A C 1
ATOM 5559 O O . ALA A 1 735 ? 16.864 25.011 -26.738 1.00 79.19 735 ALA A O 1
ATOM 5560 N N . ILE A 1 736 ? 15.276 26.056 -27.938 1.00 86.25 736 ILE A N 1
ATOM 5561 C CA . ILE A 1 736 ? 15.379 27.323 -27.220 1.00 86.25 736 ILE A CA 1
ATOM 5562 C C . ILE A 1 736 ? 14.010 27.977 -27.179 1.00 86.25 736 ILE A C 1
ATOM 5564 O O . ILE A 1 736 ? 13.573 28.553 -28.180 1.00 86.25 736 ILE A O 1
ATOM 5568 N N . ASP A 1 737 ? 13.418 27.921 -26.002 1.00 89.81 737 ASP A N 1
ATOM 5569 C CA . ASP A 1 737 ? 12.107 28.468 -25.691 1.00 89.81 737 ASP A CA 1
ATOM 5570 C C . ASP A 1 737 ? 12.250 29.912 -25.228 1.00 89.81 737 ASP A C 1
ATOM 5572 O O . ASP A 1 737 ? 13.341 30.366 -24.852 1.00 89.81 737 ASP A O 1
ATOM 5576 N N . VAL A 1 738 ? 11.169 30.679 -25.324 1.00 93.12 738 VAL A N 1
ATOM 5577 C CA . VAL A 1 738 ? 11.195 32.121 -25.079 1.00 93.12 738 VAL A CA 1
ATOM 5578 C C . VAL A 1 738 ? 9.984 32.538 -24.254 1.00 93.12 738 VAL A C 1
ATOM 5580 O O . VAL A 1 738 ? 8.904 32.659 -24.824 1.00 93.12 738 VAL A O 1
ATOM 5583 N N . ILE A 1 739 ? 10.163 32.830 -22.962 1.00 94.56 739 ILE A N 1
ATOM 5584 C CA . ILE A 1 739 ? 9.133 33.535 -22.179 1.00 94.56 739 ILE A CA 1
ATOM 5585 C C . ILE A 1 739 ? 9.269 35.043 -22.436 1.00 94.56 739 ILE A C 1
ATOM 5587 O O . ILE A 1 739 ? 10.381 35.592 -22.432 1.00 94.56 739 ILE A O 1
ATOM 5591 N N . THR A 1 740 ? 8.148 35.707 -22.718 1.00 94.75 740 THR A N 1
ATOM 5592 C CA . THR A 1 740 ? 8.122 37.100 -23.190 1.00 94.75 740 THR A CA 1
ATOM 5593 C C . THR A 1 740 ? 7.876 38.154 -22.112 1.00 94.75 740 THR A C 1
ATOM 5595 O O . THR A 1 740 ? 8.162 39.324 -22.362 1.00 94.75 740 THR A O 1
ATOM 5598 N N . ASP A 1 741 ? 7.375 37.753 -20.949 1.00 91.44 741 ASP A N 1
ATOM 5599 C CA . ASP A 1 741 ? 6.772 38.625 -19.931 1.00 91.44 741 ASP A CA 1
ATOM 5600 C C . ASP A 1 741 ? 7.206 38.349 -18.481 1.00 91.44 741 ASP A C 1
ATOM 5602 O O . ASP A 1 741 ? 7.027 39.250 -17.675 1.00 91.44 741 ASP A O 1
ATOM 5606 N N . PHE A 1 742 ? 7.857 37.211 -18.190 1.00 93.38 742 PHE A N 1
ATOM 5607 C CA . PHE A 1 742 ? 8.249 36.748 -16.841 1.00 93.38 742 PHE A CA 1
ATOM 5608 C C . PHE A 1 742 ? 8.529 37.864 -15.806 1.00 93.38 742 PHE A C 1
ATOM 5610 O O . PHE A 1 742 ? 9.514 38.603 -15.948 1.00 93.38 742 PHE A O 1
ATOM 5617 N N . GLU A 1 743 ? 7.736 37.939 -14.735 1.00 89.69 743 GLU A N 1
ATOM 5618 C CA . GLU A 1 743 ? 7.803 38.950 -13.672 1.00 89.69 743 GLU A CA 1
ATOM 5619 C C . GLU A 1 743 ? 8.529 38.408 -12.409 1.00 89.69 743 GLU A C 1
ATOM 5621 O O . GLU A 1 743 ? 7.983 37.606 -11.650 1.00 89.69 743 GLU A O 1
ATOM 5626 N N . PRO A 1 744 ? 9.792 38.814 -12.126 1.00 82.81 744 PRO A N 1
ATOM 5627 C CA . PRO A 1 744 ? 10.566 38.233 -11.024 1.00 82.81 744 PRO A CA 1
ATOM 5628 C C . PRO A 1 744 ? 10.004 38.561 -9.638 1.00 82.81 744 PRO A C 1
ATOM 5630 O O . PRO A 1 744 ? 9.866 39.735 -9.280 1.00 82.81 744 PRO A O 1
ATOM 5633 N N . GLY A 1 745 ? 9.806 37.521 -8.828 1.00 71.00 745 GLY A N 1
ATOM 5634 C CA . GLY A 1 745 ? 9.201 37.596 -7.500 1.00 71.00 745 GLY A CA 1
ATOM 5635 C C . GLY A 1 745 ? 7.677 37.444 -7.490 1.00 71.00 745 GLY A C 1
ATOM 5636 O O . GLY A 1 745 ? 7.109 37.445 -6.399 1.00 71.00 745 GLY A O 1
ATOM 5637 N N . GLU A 1 746 ? 7.050 37.310 -8.662 1.00 75.88 746 GLU A N 1
ATOM 5638 C CA . GLU A 1 746 ? 5.624 36.995 -8.835 1.00 75.88 746 GLU A CA 1
ATOM 5639 C C . GLU A 1 746 ? 5.475 35.671 -9.624 1.00 75.88 746 GLU A C 1
ATOM 5641 O O . GLU A 1 746 ? 4.726 34.800 -9.185 1.00 75.88 746 GLU A O 1
ATOM 5646 N N . ASP A 1 747 ? 6.294 35.437 -10.658 1.00 79.44 747 ASP A N 1
ATOM 5647 C CA . ASP A 1 747 ? 6.332 34.182 -11.431 1.00 79.44 747 ASP A CA 1
ATOM 5648 C C . ASP A 1 747 ? 7.338 33.140 -10.909 1.00 79.44 747 ASP A C 1
ATOM 5650 O O . ASP A 1 747 ? 8.383 33.470 -10.330 1.00 79.44 747 ASP A O 1
ATOM 5654 N N . LEU A 1 748 ? 7.087 31.860 -11.217 1.00 80.19 748 LEU A N 1
ATOM 5655 C CA . LEU A 1 748 ? 7.939 30.728 -10.836 1.00 80.19 748 LEU A CA 1
ATOM 5656 C C . LEU A 1 748 ? 8.378 29.873 -12.039 1.00 80.19 748 LEU A C 1
ATOM 5658 O O . LEU A 1 748 ? 7.571 29.303 -12.772 1.00 80.19 748 LEU A O 1
ATOM 5662 N N . LEU A 1 749 ? 9.696 29.715 -12.200 1.00 86.12 749 LEU A N 1
ATOM 5663 C CA . LEU A 1 749 ? 10.318 28.848 -13.207 1.00 86.12 749 LEU A CA 1
ATOM 5664 C C . LEU A 1 749 ? 10.686 27.478 -12.610 1.00 86.12 749 LEU A C 1
ATOM 5666 O O . LEU A 1 749 ? 11.590 27.371 -11.781 1.00 86.12 749 LEU A O 1
ATOM 5670 N N . ASP A 1 750 ? 10.056 26.398 -13.066 1.00 80.06 750 ASP A N 1
ATOM 5671 C CA . ASP A 1 750 ? 10.313 25.049 -12.559 1.00 80.06 750 ASP A CA 1
ATOM 5672 C C . ASP A 1 750 ? 11.288 24.236 -13.414 1.00 80.06 750 ASP A C 1
ATOM 5674 O O . ASP A 1 750 ? 10.979 23.790 -14.520 1.00 80.06 750 ASP A O 1
ATOM 5678 N N . LEU A 1 751 ? 12.463 23.971 -12.835 1.00 81.88 751 LEU A N 1
ATOM 5679 C CA . LEU A 1 751 ? 13.519 23.134 -13.406 1.00 81.88 751 LEU A CA 1
ATOM 5680 C C . LEU A 1 751 ? 13.692 21.800 -12.651 1.00 81.88 751 LEU A C 1
ATOM 5682 O O . LEU A 1 751 ? 14.629 21.049 -12.931 1.00 81.88 751 LEU A O 1
ATOM 5686 N N . SER A 1 752 ? 12.826 21.471 -11.687 1.00 65.25 752 SER A N 1
ATOM 5687 C CA . SER A 1 752 ? 12.962 20.244 -10.883 1.00 65.25 752 SER A CA 1
ATOM 5688 C C . SER A 1 752 ? 12.772 18.973 -11.722 1.00 65.25 752 SER A C 1
ATOM 5690 O O . SER A 1 752 ? 13.566 18.035 -11.612 1.00 65.25 752 SER A O 1
ATOM 5692 N N . ALA A 1 753 ? 11.814 18.984 -12.656 1.00 65.25 753 ALA A N 1
ATOM 5693 C CA . ALA A 1 753 ? 11.584 17.909 -13.626 1.00 65.25 753 ALA A CA 1
ATOM 5694 C C . ALA A 1 753 ? 12.812 17.607 -14.517 1.00 65.25 753 ALA A C 1
ATOM 5696 O O . ALA A 1 753 ? 12.918 16.524 -15.090 1.00 65.25 753 ALA A O 1
ATOM 5697 N N . GLN A 1 754 ? 13.765 18.541 -14.599 1.00 69.69 754 GLN A N 1
ATOM 5698 C CA . GLN A 1 754 ? 14.971 18.460 -15.427 1.00 69.69 754 GLN A CA 1
ATOM 5699 C C . GLN A 1 754 ? 16.184 17.844 -14.696 1.00 69.69 754 GLN A C 1
ATOM 5701 O O . GLN A 1 754 ? 17.286 17.808 -15.248 1.00 69.69 754 GLN A O 1
ATOM 5706 N N . GLY A 1 755 ? 16.030 17.374 -13.449 1.00 64.62 755 GLY A N 1
ATOM 5707 C CA . GLY A 1 755 ? 17.140 16.801 -12.665 1.00 64.62 755 GLY A CA 1
ATOM 5708 C C . GLY A 1 755 ? 18.216 17.836 -12.299 1.00 64.62 755 GLY A C 1
ATOM 5709 O O . GLY A 1 755 ? 19.422 17.563 -12.322 1.00 64.62 755 GLY A O 1
ATOM 5710 N N . ILE A 1 756 ? 17.787 19.069 -12.026 1.00 72.75 756 ILE A N 1
ATOM 5711 C CA . ILE A 1 756 ? 18.659 20.201 -11.700 1.00 72.75 756 ILE A CA 1
ATOM 5712 C C . ILE A 1 756 ? 18.662 20.366 -10.189 1.00 72.75 756 ILE A C 1
ATOM 5714 O O . ILE A 1 756 ? 17.758 20.977 -9.635 1.00 72.75 756 ILE A O 1
ATOM 5718 N N . HIS A 1 757 ? 19.657 19.789 -9.523 1.00 73.31 757 HIS A N 1
ATOM 5719 C CA . HIS A 1 757 ? 19.676 19.630 -8.069 1.00 73.31 757 HIS A CA 1
ATOM 5720 C C . HIS A 1 757 ? 20.395 20.767 -7.323 1.00 73.31 757 HIS A C 1
ATOM 5722 O O . HIS A 1 757 ? 20.229 20.934 -6.119 1.00 73.31 757 HIS A O 1
ATOM 5728 N N . ALA A 1 758 ? 21.196 21.565 -8.034 1.00 74.38 758 ALA A N 1
ATOM 5729 C CA . ALA A 1 758 ? 21.975 22.655 -7.458 1.00 74.38 758 ALA A CA 1
ATOM 5730 C C . ALA A 1 758 ? 22.035 23.883 -8.373 1.00 74.38 758 ALA A C 1
ATOM 5732 O O . ALA A 1 758 ? 22.129 23.757 -9.596 1.00 74.38 758 ALA A O 1
ATOM 5733 N N . GLU A 1 759 ? 22.128 25.074 -7.771 1.00 77.50 759 GLU A N 1
ATOM 5734 C CA . GLU A 1 759 ? 22.302 26.362 -8.467 1.00 77.50 759 GLU A CA 1
ATOM 5735 C C . GLU A 1 759 ? 23.411 26.326 -9.535 1.00 77.50 759 GLU A C 1
ATOM 5737 O O . GLU A 1 759 ? 23.288 26.904 -10.610 1.00 77.50 759 GLU A O 1
ATOM 5742 N N . ALA A 1 760 ? 24.499 25.596 -9.263 1.00 75.69 760 ALA A N 1
ATOM 5743 C CA . ALA A 1 760 ? 25.650 25.469 -10.156 1.00 75.69 760 ALA A CA 1
ATOM 5744 C C . ALA A 1 760 ? 25.362 24.716 -11.474 1.00 75.69 760 ALA A C 1
ATOM 5746 O O . ALA A 1 760 ? 26.202 24.741 -12.378 1.00 75.69 760 ALA A O 1
ATOM 5747 N N . GLN A 1 761 ? 24.215 24.037 -11.587 1.00 79.50 761 GLN A N 1
ATOM 5748 C CA . GLN A 1 761 ? 23.735 23.404 -12.819 1.00 79.50 761 GLN A CA 1
ATOM 5749 C C . GLN A 1 761 ? 22.940 24.371 -13.715 1.00 79.50 761 GLN A C 1
ATOM 5751 O O . GLN A 1 761 ? 22.721 24.047 -14.883 1.00 79.50 761 GLN A O 1
ATOM 5756 N N . VAL A 1 762 ? 22.555 25.548 -13.205 1.00 83.19 762 VAL A N 1
ATOM 5757 C CA . VAL A 1 762 ? 21.884 26.613 -13.961 1.00 83.19 762 VAL A CA 1
ATOM 5758 C C . VAL A 1 762 ? 22.901 27.693 -14.328 1.00 83.19 762 VAL A C 1
ATOM 5760 O O . VAL A 1 762 ? 23.600 28.245 -13.479 1.00 83.19 762 VAL A O 1
ATOM 5763 N N . VAL A 1 763 ? 23.006 28.014 -15.617 1.00 85.06 763 VAL A N 1
ATOM 5764 C CA . VAL A 1 763 ? 23.965 28.999 -16.131 1.00 85.06 763 VAL A CA 1
ATOM 5765 C C . VAL A 1 763 ? 23.233 30.172 -16.770 1.00 85.06 763 VAL A C 1
ATOM 5767 O O . VAL A 1 763 ? 22.758 30.088 -17.900 1.00 85.06 763 VAL A O 1
ATOM 5770 N N . PHE A 1 764 ? 23.222 31.299 -16.061 1.00 88.38 764 PHE A N 1
ATOM 5771 C CA . PHE A 1 764 ? 22.768 32.585 -16.582 1.00 88.38 764 PHE A CA 1
ATOM 5772 C C . PHE A 1 764 ? 23.812 33.218 -17.508 1.00 88.38 764 PHE A C 1
ATOM 5774 O O . PHE A 1 764 ? 24.993 33.338 -17.166 1.00 88.38 764 PHE A O 1
ATOM 5781 N N . SER A 1 765 ? 23.385 33.676 -18.682 1.00 84.94 765 SER A N 1
ATOM 5782 C CA . SER A 1 765 ? 24.247 34.377 -19.635 1.00 84.94 765 SER A CA 1
ATOM 5783 C C . SER A 1 765 ? 23.472 35.372 -20.500 1.00 84.94 765 SER A C 1
ATOM 5785 O O . SER A 1 765 ? 22.266 35.267 -20.675 1.00 84.94 765 SER A O 1
ATOM 5787 N N . ARG A 1 766 ? 24.168 36.368 -21.053 1.00 86.69 766 ARG A N 1
ATOM 5788 C CA . ARG A 1 766 ? 23.554 37.424 -21.869 1.00 86.69 766 ARG A CA 1
ATOM 5789 C C . ARG A 1 766 ? 23.562 37.054 -23.356 1.00 86.69 766 ARG A C 1
ATOM 5791 O O . ARG A 1 766 ? 24.633 36.793 -23.907 1.00 86.69 766 ARG A O 1
ATOM 5798 N N . THR A 1 767 ? 22.413 37.137 -24.030 1.00 76.69 767 THR A N 1
ATOM 5799 C CA . THR A 1 767 ? 22.261 36.854 -25.480 1.00 76.69 767 THR A CA 1
ATOM 5800 C C . THR A 1 767 ? 22.915 37.908 -26.386 1.00 76.69 767 THR A C 1
ATOM 5802 O O . THR A 1 767 ? 23.301 37.622 -27.520 1.00 76.69 767 THR A O 1
ATOM 5805 N N . GLY A 1 768 ? 23.067 39.134 -25.877 1.00 63.69 768 GLY A N 1
ATOM 5806 C CA . GLY A 1 768 ? 23.621 40.298 -26.577 1.00 63.69 768 GLY A CA 1
ATOM 5807 C C . GLY A 1 768 ? 22.692 41.518 -26.578 1.00 63.69 768 GLY A C 1
ATOM 5808 O O . GLY A 1 768 ? 23.175 42.625 -26.826 1.00 63.69 768 GLY A O 1
ATOM 5809 N N . GLY A 1 769 ? 21.406 41.314 -26.274 1.00 78.38 769 GLY A N 1
ATOM 5810 C CA . GLY A 1 769 ? 20.401 42.346 -25.995 1.00 78.38 769 GLY A CA 1
ATOM 5811 C C . GLY A 1 769 ? 20.187 42.527 -24.494 1.00 78.38 769 GLY A C 1
ATOM 5812 O O . GLY A 1 769 ? 21.150 42.417 -23.732 1.00 78.38 769 GLY A O 1
ATOM 5813 N N . ASP A 1 770 ? 18.955 42.784 -24.077 1.00 89.88 770 ASP A N 1
ATOM 5814 C CA . ASP A 1 770 ? 18.584 42.944 -22.664 1.00 89.88 770 ASP A CA 1
ATOM 5815 C C . ASP A 1 770 ? 17.923 41.652 -22.123 1.00 89.88 770 ASP A C 1
ATOM 5817 O O . ASP A 1 770 ? 17.536 41.586 -20.963 1.00 89.88 770 ASP A O 1
ATOM 5821 N N . ASP A 1 771 ? 17.904 40.588 -22.937 1.00 93.06 771 ASP A N 1
ATOM 5822 C CA . ASP A 1 771 ? 17.404 39.251 -22.597 1.00 93.06 771 ASP A CA 1
ATOM 5823 C C . ASP A 1 771 ? 18.437 38.400 -21.841 1.00 93.06 771 ASP A C 1
ATOM 5825 O O . ASP A 1 771 ? 19.660 38.474 -22.063 1.00 93.06 771 ASP A O 1
ATOM 5829 N N . LEU A 1 772 ? 17.913 37.508 -21.006 1.00 91.38 772 LEU A N 1
ATOM 5830 C CA . LEU A 1 772 ? 18.649 36.507 -20.248 1.00 91.38 772 LEU A CA 1
ATOM 5831 C C . LEU A 1 772 ? 18.506 35.129 -20.906 1.00 91.38 772 LEU A C 1
ATOM 5833 O O . LEU A 1 772 ? 17.401 34.642 -21.092 1.00 91.38 772 LEU A O 1
ATOM 5837 N N . LEU A 1 773 ? 19.628 34.473 -21.202 1.00 90.50 773 LEU A N 1
ATOM 5838 C CA . LEU A 1 773 ? 19.676 33.045 -21.514 1.00 90.50 773 LEU A CA 1
ATOM 5839 C C . LEU A 1 773 ? 19.947 32.265 -20.223 1.00 90.50 773 LEU A C 1
ATOM 5841 O O . LEU A 1 773 ? 21.022 32.407 -19.629 1.00 90.50 773 LEU A O 1
ATOM 5845 N N . VAL A 1 774 ? 19.000 31.419 -19.839 1.00 90.56 774 VAL A N 1
ATOM 5846 C CA . VAL A 1 774 ? 19.124 30.400 -18.796 1.00 90.56 774 VAL A CA 1
ATOM 5847 C C . VAL A 1 774 ? 19.473 29.075 -19.480 1.00 90.56 774 VAL A C 1
ATOM 5849 O O . VAL A 1 774 ? 18.839 28.698 -20.461 1.00 90.56 774 VAL A O 1
ATOM 5852 N N . ALA A 1 775 ? 20.503 28.370 -19.014 1.00 84.38 775 ALA A N 1
ATOM 5853 C CA . ALA A 1 775 ? 20.862 27.047 -19.531 1.00 84.38 775 ALA A CA 1
ATOM 5854 C C . ALA A 1 775 ? 20.951 26.032 -18.386 1.00 84.38 775 ALA A C 1
ATOM 5856 O O . ALA A 1 775 ? 21.646 26.287 -17.402 1.00 84.38 775 ALA A O 1
ATOM 5857 N N . PHE A 1 776 ? 20.270 24.898 -18.529 1.00 85.62 776 PHE A N 1
ATOM 5858 C CA . PHE A 1 776 ? 20.101 23.859 -17.507 1.00 85.62 776 PHE A CA 1
ATOM 5859 C C . PHE A 1 776 ? 19.902 22.500 -18.193 1.00 85.62 776 PHE A C 1
ATOM 5861 O O . PHE A 1 776 ? 19.361 22.452 -19.287 1.00 85.62 776 PHE A O 1
ATOM 5868 N N . GLY A 1 777 ? 20.364 21.389 -17.610 1.00 68.69 777 GLY A N 1
ATOM 5869 C CA . GLY A 1 777 ? 20.054 20.012 -18.071 1.00 68.69 777 GLY A CA 1
ATOM 5870 C C . GLY A 1 777 ? 20.631 19.561 -19.429 1.00 68.69 777 GLY A C 1
ATOM 5871 O O . GLY A 1 777 ? 20.858 18.373 -19.644 1.00 68.69 777 GLY A O 1
ATOM 5872 N N . GLY A 1 778 ? 20.955 20.499 -20.320 1.00 72.69 778 GLY A N 1
ATOM 5873 C CA . GLY A 1 778 ? 21.172 20.280 -21.754 1.00 72.69 778 GLY A CA 1
ATOM 5874 C C . GLY A 1 778 ? 20.330 21.237 -22.612 1.00 72.69 778 GLY A C 1
ATOM 5875 O O . GLY A 1 778 ? 20.732 21.564 -23.733 1.00 72.69 778 GLY A O 1
ATOM 5876 N N . ASP A 1 779 ? 19.245 21.744 -22.031 1.00 82.81 779 ASP A N 1
ATOM 5877 C CA . ASP A 1 779 ? 18.249 22.641 -22.605 1.00 82.81 779 ASP A CA 1
ATOM 5878 C C . ASP A 1 779 ? 18.526 24.119 -22.258 1.00 82.81 779 ASP A C 1
ATOM 5880 O O . ASP A 1 779 ? 19.488 24.465 -21.550 1.00 82.81 779 ASP A O 1
ATOM 5884 N N . ARG A 1 780 ? 17.764 25.026 -22.879 1.00 86.56 780 ARG A N 1
ATOM 5885 C CA . ARG A 1 780 ? 18.025 26.473 -22.887 1.00 86.56 780 ARG A CA 1
ATOM 5886 C C . ARG A 1 780 ? 16.731 27.269 -23.004 1.00 86.56 780 ARG A C 1
ATOM 5888 O O . ARG A 1 780 ? 16.000 27.091 -23.960 1.00 86.56 780 ARG A O 1
ATOM 5895 N N . LEU A 1 781 ? 16.559 28.249 -22.129 1.00 91.56 781 LEU A N 1
ATOM 5896 C CA . LEU A 1 781 ? 15.408 29.146 -22.082 1.00 91.56 781 LEU A CA 1
ATOM 5897 C C . LEU A 1 781 ? 15.874 30.599 -22.219 1.00 91.56 781 LEU A C 1
ATOM 5899 O O . LEU A 1 781 ? 16.873 30.993 -21.613 1.00 91.56 781 LEU A O 1
ATOM 5903 N N . ILE A 1 782 ? 15.169 31.413 -23.001 1.00 92.56 782 ILE A N 1
ATOM 5904 C CA . ILE A 1 782 ? 15.355 32.866 -23.046 1.00 92.56 782 ILE A CA 1
ATOM 5905 C C . ILE A 1 782 ? 14.213 33.536 -22.283 1.00 92.56 782 ILE A C 1
ATOM 5907 O O . ILE A 1 782 ? 13.052 33.378 -22.639 1.00 92.56 782 ILE A O 1
ATOM 5911 N N . LEU A 1 783 ? 14.558 34.344 -21.283 1.00 94.00 783 LEU A N 1
ATOM 5912 C CA . LEU A 1 783 ? 13.640 35.272 -20.626 1.00 94.00 783 LEU A CA 1
ATOM 5913 C C . LEU A 1 783 ? 13.888 36.676 -21.201 1.00 94.00 783 LEU A C 1
ATOM 5915 O O . LEU A 1 783 ? 15.008 37.201 -21.093 1.00 94.00 783 LEU A O 1
ATOM 5919 N N . GLN A 1 784 ? 12.887 37.269 -21.857 1.00 94.06 784 GLN A N 1
ATOM 5920 C CA . GLN A 1 784 ? 13.012 38.605 -22.463 1.00 94.06 784 GLN A CA 1
ATOM 5921 C C . GLN A 1 784 ? 13.188 39.698 -21.398 1.00 94.06 784 GLN A C 1
ATOM 5923 O O . GLN A 1 784 ? 12.677 39.586 -20.292 1.00 94.06 784 GLN A O 1
ATOM 5928 N N . ASP A 1 785 ? 13.986 40.729 -21.701 1.00 91.62 785 ASP A N 1
ATOM 5929 C CA . ASP A 1 785 ? 14.297 41.880 -20.822 1.00 91.62 785 ASP A CA 1
ATOM 5930 C C . ASP A 1 785 ? 14.852 41.572 -19.394 1.00 91.62 785 ASP A C 1
ATOM 5932 O O . ASP A 1 785 ? 15.178 42.494 -18.628 1.00 91.62 785 ASP A O 1
ATOM 5936 N N . MET A 1 786 ? 15.075 40.295 -19.050 1.00 94.38 786 MET A N 1
ATOM 5937 C CA . MET A 1 786 ? 15.538 39.818 -17.734 1.00 94.38 786 MET A CA 1
ATOM 5938 C C . MET A 1 786 ? 17.048 39.934 -17.469 1.00 94.38 786 MET A C 1
ATOM 5940 O O . MET A 1 786 ? 17.543 39.452 -16.445 1.00 94.38 786 MET A O 1
ATOM 5944 N N . TRP A 1 787 ? 17.811 40.617 -18.325 1.00 89.62 787 TRP A N 1
ATOM 5945 C CA . TRP A 1 787 ? 19.204 40.984 -18.062 1.00 89.62 787 TRP A CA 1
ATOM 5946 C C . TRP A 1 787 ? 19.336 42.481 -17.742 1.00 89.62 787 TRP A C 1
ATOM 5948 O O . TRP A 1 787 ? 19.163 43.346 -18.603 1.00 89.62 787 TRP A O 1
ATOM 5958 N N . ASP A 1 788 ? 19.742 42.830 -16.516 1.00 89.25 788 ASP A N 1
ATOM 5959 C CA . ASP A 1 788 ? 20.100 44.213 -16.188 1.00 89.25 788 ASP A CA 1
ATOM 5960 C C . ASP A 1 788 ? 21.451 44.572 -16.837 1.00 89.25 788 ASP A C 1
ATOM 5962 O O . ASP A 1 788 ? 22.534 44.124 -16.445 1.00 89.25 788 ASP A O 1
ATOM 5966 N N . VAL A 1 789 ? 21.396 45.429 -17.856 1.00 84.81 789 VAL A N 1
ATOM 5967 C CA . VAL A 1 789 ? 22.565 45.926 -18.596 1.00 84.81 789 VAL A CA 1
ATOM 5968 C C . VAL A 1 789 ? 23.457 46.853 -17.767 1.00 84.81 789 VAL A C 1
ATOM 5970 O O . VAL A 1 789 ? 24.662 46.922 -18.024 1.00 84.81 789 VAL A O 1
ATOM 5973 N N . ALA A 1 790 ? 22.892 47.579 -16.803 1.00 85.19 790 ALA A N 1
ATOM 5974 C CA . ALA A 1 790 ? 23.614 48.503 -15.937 1.00 85.19 790 ALA A CA 1
ATOM 5975 C C . ALA A 1 790 ? 24.307 47.775 -14.774 1.00 85.19 790 ALA A C 1
ATOM 5977 O O . ALA A 1 790 ? 25.451 48.113 -14.457 1.00 85.19 790 ALA A O 1
ATOM 5978 N N . ALA A 1 791 ? 23.654 46.772 -14.180 1.00 83.75 791 ALA A N 1
ATOM 5979 C CA . ALA A 1 791 ? 24.239 45.908 -13.150 1.00 83.75 791 ALA A CA 1
ATOM 5980 C C . ALA A 1 791 ? 25.119 44.779 -13.724 1.00 83.75 791 ALA A C 1
ATOM 5982 O O . ALA A 1 791 ? 26.015 44.294 -13.034 1.00 83.75 791 ALA A O 1
ATOM 5983 N N . ALA A 1 792 ? 24.906 44.406 -14.992 1.00 84.12 792 ALA A N 1
ATOM 5984 C CA . ALA A 1 792 ? 25.506 43.250 -15.661 1.00 84.12 792 ALA A CA 1
ATOM 5985 C C . ALA A 1 792 ? 25.198 41.911 -14.958 1.00 84.12 792 ALA A C 1
ATOM 5987 O O . ALA A 1 792 ? 26.095 41.085 -14.772 1.00 84.12 792 ALA A O 1
ATOM 5988 N N . ALA A 1 793 ? 23.929 41.715 -14.595 1.00 83.69 793 ALA A N 1
ATOM 5989 C CA . ALA A 1 793 ? 23.412 40.565 -13.853 1.00 83.69 793 ALA A CA 1
ATOM 5990 C C . ALA A 1 793 ? 22.000 40.169 -14.351 1.00 83.69 793 ALA A C 1
ATOM 5992 O O . ALA A 1 793 ? 21.329 41.011 -14.956 1.00 83.69 793 ALA A O 1
ATOM 5993 N N . PRO A 1 794 ? 21.537 38.926 -14.108 1.00 88.44 794 PRO A N 1
ATOM 5994 C CA . PRO A 1 794 ? 20.121 38.577 -14.243 1.00 88.44 794 PRO A CA 1
ATOM 5995 C C . PRO A 1 794 ? 19.253 39.398 -13.272 1.00 88.44 794 PRO A C 1
ATOM 5997 O O . PRO A 1 794 ? 19.743 39.857 -12.237 1.00 88.44 794 PRO A O 1
ATOM 6000 N N . ARG A 1 795 ? 17.975 39.584 -13.616 1.00 85.50 795 ARG A N 1
ATOM 6001 C CA . ARG A 1 795 ? 16.954 40.176 -12.730 1.00 85.50 795 ARG A CA 1
ATOM 6002 C C . ARG A 1 795 ? 16.247 39.142 -11.848 1.00 85.50 795 ARG A C 1
ATOM 6004 O O . ARG A 1 795 ? 15.819 39.499 -10.760 1.00 85.50 795 ARG A O 1
ATOM 6011 N N . ILE A 1 796 ? 16.194 37.900 -12.325 1.00 82.44 796 ILE A N 1
ATOM 6012 C CA . ILE A 1 796 ? 15.722 36.696 -11.631 1.00 82.44 796 ILE A CA 1
ATOM 6013 C C . ILE A 1 796 ? 16.812 36.120 -10.703 1.00 82.44 796 ILE A C 1
ATOM 6015 O O . ILE A 1 796 ? 18.012 36.255 -10.982 1.00 82.44 796 ILE A O 1
ATOM 6019 N N . GLY A 1 797 ? 16.413 35.455 -9.620 1.00 76.44 797 GLY A N 1
ATOM 6020 C CA . GLY A 1 797 ? 17.261 34.681 -8.712 1.00 76.44 797 GLY A CA 1
ATOM 6021 C C . GLY A 1 797 ? 16.692 33.289 -8.406 1.00 76.44 797 GLY A C 1
ATOM 6022 O O . GLY A 1 797 ? 15.648 32.900 -8.906 1.00 76.44 797 GLY A O 1
ATOM 6023 N N . PHE A 1 798 ? 17.368 32.520 -7.547 1.00 70.31 798 PHE A N 1
ATOM 6024 C CA . PHE A 1 798 ? 16.914 31.171 -7.156 1.00 70.31 798 PHE A CA 1
ATOM 6025 C C . PHE A 1 798 ? 15.739 31.152 -6.157 1.00 70.31 798 PHE A C 1
ATOM 6027 O O . PHE A 1 798 ? 15.352 30.084 -5.702 1.00 70.31 798 PHE A O 1
ATOM 6034 N N . GLY A 1 799 ? 15.172 32.315 -5.815 1.00 58.38 799 GLY A N 1
ATOM 6035 C CA . GLY A 1 799 ? 13.847 32.387 -5.184 1.00 58.38 799 GLY A CA 1
ATOM 6036 C C . GLY A 1 799 ? 12.714 32.179 -6.194 1.00 58.38 799 GLY A C 1
ATOM 6037 O O . GLY A 1 799 ? 11.677 31.645 -5.833 1.00 58.38 799 GLY A O 1
ATOM 6038 N N . ASP A 1 800 ? 12.968 32.515 -7.462 1.00 75.38 800 ASP A N 1
ATOM 6039 C CA . ASP A 1 800 ? 12.011 32.450 -8.571 1.00 75.38 800 ASP A CA 1
ATOM 6040 C C . ASP A 1 800 ? 12.223 31.176 -9.425 1.00 75.38 800 ASP A C 1
ATOM 6042 O O . ASP A 1 800 ? 11.714 31.064 -10.540 1.00 75.38 800 ASP A O 1
ATOM 6046 N N . ILE A 1 801 ? 13.053 30.228 -8.952 1.00 74.25 801 ILE A N 1
ATOM 6047 C CA . ILE A 1 801 ? 13.425 29.007 -9.684 1.00 74.25 801 ILE A CA 1
ATOM 6048 C C . ILE A 1 801 ? 13.346 27.775 -8.778 1.00 74.25 801 ILE A C 1
ATOM 6050 O O . ILE A 1 801 ? 14.146 27.627 -7.851 1.00 74.25 801 ILE A O 1
ATOM 6054 N N . ARG A 1 802 ? 12.460 26.828 -9.106 1.00 71.12 802 ARG A N 1
ATOM 6055 C CA . ARG A 1 802 ? 12.351 25.538 -8.407 1.00 71.12 802 ARG A CA 1
ATOM 6056 C C . ARG A 1 802 ? 13.409 24.552 -8.913 1.00 71.12 802 ARG A C 1
ATOM 6058 O O . ARG A 1 802 ? 13.502 24.276 -10.109 1.00 71.12 802 ARG A O 1
ATOM 6065 N N . LEU A 1 803 ? 14.198 24.003 -7.987 1.00 68.75 803 LEU A N 1
ATOM 6066 C CA . LEU A 1 803 ? 15.230 22.988 -8.233 1.00 68.75 803 LEU A CA 1
ATOM 6067 C C . LEU A 1 803 ? 14.838 21.632 -7.618 1.00 68.75 803 LEU A C 1
ATOM 6069 O O . LEU A 1 803 ? 13.996 21.556 -6.727 1.00 68.75 803 LEU A O 1
ATOM 6073 N N . ALA A 1 804 ? 15.456 20.556 -8.099 1.00 57.25 804 ALA A N 1
ATOM 6074 C CA . ALA A 1 804 ? 15.297 19.198 -7.581 1.00 57.25 804 ALA A CA 1
ATOM 6075 C C . ALA A 1 804 ? 16.126 18.955 -6.290 1.00 57.25 804 ALA A C 1
ATOM 6077 O O . ALA A 1 804 ? 17.110 19.651 -6.049 1.00 57.25 804 ALA A O 1
ATOM 6078 N N . PRO A 1 805 ? 15.794 17.946 -5.464 1.00 45.16 805 PRO A N 1
ATOM 6079 C CA . PRO A 1 805 ? 16.563 17.583 -4.260 1.00 45.16 805 PRO A CA 1
ATOM 6080 C C . PRO A 1 805 ? 17.832 16.761 -4.580 1.00 45.16 805 PRO A C 1
ATOM 6082 O O . PRO A 1 805 ? 17.800 15.918 -5.472 1.00 45.16 805 PRO A O 1
ATOM 6085 N N . GLU A 1 806 ? 18.945 16.973 -3.865 1.00 41.03 806 GLU A N 1
ATOM 6086 C CA . GLU A 1 806 ? 20.262 16.345 -4.146 1.00 41.03 806 GLU A CA 1
ATOM 6087 C C . GLU A 1 806 ? 20.294 14.793 -4.024 1.00 41.03 806 GLU A C 1
ATOM 6089 O O . GLU A 1 806 ? 19.646 14.238 -3.135 1.00 41.03 806 GLU A O 1
ATOM 6094 N N . PRO A 1 807 ? 21.075 14.049 -4.848 1.00 42.47 807 PRO A N 1
ATOM 6095 C CA . PRO A 1 807 ? 20.895 12.594 -5.011 1.00 42.47 807 PRO A CA 1
ATOM 6096 C C . PRO A 1 807 ? 21.613 11.660 -4.013 1.00 42.47 807 PRO A C 1
ATOM 6098 O O . PRO A 1 807 ? 21.650 10.450 -4.255 1.00 42.47 807 PRO A O 1
ATOM 6101 N N . GLU A 1 808 ? 22.241 12.147 -2.933 1.00 38.28 808 GLU A N 1
ATOM 6102 C CA . GLU A 1 808 ? 23.084 11.285 -2.069 1.00 38.28 808 GLU A CA 1
ATOM 6103 C C . GLU A 1 808 ? 22.301 10.269 -1.197 1.00 38.28 808 GLU A C 1
ATOM 6105 O O . GLU A 1 808 ? 22.914 9.371 -0.618 1.00 38.28 808 GLU A O 1
ATOM 6110 N N . ASP A 1 809 ? 20.962 10.312 -1.200 1.00 37.81 809 ASP A N 1
ATOM 6111 C CA . ASP A 1 809 ? 20.074 9.332 -0.542 1.00 37.81 809 ASP A CA 1
ATOM 6112 C C . ASP A 1 809 ? 19.682 8.120 -1.426 1.00 37.81 809 ASP A C 1
ATOM 6114 O O . ASP A 1 809 ? 18.869 7.283 -1.026 1.00 37.81 809 ASP A O 1
ATOM 6118 N N . ALA A 1 810 ? 20.271 7.963 -2.620 1.00 28.73 810 ALA A N 1
ATOM 6119 C CA . ALA A 1 810 ? 19.962 6.896 -3.588 1.00 28.73 810 ALA A CA 1
ATOM 6120 C C . ALA A 1 810 ? 20.498 5.487 -3.203 1.00 28.73 810 ALA A C 1
ATOM 6122 O O . ALA A 1 810 ? 21.191 4.822 -3.978 1.00 28.73 810 ALA A O 1
ATOM 6123 N N . GLY A 1 811 ? 20.188 5.028 -1.986 1.00 27.12 811 GLY A N 1
ATOM 6124 C CA . GLY A 1 811 ? 20.648 3.773 -1.377 1.00 27.12 811 GLY A CA 1
ATOM 6125 C C . GLY A 1 811 ? 19.525 2.828 -0.929 1.00 27.12 811 GLY A C 1
ATOM 6126 O O . GLY A 1 811 ? 19.686 2.143 0.080 1.00 27.12 811 GLY A O 1
ATOM 6127 N N . GLY A 1 812 ? 18.396 2.803 -1.643 1.00 25.62 812 GLY A N 1
ATOM 6128 C CA . GLY A 1 812 ? 17.230 1.962 -1.352 1.00 25.62 812 GLY A CA 1
ATOM 6129 C C . GLY A 1 812 ? 16.416 1.636 -2.609 1.00 25.62 812 GLY A C 1
ATOM 6130 O O . GLY A 1 812 ? 16.601 2.259 -3.649 1.00 25.62 812 GLY A O 1
ATOM 6131 N N . GLU A 1 813 ? 15.568 0.614 -2.502 1.00 31.02 813 GLU A N 1
ATOM 6132 C CA . GLU A 1 813 ? 14.774 -0.019 -3.566 1.00 31.02 813 GLU A CA 1
ATOM 6133 C C . GLU A 1 813 ? 14.069 0.947 -4.538 1.00 31.02 813 GLU A C 1
ATOM 6135 O O . GLU A 1 813 ? 13.549 1.986 -4.146 1.00 31.02 813 GLU A O 1
ATOM 6140 N N . ILE A 1 814 ? 13.974 0.547 -5.815 1.00 30.66 814 ILE A N 1
ATOM 6141 C CA . ILE A 1 814 ? 13.230 1.280 -6.853 1.00 30.66 814 ILE A CA 1
ATOM 6142 C C . ILE A 1 814 ? 11.724 0.982 -6.734 1.00 30.66 814 ILE A C 1
ATOM 6144 O O . ILE A 1 814 ? 11.128 0.361 -7.610 1.00 30.66 814 ILE A O 1
ATOM 6148 N N . GLY A 1 815 ? 11.119 1.423 -5.636 1.00 28.67 815 GLY A N 1
ATOM 6149 C CA . GLY A 1 815 ? 9.797 2.040 -5.684 1.00 28.67 815 GLY A CA 1
ATOM 6150 C C . GLY A 1 815 ? 10.048 3.543 -5.669 1.00 28.67 815 GLY A C 1
ATOM 6151 O O . GLY A 1 815 ? 10.752 4.003 -4.776 1.00 28.67 815 GLY A O 1
ATOM 6152 N N . SER A 1 816 ? 9.575 4.260 -6.693 1.00 29.77 816 SER A N 1
ATOM 6153 C CA . SER A 1 816 ? 9.678 5.721 -6.885 1.00 29.77 816 SER A CA 1
ATOM 6154 C C . SER A 1 816 ? 10.109 6.506 -5.632 1.00 29.77 816 SER A C 1
ATOM 6156 O O . SER A 1 816 ? 9.314 6.690 -4.710 1.00 29.77 816 SER A O 1
ATOM 6158 N N . GLY A 1 817 ? 11.376 6.947 -5.616 1.00 25.64 817 GLY A N 1
ATOM 6159 C CA . GLY A 1 817 ? 11.956 7.753 -4.532 1.00 25.64 817 GLY A CA 1
ATOM 6160 C C . GLY A 1 817 ? 11.207 9.076 -4.312 1.00 25.64 817 GLY A C 1
ATOM 6161 O O . GLY A 1 817 ? 10.342 9.412 -5.117 1.00 25.64 817 GLY A O 1
ATOM 6162 N N . PRO A 1 818 ? 11.518 9.824 -3.235 1.00 31.39 818 PRO A N 1
ATOM 6163 C CA . PRO A 1 818 ? 10.647 10.862 -2.686 1.00 31.39 818 PRO A CA 1
ATOM 6164 C C . PRO A 1 818 ? 10.258 11.910 -3.731 1.00 31.39 818 PRO A C 1
ATOM 6166 O O . PRO A 1 818 ? 11.034 12.805 -4.071 1.00 31.39 818 PRO A O 1
ATOM 6169 N N . VAL A 1 819 ? 9.026 11.787 -4.219 1.00 28.64 819 VAL A N 1
ATOM 6170 C CA . VAL A 1 819 ? 8.367 12.809 -5.019 1.00 28.64 819 VAL A CA 1
ATOM 6171 C C . VAL A 1 819 ? 7.880 13.866 -4.037 1.00 28.64 819 VAL A C 1
ATOM 6173 O O . VAL A 1 819 ? 7.012 13.597 -3.209 1.00 28.64 819 VAL A O 1
ATOM 6176 N N . PHE A 1 820 ? 8.454 15.065 -4.120 1.00 35.72 820 PHE A N 1
ATOM 6177 C CA . PHE A 1 820 ? 7.874 16.247 -3.493 1.00 35.72 820 PHE A CA 1
ATOM 6178 C C . PHE A 1 820 ? 6.633 16.629 -4.301 1.00 35.72 820 PHE A C 1
ATOM 6180 O O . PHE A 1 820 ? 6.721 17.309 -5.324 1.00 35.72 820 PHE A O 1
ATOM 6187 N N . TYR A 1 821 ? 5.487 16.105 -3.881 1.00 35.22 821 TYR A N 1
ATOM 6188 C CA . TYR A 1 821 ? 4.190 16.442 -4.446 1.00 35.22 821 TYR A CA 1
ATOM 6189 C C . TYR A 1 821 ? 3.756 17.828 -3.943 1.00 35.22 821 TYR A C 1
ATOM 6191 O O . TYR A 1 821 ? 3.853 18.116 -2.751 1.00 35.22 821 TYR A O 1
ATOM 6199 N N . VAL A 1 822 ? 3.205 18.658 -4.832 1.00 38.59 822 VAL A N 1
ATOM 6200 C CA . VAL A 1 822 ? 2.215 19.655 -4.398 1.00 38.59 822 VAL A CA 1
ATOM 6201 C C . VAL A 1 822 ? 0.971 18.847 -4.031 1.00 38.59 822 VAL A C 1
ATOM 6203 O O . VAL A 1 822 ? 0.473 18.093 -4.867 1.00 38.59 822 VAL A O 1
ATOM 6206 N N . LEU A 1 823 ? 0.550 18.890 -2.764 1.00 46.00 823 LEU A N 1
ATOM 6207 C CA . LEU A 1 823 ? -0.419 17.920 -2.220 1.00 46.00 823 LEU A CA 1
ATOM 6208 C C . LEU A 1 823 ? -1.841 18.471 -2.095 1.00 46.00 823 LEU A C 1
ATOM 6210 O O . LEU A 1 823 ? -2.789 17.693 -1.976 1.00 46.00 823 LEU A O 1
ATOM 6214 N N . SER A 1 824 ? -2.013 19.791 -2.183 1.00 46.00 824 SER A N 1
ATOM 6215 C CA . SER A 1 824 ? -3.329 20.415 -2.311 1.00 46.00 824 SER A CA 1
ATOM 6216 C C . SER A 1 824 ? -3.230 21.809 -2.926 1.00 46.00 824 SER A C 1
ATOM 6218 O O . SER A 1 824 ? -2.627 22.704 -2.339 1.00 46.00 824 SER A O 1
ATOM 6220 N N . GLU A 1 825 ? -3.865 21.991 -4.078 1.00 56.50 825 GLU A N 1
ATOM 6221 C CA . GLU A 1 825 ? -4.196 23.303 -4.636 1.00 56.50 825 GLU A CA 1
ATOM 6222 C C . GLU A 1 825 ? -5.697 23.530 -4.419 1.00 56.50 825 GLU A C 1
ATOM 6224 O O . GLU A 1 825 ? -6.517 22.648 -4.703 1.00 56.50 825 GLU A O 1
ATOM 6229 N N . GLY A 1 826 ? -6.049 24.683 -3.857 1.00 45.88 826 GLY A N 1
ATOM 6230 C CA . GLY A 1 826 ? -7.414 25.186 -3.814 1.00 45.88 826 GLY A CA 1
ATOM 6231 C C . GLY A 1 826 ? -7.829 25.801 -5.149 1.00 45.88 826 GLY A C 1
ATOM 6232 O O . GLY A 1 826 ? -7.143 25.692 -6.165 1.00 45.88 826 GLY A O 1
ATOM 6233 N N . THR A 1 827 ? -9.011 26.402 -5.164 1.00 61.16 827 THR A N 1
ATOM 6234 C CA . THR A 1 827 ? -9.631 26.975 -6.357 1.00 61.16 827 THR A CA 1
ATOM 6235 C C . THR A 1 827 ? -9.747 28.498 -6.231 1.00 61.16 827 THR A C 1
ATOM 6237 O O . THR A 1 827 ? -9.101 29.134 -5.406 1.00 61.16 827 THR A O 1
ATOM 6240 N N . SER A 1 828 ? -10.587 29.125 -7.057 1.00 61.53 828 SER A N 1
ATOM 6241 C CA . SER A 1 828 ? -10.977 30.529 -6.882 1.00 61.53 828 SER A CA 1
ATOM 6242 C C . SER A 1 828 ? -12.229 30.685 -5.988 1.00 61.53 828 SER A C 1
ATOM 6244 O O . SER A 1 828 ? -13.104 31.515 -6.275 1.00 61.53 828 SER A O 1
ATOM 6246 N N . GLY A 1 829 ? -12.396 29.831 -4.973 1.00 56.41 829 GLY A N 1
ATOM 6247 C CA . GLY A 1 829 ? -13.475 29.914 -3.988 1.00 56.41 829 GLY A CA 1
ATOM 6248 C C . GLY A 1 829 ? -13.081 29.321 -2.632 1.00 56.41 829 GLY A C 1
ATOM 6249 O O . GLY A 1 829 ? -12.031 28.719 -2.513 1.00 56.41 829 GLY A O 1
ATOM 6250 N N . ASP A 1 830 ? -13.940 29.488 -1.616 1.00 75.94 830 ASP A N 1
ATOM 6251 C CA . ASP A 1 830 ? -13.671 29.038 -0.238 1.00 75.94 830 ASP A CA 1
ATOM 6252 C C . ASP A 1 830 ? -13.398 27.516 -0.138 1.00 75.94 830 ASP A C 1
ATOM 6254 O O . ASP A 1 830 ? -14.339 26.708 -0.118 1.00 75.94 830 ASP A O 1
ATOM 6258 N N . ASP A 1 831 ? -12.134 27.129 0.020 1.00 66.69 831 ASP A N 1
ATOM 6259 C CA . ASP A 1 831 ? -11.680 25.739 0.038 1.00 66.69 831 ASP A CA 1
ATOM 6260 C C . ASP A 1 831 ? -11.284 25.222 1.434 1.00 66.69 831 ASP A C 1
ATOM 6262 O O . ASP A 1 831 ? -11.127 25.958 2.415 1.00 66.69 831 ASP A O 1
ATOM 6266 N N . SER A 1 832 ? -11.159 23.897 1.567 1.00 74.56 832 SER A N 1
ATOM 6267 C CA . SER A 1 832 ? -10.618 23.270 2.778 1.00 74.56 832 SER A CA 1
ATOM 6268 C C . SER A 1 832 ? -9.596 22.207 2.416 1.00 74.56 832 SER A C 1
ATOM 6270 O O . SER A 1 832 ? -9.936 21.128 1.933 1.00 74.56 832 SER A O 1
ATOM 6272 N N . LEU A 1 833 ? -8.345 22.543 2.697 1.00 73.88 833 LEU A N 1
ATOM 6273 C CA . LEU A 1 833 ? -7.157 21.801 2.314 1.00 73.88 833 LEU A CA 1
ATOM 6274 C C . LEU A 1 833 ? -6.598 21.097 3.555 1.00 73.88 833 LEU A C 1
ATOM 6276 O O . LEU A 1 833 ? -6.733 21.585 4.680 1.00 73.88 833 LEU A O 1
ATOM 6280 N N . ALA A 1 834 ? -6.018 19.918 3.384 1.00 74.06 834 ALA A N 1
ATOM 6281 C CA . ALA A 1 834 ? -5.450 19.148 4.483 1.00 74.06 834 ALA A CA 1
ATOM 6282 C C . ALA A 1 834 ? -4.214 18.415 3.984 1.00 74.06 834 ALA A C 1
ATOM 6284 O O . ALA A 1 834 ? -4.283 17.713 2.974 1.00 74.06 834 ALA A O 1
ATOM 6285 N N . GLY A 1 835 ? -3.111 18.593 4.699 1.00 58.00 835 GLY A N 1
ATOM 6286 C CA . GLY A 1 835 ? -1.840 18.009 4.323 1.00 58.00 835 GLY A CA 1
ATOM 6287 C C . GLY A 1 835 ? -1.700 16.531 4.688 1.00 58.00 835 GLY A C 1
ATOM 6288 O O . GLY A 1 835 ? -2.560 15.912 5.331 1.00 58.00 835 GLY A O 1
ATOM 6289 N N . SER A 1 836 ? -0.597 15.954 4.234 1.00 58.19 836 SER A N 1
ATOM 6290 C CA . SER A 1 836 ? -0.190 14.578 4.467 1.00 58.19 836 SER A CA 1
ATOM 6291 C C . SER A 1 836 ? 0.657 14.444 5.745 1.00 58.19 836 SER A C 1
ATOM 6293 O O . SER A 1 836 ? 1.033 15.421 6.380 1.00 58.19 836 SER A O 1
ATOM 6295 N N . PRO A 1 837 ? 1.015 13.221 6.172 1.00 59.59 837 PRO A N 1
ATOM 6296 C CA . PRO A 1 837 ? 2.034 13.015 7.207 1.00 59.59 837 PRO A CA 1
ATOM 6297 C C . PRO A 1 837 ? 3.487 13.241 6.726 1.00 59.59 837 PRO A C 1
ATOM 6299 O O . PRO A 1 837 ? 4.407 12.616 7.264 1.00 59.59 837 PRO A O 1
ATOM 6302 N N . THR A 1 838 ? 3.696 14.057 5.688 1.00 60.00 838 THR A N 1
ATOM 6303 C CA . THR A 1 838 ? 5.000 14.428 5.113 1.00 60.00 838 THR A CA 1
ATOM 6304 C C . THR A 1 838 ? 5.003 15.910 4.735 1.00 60.00 838 THR A C 1
ATOM 6306 O O . THR A 1 838 ? 3.941 16.504 4.682 1.00 60.00 838 THR A O 1
ATOM 6309 N N . ASN A 1 839 ? 6.171 16.505 4.462 1.00 63.34 839 ASN A N 1
ATOM 6310 C CA . ASN A 1 839 ? 6.274 17.928 4.113 1.00 63.34 839 ASN A CA 1
ATOM 6311 C C . ASN A 1 839 ? 5.414 18.288 2.889 1.00 63.34 839 ASN A C 1
ATOM 6313 O O . ASN A 1 839 ? 5.744 17.890 1.766 1.00 63.34 839 ASN A O 1
ATOM 6317 N N . ASP A 1 840 ? 4.375 19.086 3.100 1.00 60.81 840 ASP A N 1
ATOM 6318 C CA . ASP A 1 840 ? 3.443 19.492 2.053 1.00 60.81 840 ASP A CA 1
ATOM 6319 C C . ASP A 1 840 ? 3.735 20.901 1.511 1.00 60.81 840 ASP A C 1
ATOM 6321 O O . ASP A 1 840 ? 4.195 21.782 2.236 1.00 60.81 840 ASP A O 1
ATOM 6325 N N . TRP A 1 841 ? 3.371 21.153 0.251 1.00 59.44 841 TRP A N 1
ATOM 6326 C CA . TRP A 1 841 ? 3.066 22.505 -0.231 1.00 59.44 841 TRP A CA 1
ATOM 6327 C C . TRP A 1 841 ? 1.565 22.578 -0.516 1.00 59.44 841 TRP A C 1
ATOM 6329 O O . TRP A 1 841 ? 1.042 21.761 -1.282 1.00 59.44 841 TRP A O 1
ATOM 6339 N N . MET A 1 842 ? 0.883 23.525 0.126 1.00 72.56 842 MET A N 1
ATOM 6340 C CA . MET A 1 842 ? -0.552 23.763 0.007 1.00 72.56 842 MET A CA 1
ATOM 6341 C C . MET A 1 842 ? -0.802 25.226 -0.359 1.00 72.56 842 MET A C 1
ATOM 6343 O O . MET A 1 842 ? -0.430 26.108 0.413 1.00 72.56 842 MET A O 1
ATOM 6347 N N . SER A 1 843 ? -1.465 25.476 -1.490 1.00 81.94 843 SER A N 1
ATOM 6348 C CA . SER A 1 843 ? -1.913 26.821 -1.882 1.00 81.94 843 SER A CA 1
ATOM 6349 C C . SER A 1 843 ? -3.440 26.898 -1.873 1.00 81.94 843 SER A C 1
ATOM 6351 O O . SER A 1 843 ? -4.096 25.969 -2.340 1.00 81.94 843 SER A O 1
ATOM 6353 N N . GLY A 1 844 ? -4.004 27.971 -1.318 1.00 60.28 844 GLY A N 1
ATOM 6354 C CA . GLY A 1 844 ? -5.445 28.236 -1.248 1.00 60.28 844 GLY A CA 1
ATOM 6355 C C . GLY A 1 844 ? -6.034 28.692 -2.580 1.00 60.28 844 GLY A C 1
ATOM 6356 O O . GLY A 1 844 ? -7.151 28.312 -2.920 1.00 60.28 844 GLY A O 1
ATOM 6357 N N . GLY A 1 845 ? -5.251 29.425 -3.375 1.00 74.56 845 GLY A N 1
ATOM 6358 C CA . GLY A 1 845 ? -5.746 30.122 -4.556 1.00 74.56 845 GLY A CA 1
ATOM 6359 C C . GLY A 1 845 ? -6.408 31.440 -4.157 1.00 74.56 845 GLY A C 1
ATOM 6360 O O . GLY A 1 845 ? -5.754 32.328 -3.613 1.00 74.56 845 GLY A O 1
ATOM 6361 N N . ALA A 1 846 ? -7.700 31.601 -4.433 1.00 75.44 846 ALA A N 1
ATOM 6362 C CA . ALA A 1 846 ? -8.440 32.805 -4.057 1.00 75.44 846 ALA A CA 1
ATOM 6363 C C . ALA A 1 846 ? -9.764 32.436 -3.389 1.00 75.44 846 ALA A C 1
ATOM 6365 O O . ALA A 1 846 ? -10.672 31.953 -4.057 1.00 75.44 846 ALA A O 1
ATOM 6366 N N . GLY A 1 847 ? -9.934 32.724 -2.102 1.00 72.69 847 GLY A N 1
ATOM 6367 C CA . GLY A 1 847 ? -11.067 32.177 -1.362 1.00 72.69 847 GLY A CA 1
ATOM 6368 C C . GLY A 1 847 ? -11.195 32.706 0.060 1.00 72.69 847 GLY A C 1
ATOM 6369 O O . GLY A 1 847 ? -11.081 33.901 0.311 1.00 72.69 847 GLY A O 1
ATOM 6370 N N . ASN A 1 848 ? -11.562 31.831 0.988 1.00 88.31 848 ASN A N 1
ATOM 6371 C CA . ASN A 1 848 ? -11.525 32.075 2.435 1.00 88.31 848 ASN A CA 1
ATOM 6372 C C . ASN A 1 848 ? -11.164 30.730 3.075 1.00 88.31 848 ASN A C 1
ATOM 6374 O O . ASN A 1 848 ? -12.006 30.034 3.670 1.00 88.31 848 ASN A O 1
ATOM 6378 N N . ASP A 1 849 ? -9.917 30.343 2.863 1.00 86.75 849 ASP A N 1
ATOM 6379 C CA . ASP A 1 849 ? -9.487 28.961 2.761 1.00 86.75 849 ASP A CA 1
ATOM 6380 C C . ASP A 1 849 ? -9.065 28.388 4.107 1.00 86.75 849 ASP A C 1
ATOM 6382 O O . ASP A 1 849 ? -8.831 29.092 5.097 1.00 86.75 849 ASP A O 1
ATOM 6386 N N . ARG A 1 850 ? -9.111 27.059 4.206 1.00 89.00 850 ARG A N 1
ATOM 6387 C CA . ARG A 1 850 ? -9.108 26.359 5.496 1.00 89.00 850 ARG A CA 1
ATOM 6388 C C . ARG A 1 850 ? -8.154 25.178 5.485 1.00 89.00 850 ARG A C 1
ATOM 6390 O O . ARG A 1 850 ? -8.583 24.033 5.325 1.00 89.00 850 ARG A O 1
ATOM 6397 N N . PHE A 1 851 ? -6.887 25.464 5.736 1.00 89.88 851 PHE A N 1
ATOM 6398 C CA . PHE A 1 851 ? -5.828 24.480 5.894 1.00 89.88 851 PHE A CA 1
ATOM 6399 C C . PHE A 1 851 ? -5.940 23.749 7.236 1.00 89.88 851 PHE A C 1
ATOM 6401 O O . PHE A 1 851 ? -6.123 24.355 8.299 1.00 89.88 851 PHE A O 1
ATOM 6408 N N . VAL A 1 852 ? -5.802 22.428 7.213 1.00 87.88 852 VAL A N 1
ATOM 6409 C CA . VAL A 1 852 ? -5.604 21.598 8.403 1.00 87.88 852 VAL A CA 1
ATOM 6410 C C . VAL A 1 852 ? -4.122 21.270 8.503 1.00 87.88 852 VAL A C 1
ATOM 6412 O O . VAL A 1 852 ? -3.599 20.582 7.634 1.00 87.88 852 VAL A O 1
ATOM 6415 N N . GLY A 1 853 ? -3.478 21.750 9.569 1.00 80.19 853 GLY A N 1
ATOM 6416 C CA . GLY A 1 853 ? -2.073 21.458 9.834 1.00 80.19 853 GLY A CA 1
ATOM 6417 C C . GLY A 1 853 ? -1.862 19.978 10.145 1.00 80.19 853 GLY A C 1
ATOM 6418 O O . GLY A 1 853 ? -2.615 19.387 10.931 1.00 80.19 853 GLY A O 1
ATOM 6419 N N . SER A 1 854 ? -0.849 19.401 9.516 1.00 80.75 854 SER A N 1
ATOM 6420 C CA . SER A 1 854 ? -0.526 17.976 9.489 1.00 80.75 854 SER A CA 1
ATOM 6421 C C . SER A 1 854 ? 0.897 17.743 10.000 1.00 80.75 854 SER A C 1
ATOM 6423 O O . SER A 1 854 ? 1.479 18.627 10.615 1.00 80.75 854 SER A O 1
ATOM 6425 N N . ALA A 1 855 ? 1.418 16.517 9.907 1.00 77.06 855 ALA A N 1
ATOM 6426 C CA . ALA A 1 855 ? 2.756 16.216 10.406 1.00 77.06 855 ALA A CA 1
ATOM 6427 C C . ALA A 1 855 ? 3.763 16.344 9.263 1.00 77.06 855 ALA A C 1
ATOM 6429 O O . ALA A 1 855 ? 3.850 15.449 8.435 1.00 77.06 855 ALA A O 1
ATOM 6430 N N . GLY A 1 856 ? 4.561 17.399 9.272 1.00 71.12 856 GLY A N 1
ATOM 6431 C CA . GLY A 1 856 ? 5.542 17.671 8.233 1.00 71.12 856 GLY A CA 1
ATOM 6432 C C . GLY A 1 856 ? 6.360 18.902 8.598 1.00 71.12 856 GLY A C 1
ATOM 6433 O O . GLY A 1 856 ? 6.418 19.296 9.763 1.00 71.12 856 GLY A O 1
ATOM 6434 N N . ALA A 1 857 ? 7.018 19.472 7.597 1.00 74.38 857 ALA A N 1
ATOM 6435 C CA . ALA A 1 857 ? 7.462 20.856 7.610 1.00 74.38 857 ALA A CA 1
ATOM 6436 C C . ALA A 1 857 ? 6.772 21.518 6.418 1.00 74.38 857 ALA A C 1
ATOM 6438 O O . ALA A 1 857 ? 7.279 21.443 5.294 1.00 74.38 857 ALA A O 1
ATOM 6439 N N . ASP A 1 858 ? 5.579 22.050 6.668 1.00 78.00 858 ASP A N 1
ATOM 6440 C CA . ASP A 1 858 ? 4.605 22.338 5.616 1.00 78.00 858 ASP A CA 1
ATOM 6441 C C . ASP A 1 858 ? 4.702 23.793 5.129 1.00 78.00 858 ASP A C 1
ATOM 6443 O O . ASP A 1 858 ? 5.124 24.698 5.856 1.00 78.00 858 ASP A O 1
ATOM 6447 N N . HIS A 1 859 ? 4.308 24.048 3.885 1.00 80.62 859 HIS A N 1
ATOM 6448 C CA . HIS A 1 859 ? 4.130 25.395 3.353 1.00 80.62 859 HIS A CA 1
ATOM 6449 C C . HIS A 1 859 ? 2.647 25.668 3.123 1.00 80.62 859 HIS A C 1
ATOM 6451 O O . HIS A 1 859 ? 2.030 25.059 2.250 1.00 80.62 859 HIS A O 1
ATOM 6457 N N . PHE A 1 860 ? 2.092 26.586 3.911 1.00 82.06 860 PHE A N 1
ATOM 6458 C CA . PHE A 1 860 ? 0.729 27.083 3.763 1.00 82.06 860 PHE A CA 1
ATOM 6459 C C . PHE A 1 860 ? 0.768 28.435 3.065 1.00 82.06 860 PHE A C 1
ATOM 6461 O O . PHE A 1 860 ? 1.204 29.417 3.666 1.00 82.06 860 PHE A O 1
ATOM 6468 N N . ASP A 1 861 ? 0.285 28.494 1.834 1.00 88.19 861 ASP A N 1
ATOM 6469 C CA . ASP A 1 861 ? 0.047 29.738 1.116 1.00 88.19 861 ASP A CA 1
ATOM 6470 C C . ASP A 1 861 ? -1.462 29.967 0.988 1.00 88.19 861 ASP A C 1
ATOM 6472 O O . ASP A 1 861 ? -2.145 29.226 0.292 1.00 88.19 861 ASP A O 1
ATOM 6476 N N . GLY A 1 862 ? -2.010 30.955 1.691 1.00 73.69 862 GLY A N 1
ATOM 6477 C CA . GLY A 1 862 ? -3.435 31.285 1.610 1.00 73.69 862 GLY A CA 1
ATOM 6478 C C . GLY A 1 862 ? -3.847 31.941 0.296 1.00 73.69 862 GLY A C 1
ATOM 6479 O O . GLY A 1 862 ? -5.020 31.879 -0.053 1.00 73.69 862 GLY A O 1
ATOM 6480 N N . GLY A 1 863 ? -2.905 32.528 -0.449 1.00 82.38 863 GLY A N 1
ATOM 6481 C CA . GLY A 1 863 ? -3.223 33.296 -1.645 1.00 82.38 863 GLY A CA 1
ATOM 6482 C C . GLY A 1 863 ? -4.093 34.522 -1.336 1.00 82.38 863 GLY A C 1
ATOM 6483 O O . GLY A 1 863 ? -3.678 35.423 -0.601 1.00 82.38 863 GLY A O 1
ATOM 6484 N N . ALA A 1 864 ? -5.275 34.605 -1.951 1.00 81.12 864 ALA A N 1
ATOM 6485 C CA . ALA A 1 864 ? -6.078 35.823 -2.007 1.00 81.12 864 ALA A CA 1
ATOM 6486 C C . ALA A 1 864 ? -7.447 35.728 -1.305 1.00 81.12 864 ALA A C 1
ATOM 6488 O O . ALA A 1 864 ? -8.486 35.659 -1.974 1.00 81.12 864 ALA A O 1
ATOM 6489 N N . GLY A 1 865 ? -7.493 35.906 0.022 1.00 86.31 865 GLY A N 1
ATOM 6490 C CA . GLY A 1 865 ? -8.763 36.215 0.681 1.00 86.31 865 GLY A CA 1
ATOM 6491 C C . GLY A 1 865 ? -8.771 36.443 2.194 1.00 86.31 865 GLY A C 1
ATOM 6492 O O . GLY A 1 865 ? -8.574 37.575 2.657 1.00 86.31 865 GLY A O 1
ATOM 6493 N N . TYR A 1 866 ? -9.213 35.436 2.950 1.00 88.12 866 TYR A N 1
ATOM 6494 C CA . TYR A 1 866 ? -9.199 35.458 4.418 1.00 88.12 866 TYR A CA 1
ATOM 6495 C C . TYR A 1 866 ? -9.016 34.045 4.965 1.00 88.12 866 TYR A C 1
ATOM 6497 O O . TYR A 1 866 ? -9.978 33.319 5.266 1.00 88.12 866 TYR A O 1
ATOM 6505 N N . ASP A 1 867 ? -7.755 33.694 5.148 1.00 93.94 867 ASP A N 1
ATOM 6506 C CA . ASP A 1 867 ? -7.329 32.309 5.070 1.00 93.94 867 ASP A CA 1
ATOM 6507 C C . ASP A 1 867 ? -6.819 31.821 6.435 1.00 93.94 867 ASP A C 1
ATOM 6509 O O . ASP A 1 867 ? -6.424 32.590 7.324 1.00 93.94 867 ASP A O 1
ATOM 6513 N N . LEU A 1 868 ? -6.981 30.521 6.687 1.00 95.00 868 LEU A N 1
ATOM 6514 C CA . LEU A 1 868 ? -6.921 29.938 8.026 1.00 95.00 868 LEU A CA 1
ATOM 6515 C C . LEU A 1 868 ? -6.141 28.626 8.060 1.00 95.00 868 LEU A C 1
ATOM 6517 O O . LEU A 1 868 ? -6.588 27.642 7.477 1.00 95.00 868 LEU A O 1
ATOM 6521 N N . VAL A 1 869 ? -5.121 28.546 8.919 1.00 95.31 869 VAL A N 1
ATOM 6522 C CA . VAL A 1 869 ? -4.522 27.265 9.345 1.00 95.31 869 VAL A CA 1
ATOM 6523 C C . VAL A 1 869 ? -5.065 26.831 10.715 1.00 95.31 869 VAL A C 1
ATOM 6525 O O . VAL A 1 869 ? -5.154 27.634 11.647 1.00 95.31 869 VAL A O 1
ATOM 6528 N N . GLN A 1 870 ? -5.444 25.557 10.867 1.00 93.25 870 GLN A N 1
ATOM 6529 C CA . GLN A 1 870 ? -5.924 24.976 12.133 1.00 93.25 870 GLN A CA 1
ATOM 6530 C C . GLN A 1 870 ? -5.238 23.642 12.485 1.00 93.25 870 GLN A C 1
ATOM 6532 O O . GLN A 1 870 ? -5.341 22.662 11.750 1.00 93.25 870 GLN A O 1
ATOM 6537 N N . TYR A 1 871 ? -4.642 23.548 13.678 1.00 87.81 871 TYR A N 1
ATOM 6538 C CA . TYR A 1 871 ? -3.923 22.350 14.151 1.00 87.81 871 TYR A CA 1
ATOM 6539 C C . TYR A 1 871 ? -4.832 21.371 14.911 1.00 87.81 871 TYR A C 1
ATOM 6541 O O . TYR A 1 871 ? -4.643 21.025 16.081 1.00 87.81 871 TYR A O 1
ATOM 6549 N N . LYS A 1 872 ? -5.912 20.945 14.253 1.00 74.00 872 LYS A N 1
ATOM 6550 C CA . LYS A 1 872 ? -7.003 20.188 14.880 1.00 74.00 872 LYS A CA 1
ATOM 6551 C C . LYS A 1 872 ? -6.584 18.759 15.260 1.00 74.00 872 LYS A C 1
ATOM 6553 O O . LYS A 1 872 ? -6.501 17.886 14.408 1.00 74.00 872 LYS A O 1
ATOM 6558 N N . GLY A 1 873 ? -6.504 18.490 16.564 1.00 64.75 873 GLY A N 1
ATOM 6559 C CA . GLY A 1 873 ? -6.282 17.145 17.119 1.00 64.75 873 GLY A CA 1
ATOM 6560 C C . GLY A 1 873 ? -4.927 16.968 17.804 1.00 64.75 873 GLY A C 1
ATOM 6561 O O . GLY A 1 873 ? -4.734 15.977 18.502 1.00 64.75 873 GLY A O 1
ATOM 6562 N N . ALA A 1 874 ? -4.036 17.949 17.663 1.00 77.44 874 ALA A N 1
ATOM 6563 C CA . ALA A 1 874 ? -2.832 18.080 18.470 1.00 77.44 874 ALA A CA 1
ATOM 6564 C C . ALA A 1 874 ? -3.090 18.869 19.769 1.00 77.44 874 ALA A C 1
ATOM 6566 O O . ALA A 1 874 ? -4.182 19.400 19.989 1.00 77.44 874 ALA A O 1
ATOM 6567 N N . ALA A 1 875 ? -2.081 18.913 20.638 1.00 85.62 875 ALA A N 1
ATOM 6568 C CA . ALA A 1 875 ? -2.100 19.578 21.935 1.00 85.62 875 ALA A CA 1
ATOM 6569 C C . ALA A 1 875 ? -0.667 19.933 22.367 1.00 85.62 875 ALA A C 1
ATOM 6571 O O . ALA A 1 875 ? 0.266 19.210 22.011 1.00 85.62 875 ALA A O 1
ATOM 6572 N N . ASP A 1 876 ? -0.525 20.991 23.170 1.00 89.75 876 ASP A N 1
ATOM 6573 C CA . ASP A 1 876 ? 0.741 21.468 23.745 1.00 89.75 876 ASP A CA 1
ATOM 6574 C C . ASP A 1 876 ? 1.784 21.848 22.659 1.00 89.75 876 ASP A C 1
ATOM 6576 O O . ASP A 1 876 ? 2.976 21.530 22.755 1.00 89.75 876 ASP A O 1
ATOM 6580 N N . LEU A 1 877 ? 1.316 22.505 21.591 1.00 93.56 877 LEU A N 1
ATOM 6581 C CA . LEU A 1 877 ? 2.101 22.946 20.436 1.00 93.56 877 LEU A CA 1
ATOM 6582 C C . LEU A 1 877 ? 2.783 24.300 20.656 1.00 93.56 877 LEU A C 1
ATOM 6584 O O . LEU A 1 877 ? 2.281 25.169 21.359 1.00 93.56 877 LEU A O 1
ATOM 6588 N N . VAL A 1 878 ? 3.880 24.528 19.937 1.00 96.19 878 VAL A N 1
ATOM 6589 C CA . VAL A 1 878 ? 4.369 25.867 19.592 1.00 96.19 878 VAL A CA 1
ATOM 6590 C C . VAL A 1 878 ? 4.133 26.056 18.098 1.00 96.19 878 VAL A C 1
ATOM 6592 O O . VAL A 1 878 ? 4.633 25.270 17.297 1.00 96.19 878 VAL A O 1
ATOM 6595 N N . ILE A 1 879 ? 3.385 27.090 17.726 1.00 96.25 879 ILE A N 1
ATOM 6596 C CA . ILE A 1 879 ? 3.123 27.487 16.340 1.00 96.25 879 ILE A CA 1
ATOM 6597 C C . ILE A 1 879 ? 3.833 28.823 16.131 1.00 96.25 879 ILE A C 1
ATOM 6599 O O . ILE A 1 879 ? 3.552 29.780 16.855 1.00 96.25 879 ILE A O 1
ATOM 6603 N N . HIS A 1 880 ? 4.774 28.898 15.186 1.00 95.81 880 HIS A N 1
ATOM 6604 C CA . HIS A 1 880 ? 5.654 30.062 15.061 1.00 95.81 880 HIS A CA 1
ATOM 6605 C C . HIS A 1 880 ? 5.721 30.617 13.633 1.00 95.81 880 HIS A C 1
ATOM 6607 O O . HIS A 1 880 ? 6.608 30.286 12.850 1.00 95.81 880 HIS A O 1
ATOM 6613 N N . MET A 1 881 ? 4.811 31.542 13.314 1.00 93.69 881 MET A N 1
ATOM 6614 C CA . MET A 1 881 ? 4.555 31.984 11.934 1.00 93.69 881 MET A CA 1
ATOM 6615 C C . MET A 1 881 ? 5.705 32.759 11.269 1.00 93.69 881 MET A C 1
ATOM 6617 O O . MET A 1 881 ? 5.700 32.939 10.057 1.00 93.69 881 MET A O 1
ATOM 6621 N N . GLN A 1 882 ? 6.690 33.222 12.046 1.00 88.56 882 GLN A N 1
ATOM 6622 C CA . GLN A 1 882 ? 7.849 33.989 11.559 1.00 88.56 882 GLN A CA 1
ATOM 6623 C C . GLN A 1 882 ? 9.194 33.234 11.659 1.00 88.56 882 GLN A C 1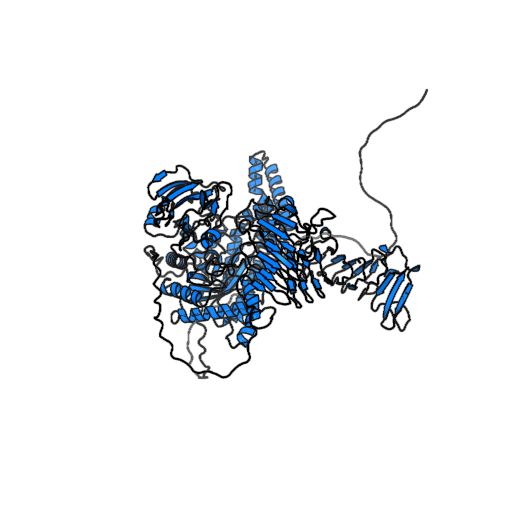
ATOM 6625 O O . GLN A 1 882 ? 10.233 33.792 11.313 1.00 88.56 882 GLN A O 1
ATOM 6630 N N . ASP A 1 883 ? 9.205 31.999 12.173 1.00 86.56 883 ASP A N 1
ATOM 6631 C CA . ASP A 1 883 ? 10.418 31.172 12.319 1.00 86.56 883 ASP A CA 1
ATOM 6632 C C . ASP A 1 883 ? 10.016 29.696 12.369 1.00 86.56 883 ASP A C 1
ATOM 6634 O O . ASP A 1 883 ? 9.682 29.161 13.427 1.00 86.56 883 ASP A O 1
ATOM 6638 N N . ALA A 1 884 ? 10.080 29.042 11.211 1.00 76.25 884 ALA A N 1
ATOM 6639 C CA . ALA A 1 884 ? 9.774 27.626 11.032 1.00 76.25 884 ALA A CA 1
ATOM 6640 C C . ALA A 1 884 ? 10.526 26.708 12.016 1.00 76.25 884 ALA A C 1
ATOM 6642 O O . ALA A 1 884 ? 10.002 25.682 12.452 1.00 76.25 884 ALA A O 1
ATOM 6643 N N . ALA A 1 885 ? 11.748 27.077 12.423 1.00 78.00 885 ALA A N 1
ATOM 6644 C CA . ALA A 1 885 ? 12.541 26.286 13.364 1.00 78.00 885 ALA A CA 1
ATOM 6645 C C . ALA A 1 885 ? 12.059 26.407 14.824 1.00 78.00 885 ALA A C 1
ATOM 6647 O O . ALA A 1 885 ? 12.477 25.606 15.666 1.00 78.00 885 ALA A O 1
ATOM 6648 N N . GLY A 1 886 ? 11.205 27.391 15.128 1.00 79.38 886 GLY A N 1
ATOM 6649 C CA . GLY A 1 886 ? 10.596 27.608 16.442 1.00 79.38 886 GLY A CA 1
ATOM 6650 C C . GLY A 1 886 ? 9.356 26.751 16.717 1.00 79.38 886 GLY A C 1
ATOM 6651 O O . GLY A 1 886 ? 8.978 26.603 17.880 1.00 79.38 886 GLY A O 1
ATOM 6652 N N . GLY A 1 887 ? 8.738 26.175 15.682 1.00 90.81 887 GLY A N 1
ATOM 6653 C CA . GLY A 1 887 ? 7.552 25.328 15.814 1.00 90.81 887 GLY A CA 1
ATOM 6654 C C . GLY A 1 887 ? 7.829 23.965 16.466 1.00 90.81 887 GLY A C 1
ATOM 6655 O O . GLY A 1 887 ? 8.948 23.443 16.420 1.00 90.81 887 GLY A O 1
ATOM 6656 N N . THR A 1 888 ? 6.814 23.359 17.085 1.00 86.31 888 THR A N 1
ATOM 6657 C CA . THR A 1 888 ? 6.916 22.035 17.729 1.00 86.31 888 THR A CA 1
ATOM 6658 C C . THR A 1 888 ? 5.714 21.139 17.431 1.00 86.31 888 THR A C 1
ATOM 6660 O O . THR A 1 888 ? 4.685 21.580 16.925 1.00 86.31 888 THR A O 1
ATOM 6663 N N . GLY A 1 889 ? 5.845 19.849 17.760 1.00 86.88 889 GLY A N 1
ATOM 6664 C CA . GLY A 1 889 ? 4.804 18.858 17.499 1.00 86.88 889 GLY A CA 1
ATOM 6665 C C . GLY A 1 889 ? 4.572 18.707 16.000 1.00 86.88 889 GLY A C 1
ATOM 6666 O O . GLY A 1 889 ? 5.529 18.473 15.266 1.00 86.88 889 GLY A O 1
ATOM 6667 N N . ILE A 1 890 ? 3.315 18.844 15.579 1.00 84.44 890 ILE A N 1
ATOM 6668 C CA . ILE A 1 890 ? 2.941 18.827 14.161 1.00 84.44 890 ILE A CA 1
ATOM 6669 C C . ILE A 1 890 ? 3.227 20.160 13.450 1.00 84.44 890 ILE A C 1
ATOM 6671 O O . ILE A 1 890 ? 3.423 20.148 12.253 1.00 84.44 890 ILE A O 1
ATOM 6675 N N . ALA A 1 891 ? 3.373 21.279 14.171 1.00 87.75 891 ALA A N 1
ATOM 6676 C CA . ALA A 1 891 ? 3.672 22.587 13.576 1.00 87.75 891 ALA A CA 1
ATOM 6677 C C . ALA A 1 891 ? 5.183 22.824 13.329 1.00 87.75 891 ALA A C 1
ATOM 6679 O O . ALA A 1 891 ? 5.668 23.957 13.399 1.00 87.75 891 ALA A O 1
ATOM 6680 N N . ARG A 1 892 ? 5.984 21.757 13.193 1.00 88.19 892 ARG A N 1
ATOM 6681 C CA . ARG A 1 892 ? 7.451 21.818 13.301 1.00 88.19 892 ARG A CA 1
ATOM 6682 C C . ARG A 1 892 ? 8.120 21.919 11.932 1.00 88.19 892 ARG A C 1
ATOM 6684 O O . ARG A 1 892 ? 8.460 20.910 11.324 1.00 88.19 892 ARG A O 1
ATOM 6691 N N . GLY A 1 893 ? 8.521 23.133 11.577 1.00 73.31 893 GLY A N 1
ATOM 6692 C CA . GLY A 1 893 ? 9.126 23.432 10.279 1.00 73.31 893 GLY A CA 1
ATOM 6693 C C . GLY A 1 893 ? 8.166 24.153 9.338 1.00 73.31 893 GLY A C 1
ATOM 6694 O O . GLY A 1 893 ? 8.577 24.508 8.238 1.00 73.31 893 GLY A O 1
ATOM 6695 N N . ASP A 1 894 ? 6.939 24.402 9.793 1.00 88.31 894 ASP A N 1
ATOM 6696 C CA . ASP A 1 894 ? 5.894 25.037 9.005 1.00 88.31 894 ASP A CA 1
ATOM 6697 C C . ASP A 1 894 ? 6.226 26.485 8.642 1.00 88.31 894 ASP A C 1
ATOM 6699 O O . ASP A 1 894 ? 6.830 27.247 9.407 1.00 88.31 894 ASP A O 1
ATOM 6703 N N . THR A 1 895 ? 5.775 26.871 7.458 1.00 87.69 895 THR A N 1
ATOM 6704 C CA . THR A 1 895 ? 5.927 28.193 6.859 1.00 87.69 895 THR A CA 1
ATOM 6705 C C . THR A 1 895 ? 4.579 28.683 6.342 1.00 87.69 895 THR A C 1
ATOM 6707 O O . THR A 1 895 ? 3.736 27.887 5.937 1.00 87.69 895 THR A O 1
ATOM 6710 N N . PHE A 1 896 ? 4.362 29.999 6.401 1.00 89.12 896 PHE A N 1
ATOM 6711 C CA . PHE A 1 896 ? 3.056 30.611 6.161 1.00 89.12 896 PHE A CA 1
ATOM 6712 C C . PHE A 1 896 ? 3.199 31.845 5.262 1.00 89.12 896 PHE A C 1
ATOM 6714 O O . PHE A 1 896 ? 3.961 32.760 5.586 1.00 89.12 896 PHE A O 1
ATOM 6721 N N . ALA A 1 897 ? 2.428 31.886 4.183 1.00 87.19 897 ALA A N 1
ATOM 6722 C CA . ALA A 1 897 ? 2.195 33.023 3.300 1.00 87.19 897 ALA A CA 1
ATOM 6723 C C . ALA A 1 897 ? 0.674 33.242 3.180 1.00 87.19 897 ALA A C 1
ATOM 6725 O O . ALA A 1 897 ? -0.090 32.294 3.302 1.00 87.19 897 ALA A O 1
ATOM 6726 N N . GLY A 1 898 ? 0.208 34.487 3.042 1.00 87.06 898 GLY A N 1
ATOM 6727 C CA . GLY A 1 898 ? -1.227 34.774 2.854 1.00 87.06 898 GLY A CA 1
ATOM 6728 C C . GLY A 1 898 ? -2.192 34.259 3.943 1.00 87.06 898 GLY A C 1
ATOM 6729 O O . GLY A 1 898 ? -3.340 34.002 3.635 1.00 87.06 898 GLY A O 1
ATOM 6730 N N . ILE A 1 899 ? -1.759 34.043 5.197 1.00 95.75 899 ILE A N 1
ATOM 6731 C CA . ILE A 1 899 ? -2.629 33.502 6.267 1.00 95.75 899 ILE A CA 1
ATOM 6732 C C . ILE A 1 899 ? -3.065 34.598 7.253 1.00 95.75 899 ILE A C 1
ATOM 6734 O O . ILE A 1 899 ? -2.288 35.005 8.119 1.00 95.75 899 ILE A O 1
ATOM 6738 N N . GLU A 1 900 ? -4.335 35.013 7.230 1.00 95.69 900 GLU A N 1
ATOM 6739 C CA . GLU A 1 900 ? -4.889 36.010 8.166 1.00 95.69 900 GLU A CA 1
ATOM 6740 C C . GLU A 1 900 ? -5.323 35.427 9.518 1.00 95.69 900 GLU A C 1
ATOM 6742 O O . GLU A 1 900 ? -5.653 36.188 10.444 1.00 95.69 900 GLU A O 1
ATOM 6747 N N . ARG A 1 901 ? -5.382 34.099 9.671 1.00 96.31 901 ARG A N 1
ATOM 6748 C CA . ARG A 1 901 ? -5.819 33.463 10.921 1.00 96.31 901 ARG A CA 1
ATOM 6749 C C . ARG A 1 901 ? -5.113 32.144 11.220 1.00 96.31 901 ARG A C 1
ATOM 6751 O O . ARG A 1 901 ? -4.956 31.290 10.358 1.00 96.31 901 ARG A O 1
ATOM 6758 N N . VAL A 1 902 ? -4.811 31.919 12.495 1.00 97.00 902 VAL A N 1
ATOM 6759 C CA . VAL A 1 902 ? -4.279 30.646 12.993 1.00 97.00 902 VAL A CA 1
ATOM 6760 C C . VAL A 1 902 ? -5.058 30.158 14.216 1.00 97.00 902 VAL A C 1
ATOM 6762 O O . VAL A 1 902 ? -5.451 30.944 15.084 1.00 97.00 902 VAL A O 1
ATOM 6765 N N . LEU A 1 903 ? -5.328 28.852 14.256 1.00 95.19 903 LEU A N 1
ATOM 6766 C CA . LEU A 1 903 ? -6.050 28.157 15.322 1.00 95.19 903 LEU A CA 1
ATOM 6767 C C . LEU A 1 903 ? -5.159 27.100 15.983 1.00 95.19 903 LEU A C 1
ATOM 6769 O O . LEU A 1 903 ? -4.661 26.199 15.302 1.00 95.19 903 LEU A O 1
ATOM 6773 N N . GLY A 1 904 ? -5.066 27.158 17.312 1.00 90.69 904 GLY A N 1
ATOM 6774 C CA . GLY A 1 904 ? -4.415 26.135 18.129 1.00 90.69 904 GLY A CA 1
ATOM 6775 C C . GLY A 1 904 ? -5.086 24.754 18.071 1.00 90.69 904 GLY A C 1
ATOM 6776 O O . GLY A 1 904 ? -6.079 24.507 17.365 1.00 90.69 904 GLY A O 1
ATOM 6777 N N . GLY A 1 905 ? -4.520 23.835 18.839 1.00 87.31 905 GLY A N 1
ATOM 6778 C CA . GLY A 1 905 ? -4.982 22.477 19.062 1.00 87.31 905 GLY A CA 1
ATOM 6779 C C . GLY A 1 905 ? -6.052 22.383 20.153 1.00 87.31 905 GLY A C 1
ATOM 6780 O O . GLY A 1 905 ? -7.145 22.949 20.032 1.00 87.31 905 GLY A O 1
ATOM 6781 N N . ALA A 1 906 ? -5.788 21.537 21.146 1.00 83.94 906 ALA A N 1
ATOM 6782 C CA . ALA A 1 906 ? -6.660 21.240 22.286 1.00 83.94 906 ALA A CA 1
ATOM 6783 C C . ALA A 1 906 ? -5.874 21.059 23.606 1.00 83.94 906 ALA A C 1
ATOM 6785 O O . ALA A 1 906 ? -6.347 20.372 24.518 1.00 83.94 906 ALA A O 1
ATOM 6786 N N . GLY A 1 907 ? -4.655 21.606 23.664 1.00 88.31 907 GLY A N 1
ATOM 6787 C CA . GLY A 1 907 ? -3.781 21.645 24.839 1.00 88.31 907 GLY A CA 1
ATOM 6788 C C . GLY A 1 907 ? -3.270 23.063 25.069 1.00 88.31 907 GLY A C 1
ATOM 6789 O O . GLY A 1 907 ? -3.829 23.996 24.519 1.00 88.31 907 GLY A O 1
ATOM 6790 N N . ASN A 1 908 ? -2.230 23.227 25.888 1.00 95.75 908 ASN A N 1
ATOM 6791 C CA . ASN A 1 908 ? -1.698 24.549 26.235 1.00 95.75 908 ASN A CA 1
ATOM 6792 C C . ASN A 1 908 ? -0.741 25.019 25.133 1.00 95.75 908 ASN A C 1
ATOM 6794 O O . ASN A 1 908 ? 0.449 24.690 25.160 1.00 95.75 908 ASN A O 1
ATOM 6798 N N . ASP A 1 909 ? -1.261 25.745 24.153 1.00 96.38 909 ASP A N 1
ATOM 6799 C CA . ASP A 1 909 ? -0.533 26.061 22.929 1.00 96.38 909 ASP A CA 1
ATOM 6800 C C . ASP A 1 909 ? 0.148 27.443 23.001 1.00 96.38 909 ASP A C 1
ATOM 6802 O O . ASP A 1 909 ? -0.336 28.376 23.643 1.00 96.38 909 ASP A O 1
ATOM 6806 N N . ALA A 1 910 ? 1.291 27.592 22.330 1.00 97.31 910 ALA A N 1
ATOM 6807 C CA . ALA A 1 910 ? 2.037 28.843 22.214 1.00 97.31 910 ALA A CA 1
ATOM 6808 C C . ALA A 1 910 ? 2.016 29.347 20.762 1.00 97.31 910 ALA A C 1
ATOM 6810 O O . ALA A 1 910 ? 2.676 28.784 19.889 1.00 97.31 910 ALA A O 1
ATOM 6811 N N . LEU A 1 911 ? 1.257 30.410 20.499 1.00 97.75 911 LEU A N 1
ATOM 6812 C CA . LEU A 1 911 ? 1.058 31.000 19.176 1.00 97.75 911 LEU A CA 1
ATOM 6813 C C . LEU A 1 911 ? 1.910 32.267 19.045 1.00 97.75 911 LEU A C 1
ATOM 6815 O O . LEU A 1 911 ? 1.578 33.305 19.618 1.00 97.75 911 LEU A O 1
ATOM 6819 N N . HIS A 1 912 ? 2.983 32.199 18.260 1.00 96.69 912 HIS A N 1
ATOM 6820 C CA . HIS A 1 912 ? 3.772 33.362 17.854 1.00 96.69 912 HIS A CA 1
ATOM 6821 C C . HIS A 1 912 ? 3.277 33.841 16.487 1.00 96.69 912 HIS A C 1
ATOM 6823 O O . HIS A 1 912 ? 3.511 33.186 15.465 1.00 96.69 912 HIS A O 1
ATOM 6829 N N . LEU A 1 913 ? 2.546 34.957 16.487 1.00 96.31 913 LEU A N 1
ATOM 6830 C CA . LEU A 1 913 ? 1.827 35.452 15.314 1.00 96.31 913 LEU A CA 1
ATOM 6831 C C . LEU A 1 913 ? 2.753 36.131 14.296 1.00 96.31 913 LEU A C 1
ATOM 6833 O O . LEU A 1 913 ? 3.929 36.387 14.559 1.00 96.31 913 LEU A O 1
ATOM 6837 N N . ALA A 1 914 ? 2.201 36.429 13.123 1.00 93.94 914 ALA A N 1
ATOM 6838 C CA . ALA A 1 914 ? 2.788 37.310 12.118 1.00 93.94 914 ALA A CA 1
ATOM 6839 C C . ALA A 1 914 ? 1.994 38.640 12.038 1.00 93.94 914 ALA A C 1
ATOM 6841 O O . ALA A 1 914 ? 0.874 38.710 12.553 1.00 93.94 914 ALA A O 1
ATOM 6842 N N . PRO A 1 915 ? 2.550 39.700 11.417 1.00 92.50 915 PRO A N 1
ATOM 6843 C CA . PRO A 1 915 ? 1.903 41.010 11.292 1.00 92.50 915 PRO A CA 1
ATOM 6844 C C . PRO A 1 915 ? 0.452 40.962 10.789 1.00 92.50 915 PRO A C 1
ATOM 6846 O O . PRO A 1 915 ? 0.179 40.471 9.699 1.00 92.50 915 PRO A O 1
ATOM 6849 N N . GLY A 1 916 ? -0.484 41.521 11.558 1.00 88.50 916 GLY A N 1
ATOM 6850 C CA . GLY A 1 916 ? -1.908 41.620 11.220 1.00 88.50 916 GLY A CA 1
ATOM 6851 C C . GLY A 1 916 ? -2.721 40.329 11.382 1.00 88.50 916 GLY A C 1
ATOM 6852 O O . GLY A 1 916 ? -3.940 40.360 11.190 1.00 88.50 916 GLY A O 1
ATOM 6853 N N . VAL A 1 917 ? -2.089 39.213 11.759 1.00 94.94 917 VAL A N 1
ATOM 6854 C CA . VAL A 1 917 ? -2.745 37.904 11.870 1.00 94.94 917 VAL A CA 1
ATOM 6855 C C . VAL A 1 917 ? -3.651 37.828 13.101 1.00 94.94 917 VAL A C 1
ATOM 6857 O O . VAL A 1 917 ? -3.437 38.464 14.139 1.00 94.94 917 VAL A O 1
ATOM 6860 N N . ARG A 1 918 ? -4.701 37.011 12.998 1.00 95.94 918 ARG A N 1
ATOM 6861 C CA . ARG A 1 918 ? -5.546 36.632 14.125 1.00 95.94 918 ARG A CA 1
ATOM 6862 C C . ARG A 1 918 ? -5.133 35.286 14.733 1.00 95.94 918 ARG A C 1
ATOM 6864 O O . ARG A 1 918 ? -5.303 34.253 14.093 1.00 95.94 918 ARG A O 1
ATOM 6871 N N . GLY A 1 919 ? -4.728 35.284 16.001 1.00 96.50 919 GLY A N 1
ATOM 6872 C CA . GLY A 1 919 ? -4.505 34.071 16.795 1.00 96.50 919 GLY A CA 1
ATOM 6873 C C . GLY A 1 919 ? -5.706 33.695 17.664 1.00 96.50 919 GLY A C 1
ATOM 6874 O O . GLY A 1 919 ? -6.192 34.525 18.437 1.00 96.50 919 GLY A O 1
ATOM 6875 N N . ASP A 1 920 ? -6.157 32.442 17.577 1.00 96.62 920 ASP A N 1
ATOM 6876 C CA . ASP A 1 920 ? -7.131 31.849 18.501 1.00 96.62 920 ASP A CA 1
ATOM 6877 C C . ASP A 1 920 ? -6.527 30.592 19.178 1.00 96.62 920 ASP A C 1
ATOM 6879 O O . ASP A 1 920 ? -6.282 29.595 18.494 1.00 96.62 920 ASP A O 1
ATOM 6883 N N . GLY A 1 921 ? -6.305 30.625 20.500 1.00 91.00 921 GLY A N 1
ATOM 6884 C CA . GLY A 1 921 ? -5.680 29.535 21.281 1.00 91.00 921 GLY A CA 1
ATOM 6885 C C . GLY A 1 921 ? -6.561 28.284 21.405 1.00 91.00 921 GLY A C 1
ATOM 6886 O O . GLY A 1 921 ? -6.186 27.213 20.928 1.00 91.00 921 GLY A O 1
ATOM 6887 N N . ARG A 1 922 ? -7.815 28.492 21.845 1.00 92.19 922 ARG A N 1
ATOM 6888 C CA . ARG A 1 922 ? -8.967 27.562 21.895 1.00 92.19 922 ARG A CA 1
ATOM 6889 C C . ARG A 1 922 ? -9.220 26.918 23.256 1.00 92.19 922 ARG A C 1
ATOM 6891 O O . ARG A 1 922 ? -10.266 27.193 23.845 1.00 92.19 922 ARG A O 1
ATOM 6898 N N . ALA A 1 923 ? -8.423 25.935 23.664 1.00 86.50 923 ALA A N 1
ATOM 6899 C CA . ALA A 1 923 ? -8.748 25.090 24.815 1.00 86.50 923 ALA A CA 1
ATOM 6900 C C . ALA A 1 923 ? -7.486 24.512 25.457 1.00 86.50 923 ALA A C 1
ATOM 6902 O O . ALA A 1 923 ? -6.958 23.501 25.002 1.00 86.50 923 ALA A O 1
ATOM 6903 N N . GLY A 1 924 ? -7.088 25.120 26.565 1.00 92.75 924 GLY A N 1
ATOM 6904 C CA . GLY A 1 924 ? -5.758 25.007 27.152 1.00 92.75 924 GLY A CA 1
ATOM 6905 C C . GLY A 1 924 ? -5.432 26.330 27.831 1.00 92.75 924 GLY A C 1
ATOM 6906 O O . GLY A 1 924 ? -6.199 27.269 27.695 1.00 92.75 924 GLY A O 1
ATOM 6907 N N . ALA A 1 925 ? -4.370 26.403 28.629 1.00 96.50 925 ALA A N 1
ATOM 6908 C CA . ALA A 1 925 ? -3.863 27.677 29.134 1.00 96.50 925 ALA A CA 1
ATOM 6909 C C . ALA A 1 925 ? -2.834 28.222 28.136 1.00 96.50 925 ALA A C 1
ATOM 6911 O O . ALA A 1 925 ? -1.651 27.878 28.212 1.00 96.50 925 ALA A O 1
ATOM 6912 N N . ASP A 1 926 ? -3.306 29.019 27.185 1.00 97.69 926 ASP A N 1
ATOM 6913 C CA . ASP A 1 926 ? -2.576 29.324 25.956 1.00 97.69 926 ASP A CA 1
ATOM 6914 C C . ASP A 1 926 ? -1.692 30.571 26.096 1.00 97.69 926 ASP A C 1
ATOM 6916 O O . ASP A 1 926 ? -1.970 31.480 26.880 1.00 97.69 926 ASP A O 1
ATOM 6920 N N . VAL A 1 927 ? -0.612 30.639 25.317 1.00 98.06 927 VAL A N 1
ATOM 6921 C CA . VAL A 1 927 ? 0.285 31.801 25.239 1.00 98.06 927 VAL A CA 1
ATOM 6922 C C . VAL A 1 927 ? 0.209 32.383 23.833 1.00 98.06 927 VAL A C 1
ATOM 6924 O O . VAL A 1 927 ? 0.649 31.753 22.879 1.00 98.06 927 VAL A O 1
ATOM 6927 N N . ILE A 1 928 ? -0.319 33.596 23.686 1.00 97.88 928 ILE A N 1
ATOM 6928 C CA . ILE A 1 928 ? -0.455 34.260 22.382 1.00 97.88 928 ILE A CA 1
ATOM 6929 C C . ILE A 1 928 ? 0.461 35.480 22.367 1.00 97.88 928 ILE A C 1
ATOM 6931 O O . ILE A 1 928 ? 0.313 36.376 23.197 1.00 97.88 928 ILE A O 1
ATOM 6935 N N . VAL A 1 929 ? 1.419 35.493 21.445 1.00 96.69 929 VAL A N 1
ATOM 6936 C CA . VAL A 1 929 ? 2.499 36.483 21.357 1.00 96.69 929 VAL A CA 1
ATOM 6937 C C . VAL A 1 929 ? 2.283 37.379 20.135 1.00 96.69 929 VAL A C 1
ATOM 6939 O O . VAL A 1 929 ? 2.004 36.873 19.045 1.00 96.69 929 VAL A O 1
ATOM 6942 N N . ASP A 1 930 ? 2.395 38.696 20.326 1.00 92.38 930 ASP A N 1
ATOM 6943 C CA . ASP A 1 930 ? 2.283 39.704 19.263 1.00 92.38 930 ASP A CA 1
ATOM 6944 C C . ASP A 1 930 ? 3.405 39.628 18.210 1.00 92.38 930 ASP A C 1
ATOM 6946 O O . ASP A 1 930 ? 4.417 38.931 18.354 1.00 92.38 930 ASP A O 1
ATOM 6950 N N . ALA A 1 931 ? 3.202 40.369 17.123 1.00 90.94 931 ALA A N 1
ATOM 6951 C CA . ALA A 1 931 ? 4.211 40.691 16.132 1.00 90.94 931 ALA A CA 1
ATOM 6952 C C . ALA A 1 931 ? 4.413 42.222 16.106 1.00 90.94 931 ALA A C 1
ATOM 6954 O O . ALA A 1 931 ? 4.303 42.901 17.124 1.00 90.94 931 ALA A O 1
ATOM 6955 N N . GLY A 1 932 ? 4.796 42.774 14.953 1.00 87.62 932 GLY A N 1
ATOM 6956 C CA . GLY A 1 932 ? 4.601 44.198 14.675 1.00 87.62 932 GLY A CA 1
ATOM 6957 C C . GLY A 1 932 ? 3.464 44.330 13.674 1.00 87.62 932 GLY A C 1
ATOM 6958 O O . GLY A 1 932 ? 3.549 43.744 12.597 1.00 87.62 932 GLY A O 1
ATOM 6959 N N . GLY A 1 933 ? 2.422 45.083 13.995 1.00 88.94 933 GLY A N 1
ATOM 6960 C CA . GLY A 1 933 ? 1.147 45.031 13.291 1.00 88.94 933 GLY A CA 1
ATOM 6961 C C . GLY A 1 933 ? -0.020 45.300 14.237 1.00 88.94 933 GLY A C 1
ATOM 6962 O O . GLY A 1 933 ? 0.165 45.731 15.363 1.00 88.94 933 GLY A O 1
ATOM 6963 N N . ALA A 1 934 ? -1.249 45.135 13.749 1.00 90.38 934 ALA A N 1
ATOM 6964 C CA . ALA A 1 934 ? -2.447 45.279 14.574 1.00 90.38 934 ALA A CA 1
ATOM 6965 C C . ALA A 1 934 ? -3.135 43.918 14.699 1.00 90.38 934 ALA A C 1
ATOM 6967 O O . ALA A 1 934 ? -4.040 43.597 13.920 1.00 90.38 934 ALA A O 1
ATOM 6968 N N . GLU A 1 935 ? -2.707 43.124 15.675 1.00 94.31 935 GLU A N 1
ATOM 6969 C CA . GLU A 1 935 ? -3.115 41.730 15.802 1.00 94.31 935 GLU A CA 1
ATOM 6970 C C . GLU A 1 935 ? -4.481 41.578 16.489 1.00 94.31 935 GLU A C 1
ATOM 6972 O O . GLU A 1 935 ? -4.983 42.444 17.222 1.00 94.31 935 GLU A O 1
ATOM 6977 N N . GLN A 1 936 ? -5.115 40.428 16.260 1.00 95.00 936 GLN A N 1
ATOM 6978 C CA . GLN A 1 936 ? -6.352 40.044 16.936 1.00 95.00 936 GLN A CA 1
ATOM 6979 C C . GLN A 1 936 ? -6.146 38.739 17.699 1.00 95.00 936 GLN A C 1
ATOM 6981 O O . GLN A 1 936 ? -5.798 37.724 17.113 1.00 95.00 936 GLN A O 1
ATOM 6986 N N . MET A 1 937 ? -6.397 38.751 19.004 1.00 97.62 937 MET A N 1
ATOM 6987 C CA . MET A 1 937 ? -6.080 37.638 19.896 1.00 97.62 937 MET A CA 1
ATOM 6988 C C . MET A 1 937 ? -7.317 37.154 20.653 1.00 97.62 937 MET A C 1
ATOM 6990 O O . MET A 1 937 ? -8.159 37.951 21.091 1.00 97.62 937 MET A O 1
ATOM 6994 N N . ARG A 1 938 ? -7.413 35.839 20.825 1.00 96.81 938 ARG A N 1
ATOM 6995 C CA . ARG A 1 938 ? -8.500 35.136 21.512 1.00 96.81 938 ARG A CA 1
ATOM 6996 C C . ARG A 1 938 ? -7.929 33.953 22.282 1.00 96.81 938 ARG A C 1
ATOM 6998 O O . ARG A 1 938 ? -7.335 33.077 21.665 1.00 96.81 938 ARG A O 1
ATOM 7005 N N . GLY A 1 939 ? -8.152 33.920 23.591 1.00 90.44 939 GLY A N 1
ATOM 7006 C CA . GLY A 1 939 ? -7.791 32.762 24.419 1.00 90.44 939 GLY A CA 1
ATOM 7007 C C . GLY A 1 939 ? -8.824 31.634 24.310 1.00 90.44 939 GLY A C 1
ATOM 7008 O O . GLY A 1 939 ? -8.483 30.468 24.150 1.00 90.44 939 GLY A O 1
ATOM 7009 N N . ASP A 1 940 ? -10.107 32.009 24.229 1.00 92.56 940 ASP A N 1
ATOM 7010 C CA . ASP A 1 940 ? -11.283 31.142 24.381 1.00 92.56 940 ASP A CA 1
ATOM 7011 C C . ASP A 1 940 ? -11.422 30.498 25.776 1.00 92.56 940 ASP A C 1
ATOM 7013 O O . ASP A 1 940 ? -12.230 30.989 26.568 1.00 92.56 940 ASP A O 1
ATOM 7017 N N . ALA A 1 941 ? -10.767 29.365 26.062 1.00 89.06 941 ALA A N 1
ATOM 7018 C CA . ALA A 1 941 ? -11.097 28.531 27.225 1.00 89.06 941 ALA A CA 1
ATOM 7019 C C . ALA A 1 941 ? -9.869 28.016 27.987 1.00 89.06 941 ALA A C 1
ATOM 7021 O O . ALA A 1 941 ? -9.502 26.840 27.881 1.00 89.06 941 ALA A O 1
ATOM 7022 N N . GLY A 1 942 ? -9.334 28.878 28.850 1.00 93.19 942 GLY A N 1
ATOM 7023 C CA . GLY A 1 942 ? -8.097 28.601 29.556 1.00 93.19 942 GLY A CA 1
ATOM 7024 C C . GLY A 1 942 ? -7.819 29.470 30.768 1.00 93.19 942 GLY A C 1
ATOM 7025 O O . GLY A 1 942 ? -8.708 29.783 31.560 1.00 93.19 942 GLY A O 1
ATOM 7026 N N . ALA A 1 943 ? -6.538 29.773 30.928 1.00 96.25 943 ALA A N 1
ATOM 7027 C CA . ALA A 1 943 ? -5.988 30.755 31.852 1.00 96.25 943 ALA A CA 1
ATOM 7028 C C . ALA A 1 943 ? -4.832 31.421 31.105 1.00 96.25 943 ALA A C 1
ATOM 7030 O O . ALA A 1 943 ? -3.665 31.062 31.288 1.00 96.25 943 ALA A O 1
ATOM 7031 N N . ASP A 1 944 ? -5.202 32.304 30.184 1.00 98.00 944 ASP A N 1
ATOM 7032 C CA . ASP A 1 944 ? -4.412 32.562 28.983 1.00 98.00 944 ASP A CA 1
ATOM 7033 C C . ASP A 1 944 ? -3.475 33.756 29.166 1.00 98.00 944 ASP A C 1
ATOM 7035 O O . ASP A 1 944 ? -3.734 34.663 29.962 1.00 98.00 944 ASP A O 1
ATOM 7039 N N . LEU A 1 945 ? -2.358 33.763 28.441 1.00 98.00 945 LEU A N 1
ATOM 7040 C CA . LEU A 1 945 ? -1.321 34.785 28.527 1.00 98.00 945 LEU A CA 1
ATOM 7041 C C . LEU A 1 945 ? -1.132 35.483 27.177 1.00 98.00 945 LEU A C 1
ATOM 7043 O O . LEU A 1 945 ? -0.524 34.942 26.257 1.00 98.00 945 LEU A O 1
ATOM 7047 N N . PHE A 1 946 ? -1.591 36.728 27.092 1.00 97.94 946 PHE A N 1
ATOM 7048 C CA . PHE A 1 946 ? -1.378 37.596 25.933 1.00 97.94 946 PHE A CA 1
ATOM 7049 C C . PHE A 1 946 ? -0.077 38.386 26.122 1.00 97.94 946 PHE A C 1
ATOM 7051 O O . PHE A 1 946 ? 0.011 39.203 27.041 1.00 97.94 946 PHE A O 1
ATOM 7058 N N . VAL A 1 947 ? 0.941 38.134 25.300 1.00 97.38 947 VAL A N 1
ATOM 7059 C CA . VAL A 1 947 ? 2.299 38.683 25.444 1.00 97.38 947 VAL A CA 1
ATOM 7060 C C . VAL A 1 947 ? 2.564 39.752 24.393 1.00 97.38 947 VAL A C 1
ATOM 7062 O O . VAL A 1 947 ? 2.431 39.482 23.203 1.00 97.38 947 VAL A O 1
ATOM 7065 N N . PHE A 1 948 ? 3.001 40.932 24.842 1.00 93.69 948 PHE A N 1
ATOM 7066 C CA . PHE A 1 948 ? 3.331 42.061 23.975 1.00 93.69 948 PHE A CA 1
ATOM 7067 C C . PHE A 1 948 ? 4.827 42.407 24.042 1.00 93.69 948 PHE A C 1
ATOM 7069 O O . PHE A 1 948 ? 5.332 42.953 25.035 1.00 93.69 948 PHE A O 1
ATOM 7076 N N . LEU A 1 949 ? 5.556 42.049 22.985 1.00 84.56 949 LEU A N 1
ATOM 7077 C CA . LEU A 1 949 ? 7.012 42.098 22.863 1.00 84.56 949 LEU A CA 1
ATOM 7078 C C . LEU A 1 949 ? 7.544 43.514 22.634 1.00 84.56 949 LEU A C 1
ATOM 7080 O O . LEU A 1 949 ? 8.664 43.819 23.055 1.00 84.56 949 LEU A O 1
ATOM 7084 N N . GLY A 1 950 ? 6.777 44.379 21.966 1.00 77.31 950 GLY A N 1
ATOM 7085 C CA . GLY A 1 950 ? 7.277 45.653 21.453 1.00 77.31 950 GLY A CA 1
ATOM 7086 C C . GLY A 1 950 ? 6.236 46.764 21.383 1.00 77.31 950 GLY A C 1
ATOM 7087 O O . GLY A 1 950 ? 5.049 46.552 21.575 1.00 77.31 950 GLY A O 1
ATOM 7088 N N . ARG A 1 951 ? 6.718 47.986 21.139 1.00 80.44 951 ARG A N 1
ATOM 7089 C CA . ARG A 1 951 ? 5.897 49.181 20.911 1.00 80.44 951 ARG A CA 1
ATOM 7090 C C . ARG A 1 951 ? 6.156 49.704 19.505 1.00 80.44 951 ARG A C 1
ATOM 7092 O O . ARG A 1 951 ? 7.269 50.160 19.225 1.00 80.44 951 ARG A O 1
ATOM 7099 N N . ASP A 1 952 ? 5.159 49.609 18.637 1.00 82.81 952 ASP A N 1
ATOM 7100 C CA . ASP A 1 952 ? 5.229 49.889 17.202 1.00 82.81 952 ASP A CA 1
ATOM 7101 C C . ASP A 1 952 ? 4.248 50.993 16.737 1.00 82.81 952 ASP A C 1
ATOM 7103 O O . ASP A 1 952 ? 4.368 51.511 15.623 1.00 82.81 952 ASP A O 1
ATOM 7107 N N . GLY A 1 953 ? 3.337 51.432 17.614 1.00 83.19 953 GLY A N 1
ATOM 7108 C CA . GLY A 1 953 ? 2.300 52.427 17.350 1.00 83.19 953 GLY A CA 1
ATOM 7109 C C . GLY A 1 953 ? 0.989 51.877 16.777 1.00 83.19 953 GLY A C 1
ATOM 7110 O O . GLY A 1 953 ? 0.133 52.682 16.391 1.00 83.19 953 GLY A O 1
ATOM 7111 N N . ALA A 1 954 ? 0.814 50.559 16.710 1.00 87.25 954 ALA A N 1
ATOM 7112 C CA . ALA A 1 954 ? -0.400 49.915 16.235 1.00 87.25 954 ALA A CA 1
ATOM 7113 C C . ALA A 1 954 ? -1.488 49.808 17.328 1.00 87.25 954 ALA A C 1
ATOM 7115 O O . ALA A 1 954 ? -1.505 50.551 18.320 1.00 87.25 954 ALA A O 1
ATOM 7116 N N . THR A 1 955 ? -2.514 48.986 17.091 1.00 91.31 955 THR A N 1
ATOM 7117 C CA . THR A 1 955 ? -3.640 48.813 18.022 1.00 91.31 955 THR A CA 1
ATOM 7118 C C . THR A 1 955 ? -4.156 47.384 17.992 1.00 91.31 955 THR A C 1
ATOM 7120 O O . THR A 1 955 ? -5.108 47.063 17.276 1.00 91.31 955 THR A O 1
ATOM 7123 N N . ASP A 1 956 ? -3.542 46.555 18.823 1.00 93.12 956 ASP A N 1
ATOM 7124 C CA . ASP A 1 956 ? -3.912 45.160 19.024 1.00 93.12 956 ASP A CA 1
ATOM 7125 C C . ASP A 1 956 ? -5.238 45.016 19.750 1.00 93.12 956 ASP A C 1
ATOM 7127 O O . ASP A 1 956 ? -5.736 45.931 20.424 1.00 93.12 956 ASP A O 1
ATOM 7131 N N . ARG A 1 957 ? -5.828 43.831 19.624 1.00 95.62 957 ARG A N 1
ATOM 7132 C CA . ARG A 1 957 ? -7.154 43.548 20.156 1.00 95.62 957 ARG A CA 1
ATOM 7133 C C . ARG A 1 957 ? -7.240 42.172 20.801 1.00 95.62 957 ARG A C 1
ATOM 7135 O O . ARG A 1 957 ? -7.334 41.173 20.096 1.00 95.62 957 ARG A O 1
ATOM 7142 N N . ILE A 1 958 ? -7.425 42.141 22.118 1.00 97.50 958 ILE A N 1
ATOM 7143 C CA . ILE A 1 958 ? -7.892 40.940 22.824 1.00 97.50 958 ILE A CA 1
ATOM 7144 C C . ILE A 1 958 ? -9.428 40.901 22.781 1.00 97.50 958 ILE A C 1
ATOM 7146 O O . ILE A 1 958 ? -10.104 41.888 23.102 1.00 97.50 958 ILE A O 1
ATOM 7150 N N . ILE A 1 959 ? -9.997 39.776 22.343 1.00 96.25 959 ILE A N 1
ATOM 7151 C CA . ILE A 1 959 ? -11.426 39.656 22.009 1.00 96.25 959 ILE A CA 1
ATOM 7152 C C . ILE A 1 959 ? -12.285 39.182 23.203 1.00 96.25 959 ILE A C 1
ATOM 7154 O O . ILE A 1 959 ? -13.484 39.497 23.270 1.00 96.25 959 ILE A O 1
ATOM 7158 N N . ASP A 1 960 ? -11.719 38.427 24.145 1.00 93.12 960 ASP A N 1
ATOM 7159 C CA . ASP A 1 960 ? -12.513 37.715 25.153 1.00 93.12 960 ASP A CA 1
ATOM 7160 C C . ASP A 1 960 ? -11.971 37.593 26.579 1.00 93.12 960 ASP A C 1
ATOM 7162 O O . ASP A 1 960 ? -12.713 37.055 27.395 1.00 93.12 960 ASP A O 1
ATOM 7166 N N . PHE A 1 961 ? -10.824 38.209 26.881 1.00 96.38 961 PHE A N 1
ATOM 7167 C CA . PHE A 1 961 ? -10.203 38.339 28.212 1.00 96.38 961 PHE A CA 1
ATOM 7168 C C . PHE A 1 961 ? -11.137 38.129 29.428 1.00 96.38 961 PHE A C 1
ATOM 7170 O O . PHE A 1 961 ? -12.020 38.958 29.705 1.00 96.38 961 PHE A O 1
ATOM 7177 N N . GLU A 1 962 ? -10.895 37.068 30.200 1.00 94.06 962 GLU A N 1
ATOM 7178 C CA . GLU A 1 962 ? -11.569 36.767 31.464 1.00 94.06 962 GLU A CA 1
ATOM 7179 C C . GLU A 1 962 ? -10.761 37.276 32.674 1.00 94.06 962 GLU A C 1
ATOM 7181 O O . GLU A 1 962 ? -9.710 36.752 33.045 1.00 94.06 962 GLU A O 1
ATOM 7186 N N . GLN A 1 963 ? -11.288 38.314 33.336 1.00 91.44 963 GLN A N 1
ATOM 7187 C CA . GLN A 1 963 ? -10.616 38.965 34.464 1.00 91.44 963 GLN A CA 1
ATOM 7188 C C . GLN A 1 963 ? -10.364 38.003 35.640 1.00 91.44 963 GLN A C 1
ATOM 7190 O O . GLN A 1 963 ? -11.295 37.379 36.157 1.00 91.44 963 GLN A O 1
ATOM 7195 N N . GLY A 1 964 ? -9.120 37.962 36.130 1.00 87.12 964 GLY A N 1
ATOM 7196 C CA . GLY A 1 964 ? -8.702 37.081 37.225 1.00 87.12 964 GLY A CA 1
ATOM 7197 C C . GLY A 1 964 ? -8.505 35.611 36.832 1.00 87.12 964 GLY A C 1
ATOM 7198 O O . GLY A 1 964 ? -8.287 34.782 37.721 1.00 87.12 964 GLY A O 1
ATOM 7199 N N . VAL A 1 965 ? -8.578 35.304 35.536 1.00 94.00 965 VAL A N 1
ATOM 7200 C CA . VAL A 1 965 ? -8.237 34.011 34.928 1.00 94.00 965 VAL A CA 1
ATOM 7201 C C . VAL A 1 965 ? -7.075 34.222 33.956 1.00 94.00 965 VAL A C 1
ATOM 7203 O O . VAL A 1 965 ? -6.009 33.641 34.159 1.00 94.00 965 VAL A O 1
ATOM 7206 N N . ASP A 1 966 ? -7.246 35.144 33.009 1.00 97.44 966 ASP A N 1
ATOM 7207 C CA . ASP A 1 966 ? -6.250 35.499 31.996 1.00 97.44 966 ASP A CA 1
ATOM 7208 C C . ASP A 1 966 ? -5.262 36.566 32.486 1.00 97.44 966 ASP A C 1
ATOM 7210 O O . ASP A 1 966 ? -5.479 37.258 33.489 1.00 97.44 966 ASP A O 1
ATOM 7214 N N . ARG A 1 967 ? -4.159 36.728 31.748 1.00 97.81 967 ARG A N 1
ATOM 7215 C CA . ARG A 1 967 ? -3.069 37.668 32.022 1.00 97.81 967 ARG A CA 1
ATOM 7216 C C . ARG A 1 967 ? -2.560 38.351 30.756 1.00 97.81 967 ARG A C 1
ATOM 7218 O O . ARG A 1 967 ? -2.576 37.788 29.667 1.00 97.81 967 ARG A O 1
ATOM 7225 N N . ILE A 1 968 ? -2.066 39.575 30.922 1.00 97.69 968 ILE A N 1
ATOM 7226 C CA . ILE A 1 968 ? -1.487 40.387 29.842 1.00 97.69 968 ILE A CA 1
ATOM 7227 C C . ILE A 1 968 ? -0.047 40.749 30.208 1.00 97.69 968 ILE A C 1
ATOM 7229 O O . ILE A 1 968 ? 0.175 41.462 31.186 1.00 97.69 968 ILE A O 1
ATOM 7233 N N . ASP A 1 969 ? 0.936 40.297 29.437 1.00 96.75 969 ASP A N 1
ATOM 7234 C CA . ASP A 1 969 ? 2.343 40.645 29.637 1.00 96.75 969 ASP A CA 1
ATOM 7235 C C . ASP A 1 969 ? 2.739 41.863 28.794 1.00 96.75 969 ASP A C 1
ATOM 7237 O O . ASP A 1 969 ? 2.758 41.810 27.568 1.00 96.75 969 ASP A O 1
ATOM 7241 N N . LEU A 1 970 ? 3.054 42.971 29.473 1.00 94.38 970 LEU A N 1
ATOM 7242 C CA . LEU A 1 970 ? 3.549 44.222 28.888 1.00 94.38 970 LEU A CA 1
ATOM 7243 C C . LEU A 1 970 ? 5.015 44.492 29.281 1.00 94.38 970 LEU A C 1
ATOM 7245 O O . LEU A 1 970 ? 5.472 45.641 29.247 1.00 94.38 970 LEU A O 1
ATOM 7249 N N . SER A 1 971 ? 5.772 43.468 29.684 1.00 91.75 971 SER A N 1
ATOM 7250 C CA . SER A 1 971 ? 7.186 43.611 30.054 1.00 91.75 971 SER A CA 1
ATOM 7251 C C . SER A 1 971 ? 8.054 44.056 28.870 1.00 91.75 971 SER A C 1
ATOM 7253 O O . SER A 1 971 ? 8.965 44.873 29.056 1.00 91.75 971 SER A O 1
ATOM 7255 N N . GLY A 1 972 ? 7.711 43.645 27.641 1.00 88.56 972 GLY A N 1
ATOM 7256 C CA . GLY A 1 972 ? 8.305 44.143 26.392 1.00 88.56 972 GLY A CA 1
ATOM 7257 C C . GLY A 1 972 ? 8.103 45.649 26.183 1.00 88.56 972 GLY A C 1
ATOM 7258 O O . GLY A 1 972 ? 8.991 46.349 25.695 1.00 88.56 972 GLY A O 1
ATOM 7259 N N . TRP A 1 973 ? 6.996 46.210 26.683 1.00 90.00 973 TRP A N 1
ATOM 7260 C CA . TRP A 1 973 ? 6.754 47.656 26.650 1.00 90.00 973 TRP A CA 1
ATOM 7261 C C . TRP A 1 973 ? 7.601 48.433 27.671 1.00 90.00 973 TRP A C 1
ATOM 7263 O O . TRP A 1 973 ? 7.666 49.662 27.584 1.00 90.00 973 TRP A O 1
ATOM 7273 N N . HIS A 1 974 ? 8.256 47.769 28.631 1.00 89.56 974 HIS A N 1
ATOM 7274 C CA . HIS A 1 974 ? 9.055 48.391 29.700 1.00 89.56 974 HIS A CA 1
ATOM 7275 C C . HIS A 1 974 ? 8.279 49.483 30.467 1.00 89.56 974 HIS A C 1
ATOM 7277 O O . HIS A 1 974 ? 8.776 50.589 30.712 1.00 89.56 974 HIS A O 1
ATOM 7283 N N . THR A 1 975 ? 7.019 49.189 30.791 1.00 90.06 975 THR A N 1
ATOM 7284 C CA . THR A 1 975 ? 6.057 50.134 31.374 1.00 90.06 975 THR A CA 1
ATOM 7285 C C . THR A 1 975 ? 5.725 49.781 32.832 1.00 90.06 975 THR A C 1
ATOM 7287 O O . THR A 1 975 ? 6.437 49.035 33.494 1.00 90.06 975 THR A O 1
ATOM 7290 N N . SER A 1 976 ? 4.680 50.381 33.396 1.00 92.19 976 SER A N 1
ATOM 7291 C CA . SER A 1 976 ? 4.113 49.980 34.687 1.00 92.19 976 SER A CA 1
ATOM 7292 C C . SER A 1 976 ? 2.648 50.391 34.763 1.00 92.19 976 SER A C 1
ATOM 7294 O O . SER A 1 976 ? 2.255 51.373 34.130 1.00 92.19 976 SER A O 1
ATOM 7296 N N . TRP A 1 977 ? 1.861 49.736 35.620 1.00 92.38 977 TRP A N 1
ATOM 7297 C CA . TRP A 1 977 ? 0.454 50.090 35.861 1.00 92.38 977 TRP A CA 1
ATOM 7298 C C . TRP A 1 977 ? 0.215 51.595 36.084 1.00 92.38 977 TRP A C 1
ATOM 7300 O O . TRP A 1 977 ? -0.768 52.153 35.607 1.00 92.38 977 TRP A O 1
ATOM 7310 N N . ALA A 1 978 ? 1.133 52.286 36.771 1.00 91.25 978 ALA A N 1
ATOM 7311 C CA . ALA A 1 978 ? 0.999 53.715 37.066 1.00 91.25 978 ALA A CA 1
ATOM 7312 C C . ALA A 1 978 ? 1.265 54.640 35.857 1.00 91.25 978 ALA A C 1
ATOM 7314 O O . ALA A 1 978 ? 0.951 55.830 35.926 1.00 91.25 978 ALA A O 1
ATOM 7315 N N . ALA A 1 979 ? 1.874 54.115 34.788 1.00 91.31 979 ALA A N 1
ATOM 7316 C CA . ALA A 1 979 ? 2.142 54.813 33.532 1.00 91.31 979 ALA A CA 1
ATOM 7317 C C . ALA A 1 979 ? 1.065 54.552 32.463 1.00 91.31 979 ALA A C 1
ATOM 7319 O O . ALA A 1 979 ? 0.903 55.370 31.557 1.00 91.31 979 ALA A O 1
ATOM 7320 N N . LEU A 1 980 ? 0.309 53.454 32.580 1.00 92.75 980 LEU A N 1
ATOM 7321 C CA . LEU A 1 980 ? -0.781 53.127 31.665 1.00 92.75 980 LEU A CA 1
ATOM 7322 C C . LEU A 1 980 ? -1.939 54.125 31.779 1.00 92.75 980 LEU A C 1
ATOM 7324 O O . LEU A 1 980 ? -2.402 54.479 32.866 1.00 92.75 980 LEU A O 1
ATOM 7328 N N . ARG A 1 981 ? -2.482 54.520 30.628 1.00 93.62 981 ARG A N 1
ATOM 7329 C CA . ARG A 1 981 ? -3.738 55.255 30.526 1.00 93.62 981 ARG A CA 1
ATOM 7330 C C . ARG A 1 981 ? -4.833 54.321 30.029 1.00 93.62 981 ARG A C 1
ATOM 7332 O O . ARG A 1 981 ? -4.922 54.047 28.834 1.00 93.62 981 ARG A O 1
ATOM 7339 N N . VAL A 1 982 ? -5.706 53.907 30.945 1.00 93.81 982 VAL A N 1
ATOM 7340 C CA . VAL A 1 982 ? -6.902 53.120 30.621 1.00 93.81 982 VAL A CA 1
ATOM 7341 C C . VAL A 1 982 ? -8.096 54.045 30.371 1.00 93.81 982 VAL A C 1
ATOM 7343 O O . VAL A 1 982 ? -8.413 54.920 31.181 1.00 93.81 982 VAL A O 1
ATOM 7346 N N . THR A 1 983 ? -8.761 53.864 29.235 1.00 94.31 983 THR A N 1
ATOM 7347 C CA . THR A 1 983 ? -10.030 54.520 28.878 1.00 94.31 983 THR A CA 1
ATOM 7348 C C . THR A 1 983 ? -11.008 53.485 28.322 1.00 94.31 983 THR A C 1
ATOM 7350 O O . THR A 1 983 ? -10.648 52.320 28.188 1.00 94.31 983 THR A O 1
ATOM 7353 N N . GLY A 1 984 ? -12.241 53.873 28.001 1.00 93.25 984 GLY A N 1
ATOM 7354 C CA . GLY A 1 984 ? -13.197 52.961 27.381 1.00 93.25 984 GLY A CA 1
ATOM 7355 C C . GLY A 1 984 ? -14.354 53.671 26.699 1.00 93.25 984 GLY A C 1
ATOM 7356 O O . GLY A 1 984 ? -14.520 54.889 26.834 1.00 93.25 984 GLY A O 1
ATOM 7357 N N . ASP A 1 985 ? -15.136 52.910 25.940 1.00 92.56 985 ASP A N 1
ATOM 7358 C CA . ASP A 1 985 ? -16.205 53.431 25.090 1.00 92.56 985 ASP A CA 1
ATOM 7359 C C . ASP A 1 985 ? -17.623 53.034 25.546 1.00 92.56 985 ASP A C 1
ATOM 7361 O O . ASP A 1 985 ? -17.842 52.356 26.551 1.00 92.56 985 ASP A O 1
ATOM 7365 N N . ALA A 1 986 ? -18.625 53.486 24.786 1.00 91.25 986 ALA A N 1
ATOM 7366 C CA . ALA A 1 986 ? -20.033 53.192 25.051 1.00 91.25 986 ALA A CA 1
ATOM 7367 C C . ALA A 1 986 ? -20.456 51.749 24.700 1.00 91.25 986 ALA A C 1
ATOM 7369 O O . ALA A 1 986 ? -21.590 51.372 24.993 1.00 91.25 986 ALA A O 1
ATOM 7370 N N . ARG A 1 987 ? -19.585 50.958 24.058 1.00 89.88 987 ARG A N 1
ATOM 7371 C CA . ARG A 1 987 ? -19.809 49.541 23.730 1.00 89.88 987 ARG A CA 1
ATOM 7372 C C . ARG A 1 987 ? -19.212 48.605 24.789 1.00 89.88 987 ARG A C 1
ATOM 7374 O O . ARG A 1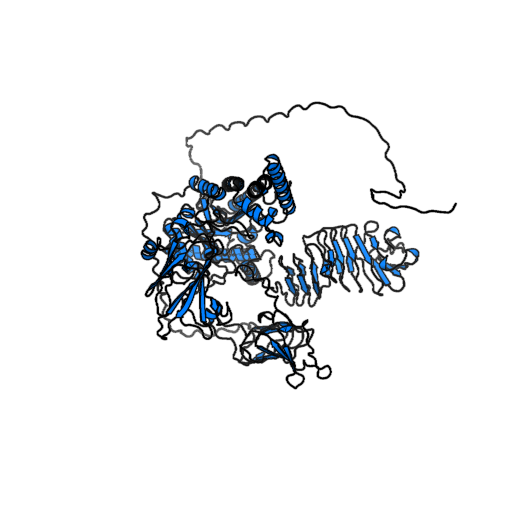 987 ? -19.567 47.432 24.811 1.00 89.88 987 ARG A O 1
ATOM 7381 N N . GLY A 1 988 ? -18.383 49.132 25.693 1.00 90.81 988 GLY A N 1
ATOM 7382 C CA . GLY A 1 988 ? -17.759 48.384 26.784 1.00 90.81 988 GLY A CA 1
ATOM 7383 C C . GLY A 1 988 ? -16.359 47.868 26.458 1.00 90.81 988 GLY A C 1
ATOM 7384 O O . GLY A 1 988 ? -15.875 46.983 27.156 1.00 90.81 988 GLY A O 1
ATOM 7385 N N . HIS A 1 989 ? -15.698 48.397 25.425 1.00 94.69 989 HIS A N 1
ATOM 7386 C CA . HIS A 1 989 ? -14.289 48.103 25.155 1.00 94.69 989 HIS A CA 1
ATOM 7387 C C . HIS A 1 989 ? -13.394 48.983 26.037 1.00 94.69 989 HIS A C 1
ATOM 7389 O O . HIS A 1 989 ? -13.669 50.179 26.190 1.00 94.69 989 HIS A O 1
ATOM 7395 N N . ALA A 1 990 ? -12.333 48.406 26.600 1.00 96.00 990 ALA A N 1
ATOM 7396 C CA . ALA A 1 990 ? -11.255 49.146 27.247 1.00 96.00 990 ALA A CA 1
ATOM 7397 C C . ALA A 1 990 ? -10.122 49.415 26.245 1.00 96.00 990 ALA A C 1
ATOM 7399 O O . ALA A 1 990 ? -9.885 48.622 25.337 1.00 96.00 990 ALA A O 1
ATOM 7400 N N . PHE A 1 991 ? -9.419 50.528 26.430 1.00 95.50 991 PHE A N 1
ATOM 7401 C CA . PHE A 1 991 ? -8.239 50.924 25.666 1.00 95.50 991 PHE A CA 1
ATOM 7402 C C . PHE A 1 991 ? -7.128 51.257 26.658 1.00 95.50 991 PHE A C 1
ATOM 7404 O O . PHE A 1 991 ? -7.230 52.248 27.391 1.00 95.50 991 PHE A O 1
ATOM 7411 N N . VAL A 1 992 ? -6.107 50.409 26.704 1.00 94.62 992 VAL A N 1
ATOM 7412 C CA . VAL A 1 992 ? -4.914 50.520 27.543 1.00 94.62 992 VAL A CA 1
ATOM 7413 C C . VAL A 1 992 ? -3.812 51.130 26.684 1.00 94.62 992 VAL A C 1
ATOM 7415 O O . VAL A 1 992 ? -3.385 50.523 25.714 1.00 94.62 992 VAL A O 1
ATOM 7418 N N . SER A 1 993 ? -3.378 52.349 27.003 1.00 90.88 993 SER A N 1
ATOM 7419 C CA . SER A 1 993 ? -2.465 53.117 26.143 1.00 90.88 993 SER A CA 1
ATOM 7420 C C . SER A 1 993 ? -1.262 53.676 26.899 1.00 90.88 993 SER A C 1
ATOM 7422 O O . SER A 1 993 ? -1.395 54.105 28.050 1.00 90.88 993 SER A O 1
ATOM 7424 N N . VAL A 1 994 ? -0.093 53.703 26.255 1.00 89.31 994 VAL A N 1
ATOM 7425 C CA . VAL A 1 994 ? 1.135 54.325 26.777 1.00 89.31 994 VAL A CA 1
ATOM 7426 C C . VAL A 1 994 ? 2.019 54.805 25.623 1.00 89.31 994 VAL A C 1
ATOM 7428 O O . VAL A 1 994 ? 2.238 54.074 24.673 1.00 89.31 994 VAL A O 1
ATOM 7431 N N . ASP A 1 995 ? 2.500 56.050 25.699 1.00 82.31 995 ASP A N 1
ATOM 7432 C CA . ASP A 1 995 ? 3.408 56.739 24.753 1.00 82.31 995 ASP A CA 1
ATOM 7433 C C . ASP A 1 995 ? 3.062 56.765 23.241 1.00 82.31 995 ASP A C 1
ATOM 7435 O O . ASP A 1 995 ? 3.694 57.519 22.500 1.00 82.31 995 ASP A O 1
ATOM 7439 N N . GLY A 1 996 ? 2.023 56.066 22.787 1.00 76.06 996 GLY A N 1
ATOM 7440 C CA . GLY A 1 996 ? 1.534 56.054 21.404 1.00 76.06 996 GLY A CA 1
ATOM 7441 C C . GLY A 1 996 ? 0.700 54.807 21.117 1.00 76.06 996 GLY A C 1
ATOM 7442 O O . GLY A 1 996 ? -0.372 54.908 20.525 1.00 76.06 996 GLY A O 1
ATOM 7443 N N . ASP A 1 997 ? 1.160 53.677 21.640 1.00 85.06 997 ASP A N 1
ATOM 7444 C CA . ASP A 1 997 ? 0.574 52.345 21.520 1.00 85.06 997 ASP A CA 1
ATOM 7445 C C . ASP A 1 997 ? -0.748 52.234 22.282 1.00 85.06 997 ASP A C 1
ATOM 7447 O O . ASP A 1 997 ? -0.968 52.916 23.297 1.00 85.06 997 ASP A O 1
ATOM 7451 N N . THR A 1 998 ? -1.657 51.392 21.788 1.00 90.44 998 THR A N 1
ATOM 7452 C CA . THR A 1 998 ? -2.978 51.183 22.395 1.00 90.44 998 THR A CA 1
ATOM 7453 C C . THR A 1 998 ? -3.444 49.739 22.251 1.00 90.44 998 THR A C 1
ATOM 7455 O O . THR A 1 998 ? -3.912 49.344 21.196 1.00 90.44 998 THR A O 1
ATOM 7458 N N . LEU A 1 999 ? -3.456 48.987 23.348 1.00 94.31 999 LEU A N 1
ATOM 7459 C CA . LEU A 1 999 ? -4.118 47.688 23.414 1.00 94.31 999 LEU A CA 1
ATOM 7460 C C . LEU A 1 999 ? -5.624 47.879 23.650 1.00 94.31 999 LEU A C 1
ATOM 7462 O O . LEU A 1 999 ? -6.044 48.504 24.632 1.00 94.31 999 LEU A O 1
ATOM 7466 N N . ARG A 1 1000 ? -6.460 47.326 22.772 1.00 95.69 1000 ARG A N 1
ATOM 7467 C CA . ARG A 1 1000 ? -7.916 47.256 22.939 1.00 95.69 1000 ARG A CA 1
ATOM 7468 C C . ARG A 1 1000 ? -8.309 45.917 23.566 1.00 95.69 1000 ARG A C 1
ATOM 7470 O O . ARG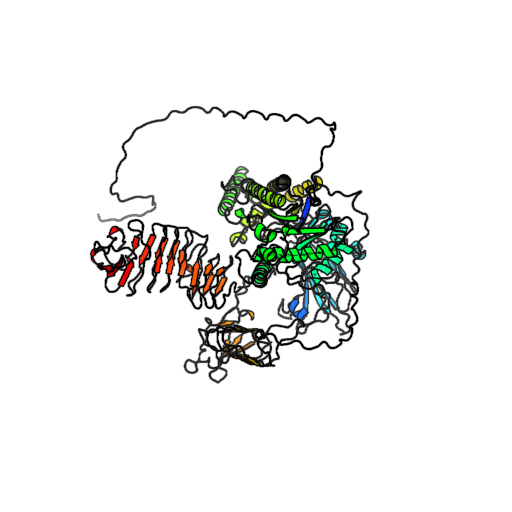 A 1 1000 ? -7.960 44.860 23.060 1.00 95.69 1000 ARG A O 1
ATOM 7477 N N . ILE A 1 1001 ? -9.124 45.954 24.616 1.00 97.12 1001 ILE A N 1
ATOM 7478 C CA . ILE A 1 1001 ? -9.622 44.751 25.297 1.00 97.12 1001 ILE A CA 1
ATOM 7479 C C . ILE A 1 1001 ? -11.150 44.777 25.268 1.00 97.12 1001 ILE A C 1
ATOM 7481 O O . ILE A 1 1001 ? -11.800 45.690 25.796 1.00 97.12 1001 ILE A O 1
ATOM 7485 N N . ASP A 1 1002 ? -11.749 43.801 24.594 1.00 95.19 1002 ASP A N 1
ATOM 7486 C CA . ASP A 1 1002 ? -13.190 43.754 24.376 1.00 95.19 1002 ASP A CA 1
ATOM 7487 C C . ASP A 1 1002 ? -13.958 43.394 25.655 1.00 95.19 1002 ASP A C 1
ATOM 7489 O O . ASP A 1 1002 ? -13.578 42.509 26.408 1.00 95.19 1002 ASP A O 1
ATOM 7493 N N . ARG A 1 1003 ? -15.080 44.089 25.903 1.00 91.31 1003 ARG A N 1
ATOM 7494 C CA . ARG A 1 1003 ? -15.968 43.899 27.076 1.00 91.31 1003 ARG A CA 1
ATOM 7495 C C . ARG A 1 1003 ? -15.331 44.182 28.456 1.00 91.31 1003 ARG A C 1
ATOM 7497 O O . ARG A 1 1003 ? -16.027 44.081 29.470 1.00 91.31 1003 ARG A O 1
ATOM 7504 N N . ALA A 1 1004 ? -14.073 44.628 28.497 1.00 93.94 1004 ALA A N 1
ATOM 7505 C CA . ALA A 1 1004 ? -13.322 44.972 29.707 1.00 93.94 1004 ALA A CA 1
ATOM 7506 C C . ALA A 1 1004 ? -13.575 46.398 30.258 1.00 93.94 1004 ALA A C 1
ATOM 7508 O O . ALA A 1 1004 ? -12.849 46.871 31.133 1.00 93.94 1004 ALA A O 1
ATOM 7509 N N . TRP A 1 1005 ? -14.608 47.109 29.795 1.00 94.88 1005 TRP A N 1
ATOM 7510 C CA . TRP A 1 1005 ? -15.036 48.398 30.353 1.00 94.88 1005 TRP A CA 1
ATOM 7511 C C . TRP A 1 1005 ? -16.503 48.367 30.781 1.00 94.88 1005 TRP A C 1
ATOM 7513 O O . TRP A 1 1005 ? -17.350 47.790 30.101 1.00 94.88 1005 TRP A O 1
ATOM 7523 N N . ASP A 1 1006 ? -16.829 49.032 31.892 1.00 92.69 1006 ASP A N 1
ATOM 7524 C CA . ASP A 1 1006 ? -18.203 49.240 32.344 1.00 92.69 1006 ASP A CA 1
ATOM 7525 C C . ASP A 1 1006 ? -18.672 50.675 32.019 1.00 92.69 1006 ASP A C 1
ATOM 7527 O O . ASP A 1 1006 ? -18.287 51.627 32.711 1.00 92.69 1006 ASP A O 1
ATOM 7531 N N . PRO A 1 1007 ? -19.530 50.875 30.995 1.00 89.31 1007 PRO A N 1
ATOM 7532 C CA . PRO A 1 1007 ? -19.973 52.212 30.599 1.00 89.31 1007 PRO A CA 1
ATOM 7533 C C . PRO A 1 1007 ? -20.872 52.904 31.634 1.00 89.31 1007 PRO A C 1
ATOM 7535 O O . PRO A 1 1007 ? -21.031 54.123 31.577 1.00 89.31 1007 PRO A O 1
ATOM 7538 N N . ALA A 1 1008 ? -21.481 52.155 32.562 1.00 89.56 1008 ALA A N 1
ATOM 7539 C CA . ALA A 1 1008 ? -22.357 52.704 33.595 1.00 89.56 1008 ALA A CA 1
ATOM 7540 C C . ALA A 1 1008 ? -21.568 53.159 34.832 1.00 89.56 1008 ALA A C 1
ATOM 7542 O O . ALA A 1 1008 ? -21.926 54.166 35.447 1.00 89.56 1008 ALA A O 1
ATOM 7543 N N . ALA A 1 1009 ? -20.489 52.450 35.180 1.00 88.62 1009 ALA A N 1
ATOM 7544 C CA . ALA A 1 1009 ? -19.551 52.859 36.223 1.00 88.62 1009 ALA A CA 1
ATOM 7545 C C . ALA A 1 1009 ? -18.520 53.893 35.732 1.00 88.62 1009 ALA A C 1
ATOM 7547 O O . ALA A 1 1009 ? -18.018 54.678 36.536 1.00 88.62 1009 ALA A O 1
ATOM 7548 N N . GLY A 1 1010 ? -18.212 53.911 34.429 1.00 89.50 1010 GLY A N 1
ATOM 7549 C CA . GLY A 1 1010 ? -17.150 54.742 33.858 1.00 89.50 1010 GLY A CA 1
ATOM 7550 C C . GLY A 1 1010 ? -15.754 54.280 34.284 1.00 89.50 1010 GLY A C 1
ATOM 7551 O O . GLY A 1 1010 ? -14.887 55.119 34.531 1.00 89.50 1010 GLY A O 1
ATOM 7552 N N . ALA A 1 1011 ? -15.564 52.965 34.413 1.00 88.81 1011 ALA A N 1
ATOM 7553 C CA . ALA A 1 1011 ? -14.339 52.337 34.896 1.00 88.81 1011 ALA A CA 1
ATOM 7554 C C . ALA A 1 1011 ? -14.040 51.033 34.139 1.00 88.81 1011 ALA A C 1
ATOM 7556 O O . ALA A 1 1011 ? -14.951 50.385 33.617 1.00 88.81 1011 ALA A O 1
ATOM 7557 N N . ALA A 1 1012 ? -12.765 50.644 34.113 1.00 88.56 1012 ALA A N 1
ATOM 7558 C CA . ALA A 1 1012 ? -12.329 49.370 33.556 1.00 88.56 1012 ALA A CA 1
ATOM 7559 C C . ALA A 1 1012 ? -12.656 48.200 34.498 1.00 88.56 1012 ALA A C 1
ATOM 7561 O O . ALA A 1 1012 ? -12.775 48.375 35.712 1.00 88.56 1012 ALA A O 1
ATOM 7562 N N . ARG A 1 1013 ? -12.766 47.007 33.918 1.00 91.00 1013 ARG A N 1
ATOM 7563 C CA . ARG A 1 1013 ? -12.815 45.702 34.592 1.00 91.00 1013 ARG A CA 1
ATOM 7564 C C . ARG A 1 1013 ? -11.437 45.047 34.491 1.00 91.00 1013 ARG A C 1
ATOM 7566 O O . ARG A 1 1013 ? -11.297 43.965 33.940 1.00 91.00 1013 ARG A O 1
ATOM 7573 N N . LEU A 1 1014 ? -10.439 45.827 34.896 1.00 91.81 1014 LEU A N 1
ATOM 7574 C CA . LEU A 1 1014 ? -9.013 45.542 34.815 1.00 91.81 1014 LEU A CA 1
ATOM 7575 C C . LEU A 1 1014 ? -8.339 46.234 36.001 1.00 91.81 1014 LEU A C 1
ATOM 7577 O O . LEU A 1 1014 ? -8.648 47.401 36.283 1.00 91.81 1014 LEU A O 1
ATOM 7581 N N . ASP A 1 1015 ? -7.411 45.559 36.662 1.00 89.94 1015 ASP A N 1
ATOM 7582 C CA . ASP A 1 1015 ? -6.523 46.142 37.664 1.00 89.94 1015 ASP A CA 1
ATOM 7583 C C . ASP A 1 1015 ? -5.062 45.702 37.463 1.00 89.94 1015 ASP A C 1
ATOM 7585 O O . ASP A 1 1015 ? -4.703 45.194 36.408 1.00 89.94 1015 ASP A O 1
ATOM 7589 N N . ALA A 1 1016 ? -4.180 45.998 38.421 1.00 90.19 1016 ALA A N 1
ATOM 7590 C CA . ALA A 1 1016 ? -2.748 45.753 38.266 1.00 90.19 1016 ALA A CA 1
ATOM 7591 C C . ALA A 1 1016 ? -2.369 44.262 38.302 1.00 90.19 1016 ALA A C 1
ATOM 7593 O O . ALA A 1 1016 ? -1.312 43.916 37.775 1.00 90.19 1016 ALA A O 1
ATOM 7594 N N . ASP A 1 1017 ? -3.194 43.406 38.914 1.00 91.94 1017 ASP A N 1
ATOM 7595 C CA . ASP A 1 1017 ? -2.920 41.973 39.039 1.00 91.94 1017 ASP A CA 1
ATOM 7596 C C . ASP A 1 1017 ? -3.246 41.217 37.734 1.00 91.94 1017 ASP A C 1
ATOM 7598 O O . ASP A 1 1017 ? -2.710 40.133 37.520 1.00 91.94 1017 ASP A O 1
ATOM 7602 N N . ASP A 1 1018 ? -4.033 41.815 36.826 1.00 94.50 1018 ASP A N 1
ATOM 7603 C CA . ASP A 1 1018 ? -4.303 41.299 35.474 1.00 94.50 1018 ASP A CA 1
ATOM 7604 C C . ASP A 1 1018 ? -3.060 41.393 34.546 1.00 94.50 1018 ASP A C 1
ATOM 7606 O O . ASP A 1 1018 ? -2.975 40.690 33.539 1.00 94.50 1018 ASP A O 1
ATOM 7610 N N . PHE A 1 1019 ? -2.044 42.201 34.890 1.00 95.38 1019 PHE A N 1
ATOM 7611 C CA . PHE A 1 1019 ? -0.885 42.493 34.025 1.00 95.38 1019 PHE A CA 1
ATOM 7612 C C . PHE A 1 1019 ? 0.451 41.941 34.554 1.00 95.38 1019 PHE A C 1
ATOM 7614 O O . PHE A 1 1019 ? 0.619 41.706 35.752 1.00 95.38 1019 PHE A O 1
ATOM 7621 N N . VAL A 1 1020 ? 1.428 41.770 33.664 1.00 94.12 1020 VAL A N 1
ATOM 7622 C CA . VAL A 1 1020 ? 2.861 41.571 33.955 1.00 94.12 1020 VAL A CA 1
ATOM 7623 C C . VAL A 1 1020 ? 3.642 42.765 33.373 1.00 94.12 1020 VAL A C 1
ATOM 7625 O O . VAL A 1 1020 ? 3.236 43.331 32.357 1.00 94.12 1020 VAL A O 1
ATOM 7628 N N . PHE A 1 1021 ? 4.708 43.202 34.059 1.00 90.88 1021 PHE A N 1
ATOM 7629 C CA . PHE A 1 1021 ? 5.499 44.411 33.764 1.00 90.88 1021 PHE A CA 1
ATOM 7630 C C . PHE A 1 1021 ? 6.997 44.180 33.997 1.00 90.88 1021 PHE A C 1
ATOM 7632 O O . PHE A 1 1021 ? 7.317 43.477 34.985 1.00 90.88 1021 PHE A O 1
#

Secondary structure (DSSP, 8-state):
----------------------------------------PPPPPPPPPPPPPPPP--------------PPPPPP-S-SS-EEEEEPPP--TT-TT--BSBGGGGPPPPEEEESS-TT-B-HHHHHHTT-B-TTS-B-SPPTTEEEEEEEEEES--TT-GGG-EEEEEEEESSEEEEEES-EEEEEETTEEEEEE---SS-EEEEEEEEE-TTSSS--SEEEEEEETTTHHHHTTT--B-HHHHHHHTT-SEEE-TTTTT-TT----STTSS--TTSS--TT---HHHHHHHHHHHT-EEEEEE-TT--HHHHHHHHHHHHHHS-TT--EEEEESS-TT-TTSHHHHHHHHHHHHHHSS--SSHHHHHHHHHHHHHHHHHHHHTTT-GGGEEEEEE--TTSTTHHHHHHH-HHHHHTTPPPGGGS-SEEEEEEEE-GGGGTTTHHHHHHHHHHHHHHHHHHHHHTT--THHHHHHHHHHTTHHHHHHHHHHHHHSTTTT--TTSHHHHHHHHHHHHHHHHHHT-EEEEEEEEE-----GGGGG-HHHHHHHHHHHTSHHHHHHHHHHHHHHHHHT--EEEES-SB---BTTB--SSBSSTT---HHHHHHHHHHHHS----SSSS--PPP----S-PPP--PPPPPPPPPPPPPPP-PPPPPPP---SSEEEEEES--EEE---B-TTS-BSS-SS-EEEEEESS-EEE--SSS-EEE--SS--EEE----SS--EEES---BTTBEEE-GGGT--SGGG-EEEE-SSSPEEEEEBTEEEEETT-EETTTTEES--TTSEE-PPPGGG--S-SS------EEEE--SS----B--SS--EEE--SSS-EEEP-SSS-EEE--SS--EEE-BTB-S-EEETT-GGG--TTSSS-EEES--EEE--SSS-EEE--TTPEEEEEESS-EEE--SS--EEEEEES--EEE-----S---EESS--TTT-EEE-TTTT--TTT-EEEE-TTS-EEEEEBTEEEEETT-EETTTTEES--GGGEE-

Solvent-accessible surface area (backbone atoms only — not comparable to full-atom values): 55816 Å² total; per-residue (Å²): 134,86,88,88,86,84,87,88,86,84,89,86,86,80,82,84,89,88,90,85,90,80,90,88,88,85,89,85,89,87,79,85,86,89,81,90,80,83,90,79,84,84,85,82,84,85,83,87,82,85,82,80,85,86,85,84,89,86,90,86,84,94,85,79,94,72,90,70,81,81,72,75,74,80,75,82,66,85,52,102,50,59,38,43,25,31,21,45,58,54,50,40,25,58,43,44,44,56,58,42,38,41,36,31,40,22,18,48,72,51,35,23,21,36,90,87,38,80,70,64,35,51,43,68,58,34,54,68,62,68,32,40,48,99,36,66,34,50,49,47,71,57,88,76,44,60,32,36,34,28,40,39,42,31,45,38,49,62,74,41,60,88,74,39,44,49,35,37,37,37,38,45,59,42,60,38,80,47,71,43,72,49,37,86,70,45,80,54,90,57,34,39,35,27,38,47,66,51,63,49,68,44,51,29,34,49,33,38,63,38,18,20,87,79,76,76,79,43,22,39,36,79,62,37,35,22,45,56,87,51,39,65,49,41,78,67,44,43,58,62,23,67,77,41,42,75,76,53,41,77,28,47,26,39,33,35,41,51,32,48,39,23,76,68,31,87,58,30,52,64,86,77,54,52,48,89,69,30,51,41,27,55,86,15,53,18,69,75,55,56,42,51,48,23,58,71,39,70,18,25,40,30,44,36,41,33,64,56,40,34,80,63,24,55,48,51,52,52,43,51,48,69,77,67,40,49,88,91,46,38,43,33,41,28,66,31,65,68,54,85,39,72,92,38,51,55,19,51,48,27,40,52,49,17,34,66,76,66,71,44,88,68,92,53,33,26,40,22,32,47,20,45,53,40,43,50,54,44,54,49,48,55,62,68,34,64,94,45,61,85,38,51,39,36,39,49,74,48,65,58,93,44,88,69,59,57,50,35,23,36,46,14,66,71,52,31,72,76,70,48,77,41,28,51,81,67,47,40,31,38,29,28,52,51,68,28,27,45,37,55,23,52,90,38,32,70,60,50,55,49,32,41,53,51,9,41,50,50,29,54,51,51,37,55,76,74,66,47,56,67,71,64,27,53,52,50,39,70,70,36,29,44,57,56,24,44,66,44,48,52,45,25,38,44,53,6,72,73,84,71,52,39,74,39,4,50,54,50,48,48,57,45,42,51,50,51,35,55,51,19,63,72,67,71,29,43,33,32,32,69,33,31,45,74,41,49,31,45,48,75,79,49,37,76,35,64,71,57,37,54,47,36,55,50,43,63,57,25,66,62,39,9,54,50,46,44,53,50,55,53,46,39,49,74,42,61,35,26,36,43,14,36,49,26,50,36,27,61,67,54,49,89,27,56,62,19,45,26,51,28,86,74,56,86,35,39,37,35,50,33,54,50,54,48,40,72,76,39,64,69,93,61,86,86,57,87,75,93,68,74,69,74,68,78,71,84,70,78,82,80,80,85,77,81,81,86,78,83,86,78,92,78,82,90,78,84,92,75,87,83,80,90,79,80,86,82,88,67,69,52,44,46,69,57,49,84,46,68,42,81,47,65,39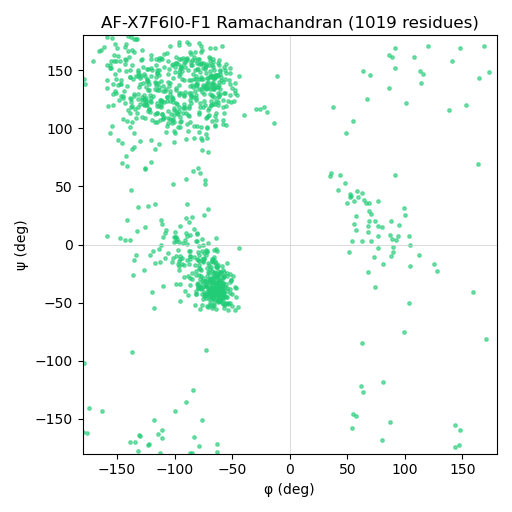,61,53,59,40,104,81,70,46,62,76,62,56,63,45,36,34,38,39,39,56,24,36,53,24,43,38,30,46,52,56,52,43,30,38,36,31,50,66,40,74,45,26,38,43,38,60,61,93,66,83,46,50,54,32,33,38,63,63,82,47,73,84,56,28,39,40,39,40,34,86,52,74,32,48,49,74,88,53,51,47,80,44,74,78,79,72,44,26,24,33,40,33,40,84,74,35,39,40,32,37,48,70,32,24,38,78,88,80,70,41,67,66,61,56,76,89,31,40,45,60,26,79,70,74,89,78,79,82,72,74,96,62,86,69,92,75,85,51,78,69,38,76,44,45,85,39,70,35,76,42,64,57,48,84,44,60,28,40,35,38,24,43,28,30,47,20,39,37,37,58,37,39,30,44,32,37,42,31,24,55,53,69,57,8,31,42,30,32,77,86,46,55,59,31,29,40,25,53,82,40,28,87,67,18,29,80,48,40,30,42,28,43,65,40,53,56,46,28,41,35,40,38,60,26,45,23,35,40,37,44,44,62,51,20,29,46,35,33,46,31,27,52,18,38,43,34,58,56,68,53,46,33,38,38,33,45,84,45,61,49,21,38,41,36,36,68,63,81,83,58,44,52,31,34,39,61,60,77,47,77,88,54,31,39,37,36,36,44,49,56,72,57,45,75,91,64,50,45,76,49,65,44,93,86,11,32,21,34,45,28,51,104,69,30,34,44,32,33,38,70,32,19,39,64,88,79,72,45,65,62,71,63,69,85,38,47,44,92

Organism: NCBI:txid1449351

Sequence (1021 aa):
MSRPAGGPAAPGHADADSFPEVFGVRPNPSRSGPRSRRSLPAPSPPPVAAVPARPHSGPIARRGRVSRMKETPPVPTTTDRPGLAFGLNGISDWSPAQPFLNLFKTAREWIGHSAGTWGALSFEQMERGGLLDADGYLTRMPQGIVAVESFVLTEMPADADYTAGRYRLTYDGAGRIDILGGTNVTRSDGKIRFDYTPTGSGLVAVRITATDPAGTGDHLRNIALVKEDHAAAHDAGAIFNPRWLEVIEDAHALRFMDWMQTNNSDLAHWEDRPTASSFTYSRGAPVEVMVALANQTGSDPWFNIPHDADDAYIRAFATYVRDTLDPDLRAHFEFSNEVWNFMFEQARDSAADARVRFGRDLGDGWMQEYGARASEMAAILDAVYAGQGDRLVKTIATHTGWPGLEASMLEAPAYVAQGHAAPHTRFDAYAVTGYFGGPLGSAKLDAVRGWIAESAAAATAAARAQGLSGAARDAYLAEHRFDVATDLAIRELRDGSVTGDPSGSLAELFETFAYHARVAERYGLDLVMYEGGTHVVALGDAVNDATLTDFFVHLNYSAGMGTLYEELLEGWVAAGGTLFNSFVEVAGPSKWGSWGSLRHLDDETARHDAVRAFLDAHPRDTEDGAPDTPPVVVDPTPPAAETPEPAAPAPAPEPEPQPEPEQSPELTGNHVVGREGYDHIDLAFVGRNGTPRSAAGDRIEALGGDDFIRDGAGPDTISGGADSDFFSFWSDGGAIDVITDFEPGEDLLDLSAQGIHAEAQVVFSRTGGDDLLVAFGGDRLILQDMWDVAAAAPRIGFGDIRLAPEPEDAGGEIGSGPVFYVLSEGTSGDDSLAGSPTNDWMSGGAGNDRFVGSAGADHFDGGAGYDLVQYKGAADLVIHMQDAAGGTGIARGDTFAGIERVLGGAGNDALHLAPGVRGDGRAGADVIVDAGGAEQMRGDAGADLFVFLGRDGATDRIIDFEQGVDRIDLSGWHTSWAALRVTGDARGHAFVSVDGDTLRIDRAWDPAAGAARLDADDFVF

Foldseek 3Di:
DDDDDDDDDDDDDDDDDDDDDDDDDDDDDDDDDDDDDDDDDDDDDDDDDDDDDDDDDDDDDDDDDDDDDDPPPPDAQDDPAAFAEAAADAQALAFLLCWWQFLLQSKDAKAFDAPPDTSPAGLVNCVLVVQADPLSAGQWQDPRTQKIKIWRHFQHDQPQCVPWFKKKKFKWFDFDKDKPQFDPWDDDVRIIMGGHGHDSGTIIMIMTRTFPPPPPSRGIFPIGMGGPVCVVVVVQQFTTDVLSCVLGLQGQEYECCSQAVQFQDPDADQSPGNAPRRSYSSNHDDLLVQLLSCLQSVHAYAYEAHLNHDLRNLLVSLLCCVVRHDLVHAHEYEYGPPLVDPVTPSVVVLQVVLCVLLVHDDVLSSLLSSLVVLLVSLVSNCVSCVVPCVRYFYEYEDELPDPPSVCCNQQSVSSVVVVDHGSLVRGAAYEYAAEFDQCCQPVCVVVLVVQLVVQLVVLVVVCVVVVHDDPRSVVSSVVRSCVRSLVLSLVCQAANVNVVDNGRHLVVSLVSLLSVLVVCVVSVHAYEYPEHAYPQAHDDPCLPVPSSLVNSLCNCQDLSSLVSLLVSSVSCVVSRHHYYYQHHAEDARGNNGDRHLHPHSSGDGSNSVSVVVVSVVRGDPDDPDSPPDRNPNSDSDDDDDDDDDDDDDDDDDDDDDDDDDDDDDDDDALEAEADEAEDEAAQCDQPPSSDTPYDAEHEYHNAYHAYEHEDHAHAYEYENHDFEYEYEYDDNQAHEYEYEHDDAPGYAYECANLQFADPVQWDWDDPPPLWIWIDHNNYIYIYPNQADPVVRHGVHDCVRYHHHHDDPPVPDDPPDPDDQDQQEEADQEEEEAEDDLEEHEYERRHYQYHYEQHAYLYEYADHHDAYEYEPEPDAPWEAAAPDLCRTDDSNHNYYYHNYQEYYAYAEAYEYHDEANHEYEDAHYQYEYEDDQHAYEYEDHHFLYEDEYQADNLYEYEDADDDPPRYAYECVNVVDAQVQWDWFDDPQQWIWTDHPRYTYIYPNQGDPVVRGGVDDRVRYHD